Protein 8Q03 (pdb70)

Foldseek 3Di:
DLPDCVLLDPVVDDPVLVVLLVVLLVVCPPQDDCVVVHLVVVQVCVVVQHDDDGQDDFDPQKDKDWDAFDPGDTKIKIKDADPQALEAEEEEEDDLLRHDAQGRPRVLQVCLCVLQVHIYIYIGWDGWLVDAPPRRLRRSLRVVVCCCVCVCVPRVDNAYEYEYAACRLCSRLLNCVCCCVVPVDLRHLEYERELYAQQLVADPLLCPLADSPSPAHNVNSVVSSCGRPVPPDDRLPCSNHVLNDLQASHHEYEYEDESSESSPVVSVSSQVNNVVNPYHYHYHYHRSAYRVNLPDDDDSVVVSSVVSSVVSNVSSVD/DQPDCVLLDPVVDDPVLVVVLVVLLVQQVVADDCVVVHLVVLQVCVCCCSNSFGFDDFDPQKDKDWDAFDPGDTKIKIKRADPAALEEEEEEEDDLLRHDAQGRPRVLQVCLCVLQVHIYIYIGWDGWLVDAPPRRLRRSLRVVVCCCVCVCVPRVDNAYAYEYAACRLCSRLLNCVCCCPVPVDLRHLEYERELYAQQLVADPLLCPLADSPSPAHNVNSVVSSCSRPVPPDDRLDCSNHVLNDQQASHHEYEYEDESSESSPCVRVSSQVNNVVNPYHYHYHYHRSAYRVNLSDDDDRVVVSSVVVSVVSNVSSPD/DDCVLLDPVVDDPVLVVVLVVLLVQQVPADDCVVVNLVVLQVCVQCCNHRFGFADFDPQKDKDWDAFDPGDTKIKIKRADPQALEAEEEEEDDLLAHDAQGRHRVLQVVLCVLQVHIYIYIGWDGWLVDAPPRRLRRSLRVVVCCCVCVCVPRVDNAYAYEYAECRLCSRLLNCVCCCPVPVDLRHLEYERELYQQQLVADPLLCPLADSPSPAHNVNSVVSSCGRPVPPDDRLDCSNHVLNDQQASHHEYEYEEESSESSPVVRVSSQVNNVVNPYHYHYHYHRSAYRVNLSDDDDSVVVSSVVSSVVSNVSSPD

Secondary structure (DSSP, 8-state):
----GGGGSGGGS-HHHHHHHHHHHHHTTSPPPHHHH-HHHHHHHHHTT-SSSPPPPPPTT-EEEEEEPTTS-EEEEEEE--SS-SEEEEEE--STTTS--TTS-HHHHHHHHHHH-EEEEEE----TTTS-TTHHHHHHHHHHHHHHHHHHHHHS---EEEEEETHHHHHHHHHHHHHHHHH-------EEEES----TT--HHHHHS-S--SS--HHHHHHHHHHH--S---TT-TTT-GGGS--TTPPPEEEEEEEE-TTHHHHHHHHHHHHHTT--EEEEEEEEEETTGGGSSSHHHHHHHHHHHHHHHHHTT-/----GGGGSGGGS-HHHHHHHHHHHHHHHTS--HHHH-HHHHHHHHHTT-SSSPPPPPPTT-EEEEEE-TTS-EEEEEEE--SS-S-EEEEE--STTTS--TTS-HHHHHHHHHHH-PEEEEE----TTTS-TTHHHHHHHHHHHHHHHHHHHHHS---EEEEEETHHHHHHHHHHHHHHHHH-------EEEES----TT--HHHHHS-S--SS--HHHHHHHHHHH--S---TTSTTT-GGGS--TTPPPEEEEEEEE-TTHHHHHHHHHHHHHTT--EEEEEEEEEETTGGGS-SHHHHHHHHHHHHHHHHHTT-/--GGGGSGGGS-HHHHHHHHHHHHHHHTSPPHHHH-HHHHHHHHHTT-SSSPP-PPPTT-EEEEEE-TTS-EEEEEEE--SS-S-EEEEE--STTTS--TTS-HHHHHHHHHHH-PEEEEE----TTTS-TTHHHHHHHHHHHHHHHHHHHHHS---EEEEEETHHHHHHHHHHHHHHHHH-------EEEES----TT--HHHHHS-S--SS--HHHHHHHHHHHSTT---TTSTTT-GGGS--TTPPPEEEEEEEE-TTHHHHHHHHHHHHHTT--EEEEEEEEEETTGGGS-SHHHHHHHHHHHHHHHHHTT-

Solvent-accessible surface area: 36449 Å² total; per-residue (Å²): 103,58,19,61,14,41,49,25,77,83,133,36,16,54,126,86,6,105,41,40,17,78,151,14,20,141,53,25,113,89,30,73,31,27,71,120,86,30,10,43,77,10,46,95,23,72,60,148,44,88,54,24,82,121,61,45,104,124,22,177,110,25,106,78,42,109,15,103,5,150,85,43,52,116,1,33,0,26,2,0,33,30,178,88,26,115,0,0,0,0,0,0,3,19,24,7,16,0,16,19,17,12,36,38,30,0,61,32,0,25,50,1,3,129,73,1,13,0,0,0,0,0,0,51,3,60,17,1,61,92,81,42,44,61,9,2,1,19,1,0,21,22,1,0,29,45,0,12,71,24,1,120,169,59,15,48,14,76,43,3,0,0,0,0,33,17,1,0,0,0,0,0,1,1,0,6,10,8,0,17,64,101,16,15,42,102,30,12,90,0,0,4,0,8,5,0,9,0,8,14,17,29,1,4,11,4,80,106,58,29,92,116,39,12,42,14,18,18,33,12,24,86,74,26,3,78,12,2,4,82,127,78,43,98,70,29,55,66,30,5,0,0,2,19,8,82,5,91,74,16,12,38,1,0,0,3,0,0,21,90,3,0,4,15,1,0,0,3,5,0,12,3,26,2,4,23,43,13,11,84,27,56,7,5,12,21,23,0,0,0,12,15,4,27,88,27,106,25,89,29,4,136,29,2,31,45,44,5,6,46,3,0,83,130,20,15,75,96,115,50,22,56,14,41,46,26,76,84,131,38,16,54,129,85,3,99,41,32,18,94,125,1,22,144,26,13,96,85,14,74,31,30,71,128,73,32,11,64,71,9,51,96,28,51,34,138,24,120,7,12,42,71,107,31,101,121,21,180,112,26,108,81,42,110,13,107,6,147,83,42,50,111,1,32,0,26,2,0,35,28,182,84,23,113,0,0,0,0,0,0,3,12,8,9,17,0,9,10,16,11,38,36,32,2,63,31,0,26,52,1,2,130,72,1,18,0,0,0,0,0,0,56,6,63,26,0,61,102,84,38,45,58,10,3,0,16,0,0,19,18,0,0,69,45,0,46,171,25,0,143,177,67,14,64,19,109,42,2,0,0,0,0,32,15,4,0,0,0,0,0,1,2,0,5,10,8,2,21,96,131,73,55,46,129,29,11,91,0,0,4,0,10,3,0,9,0,8,15,22,31,1,3,10,3,96,79,60,29,94,119,31,13,14,18,18,15,32,12,23,87,76,21,3,81,12,2,4,72,124,79,45,91,71,81,56,66,34,5,0,0,2,22,7,99,3,78,80,17,13,39,1,0,0,3,1,0,20,92,3,0,6,15,1,0,0,4,4,0,14,2,30,1,4,24,41,15,10,84,28,54,9,4,12,22,24,0,0,0,11,6,9,32,51,9,107,4,114,25,5,155,44,3,31,56,45,5,7,46,3,0,84,133,21,18,75,110,143,74,83,43,60,75,133,82,147,40,16,55,126,85,4,102,37,38,18,76,128,1,27,136,35,10,111,89,14,63,31,27,67,137,90,32,10,64,71,7,49,105,24,42,41,163,20,122,5,12,42,60,110,26,99,133,17,166,101,26,106,78,44,107,11,108,5,146,84,43,51,111,1,34,1,27,2,0,30,30,179,86,26,112,0,0,0,0,0,0,2,14,9,9,16,0,7,11,15,12,34,38,30,0,62,31,0,27,52,0,3,133,73,1,12,0,0,0,1,0,0,51,3,62,24,1,64,104,83,43,47,59,10,3,0,16,1,0,20,22,1,0,31,52,0,15,90,45,0,106,197,65,15,56,12,72,43,3,0,0,0,0,33,16,4,0,0,1,0,0,1,2,0,6,10,6,0,14,58,99,17,10,42,87,31,12,90,0,0,4,0,9,3,0,9,0,8,12,22,32,2,78,17,3,141,124,58,27,95,115,32,12,14,16,18,14,34,12,22,84,78,21,3,78,12,3,2,75,134,76,44,97,69,128,53,67,32,5,0,0,18,82,7,106,5,87,68,18,13,40,1,0,0,3,0,0,20,95,4,0,7,20,25,0,0,36,81,0,38,56,97,2,82,89,42,69,16,123,26,57,43,5,18,20,22,0,0,0,10,4,8,27,55,11,106,5,91,30,3,142,37,2,31,59,44,5,6,45,4,0,82,138,22,18,73,104

Nearest PDB structures (foldseek):
  8q03-assembly1_B  TM=1.003E+00  e=1.914E-69  metagenome
  5jd5-assembly2_B  TM=9.778E-01  e=3.253E-53  uncultured bacterium
  4ypv-assembly1_A  TM=8.863E-01  e=2.966E-23  Parvibaculum
  5mif-assembly1_C  TM=8.600E-01  e=1.057E-20  Tuber melanosporum Mel28
  5mii-assembly1_C  TM=8.607E-01  e=1.109E-19  Tuber melanosporum Mel28

Radius of gyration: 34.06 Å; Cα contacts (8 Å, |Δi|>4): 2055; chains: 3; bounding box: 84×52×96 Å

Structure (mmCIF, N/CA/C/O backbone):
data_8Q03
#
_entry.id   8Q03
#
_cell.length_a   182.376
_cell.length_b   45.742
_cell.length_c   135.369
_cell.angle_alpha   90.000
_cell.angle_beta   105.630
_cell.angle_gamma   90.000
#
_symmetry.space_group_name_H-M   'C 1 2 1'
#
loop_
_entity.id
_entity.type
_entity.pdbx_description
1 polymer ORF30
2 polymer ORF30
3 non-polymer GLYCEROL
4 non-polymer 'butanoic acid'
5 non-polymer 'SULFATE ION'
6 water water
#
loop_
_atom_site.group_PDB
_atom_site.id
_atom_site.type_symbol
_atom_site.label_atom_id
_atom_site.label_alt_id
_atom_site.label_comp_id
_atom_site.label_asym_id
_atom_site.label_entity_id
_atom_site.label_seq_id
_atom_site.pdbx_PDB_ins_code
_atom_site.Cartn_x
_atom_site.Cartn_y
_atom_site.Cartn_z
_atom_site.occupancy
_atom_site.B_iso_or_equiv
_atom_site.auth_seq_id
_atom_site.auth_comp_id
_atom_site.auth_asym_id
_atom_site.auth_atom_id
_atom_site.pdbx_PDB_model_num
ATOM 1 N N . THR A 1 14 ? 20.74996 -13.91573 13.60654 1.000 80.92950 5 THR A N 1
ATOM 2 C CA . THR A 1 14 ? 20.64951 -12.65984 14.33822 1.000 80.55460 5 THR A CA 1
ATOM 3 C C . THR A 1 14 ? 19.92207 -11.61553 13.50481 1.000 76.38854 5 THR A C 1
ATOM 4 O O . THR A 1 14 ? 20.18641 -11.48251 12.31165 1.000 76.21391 5 THR A O 1
ATOM 8 N N . PRO A 1 15 ? 19.00212 -10.87556 14.13051 1.000 73.21464 6 PRO A N 1
ATOM 9 C CA . PRO A 1 15 ? 18.35135 -9.76029 13.42322 1.000 67.13605 6 PRO A CA 1
ATOM 10 C C . PRO A 1 15 ? 19.31957 -8.66880 13.01078 1.000 60.07180 6 PRO A C 1
ATOM 11 O O . PRO A 1 15 ? 18.94903 -7.81835 12.19013 1.000 62.94456 6 PRO A O 1
ATOM 15 N N . LEU A 1 16 ? 20.54136 -8.66309 13.54762 1.000 50.62132 7 LEU A N 1
ATOM 16 C CA . LEU A 1 16 ? 21.55386 -7.68577 13.15134 1.000 44.04559 7 LEU A CA 1
ATOM 17 C C . LEU A 1 16 ? 22.37091 -8.24837 11.98917 1.000 34.15296 7 LEU A C 1
ATOM 18 O O . LEU A 1 16 ? 23.55005 -8.58342 12.10175 1.000 31.84722 7 LEU A O 1
ATOM 23 N N . ASP A 1 17 ? 21.69458 -8.36051 10.85089 1.000 34.07081 8 ASP A N 1
ATOM 24 C CA . ASP A 1 17 ? 22.32199 -8.76470 9.60731 1.000 31.20482 8 ASP A CA 1
ATOM 25 C C . ASP A 1 17 ? 22.57507 -7.51114 8.78884 1.000 27.67414 8 ASP A C 1
ATOM 26 O O . ASP A 1 17 ? 21.61257 -6.79261 8.47004 1.000 25.38724 8 ASP A O 1
ATOM 31 N N . PRO A 1 18 ? 23.82277 -7.19321 8.43701 1.000 24.22975 9 PRO A N 1
ATOM 32 C CA . PRO A 1 18 ? 24.06771 -5.95096 7.68633 1.000 24.56499 9 PRO A CA 1
ATOM 33 C C . PRO A 1 18 ? 23.37431 -5.91861 6.34090 1.000 24.10235 9 PRO A C 1
ATOM 34 O O . PRO A 1 18 ? 23.11486 -4.82954 5.81592 1.000 23.47458 9 PRO A O 1
ATOM 38 N N . ALA A 1 19 ? 23.06057 -7.07693 5.76335 1.000 23.42095 10 ALA A N 1
ATOM 39 C CA . ALA A 1 19 ? 22.37698 -7.07767 4.48045 1.000 26.68851 10 ALA A CA 1
ATOM 40 C C . ALA A 1 19 ? 21.03202 -6.36912 4.56773 1.000 27.00048 10 ALA A C 1
ATOM 41 O O . ALA A 1 19 ? 20.59285 -5.75351 3.58883 1.000 26.85548 10 ALA A O 1
ATOM 43 N N . LEU A 1 20 ? 20.36977 -6.43088 5.72886 1.000 24.56192 11 LEU A N 1
ATOM 44 C CA . LEU A 1 20 ? 19.07820 -5.76918 5.88576 1.000 21.26358 11 LEU A CA 1
ATOM 45 C C . LEU A 1 20 ? 19.18626 -4.26102 5.75694 1.000 23.58902 11 LEU A C 1
ATOM 46 O O . LEU A 1 20 ? 18.17067 -3.59671 5.51942 1.000 26.08900 11 LEU A O 1
ATOM 51 N N . PHE A 1 21 ? 20.38329 -3.70594 5.93499 1.000 23.31873 12 PHE A N 1
ATOM 52 C CA . PHE A 1 21 ? 20.58406 -2.26813 5.94651 1.000 25.41873 12 PHE A CA 1
ATOM 53 C C . PHE A 1 21 ? 21.09974 -1.73556 4.61882 1.000 27.28829 12 PHE A C 1
ATOM 54 O O . PHE A 1 21 ? 21.27576 -0.51921 4.47582 1.000 28.55827 12 PHE A O 1
ATOM 62 N N . ARG A 1 22 ? 21.33578 -2.61087 3.64740 1.000 26.43294 13 ARG A N 1
ATOM 63 C CA . ARG A 1 22 ? 21.84973 -2.22124 2.34902 1.000 29.51123 13 ARG A CA 1
ATOM 64 C C . ARG A 1 22 ? 20.69712 -1.92518 1.39286 1.000 31.13620 13 ARG A C 1
ATOM 65 O O . ARG A 1 22 ? 19.59042 -2.45881 1.55566 1.000 31.34568 13 ARG A O 1
ATOM 73 N N . PRO A 1 23 ? 20.93774 -1.04804 0.41122 1.000 33.40104 14 PRO A N 1
ATOM 74 C CA . PRO A 1 23 ? 19.83921 -0.61390 -0.47216 1.000 33.94107 14 PRO A CA 1
ATOM 75 C C . PRO A 1 23 ? 19.11021 -1.74920 -1.16797 1.000 34.96606 14 PRO A C 1
ATOM 76 O O . PRO A 1 23 ? 17.88277 -1.68740 -1.32463 1.000 35.28741 14 PRO A O 1
ATOM 80 N N A ASP A 1 24 ? 19.82244 -2.79376 -1.58994 0.500 34.87402 15 ASP A N 1
ATOM 81 N N B ASP A 1 24 ? 19.83191 -2.79015 -1.58734 0.500 34.61734 15 ASP A N 1
ATOM 82 C CA A ASP A 1 24 ? 19.16726 -3.83287 -2.37461 0.500 36.91303 15 ASP A CA 1
ATOM 83 C CA B ASP A 1 24 ? 19.21468 -3.86663 -2.35297 0.500 36.40936 15 ASP A CA 1
ATOM 84 C C A ASP A 1 24 ? 18.22612 -4.70338 -1.55122 0.500 35.18383 15 ASP A C 1
ATOM 85 C C B ASP A 1 24 ? 18.16897 -4.63288 -1.55568 0.500 35.00115 15 ASP A C 1
ATOM 86 O O A ASP A 1 24 ? 17.51216 -5.52748 -2.13221 0.500 35.80148 15 ASP A O 1
ATOM 87 O O B ASP A 1 24 ? 17.32815 -5.31154 -2.15493 0.500 35.98485 15 ASP A O 1
ATOM 96 N N . ALA A 1 25 ? 18.19332 -4.53733 -0.22729 1.000 31.76120 16 ALA A N 1
ATOM 97 C CA . ALA A 1 25 ? 17.23185 -5.25568 0.60191 1.000 28.88454 16 ALA A CA 1
ATOM 98 C C . ALA A 1 25 ? 15.84577 -4.62579 0.58704 1.000 29.01770 16 ALA A C 1
ATOM 99 O O . ALA A 1 25 ? 14.88195 -5.26980 1.02438 1.000 29.46253 16 ALA A O 1
ATOM 101 N N . ILE A 1 26 ? 15.71694 -3.39541 0.10236 1.000 28.81527 17 ILE A N 1
ATOM 102 C CA . ILE A 1 26 ? 14.44387 -2.68642 0.12622 1.000 26.80825 17 ILE A CA 1
ATOM 103 C C . ILE A 1 26 ? 13.65164 -3.07665 -1.11373 1.000 28.96093 17 ILE A C 1
ATOM 104 O O . ILE A 1 26 ? 14.18641 -3.07192 -2.23042 1.000 32.66967 17 ILE A O 1
ATOM 109 N N . SER A 1 27 ? 12.38085 -3.42054 -0.92224 1.000 28.51662 18 SER A N 1
ATOM 110 C CA . SER A 1 27 ? 11.55490 -3.81007 -2.05362 1.000 27.61941 18 SER A CA 1
ATOM 111 C C . SER A 1 27 ? 11.10369 -2.57922 -2.83729 1.000 29.06573 18 SER A C 1
ATOM 112 O O . SER A 1 27 ? 11.08062 -1.45523 -2.33045 1.000 28.10024 18 SER A O 1
ATOM 115 N N . ASP A 1 28 ? 10.73763 -2.80147 -4.10162 1.000 31.86861 19 ASP A N 1
ATOM 116 C CA . ASP A 1 28 ? 10.16333 -1.70409 -4.86907 1.000 33.54597 19 ASP A CA 1
ATOM 117 C C . ASP A 1 28 ? 8.87558 -1.19041 -4.23275 1.000 32.30079 19 ASP A C 1
ATOM 118 O O . ASP A 1 28 ? 8.58148 0.00846 -4.30307 1.000 33.25657 19 ASP A O 1
ATOM 123 N N . GLU A 1 29 ? 8.09694 -2.07749 -3.60970 1.000 29.86015 20 GLU A N 1
ATOM 124 C CA . GLU A 1 29 ? 6.86981 -1.65407 -2.93975 1.000 29.26844 20 GLU A CA 1
ATOM 125 C C . GLU A 1 29 ? 7.17008 -0.66019 -1.82554 1.000 28.87120 20 GLU A C 1
ATOM 126 O O . GLU A 1 29 ? 6.52908 0.39195 -1.72426 1.000 29.77909 20 GLU A O 1
ATOM 132 N N . THR A 1 30 ? 8.13523 -0.99035 -0.96325 1.000 27.37897 21 THR A N 1
ATOM 133 C CA . THR A 1 30 ? 8.47324 -0.10611 0.14950 1.000 27.07317 21 THR A CA 1
ATOM 134 C C . THR A 1 30 ? 9.00141 1.23057 -0.35292 1.000 26.45947 21 THR A C 1
ATOM 135 O O . THR A 1 30 ? 8.63070 2.28842 0.17154 1.000 24.72183 21 THR A O 1
ATOM 139 N N . ARG A 1 31 ? 9.87236 1.20126 -1.36866 1.000 26.96265 22 ARG A N 1
ATOM 140 C CA . ARG A 1 31 ? 10.40362 2.44091 -1.92578 1.000 27.17260 22 ARG A CA 1
ATOM 141 C C . ARG A 1 31 ? 9.27978 3.33693 -2.42587 1.000 28.52324 22 ARG A C 1
ATOM 142 O O . ARG A 1 31 ? 9.28915 4.54901 -2.18523 1.000 29.39479 22 ARG A O 1
ATOM 150 N N . GLY A 1 32 ? 8.29279 2.75194 -3.10851 1.000 29.47211 23 GLY A N 1
ATOM 151 C CA . GLY A 1 32 ? 7.18811 3.54317 -3.63080 1.000 32.37116 23 GLY A CA 1
ATOM 152 C C . GLY A 1 32 ? 6.31481 4.13296 -2.53799 1.000 32.24078 23 GLY A C 1
ATOM 153 O O . GLY A 1 32 ? 5.89952 5.29257 -2.62348 1.000 34.81093 23 GLY A O 1
ATOM 154 N N . ILE A 1 33 ? 6.01510 3.34304 -1.50215 1.000 29.92123 24 ILE A N 1
ATOM 155 C CA . ILE A 1 33 ? 5.24384 3.85446 -0.36849 1.000 28.08503 24 ILE A CA 1
ATOM 156 C C . ILE A 1 33 ? 5.95602 5.04301 0.26386 1.000 29.52337 24 ILE A C 1
ATOM 157 O O . ILE A 1 33 ? 5.34411 6.08303 0.53257 1.000 28.23703 24 ILE A O 1
ATOM 162 N N . ASN A 1 34 ? 7.26126 4.89631 0.52813 1.000 27.88869 25 ASN A N 1
ATOM 163 C CA . ASN A 1 34 ? 8.02760 5.98493 1.12719 1.000 27.32269 25 ASN A CA 1
ATOM 164 C C . ASN A 1 34 ? 8.01923 7.22686 0.24730 1.000 27.37544 25 ASN A C 1
ATOM 165 O O . ASN A 1 34 ? 7.90445 8.34964 0.75004 1.000 28.15726 25 ASN A O 1
ATOM 170 N N . ASP A 1 35 ? 8.15274 7.05340 -1.06964 1.000 31.31983 26 ASP A N 1
ATOM 171 C CA . ASP A 1 35 ? 8.18981 8.21934 -1.94394 1.000 34.87733 26 ASP A CA 1
ATOM 172 C C . ASP A 1 35 ? 6.87562 8.99231 -1.88876 1.000 36.83021 26 ASP A C 1
ATOM 173 O O . ASP A 1 35 ? 6.87580 10.22607 -1.80472 1.000 38.88002 26 ASP A O 1
ATOM 178 N N . PHE A 1 36 ? 5.74328 8.28574 -1.90826 1.000 34.44184 27 PHE A N 1
ATOM 179 C CA . PHE A 1 36 ? 4.45929 8.97747 -1.84262 1.000 39.00603 27 PHE A CA 1
ATOM 180 C C . PHE A 1 36 ? 4.29904 9.72450 -0.52580 1.000 33.47266 27 PHE A C 1
ATOM 181 O O . PHE A 1 36 ? 3.75528 10.83533 -0.49420 1.000 36.92836 27 PHE A O 1
ATOM 189 N N . ILE A 1 37 ? 4.75863 9.13093 0.57526 1.000 33.66273 28 ILE A N 1
ATOM 190 C CA . ILE A 1 37 ? 4.61263 9.78975 1.86991 1.000 32.80034 28 ILE A CA 1
ATOM 191 C C . ILE A 1 37 ? 5.40570 11.09025 1.90717 1.000 38.01314 28 ILE A C 1
ATOM 192 O O . ILE A 1 37 ? 4.90900 12.12572 2.36653 1.000 36.78865 28 ILE A O 1
ATOM 197 N N . ILE A 1 38 ? 6.64395 11.06596 1.41639 1.000 37.20677 29 ILE A N 1
ATOM 198 C CA . ILE A 1 38 ? 7.44707 12.28561 1.39615 1.000 39.52935 29 ILE A CA 1
ATOM 199 C C . ILE A 1 38 ? 6.74505 13.37866 0.59604 1.000 44.00306 29 ILE A C 1
ATOM 200 O O . ILE A 1 38 ? 6.55706 14.50239 1.07875 1.000 44.22596 29 ILE A O 1
ATOM 205 N N . LYS A 1 39 ? 6.32904 13.05903 -0.63481 1.000 46.94109 30 LYS A N 1
ATOM 206 C CA . LYS A 1 39 ? 5.73075 14.07177 -1.50569 1.000 49.46694 30 LYS A CA 1
ATOM 207 C C . LYS A 1 39 ? 4.39991 14.57923 -0.96080 1.000 52.40656 30 LYS A C 1
ATOM 208 O O . LYS A 1 39 ? 4.05304 15.74830 -1.16580 1.000 51.75938 30 LYS A O 1
ATOM 214 N N . ALA A 1 40 ? 3.65302 13.72680 -0.25694 1.000 49.35289 31 ALA A N 1
ATOM 215 C CA . ALA A 1 40 ? 2.35910 14.13726 0.27926 1.000 56.95081 31 ALA A CA 1
ATOM 216 C C . ALA A 1 40 ? 2.50435 15.24325 1.31882 1.000 65.75014 31 ALA A C 1
ATOM 217 O O . ALA A 1 40 ? 1.72532 16.20387 1.32684 1.000 68.15221 31 ALA A O 1
ATOM 219 N N . PHE A 1 41 ? 3.48674 15.12323 2.20949 1.000 70.38360 32 PHE A N 1
ATOM 220 C CA . PHE A 1 41 ? 3.62796 16.03034 3.34066 1.000 75.53076 32 PHE A CA 1
ATOM 221 C C . PHE A 1 41 ? 4.55106 17.21088 3.06517 1.000 75.46877 32 PHE A C 1
ATOM 222 O O . PHE A 1 41 ? 4.96548 17.88606 4.01143 1.000 74.47374 32 PHE A O 1
ATOM 230 N N . GLU A 1 42 ? 4.86706 17.48673 1.79853 1.000 76.96115 33 GLU A N 1
ATOM 231 C CA . GLU A 1 42 ? 5.68208 18.65189 1.47641 1.000 79.29414 33 GLU A CA 1
ATOM 232 C C . GLU A 1 42 ? 4.98877 19.95868 1.84034 1.000 79.89762 33 GLU A C 1
ATOM 233 O O . GLU A 1 42 ? 5.65048 21.00115 1.89964 1.000 80.08705 33 GLU A O 1
ATOM 239 N N . ALA A 1 43 ? 3.67331 19.93107 2.07603 1.000 80.31110 34 ALA A N 1
ATOM 240 C CA . ALA A 1 43 ? 2.90955 21.13931 2.35240 1.000 80.06650 34 ALA A CA 1
ATOM 241 C C . ALA A 1 43 ? 2.18191 21.13503 3.68761 1.000 80.73592 34 ALA A C 1
ATOM 242 O O . ALA A 1 43 ? 1.73683 22.20266 4.12408 1.000 83.03642 34 ALA A O 1
ATOM 244 N N . VAL A 1 44 ? 2.03861 19.98511 4.33940 1.000 77.03530 35 VAL A N 1
ATOM 245 C CA . VAL A 1 44 ? 1.39119 19.92254 5.64744 1.000 74.04271 35 VAL A CA 1
ATOM 246 C C . VAL A 1 44 ? 2.04729 20.94402 6.57074 1.000 70.96491 35 VAL A C 1
ATOM 247 O O . VAL A 1 44 ? 3.25190 20.84191 6.85258 1.000 66.87410 35 VAL A O 1
ATOM 251 N N . PRO A 1 45 ? 1.30457 21.93778 7.05933 1.000 67.87775 36 PRO A N 1
ATOM 252 C CA . PRO A 1 45 ? 1.91342 22.96153 7.91281 1.000 64.65825 36 PRO A CA 1
ATOM 253 C C . PRO A 1 45 ? 2.46388 22.34345 9.18656 1.000 59.91016 36 PRO A C 1
ATOM 254 O O . PRO A 1 45 ? 2.09172 21.23957 9.58965 1.000 62.09548 36 PRO A O 1
ATOM 258 N N . GLU A 1 46 ? 3.36819 23.07459 9.82476 1.000 53.02586 37 GLU A N 1
ATOM 259 C CA . GLU A 1 46 ? 4.01874 22.58414 11.02810 1.000 44.28283 37 GLU A CA 1
ATOM 260 C C . GLU A 1 46 ? 3.30259 23.09521 12.27012 1.000 34.05419 37 GLU A C 1
ATOM 261 O O . GLU A 1 46 ? 2.94775 24.27440 12.36484 1.000 33.57246 37 GLU A O 1
ATOM 267 N N . TRP A 1 47 ? 3.08822 22.19208 13.22650 1.000 33.25328 38 TRP A N 1
ATOM 268 C CA . TRP A 1 47 ? 2.29576 22.54625 14.39637 1.000 34.88450 38 TRP A CA 1
ATOM 269 C C . TRP A 1 47 ? 2.94411 23.66684 15.19973 1.000 33.73201 38 TRP A C 1
ATOM 270 O O . TRP A 1 47 ? 2.23945 24.44342 15.85205 1.000 33.53483 38 TRP A O 1
ATOM 281 N N . TRP A 1 48 ? 4.27525 23.77033 15.17686 1.000 32.19828 39 TRP A N 1
ATOM 282 C CA . TRP A 1 48 ? 4.90738 24.86106 15.91093 1.000 29.85887 39 TRP A CA 1
ATOM 283 C C . TRP A 1 48 ? 4.71734 26.20440 15.23310 1.000 31.73487 39 TRP A C 1
ATOM 284 O O . TRP A 1 48 ? 4.97020 27.23811 15.86311 1.000 36.28829 39 TRP A O 1
ATOM 295 N N . GLU A 1 49 ? 4.27888 26.21464 13.97577 1.000 30.75850 40 GLU A N 1
ATOM 296 C CA . GLU A 1 49 ? 3.96418 27.46071 13.29117 1.000 33.74134 40 GLU A CA 1
ATOM 297 C C . GLU A 1 49 ? 2.51931 27.88890 13.50511 1.000 35.49165 40 GLU A C 1
ATOM 298 O O . GLU A 1 49 ? 2.25829 29.06794 13.76469 1.000 38.07525 40 GLU A O 1
ATOM 304 N N . ILE A 1 50 ? 1.56502 26.96178 13.40803 1.000 31.54207 41 ILE A N 1
ATOM 305 C CA . ILE A 1 50 ? 0.15732 27.34822 13.46889 1.000 32.91985 41 ILE A CA 1
ATOM 306 C C . ILE A 1 50 ? -0.50707 27.03075 14.79957 1.000 29.74610 41 ILE A C 1
ATOM 307 O O . ILE A 1 50 ? -1.61614 27.53226 15.05202 1.000 30.39452 41 ILE A O 1
ATOM 312 N N . GLY A 1 51 ? 0.12039 26.22494 15.65243 1.000 27.43494 42 GLY A N 1
ATOM 313 C CA . GLY A 1 51 ? -0.49290 25.96210 16.95617 1.000 24.76748 42 GLY A CA 1
ATOM 314 C C . GLY A 1 51 ? -0.80999 24.49506 17.14395 1.000 23.52792 42 GLY A C 1
ATOM 315 O O . GLY A 1 51 ? -1.46144 23.85457 16.31457 1.000 25.22201 42 GLY A O 1
ATOM 316 N N . ALA A 1 52 ? -0.32721 23.94080 18.26287 1.000 25.75650 43 ALA A N 1
ATOM 317 C CA . ALA A 1 52 ? -0.55664 22.52945 18.56702 1.000 27.14118 43 ALA A CA 1
ATOM 318 C C . ALA A 1 52 ? -2.04670 22.20004 18.62947 1.000 21.96147 43 ALA A C 1
ATOM 319 O O . ALA A 1 52 ? -2.50011 21.21296 18.03720 1.000 25.51586 43 ALA A O 1
ATOM 321 N N . ALA A 1 53 ? -2.82404 22.99786 19.36803 1.000 23.31677 44 ALA A N 1
ATOM 322 C CA . ALA A 1 53 ? -4.24778 22.70010 19.50174 1.000 24.47946 44 ALA A CA 1
ATOM 323 C C . ALA A 1 53 ? -4.95604 22.76934 18.15465 1.000 24.97064 44 ALA A C 1
ATOM 324 O O . ALA A 1 53 ? -5.85189 21.96617 17.87156 1.000 25.05948 44 ALA A O 1
ATOM 326 N N . THR A 1 54 ? -4.57384 23.72702 17.31240 1.000 28.01724 45 THR A N 1
ATOM 327 C CA . THR A 1 54 ? -5.18417 23.82561 15.99146 1.000 28.93912 45 THR A CA 1
ATOM 328 C C . THR A 1 54 ? -4.92377 22.56739 15.17188 1.000 29.20118 45 THR A C 1
ATOM 329 O O . THR A 1 54 ? -5.83728 22.03663 14.52740 1.000 31.21467 45 THR A O 1
ATOM 333 N N . VAL A 1 55 ? -3.68430 22.06744 15.19558 1.000 28.83749 46 VAL A N 1
ATOM 334 C CA . VAL A 1 55 ? -3.35766 20.84358 14.46861 1.000 27.97923 46 VAL A CA 1
ATOM 335 C C . VAL A 1 55 ? -4.08371 19.64606 15.07043 1.000 27.07098 46 VAL A C 1
ATOM 336 O O . VAL A 1 55 ? -4.57834 18.77176 14.34288 1.000 29.38531 46 VAL A O 1
ATOM 340 N N . ARG A 1 56 ? -4.15649 19.58294 16.40387 1.000 24.84381 47 ARG A N 1
ATOM 341 C CA . ARG A 1 56 ? -4.82888 18.47045 17.06729 1.000 25.51723 47 ARG A CA 1
ATOM 342 C C . ARG A 1 56 ? -6.29087 18.38451 16.65882 1.000 28.75539 47 ARG A C 1
ATOM 343 O O . ARG A 1 56 ? -6.79155 17.30659 16.30932 1.000 28.07052 47 ARG A O 1
ATOM 351 N N . GLU A 1 57 ? -7.00120 19.51285 16.72898 1.000 30.24758 48 GLU A N 1
ATOM 352 C CA . GLU A 1 57 ? -8.42065 19.51071 16.40661 1.000 32.38182 48 GLU A CA 1
ATOM 353 C C . GLU A 1 57 ? -8.64957 19.09675 14.95913 1.000 32.42689 48 GLU A C 1
ATOM 354 O O . GLU A 1 57 ? -9.55137 18.30340 14.66570 1.000 35.45611 48 GLU A O 1
ATOM 360 N N . ALA A 1 58 ? -7.84058 19.62363 14.03934 1.000 31.88351 49 ALA A N 1
ATOM 361 C CA . ALA A 1 58 ? -7.98241 19.24779 12.63797 1.000 32.89369 49 ALA A CA 1
ATOM 362 C C . ALA A 1 58 ? -7.77948 17.7495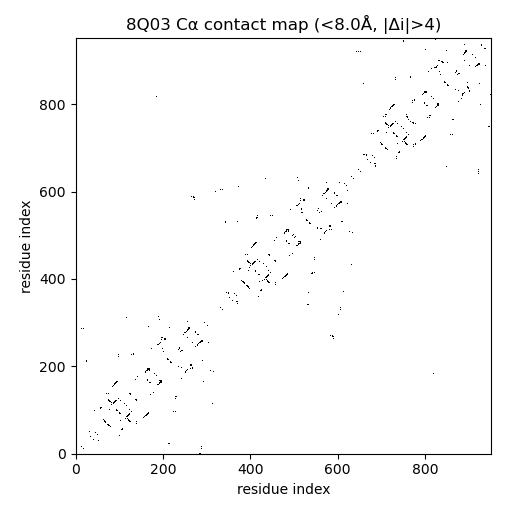8 12.44655 1.000 32.19531 49 ALA A C 1
ATOM 363 O O . ALA A 1 58 ? -8.55588 17.09634 11.73868 1.000 32.04982 49 ALA A O 1
ATOM 365 N N A ARG A 1 59 ? -6.73833 17.18785 13.06701 0.500 30.50301 50 ARG A N 1
ATOM 366 N N B ARG A 1 59 ? -6.74166 17.18521 13.06943 0.500 30.65530 50 ARG A N 1
ATOM 367 C CA A ARG A 1 59 ? -6.46818 15.76091 12.91811 0.500 30.01982 50 ARG A CA 1
ATOM 368 C CA B ARG A 1 59 ? -6.47506 15.75860 12.91061 0.500 30.42325 50 ARG A CA 1
ATOM 369 C C A ARG A 1 59 ? -7.62285 14.91934 13.45013 0.500 30.86702 50 ARG A C 1
ATOM 370 C C B ARG A 1 59 ? -7.62354 14.91491 13.45141 0.500 31.06425 50 ARG A C 1
ATOM 371 O O A ARG A 1 59 ? -7.98582 13.89747 12.85403 0.500 31.24688 50 ARG A O 1
ATOM 372 O O B ARG A 1 59 ? -7.98453 13.88878 12.86112 0.500 31.51920 50 ARG A O 1
ATOM 387 N N . ALA A 1 60 ? -8.20658 15.32555 14.57898 1.000 31.19958 51 ALA A N 1
ATOM 388 C CA . ALA A 1 60 ? -9.30853 14.55965 15.14832 1.000 33.35852 51 ALA A CA 1
ATOM 389 C C . ALA A 1 60 ? -10.52833 14.57930 14.24109 1.000 34.86918 51 ALA A C 1
ATOM 390 O O . ALA A 1 60 ? -11.33667 13.64647 14.27603 1.000 35.70031 51 ALA A O 1
ATOM 392 N N . ARG A 1 61 ? -10.68061 15.62614 13.43151 1.000 36.91952 52 ARG A N 1
ATOM 393 C CA . ARG A 1 61 ? -11.75452 15.68396 12.44847 1.000 39.59892 52 ARG A CA 1
ATOM 394 C C . ARG A 1 61 ? -11.41037 14.95503 11.16079 1.000 40.38558 52 ARG A C 1
ATOM 395 O O . ARG A 1 61 ? -12.22682 14.95071 10.23132 1.000 45.44485 52 ARG A O 1
ATOM 403 N N . GLY A 1 62 ? -10.22996 14.35036 11.07749 1.000 42.79667 53 GLY A N 1
ATOM 404 C CA . GLY A 1 62 ? -9.80217 13.71978 9.84672 1.000 47.61661 53 GLY A CA 1
ATOM 405 C C . GLY A 1 62 ? -9.32533 14.67834 8.78053 1.000 50.98187 53 GLY A C 1
ATOM 406 O O . GLY A 1 62 ? -9.35330 14.33235 7.59593 1.000 53.08494 53 GLY A O 1
ATOM 407 N N . GLU A 1 63 ? -8.89482 15.87806 9.15987 1.000 51.30745 54 GLU A N 1
ATOM 408 C CA . GLU A 1 63 ? -8.38226 16.86798 8.22253 1.000 52.79380 54 GLU A CA 1
ATOM 409 C C . GLU A 1 63 ? -6.86427 16.91481 8.32212 1.000 54.43914 54 GLU A C 1
ATOM 410 O O . GLU A 1 63 ? -6.31365 17.07373 9.41628 1.000 56.30068 54 GLU A O 1
ATOM 416 N N . GLY A 1 64 ? -6.19359 16.77975 7.18279 1.000 55.94879 55 GLY A N 1
ATOM 417 C CA . GLY A 1 64 ? -4.74577 16.80367 7.15887 1.000 56.16180 55 GLY A CA 1
ATOM 418 C C . GLY A 1 64 ? -4.11394 15.58463 7.79679 1.000 58.84028 55 GLY A C 1
ATOM 419 O O . GLY A 1 64 ? -4.79749 14.78251 8.44362 1.000 56.49430 55 GLY A O 1
ATOM 420 N N . GLY A 1 65 ? -2.80286 15.43984 7.62404 1.000 60.42266 56 GLY A N 1
ATOM 421 C CA . GLY A 1 65 ? -2.10043 14.28613 8.14269 1.000 59.00142 56 GLY A CA 1
ATOM 422 C C . GLY A 1 65 ? -2.48625 13.00715 7.41488 1.000 57.13685 56 GLY A C 1
ATOM 423 O O . GLY A 1 65 ? -3.13288 13.00909 6.36497 1.000 57.83734 56 GLY A O 1
ATOM 424 N N . PHE A 1 66 ? -2.05922 11.89314 8.00441 1.000 52.62800 57 PHE A N 1
ATOM 425 C CA . PHE A 1 66 ? -2.39808 10.58812 7.47416 1.000 52.01508 57 PHE A CA 1
ATOM 426 C C . PHE A 1 66 ? -3.89079 10.32532 7.65096 1.000 49.01894 57 PHE A C 1
ATOM 427 O O . PHE A 1 66 ? -4.57114 11.02271 8.40765 1.000 49.94641 57 PHE A O 1
ATOM 435 N N . PRO A 1 67 ? -4.42415 9.32142 6.96037 1.000 47.70105 58 PRO A N 1
ATOM 436 C CA . PRO A 1 67 ? -5.82149 8.94570 7.18678 1.000 43.99082 58 PRO A CA 1
ATOM 437 C C . PRO A 1 67 ? -6.06451 8.65894 8.65896 1.000 39.92790 58 PRO A C 1
ATOM 438 O O . PRO A 1 67 ? -5.18924 8.16300 9.37285 1.000 43.60189 58 PRO A O 1
ATOM 442 N N . LEU A 1 68 ? -7.26747 8.99878 9.11149 1.000 31.73533 59 LEU A N 1
ATOM 443 C CA . LEU A 1 68 ? -7.70253 8.67298 10.46218 1.000 30.10412 59 LEU A CA 1
ATOM 444 C C . LEU A 1 68 ? -8.30269 7.27341 10.45877 1.000 28.89733 59 LEU A C 1
ATOM 445 O O . LEU A 1 68 ? -9.29687 7.04266 9.75950 1.000 32.40136 59 LEU A O 1
ATOM 450 N N . PRO A 1 69 ? -7.73900 6.32019 11.19462 1.000 27.59185 60 PRO A N 1
ATOM 451 C CA . PRO A 1 69 ? -8.27680 4.95477 11.19302 1.000 28.34323 60 PRO A CA 1
ATOM 452 C C . PRO A 1 69 ? -9.69309 4.92776 11.73885 1.000 26.18542 60 PRO A C 1
ATOM 453 O O . PRO A 1 69 ? -10.02079 5.65756 12.68833 1.000 28.10535 60 PRO A O 1
ATOM 457 N N . PRO A 1 70 ? -10.56028 4.08895 11.17726 1.000 30.10011 61 PRO A N 1
ATOM 458 C CA . PRO A 1 70 ? -11.95093 4.05272 11.64495 1.000 30.44155 61 PRO A CA 1
ATOM 459 C C . PRO A 1 70 ? -12.05252 3.52638 13.06743 1.000 28.32026 61 PRO A C 1
ATOM 460 O O . PRO A 1 70 ? -11.34121 2.59932 13.46358 1.000 27.38150 61 PRO A O 1
ATOM 464 N N . LYS A 1 71 ? -12.96032 4.12352 13.83277 1.000 27.28371 62 LYS A N 1
ATOM 465 C CA . LYS A 1 71 ? -13.18228 3.71391 15.21111 1.000 27.79298 62 LYS A CA 1
ATOM 466 C C . LYS A 1 71 ? -14.03479 2.45115 15.27372 1.000 29.12130 62 LYS A C 1
ATOM 467 O O . LYS A 1 71 ? -14.87724 2.19318 14.40605 1.000 31.51683 62 LYS A O 1
ATOM 473 N N . SER A 1 72 ? -13.81139 1.66583 16.32152 1.000 28.88717 63 SER A N 1
ATOM 474 C CA . SER A 1 72 ? -14.53604 0.42479 16.53740 1.000 29.11951 63 SER A CA 1
ATOM 475 C C . SER A 1 72 ? -15.80808 0.68528 17.33319 1.000 32.57154 63 SER A C 1
ATOM 476 O O . SER A 1 72 ? -15.81191 1.46155 18.29387 1.000 29.51189 63 SER A O 1
ATOM 479 N N . GLU A 1 73 ? -16.89095 0.02209 16.92568 1.000 36.07168 64 GLU A N 1
ATOM 480 C CA . GLU A 1 73 ? -18.16457 0.16749 17.61828 1.000 43.66965 64 GLU A CA 1
ATOM 481 C C . GLU A 1 73 ? -18.13845 -0.40261 19.03045 1.000 40.21520 64 GLU A C 1
ATOM 482 O O . GLU A 1 73 ? -18.93368 0.02698 19.87302 1.000 43.55508 64 GLU A O 1
ATOM 488 N N . ARG A 1 74 ? -17.25344 -1.35276 19.31233 1.000 33.87986 65 ARG A N 1
ATOM 489 C CA . ARG A 1 74 ? -17.22093 -1.98141 20.62404 1.000 35.06673 65 ARG A CA 1
ATOM 490 C C . ARG A 1 74 ? -16.33388 -1.25108 21.62413 1.000 30.70668 65 ARG A C 1
ATOM 491 O O . ARG A 1 74 ? -16.22495 -1.70309 22.76790 1.000 30.80795 65 ARG A O 1
ATOM 499 N N . ALA A 1 75 ? -15.71745 -0.13543 21.23906 1.000 28.01632 66 ALA A N 1
ATOM 500 C CA . ALA A 1 75 ? -14.90727 0.61939 22.18562 1.000 25.96449 66 ALA A CA 1
ATOM 501 C C . ALA A 1 75 ? -15.78085 1.25161 23.26431 1.000 26.52264 66 ALA A C 1
ATOM 502 O O . ALA A 1 75 ? -16.88620 1.73976 22.99271 1.000 28.71407 66 ALA A O 1
ATOM 504 N N . ARG A 1 76 ? -15.28174 1.22436 24.50151 1.000 23.96973 67 ARG A N 1
ATOM 505 C CA . ARG A 1 76 ? -15.89937 1.92927 25.61536 1.000 27.15103 67 ARG A CA 1
ATOM 506 C C . ARG A 1 76 ? -14.82915 2.73030 26.33953 1.000 27.92795 67 ARG A C 1
ATOM 507 O O . ARG A 1 76 ? -13.63494 2.44004 26.23414 1.000 28.15624 67 ARG A O 1
ATOM 515 N N . THR A 1 77 ? -15.26208 3.75326 27.07254 1.000 26.33162 68 THR A N 1
ATOM 516 C CA . THR A 1 77 ? -14.33800 4.67499 27.72020 1.000 25.42700 68 THR A CA 1
ATOM 517 C C . THR A 1 77 ? -14.67290 4.79593 29.19766 1.000 27.36136 68 THR A C 1
ATOM 518 O O . THR A 1 77 ? -15.84496 4.95009 29.57005 1.000 30.58528 68 THR A O 1
ATOM 522 N N . ILE A 1 78 ? -13.64063 4.73459 30.03287 1.000 24.68645 69 ILE A N 1
ATOM 523 C CA . ILE A 1 78 ? -13.75870 5.01887 31.45340 1.000 25.04530 69 ILE A CA 1
ATOM 524 C C . ILE A 1 78 ? -12.76833 6.12468 31.79530 1.000 26.81207 69 ILE A C 1
ATOM 525 O O . ILE A 1 78 ? -11.88920 6.46760 31.00478 1.000 29.92911 69 ILE A O 1
ATOM 530 N N . GLU A 1 79 ? -12.90523 6.66796 32.99662 1.000 25.64852 70 GLU A N 1
ATOM 531 C CA . GLU A 1 79 ? -11.99182 7.69613 33.47537 1.000 23.10962 70 GLU A CA 1
ATOM 532 C C . GLU A 1 79 ? -11.49047 7.33641 34.86464 1.000 22.61131 70 GLU A C 1
ATOM 533 O O . GLU A 1 79 ? -12.25982 6.87591 35.72052 1.000 25.70239 70 GLU A O 1
ATOM 539 N N . ILE A 1 80 ? -10.19180 7.54731 35.07641 1.000 22.17779 71 ILE A N 1
ATOM 540 C CA . ILE A 1 80 ? -9.56552 7.30936 36.36723 1.000 23.52630 71 ILE A CA 1
ATOM 541 C C . ILE A 1 80 ? -8.96682 8.61338 36.88362 1.000 23.73192 71 ILE A C 1
ATOM 542 O O . ILE A 1 80 ? -8.75661 9.57171 36.13736 1.000 24.66875 71 ILE A O 1
ATOM 547 N N . GLU A 1 81 ? -8.67407 8.63264 38.18219 1.000 24.28232 72 GLU A N 1
ATOM 548 C CA . GLU A 1 81 ? -8.17519 9.83773 38.83561 1.000 27.40895 72 GLU A CA 1
ATOM 549 C C . GLU A 1 81 ? -6.69518 10.04188 38.53290 1.000 25.70085 72 GLU A C 1
ATOM 550 O O . GLU A 1 81 ? -5.88340 9.13329 38.72636 1.000 26.44430 72 GLU A O 1
ATOM 556 N N . GLY A 1 82 ? -6.34557 11.24434 38.07180 1.000 25.28721 73 GLY A N 1
ATOM 557 C CA . GLY A 1 82 ? -4.96936 11.60149 37.81058 1.000 24.98440 73 GLY A CA 1
ATOM 558 C C . GLY A 1 82 ? -4.35181 12.42192 38.94163 1.000 26.26990 73 GLY A C 1
ATOM 559 O O . GLY A 1 82 ? -5.03124 12.92101 39.83634 1.000 28.97695 73 GLY A O 1
ATOM 560 N N . LYS A 1 83 ? -3.02704 12.55720 38.87548 1.000 26.50027 74 LYS A N 1
ATOM 561 C CA . LYS A 1 83 ? -2.28720 13.29676 39.89490 1.000 30.44030 74 LYS A CA 1
ATOM 562 C C . LYS A 1 83 ? -2.65617 14.77562 39.82410 1.000 31.01307 74 LYS A C 1
ATOM 563 O O . LYS A 1 83 ? -2.43691 15.43023 38.79978 1.000 29.19879 74 LYS A O 1
ATOM 569 N N . GLY A 1 84 ? -3.22153 15.30190 40.90501 1.000 31.71663 75 GLY A N 1
ATOM 570 C CA . GLY A 1 84 ? -3.69050 16.67242 40.93224 1.000 31.29773 75 GLY A CA 1
ATOM 571 C C . GLY A 1 84 ? -5.18336 16.83972 40.74185 1.000 33.85974 75 GLY A C 1
ATOM 572 O O . GLY A 1 84 ? -5.68980 17.95978 40.88968 1.000 36.48540 75 GLY A O 1
ATOM 573 N N . GLY A 1 85 ? -5.90393 15.77490 40.40986 1.000 33.55393 76 GLY A N 1
ATOM 574 C CA . GLY A 1 85 ? -7.35107 15.81400 40.41568 1.000 37.65751 76 GLY A CA 1
ATOM 575 C C . GLY A 1 85 ? -8.01730 15.82217 39.05724 1.000 34.45574 76 GLY A C 1
ATOM 576 O O . GLY A 1 85 ? -9.25186 15.76629 39.00433 1.000 37.87056 76 GLY A O 1
ATOM 577 N N . HIS A 1 86 ? -7.26473 15.89981 37.96041 1.000 29.16319 77 HIS A N 1
ATOM 578 C CA . HIS A 1 86 ? -7.88446 15.74439 36.65231 1.000 27.71537 77 HIS A CA 1
ATOM 579 C C . HIS A 1 86 ? -8.24019 14.27666 36.41089 1.000 28.66090 77 HIS A C 1
ATOM 580 O O . HIS A 1 86 ? -7.80367 13.37198 37.13034 1.000 30.58958 77 HIS A O 1
ATOM 587 N N . LYS A 1 87 ? -9.02247 14.04120 35.36113 1.000 27.55624 78 LYS A N 1
ATOM 588 C CA . LYS A 1 87 ? -9.41694 12.69440 34.96052 1.000 28.58141 78 LYS A CA 1
ATOM 589 C C . LYS A 1 87 ? -8.60021 12.24515 33.75560 1.000 26.45466 78 LYS A C 1
ATOM 590 O O . LYS A 1 87 ? -8.38437 13.02289 32.82211 1.000 27.64660 78 LYS A O 1
ATOM 596 N N . VAL A 1 88 ? -8.15493 10.99027 33.77864 1.000 22.46477 79 VAL A N 1
ATOM 597 C CA . VAL A 1 88 ? -7.38843 10.37953 32.69717 1.000 21.92089 79 VAL A CA 1
ATOM 598 C C . VAL A 1 88 ? -8.29332 9.37062 31.99270 1.000 22.90404 79 VAL A C 1
ATOM 599 O O . VAL A 1 88 ? -8.61436 8.32363 32.57457 1.000 22.72569 79 VAL A O 1
ATOM 603 N N . PRO A 1 89 ? -8.74128 9.63807 30.76505 1.000 18.67205 80 PRO A N 1
ATOM 604 C CA . PRO A 1 89 ? -9.57894 8.65348 30.06310 1.000 18.36436 80 PRO A CA 1
ATOM 605 C C . PRO A 1 89 ? -8.77513 7.43563 29.61185 1.000 18.80199 80 PRO A C 1
ATOM 606 O O . PRO A 1 89 ? -7.59871 7.53090 29.24910 1.000 19.64230 80 PRO A O 1
ATOM 610 N N . LEU A 1 90 ? -9.43348 6.27574 29.65088 1.000 21.02810 81 LEU A N 1
ATOM 611 C CA . LEU A 1 90 ? -8.89352 5.01739 29.14564 1.000 20.41384 81 LEU A CA 1
ATOM 612 C C . LEU A 1 90 ? -9.90095 4.42675 28.16994 1.000 18.48555 81 LEU A C 1
ATOM 613 O O . LEU A 1 90 ? -11.07767 4.27114 28.51364 1.000 21.49158 81 LEU A O 1
ATOM 618 N N . ARG A 1 91 ? -9.44113 4.08500 26.96800 1.000 17.82716 82 ARG A N 1
ATOM 619 C CA . ARG A 1 91 ? -10.28260 3.49897 25.92491 1.000 17.45129 82 ARG A CA 1
ATOM 620 C C . ARG A 1 91 ? -10.07225 1.98710 25.87859 1.000 18.18351 82 ARG A C 1
ATOM 621 O O . ARG A 1 91 ? -8.93230 1.51554 25.77428 1.000 19.87638 82 ARG A O 1
ATOM 629 N N . ILE A 1 92 ? -11.16720 1.23291 25.95465 1.000 19.30042 83 ILE A N 1
ATOM 630 C CA . ILE A 1 92 ? -11.12828 -0.21170 26.15790 1.000 20.03271 83 ILE A CA 1
ATOM 631 C C . ILE A 1 92 ? -11.77049 -0.90554 24.96375 1.000 23.08295 83 ILE A C 1
ATOM 632 O O . ILE A 1 92 ? -12.93214 -0.63913 24.63120 1.000 23.25189 83 ILE A O 1
ATOM 637 N N . ILE A 1 93 ? -11.02260 -1.80864 24.33378 1.000 22.61570 84 ILE A N 1
ATOM 638 C CA . ILE A 1 93 ? -11.54802 -2.72403 23.32674 1.000 22.60395 84 ILE A CA 1
ATOM 639 C C . ILE A 1 93 ? -11.13295 -4.12229 23.75601 1.000 24.46797 84 ILE A C 1
ATOM 640 O O . ILE A 1 93 ? -9.93360 -4.42603 23.80698 1.000 25.82210 84 ILE A O 1
ATOM 645 N N . ALA A 1 94 ? -12.11329 -4.96425 24.08869 1.000 25.04729 85 ALA A N 1
ATOM 646 C CA . ALA A 1 94 ? -11.82392 -6.21723 24.75964 1.000 26.31140 85 ALA A CA 1
ATOM 647 C C . ALA A 1 94 ? -12.65389 -7.36603 24.20560 1.000 28.01159 85 ALA A C 1
ATOM 648 O O . ALA A 1 94 ? -13.84891 -7.19302 23.91866 1.000 30.92386 85 ALA A O 1
ATOM 650 N N . PRO A 1 95 ? -12.05519 -8.54498 24.06390 1.000 28.20685 86 PRO A N 1
ATOM 651 C CA . PRO A 1 95 ? -12.82748 -9.73923 23.70084 1.000 30.66247 86 PRO A CA 1
ATOM 652 C C . PRO A 1 95 ? -13.62370 -10.25536 24.89219 1.000 34.06139 86 PRO A C 1
ATOM 653 O O . PRO A 1 95 ? -13.47401 -9.79827 26.02773 1.000 34.48922 86 PRO A O 1
ATOM 657 N N . GLU A 1 96 ? -14.47010 -11.25226 24.61770 1.000 38.99263 87 GLU A N 1
ATOM 658 C CA . GLU A 1 96 ? -15.40143 -11.73746 25.63288 1.000 44.73280 87 GLU A CA 1
ATOM 659 C C . GLU A 1 96 ? -14.67243 -12.27050 26.86514 1.000 43.86133 87 GLU A C 1
ATOM 660 O O . GLU A 1 96 ? -15.02955 -11.93631 28.00270 1.000 45.51797 87 GLU A O 1
ATOM 666 N N . SER A 1 97 ? -13.65419 -13.11125 26.66132 1.000 39.09876 88 SER A N 1
ATOM 667 C CA . SER A 1 97 ? -12.92859 -13.77377 27.75033 1.000 34.41037 88 SER A CA 1
ATOM 668 C C . SER A 1 97 ? -11.44028 -13.50235 27.58034 1.000 28.31884 88 SER A C 1
ATOM 669 O O . SER A 1 97 ? -10.69534 -14.35212 27.07373 1.000 29.89801 88 SER A O 1
ATOM 672 N N . PRO A 1 98 ? -10.97098 -12.33198 28.01405 1.000 26.86763 89 PRO A N 1
ATOM 673 C CA . PRO A 1 98 ? -9.58062 -11.93711 27.74178 1.000 22.55346 89 PRO A CA 1
ATOM 674 C C . PRO A 1 98 ? -8.57148 -12.91645 28.32570 1.000 22.02133 89 PRO A C 1
ATOM 675 O O . PRO A 1 98 ? -8.74037 -13.42717 29.43381 1.000 26.56926 89 PRO A O 1
ATOM 679 N N . LYS A 1 99 ? -7.49323 -13.15053 27.57862 1.000 21.52070 90 LYS A N 1
ATOM 680 C CA . LYS A 1 99 ? -6.36929 -13.94693 28.06285 1.000 22.60485 90 LYS A CA 1
ATOM 681 C C . LYS A 1 99 ? -5.29789 -13.09920 28.73742 1.000 22.43931 90 LYS A C 1
ATOM 682 O O . LYS A 1 99 ? -4.31824 -13.64726 29.25834 1.000 23.93090 90 LYS A O 1
ATOM 688 N N . GLY A 1 100 ? -5.49477 -11.79090 28.77158 1.000 20.62738 91 GLY A N 1
ATOM 689 C CA . GLY A 1 100 ? -4.53996 -10.85728 29.32538 1.000 19.91692 91 GLY A CA 1
ATOM 690 C C . GLY A 1 100 ? -4.99584 -9.46214 28.97028 1.000 18.88914 91 GLY A C 1
ATOM 691 O O . GLY A 1 100 ? -6.07371 -9.27064 28.39291 1.000 19.37430 91 GLY A O 1
ATOM 692 N N . VAL A 1 101 ? -4.16384 -8.48593 29.33365 1.000 18.02927 92 VAL A N 1
ATOM 693 C CA . VAL A 1 101 ? -4.43514 -7.08162 29.05634 1.000 18.18808 92 VAL A CA 1
ATOM 694 C C . VAL A 1 101 ? -3.23797 -6.48540 28.32986 1.000 16.94790 92 VAL A C 1
ATOM 695 O O . VAL A 1 101 ? -2.09084 -6.82750 28.63128 1.000 18.97257 92 VAL A O 1
ATOM 699 N N . TYR A 1 102 ? -3.50186 -5.58757 27.37768 1.000 16.60410 93 TYR A N 1
ATOM 700 C CA . TYR A 1 102 ? -2.45747 -4.83448 26.68537 1.000 15.20904 93 TYR A CA 1
ATOM 701 C C . TYR A 1 102 ? -2.68535 -3.36527 26.97627 1.000 14.36332 93 TYR A C 1
ATOM 702 O O . TYR A 1 102 ? -3.64761 -2.77058 26.47170 1.000 16.27610 93 TYR A O 1
ATOM 711 N N . LEU A 1 103 ? -1.79821 -2.77927 27.77321 1.000 14.85540 94 LEU A N 1
ATOM 712 C CA . LEU A 1 103 ? -1.84885 -1.35817 28.08773 1.000 13.93847 94 LEU A CA 1
ATOM 713 C C . LEU A 1 103 ? -1.10825 -0.64214 26.96647 1.000 14.36966 94 LEU A C 1
ATOM 714 O O . LEU A 1 103 ? 0.11560 -0.78462 26.83479 1.000 14.70599 94 LEU A O 1
ATOM 719 N N . HIS A 1 104 ? -1.84617 0.11252 26.15235 1.000 14.67211 95 HIS A N 1
ATOM 720 C CA . HIS A 1 104 ? -1.29996 0.74237 24.96319 1.000 13.40425 95 HIS A CA 1
ATOM 721 C C . HIS A 1 104 ? -1.15520 2.24388 25.16954 1.000 11.82586 95 HIS A C 1
ATOM 722 O O . HIS A 1 104 ? -2.03055 2.88405 25.75700 1.000 16.45943 95 HIS A O 1
ATOM 729 N N . ILE A 1 105 ? -0.04379 2.80039 24.68930 1.000 12.65654 96 ILE A N 1
ATOM 730 C CA . ILE A 1 105 ? 0.24179 4.22923 24.79992 1.000 12.95128 96 ILE A CA 1
ATOM 731 C C . ILE A 1 105 ? 0.56854 4.76488 23.40412 1.000 13.72443 96 ILE A C 1
ATOM 732 O O . ILE A 1 105 ? 1.57117 4.35681 22.79102 1.000 13.73274 96 ILE A O 1
ATOM 737 N N . HIS A 1 106 ? -0.26476 5.67929 22.91094 1.000 13.65791 97 HIS A N 1
ATOM 738 C CA . HIS A 1 106 ? -0.12353 6.19394 21.55227 1.000 14.59418 97 HIS A CA 1
ATOM 739 C C . HIS A 1 106 ? 1.09912 7.09723 21.41316 1.000 14.92657 97 HIS A C 1
ATOM 740 O O . HIS A 1 106 ? 1.61764 7.65322 22.38776 1.000 14.70939 97 HIS A O 1
ATOM 747 N N . GLY A 1 107 ? 1.54198 7.25496 20.16391 1.000 16.21277 98 GLY A N 1
ATOM 748 C CA . GLY A 1 107 ? 2.61242 8.16324 19.82320 1.000 18.25585 98 GLY A CA 1
ATOM 749 C C . GLY A 1 107 ? 2.09984 9.50336 19.31560 1.000 17.40899 98 GLY A C 1
ATOM 750 O O . GLY A 1 107 ? 0.90651 9.81113 19.35120 1.000 17.98847 98 GLY A O 1
ATOM 751 N N . GLY A 1 108 ? 3.03619 10.32091 18.84221 1.000 17.58587 99 GLY A N 1
ATOM 752 C CA . GLY A 1 108 ? 2.71829 11.68897 18.46443 1.000 16.47734 99 GLY A CA 1
ATOM 753 C C . GLY A 1 108 ? 3.64459 12.73481 19.06214 1.000 17.97150 99 GLY A C 1
ATOM 754 O O . GLY A 1 108 ? 3.25426 13.89675 19.20870 1.000 18.13198 99 GLY A O 1
ATOM 755 N N . GLY A 1 109 ? 4.87160 12.34288 19.42233 1.000 16.87883 100 GLY A N 1
ATOM 756 C CA . GLY A 1 109 ? 5.84634 13.32551 19.86440 1.000 17.55623 100 GLY A CA 1
ATOM 757 C C . GLY A 1 109 ? 5.53543 13.99166 21.18540 1.000 15.81667 100 GLY A C 1
ATOM 758 O O . GLY A 1 109 ? 6.00645 15.10820 21.43591 1.000 15.88042 100 GLY A O 1
ATOM 759 N N . TRP A 1 110 ? 4.75667 13.34158 22.04983 1.000 18.03437 101 TRP A N 1
ATOM 760 C CA . TRP A 1 110 ? 4.31614 13.90350 23.32512 1.000 17.27981 101 TRP A CA 1
ATOM 761 C C . TRP A 1 110 ? 3.37751 15.09798 23.15832 1.000 16.33839 101 TRP A C 1
ATOM 762 O O . TRP A 1 110 ? 2.98752 15.70917 24.16201 1.000 18.01694 101 TRP A O 1
ATOM 773 N N . VAL A 1 111 ? 2.98117 15.42022 21.91789 1.000 16.41169 102 VAL A N 1
ATOM 774 C CA . VAL A 1 111 ? 2.25667 16.63933 21.58044 1.000 17.99427 102 VAL A CA 1
ATOM 775 C C . VAL A 1 111 ? 0.94639 16.33971 20.86705 1.000 17.17002 102 VAL A C 1
ATOM 776 O O . VAL A 1 111 ? -0.06172 17.02231 21.09332 1.000 18.22725 102 VAL A O 1
ATOM 780 N N . LEU A 1 112 ? 0.94468 15.34057 19.98901 1.000 16.46577 103 LEU A N 1
ATOM 781 C CA . LEU A 1 112 ? -0.18518 15.01084 19.12767 1.000 15.81690 103 LEU A CA 1
ATOM 782 C C . LEU A 1 112 ? -0.69898 13.60165 19.43514 1.000 17.08117 103 LEU A C 1
ATOM 783 O O . LEU A 1 112 ? -0.12725 12.86236 20.24851 1.000 17.55955 103 LEU A O 1
ATOM 788 N N . GLY A 1 113 ? -1.80290 13.23116 18.77130 1.000 19.32504 104 GLY A N 1
ATOM 789 C CA . GLY A 1 113 ? -2.37544 11.90272 18.90279 1.000 18.91861 104 GLY A CA 1
ATOM 790 C C . GLY A 1 113 ? -3.46281 11.82506 19.96392 1.000 20.28079 104 GLY A C 1
ATOM 791 O O . GLY A 1 113 ? -3.76227 12.78554 20.68478 1.000 19.27385 104 GLY A O 1
ATOM 792 N N . ALA A 1 114 ? -4.07770 10.64577 20.04821 1.000 18.95437 105 ALA A N 1
ATOM 793 C CA . ALA A 1 114 ? -5.17356 10.42766 20.98288 1.000 16.30201 105 ALA A CA 1
ATOM 794 C C . ALA A 1 114 ? -5.39950 8.93337 21.17410 1.000 17.81709 105 ALA A C 1
ATOM 795 O O . ALA A 1 114 ? -4.96157 8.10803 20.36472 1.000 19.59860 105 ALA A O 1
ATOM 797 N N . CYS A 1 115 ? -6.10827 8.59511 22.25269 1.000 19.29756 106 CYS A N 1
ATOM 798 C CA . CYS A 1 115 ? -6.37209 7.19340 22.56532 1.000 19.07997 106 CYS A CA 1
ATOM 799 C C . CYS A 1 115 ? -7.30800 6.52158 21.56963 1.000 19.70054 106 CYS A C 1
ATOM 800 O O . CYS A 1 115 ? -7.40274 5.28978 21.58128 1.000 19.25146 106 CYS A O 1
ATOM 803 N N . ASP A 1 116 ? -7.99158 7.28403 20.71285 1.000 19.08813 107 ASP A N 1
ATOM 804 C CA . ASP A 1 116 ? -8.99889 6.73232 19.81460 1.000 20.72465 107 ASP A CA 1
ATOM 805 C C . ASP A 1 116 ? -8.59671 6.81798 18.34629 1.000 18.73820 107 ASP A C 1
ATOM 806 O O . ASP A 1 116 ? -9.45531 6.70006 17.46465 1.000 20.51005 107 ASP A O 1
ATOM 811 N N . GLN A 1 117 ? -7.30755 6.99278 18.05950 1.000 19.29637 108 GLN A N 1
ATOM 812 C CA . GLN A 1 117 ? -6.84247 7.15349 16.68520 1.000 20.15233 108 GLN A CA 1
ATOM 813 C C . GLN A 1 117 ? -6.15050 5.90734 16.13385 1.000 21.77274 108 GLN A C 1
ATOM 814 O O . GLN A 1 117 ? -5.47638 5.98269 15.09678 1.000 19.96547 108 GLN A O 1
ATOM 820 N N . GLN A 1 118 ? -6.30846 4.75786 16.79403 1.000 18.30660 109 GLN A N 1
ATOM 821 C CA . GLN A 1 118 ? -5.66818 3.52894 16.32719 1.000 16.99363 109 GLN A CA 1
ATOM 822 C C . GLN A 1 118 ? -6.50898 2.30180 16.67619 1.000 17.93000 109 GLN A C 1
ATOM 823 O O . GLN A 1 118 ? -5.97090 1.25225 17.03652 1.000 18.31005 109 GLN A O 1
ATOM 829 N N . ASP A 1 119 ? -7.83682 2.41134 16.53874 1.000 18.41099 110 ASP A N 1
ATOM 830 C CA . ASP A 1 119 ? -8.71209 1.28562 16.85966 1.000 18.98551 110 ASP A CA 1
ATOM 831 C C . ASP A 1 119 ? -8.41945 0.03017 16.04233 1.000 21.29121 110 ASP A C 1
ATOM 832 O O . ASP A 1 119 ? -8.49493 -1.07093 16.61279 1.000 22.46538 110 ASP A O 1
ATOM 837 N N . PRO A 1 120 ? -8.12195 0.09796 14.74191 1.000 20.67270 111 PRO A N 1
ATOM 838 C CA . PRO A 1 120 ? -7.82084 -1.15280 14.02101 1.000 20.79733 111 PRO A CA 1
ATOM 839 C C . PRO A 1 120 ? -6.68335 -1.94583 14.63914 1.000 18.52026 111 PRO A C 1
ATOM 840 O O . PRO A 1 120 ? -6.76198 -3.18271 14.71513 1.000 19.10751 111 PRO A O 1
ATOM 844 N N . MET A 1 121 ? -5.63007 -1.26539 15.09812 1.000 20.11775 112 MET A N 1
ATOM 845 C CA . MET A 1 121 ? -4.52775 -1.97098 15.74906 1.000 20.04709 112 MET A CA 1
ATOM 846 C C . MET A 1 121 ? -4.97554 -2.61927 17.05592 1.000 19.89778 112 MET A C 1
ATOM 847 O O . MET A 1 121 ? -4.58181 -3.75545 17.36020 1.000 18.49250 112 MET A O 1
ATOM 852 N N . LEU A 1 122 ? -5.80111 -1.92108 17.84351 1.000 18.23065 113 LEU A N 1
ATOM 853 C CA . LEU A 1 122 ? -6.28113 -2.52137 19.08417 1.000 17.56626 113 LEU A CA 1
ATOM 854 C C . LEU A 1 122 ? -7.17423 -3.72008 18.78818 1.000 18.31112 113 LEU A C 1
ATOM 855 O O . LEU A 1 122 ? -7.09920 -4.74855 19.47890 1.000 19.76578 113 LEU A O 1
ATOM 860 N N . GLU A 1 123 ? -8.01601 -3.60492 17.75528 1.000 17.88984 114 GLU A N 1
ATOM 861 C CA . GLU A 1 123 ? -8.85693 -4.72592 17.33933 1.000 18.47388 114 GLU A CA 1
ATOM 862 C C . GLU A 1 123 ? -8.01011 -5.90177 16.87464 1.000 21.04934 114 GLU A C 1
ATOM 863 O O . GLU A 1 123 ? -8.34589 -7.06138 17.14333 1.000 21.68104 114 GLU A O 1
ATOM 869 N N . ARG A 1 124 ? -6.90511 -5.62028 16.17583 1.000 19.37266 115 ARG A N 1
ATOM 870 C CA . ARG A 1 124 ? -6.02247 -6.68850 15.71379 1.000 20.81244 115 ARG A CA 1
ATOM 871 C C . ARG A 1 124 ? -5.45842 -7.47722 16.88830 1.000 19.52821 115 ARG A C 1
ATOM 872 O O . ARG A 1 124 ? -5.39857 -8.71486 16.85188 1.000 20.97523 115 ARG A O 1
ATOM 880 N N . ILE A 1 125 ? -5.03065 -6.77508 17.93772 1.000 18.13339 116 ILE A N 1
ATOM 881 C CA . ILE A 1 125 ? -4.41542 -7.44458 19.07936 1.000 18.13381 116 ILE A CA 1
ATOM 882 C C . ILE A 1 125 ? -5.47203 -8.18202 19.89947 1.000 18.60383 116 ILE A C 1
ATOM 883 O O . ILE A 1 125 ? -5.24769 -9.30780 20.36446 1.000 19.72108 116 ILE A O 1
ATOM 888 N N . ALA A 1 126 ? -6.64965 -7.57954 20.06548 1.000 20.87597 117 ALA A N 1
ATOM 889 C CA . ALA A 1 126 ? -7.74308 -8.27245 20.74670 1.000 21.69225 117 ALA A CA 1
ATOM 890 C C . ALA A 1 126 ? -8.12048 -9.56035 20.02237 1.000 24.60949 117 ALA A C 1
ATOM 891 O O . ALA A 1 126 ? -8.35892 -10.59594 20.65746 1.000 25.89378 117 ALA A O 1
ATOM 893 N N . GLN A 1 127 ? -8.15692 -9.52131 18.68886 1.000 20.94380 118 GLN A N 1
ATOM 894 C CA . GLN A 1 127 ? -8.54142 -10.69317 17.91065 1.000 22.46026 118 GLN A CA 1
ATOM 895 C C . GLN A 1 127 ? -7.41111 -11.71418 17.81767 1.000 22.32210 118 GLN A C 1
ATOM 896 O O . GLN A 1 127 ? -7.64450 -12.91512 17.99506 1.000 26.21695 118 GLN A O 1
ATOM 902 N N . ASN A 1 128 ? -6.18409 -11.26577 17.53262 1.000 21.51776 119 ASN A N 1
ATOM 903 C CA . ASN A 1 128 ? -5.09015 -12.18700 17.23301 1.000 23.18111 119 ASN A CA 1
ATOM 904 C C . ASN A 1 128 ? -4.31852 -12.65247 18.46217 1.000 21.61060 119 ASN A C 1
ATOM 905 O O . ASN A 1 128 ? -3.67716 -13.71235 18.40934 1.000 23.44456 119 ASN A O 1
ATOM 910 N N . ALA A 1 129 ? -4.35085 -11.89430 19.55808 1.000 21.28766 120 ALA A N 1
ATOM 911 C CA . ALA A 1 129 ? -3.72685 -12.32816 20.80084 1.000 19.76280 120 ALA A CA 1
ATOM 912 C C . ALA A 1 129 ? -4.72028 -12.48280 21.94162 1.000 19.98072 120 ALA A C 1
ATOM 913 O O . ALA A 1 129 ? -4.32403 -12.88439 23.04308 1.000 20.65759 120 ALA A O 1
ATOM 915 N N . GLY A 1 130 ? -5.99430 -12.17569 21.71355 1.000 19.95092 121 GLY A N 1
ATOM 916 C CA . GLY A 1 130 ? -7.00868 -12.37807 22.73415 1.000 20.79724 121 GLY A CA 1
ATOM 917 C C . GLY A 1 130 ? -6.87609 -11.49178 23.95292 1.000 21.14103 121 GLY A C 1
ATOM 918 O O . GLY A 1 130 ? -7.35413 -11.85995 25.02992 1.000 23.46616 121 GLY A O 1
ATOM 919 N N . LEU A 1 131 ? -6.26881 -10.31835 23.81151 1.000 19.13485 122 LEU A N 1
ATOM 920 C CA . LEU A 1 131 ? -6.03004 -9.43599 24.94474 1.000 19.08281 122 LEU A CA 1
ATOM 921 C C . LEU A 1 131 ? -7.07054 -8.32229 24.99667 1.000 18.72404 122 LEU A C 1
ATOM 922 O O . LEU A 1 131 ? -7.51483 -7.81776 23.95699 1.000 21.39998 122 LEU A O 1
ATOM 927 N N . ALA A 1 132 ? -7.44835 -7.93178 26.21614 1.000 19.75880 123 ALA A N 1
ATOM 928 C CA . ALA A 1 132 ? -8.17855 -6.68511 26.40262 1.000 18.84687 123 ALA A CA 1
ATOM 929 C C . ALA A 1 132 ? -7.21109 -5.52109 26.25200 1.000 17.12072 123 ALA A C 1
ATOM 930 O O . ALA A 1 132 ? -6.17297 -5.47071 26.91993 1.000 22.16863 123 ALA A O 1
ATOM 932 N N . CYS A 1 133 ? -7.53899 -4.59234 25.36968 1.000 18.67740 124 CYS A N 1
ATOM 933 C CA . CYS A 1 133 ? -6.67159 -3.46156 25.07115 1.000 17.87498 124 CYS A CA 1
ATOM 934 C C . CYS A 1 133 ? -7.19880 -2.22764 25.79022 1.000 17.91773 124 CYS A C 1
ATOM 935 O O . CYS A 1 133 ? -8.39829 -1.94134 25.74251 1.000 21.05452 124 CYS A O 1
ATOM 938 N N . VAL A 1 134 ? -6.29533 -1.50797 26.45036 1.000 18.31494 125 VAL A N 1
ATOM 939 C CA . VAL A 1 134 ? -6.59245 -0.30356 27.21895 1.000 17.11796 125 VAL A CA 1
ATOM 940 C C . VAL A 1 134 ? -5.62250 0.77136 26.73226 1.000 16.61888 125 VAL A C 1
ATOM 941 O O . VAL A 1 134 ? -4.41792 0.70396 27.02464 1.000 17.51001 125 VAL A O 1
ATOM 945 N N . SER A 1 135 ? -6.12765 1.76413 25.99753 1.000 16.26306 126 SER A N 1
ATOM 946 C CA . SER A 1 135 ? -5.27828 2.80512 25.42186 1.000 14.73229 126 SER A CA 1
ATOM 947 C C . SER A 1 135 ? -5.45071 4.09674 26.21751 1.000 16.18820 126 SER A C 1
ATOM 948 O O . SER A 1 135 ? -6.58381 4.53817 26.45274 1.000 17.27142 126 SER A O 1
ATOM 951 N N . VAL A 1 136 ? -4.32374 4.70596 26.61475 1.000 15.72061 127 VAL A N 1
ATOM 952 C CA . VAL A 1 136 ? -4.29570 5.79162 27.59263 1.000 16.89796 127 VAL A CA 1
ATOM 953 C C . VAL A 1 136 ? -4.39278 7.14634 26.89781 1.000 18.22785 127 VAL A C 1
ATOM 954 O O . VAL A 1 136 ? -3.57203 7.47743 26.03190 1.000 17.18327 127 VAL A O 1
ATOM 958 N N . GLU A 1 137 ? -5.33828 7.97363 27.34360 1.000 17.30517 128 GLU A N 1
ATOM 959 C CA . GLU A 1 137 ? -5.41660 9.36324 26.89584 1.000 17.85188 128 GLU A CA 1
ATOM 960 C C . GLU A 1 137 ? -4.62657 10.22200 27.88009 1.000 16.84660 128 GLU A C 1
ATOM 961 O O . GLU A 1 137 ? -5.17399 10.82709 28.80477 1.000 18.99614 128 GLU A O 1
ATOM 967 N N . TYR A 1 138 ? -3.30226 10.25669 27.68605 1.000 15.50924 129 TYR A N 1
ATOM 968 C CA . TYR A 1 138 ? -2.44199 11.04349 28.56336 1.000 16.87528 129 TYR A CA 1
ATOM 969 C C . TYR A 1 138 ? -2.38206 12.51314 28.12327 1.000 16.15069 129 TYR A C 1
ATOM 970 O O . TYR A 1 138 ? -2.61017 12.85500 26.96457 1.000 17.56667 129 TYR A O 1
ATOM 979 N N . ARG A 1 139 ? -2.08004 13.38813 29.07920 1.000 16.23448 130 ARG A N 1
ATOM 980 C CA . ARG A 1 139 ? -1.99161 14.81515 28.78776 1.000 16.85284 130 ARG A CA 1
ATOM 981 C C . ARG A 1 139 ? -0.83178 15.11380 27.83968 1.000 16.58933 130 ARG A C 1
ATOM 982 O O . ARG A 1 139 ? 0.23565 14.48065 27.89263 1.000 16.27425 130 ARG A O 1
ATOM 990 N N . LEU A 1 140 ? -1.03989 16.11177 26.97877 1.000 17.40465 131 LEU A N 1
ATOM 991 C CA . LEU A 1 140 ? -0.09045 16.41710 25.91807 1.000 15.93908 131 LEU A CA 1
ATOM 992 C C . LEU A 1 140 ? 0.57439 17.77663 26.10509 1.000 17.74520 131 LEU A C 1
ATOM 993 O O . LEU A 1 140 ? -0.04121 18.74379 26.57090 1.000 18.18434 131 LEU A O 1
ATOM 998 N N . ALA A 1 141 ? 1.83863 17.84303 25.68990 1.000 18.03803 132 ALA A N 1
ATOM 999 C CA . ALA A 1 141 ? 2.57057 19.09383 25.57344 1.000 19.80199 132 ALA A CA 1
ATOM 1000 C C . ALA A 1 141 ? 2.14498 19.82082 24.29659 1.000 17.94600 132 ALA A C 1
ATOM 1001 O O . ALA A 1 141 ? 1.55380 19.21988 23.39903 1.000 18.56428 132 ALA A O 1
ATOM 1003 N N . PRO A 1 142 ? 2.44180 21.11966 24.17634 1.000 18.91991 133 PRO A N 1
ATOM 1004 C CA . PRO A 1 142 ? 3.16282 21.99366 25.11616 1.000 21.27450 133 PRO A CA 1
ATOM 1005 C C . PRO A 1 142 ? 2.31457 22.41388 26.31143 1.000 20.75603 133 PRO A C 1
ATOM 1006 O O . PRO A 1 142 ? 2.86185 22.91461 27.28267 1.000 21.58117 133 PRO A O 1
ATOM 1010 N N . GLU A 1 143 ? 0.99010 22.22488 26.27591 1.000 21.48063 134 GLU A N 1
ATOM 1011 C CA . GLU A 1 143 ? 0.14654 22.65448 27.39043 1.000 22.52454 134 GLU A CA 1
ATOM 1012 C C . GLU A 1 143 ? 0.53654 21.96224 28.69112 1.000 21.94675 134 GLU A C 1
ATOM 1013 O O . GLU A 1 143 ? 0.55626 22.59494 29.76020 1.000 22.47799 134 GLU A O 1
ATOM 1019 N N . HIS A 1 144 ? 0.82343 20.65994 28.62308 1.000 18.62506 135 HIS A N 1
ATOM 1020 C CA . HIS A 1 144 ? 1.14810 19.83894 29.78873 1.000 18.61359 135 HIS A CA 1
ATOM 1021 C C . HIS A 1 144 ? 2.47863 19.14609 29.53259 1.000 18.46997 135 HIS A C 1
ATOM 1022 O O . HIS A 1 144 ? 2.51571 17.99000 29.08400 1.000 19.77416 135 HIS A O 1
ATOM 1029 N N . PRO A 1 145 ? 3.59016 19.82157 29.79787 1.000 18.81595 136 PRO A N 1
ATOM 1030 C CA . PRO A 1 145 ? 4.91031 19.23861 29.52886 1.000 19.01668 136 PRO A CA 1
ATOM 1031 C C . PRO A 1 145 ? 5.29243 18.20939 30.59326 1.000 16.93647 136 PRO A C 1
ATOM 1032 O O . PRO A 1 145 ? 4.54775 17.95608 31.54363 1.000 19.97801 136 PRO A O 1
ATOM 1036 N N . TYR A 1 146 ? 6.46831 17.60139 30.40168 1.000 17.90324 137 TYR A N 1
ATOM 1037 C CA . TYR A 1 146 ? 6.99303 16.64680 31.36868 1.000 16.46315 137 TYR A CA 1
ATOM 1038 C C . TYR A 1 146 ? 6.86911 17.23247 32.77546 1.000 16.40835 137 TYR A C 1
ATOM 1039 O O . TYR A 1 146 ? 7.20141 18.40955 32.98437 1.000 18.70924 137 TYR A O 1
ATOM 1048 N N . PRO A 1 147 ? 6.44026 16.44602 33.77172 1.000 18.04357 138 PRO A N 1
ATOM 1049 C CA . PRO A 1 147 ? 6.15079 15.00327 33.75357 1.000 17.33979 138 PRO A CA 1
ATOM 1050 C C . PRO A 1 147 ? 4.67624 14.63336 33.57464 1.000 18.28507 138 PRO A C 1
ATOM 1051 O O . PRO A 1 147 ? 4.29931 13.53600 33.98212 1.000 18.80510 138 PRO A O 1
ATOM 1055 N N . ALA A 1 148 ? 3.83069 15.48709 32.98721 1.000 17.11523 139 ALA A N 1
ATOM 1056 C CA . ALA A 1 148 ? 2.39181 15.20604 32.94598 1.000 17.10949 139 ALA A CA 1
ATOM 1057 C C . ALA A 1 148 ? 2.08620 13.90265 32.21195 1.000 15.62019 139 ALA A C 1
ATOM 1058 O O . ALA A 1 148 ? 1.31710 13.06846 32.70489 1.000 17.64887 139 ALA A O 1
ATOM 1060 N N . GLY A 1 149 ? 2.63671 13.73217 31.01120 1.000 15.57960 140 GLY A N 1
ATOM 1061 C CA . GLY A 1 149 ? 2.44505 12.52146 30.24124 1.000 15.49318 140 GLY A CA 1
ATOM 1062 C C . GLY A 1 149 ? 2.81115 11.26222 31.01125 1.000 14.36894 140 GLY A C 1
ATOM 1063 O O . GLY A 1 149 ? 1.99369 10.35139 31.18893 1.000 16.42795 140 GLY A O 1
ATOM 1064 N N . PRO A 1 150 ? 4.06242 11.18330 31.47724 1.000 17.24813 141 PRO A N 1
ATOM 1065 C CA . PRO A 1 150 ? 4.46495 10.01925 32.28543 1.000 16.03003 141 PRO A CA 1
ATOM 1066 C C . PRO A 1 150 ? 3.60007 9.81823 33.52089 1.000 16.69939 141 PRO A C 1
ATOM 1067 O O . PRO A 1 150 ? 3.28035 8.67052 33.86049 1.000 15.96570 141 PRO A O 1
ATOM 1071 N N . ASP A 1 151 ? 3.20175 10.90476 34.19570 1.000 18.33345 142 ASP A N 1
ATOM 1072 C CA . ASP A 1 151 ? 2.36482 10.78704 35.39315 1.000 16.83647 142 ASP A CA 1
ATOM 1073 C C . ASP A 1 151 ? 1.03948 10.10387 35.06781 1.000 19.03166 142 ASP A C 1
ATOM 1074 O O . ASP A 1 151 ? 0.53129 9.29786 35.85821 1.000 19.71070 142 ASP A O 1
ATOM 1079 N N . ASP A 1 152 ? 0.46294 10.41660 33.90440 1.000 16.17174 143 ASP A N 1
ATOM 1080 C CA . ASP A 1 152 ? -0.81183 9.81187 33.53594 1.000 15.35334 143 ASP A CA 1
ATOM 1081 C C . ASP A 1 152 ? -0.63939 8.35370 33.14251 1.000 14.56293 143 ASP A C 1
ATOM 1082 O O . ASP A 1 152 ? -1.50462 7.52044 33.44048 1.000 16.64426 143 ASP A O 1
ATOM 1087 N N . CYS A 1 153 ? 0.45932 8.02643 32.44960 1.000 15.83560 144 CYS A N 1
ATOM 1088 C CA . CYS A 1 153 ? 0.70739 6.63322 32.08145 1.000 16.04176 144 CYS A CA 1
ATOM 1089 C C . CYS A 1 153 ? 0.98408 5.78493 33.31852 1.000 14.07476 144 CYS A C 1
ATOM 1090 O O . CYS A 1 153 ? 0.54536 4.63119 33.39764 1.000 15.86368 144 CYS A O 1
ATOM 1093 N N . GLU A 1 154 ? 1.68296 6.35043 34.31205 1.000 17.81655 145 GLU A N 1
ATOM 1094 C CA . GLU A 1 154 ? 1.89906 5.62813 35.56539 1.000 16.53160 145 GLU A CA 1
ATOM 1095 C C . GLU A 1 154 ? 0.57940 5.40254 36.29651 1.000 15.37379 145 GLU A C 1
ATOM 1096 O O . GLU A 1 154 ? 0.33274 4.31137 36.82888 1.000 16.78730 145 GLU A O 1
ATOM 1102 N N . ALA A 1 155 ? -0.28297 6.42314 36.33084 1.000 16.52084 146 ALA A N 1
ATOM 1103 C CA . ALA A 1 155 ? -1.59592 6.27107 36.95361 1.000 16.34586 146 ALA A CA 1
ATOM 1104 C C . ALA A 1 155 ? -2.39908 5.15693 36.29000 1.000 19.40174 146 ALA A C 1
ATOM 1105 O O . ALA A 1 155 ? -3.08840 4.38554 36.97121 1.000 19.08434 146 ALA A O 1
ATOM 1107 N N . ALA A 1 156 ? -2.33271 5.06762 34.95887 1.000 16.71236 147 ALA A N 1
ATOM 1108 C CA . ALA A 1 156 ? -3.03921 4.00813 34.24050 1.000 15.59373 147 ALA A CA 1
ATOM 1109 C C . ALA A 1 156 ? -2.47809 2.62676 34.57519 1.000 15.97961 147 ALA A C 1
ATOM 1110 O O . ALA A 1 156 ? -3.23901 1.67208 34.77948 1.000 17.69290 147 ALA A O 1
ATOM 1112 N N . ALA A 1 157 ? -1.15383 2.49822 34.63066 1.000 16.88523 148 ALA A N 1
ATOM 1113 C CA . ALA A 1 157 ? -0.55347 1.20598 34.94803 1.000 15.57537 148 ALA A CA 1
ATOM 1114 C C . ALA A 1 157 ? -0.87524 0.78498 36.38120 1.000 16.71057 148 ALA A C 1
ATOM 1115 O O . ALA A 1 157 ? -1.19702 -0.38382 36.64026 1.000 16.95730 148 ALA A O 1
ATOM 1117 N N . LEU A 1 158 ? -0.80899 1.72429 37.32663 1.000 16.89926 149 LEU A N 1
ATOM 1118 C CA . LEU A 1 158 ? -1.16880 1.40215 38.70593 1.000 18.64402 149 LEU A CA 1
ATOM 1119 C C . LEU A 1 158 ? -2.63757 0.99024 38.80658 1.000 17.84124 149 LEU A C 1
ATOM 1120 O O . LEU A 1 158 ? -2.97571 -0.00052 39.46550 1.000 18.37101 149 LEU A O 1
ATOM 1125 N N . TRP A 1 159 ? -3.52113 1.72611 38.13506 1.000 17.69383 150 TRP A N 1
ATOM 1126 C CA . TRP A 1 159 ? -4.93213 1.36501 38.12375 1.000 17.92281 150 TRP A CA 1
ATOM 1127 C C . TRP A 1 159 ? -5.13139 -0.05087 37.59224 1.000 19.24940 150 TRP A C 1
ATOM 1128 O O . TRP A 1 159 ? -5.92919 -0.82145 38.14150 1.000 18.39373 150 TRP A O 1
ATOM 1139 N N A LEU A 1 160 ? -4.39196 -0.42293 36.54387 0.500 18.07556 151 LEU A N 1
ATOM 1140 N N B LEU A 1 160 ? -4.42939 -0.40774 36.51265 0.500 18.56486 151 LEU A N 1
ATOM 1141 C CA A LEU A 1 160 ? -4.54408 -1.75261 35.95959 0.500 15.64346 151 LEU A CA 1
ATOM 1142 C CA B LEU A 1 160 ? -4.54585 -1.75906 35.97300 0.500 16.43155 151 LEU A CA 1
ATOM 1143 C C A LEU A 1 160 ? -4.00629 -2.84363 36.88643 0.500 17.09298 151 LEU A C 1
ATOM 1144 C C B LEU A 1 160 ? -4.06591 -2.79894 36.97994 0.500 16.36796 151 LEU A C 1
ATOM 1145 O O A LEU A 1 160 ? -4.59233 -3.92831 36.97838 0.500 19.25003 151 LEU A O 1
ATOM 1146 O O B LEU A 1 160 ? -4.74508 -3.80202 37.22047 0.500 16.77545 151 LEU A O 1
ATOM 1155 N N . VAL A 1 161 ? -2.88442 -2.58777 37.56768 1.000 17.34869 152 VAL A N 1
ATOM 1156 C CA . VAL A 1 161 ? -2.37172 -3.56019 38.53450 1.000 17.14060 152 VAL A CA 1
ATOM 1157 C C . VAL A 1 161 ? -3.40706 -3.81697 39.62994 1.000 20.80460 152 VAL A C 1
ATOM 1158 O O . VAL A 1 161 ? -3.59992 -4.95783 40.08361 1.000 20.29141 152 VAL A O 1
ATOM 1162 N N . LYS A 1 162 ? -4.10778 -2.76398 40.05083 1.000 21.29371 153 LYS A N 1
ATOM 1163 C CA . LYS A 1 162 ? -5.06016 -2.86138 41.15252 1.000 21.28203 153 LYS A CA 1
ATOM 1164 C C . LYS A 1 162 ? -6.40180 -3.42857 40.71417 1.000 22.60514 153 LYS A C 1
ATOM 1165 O O . LYS A 1 162 ? -7.08620 -4.08029 41.51583 1.000 25.07142 153 LYS A O 1
ATOM 1171 N N . ASN A 1 163 ? -6.80058 -3.19996 39.46345 1.000 22.51406 154 ASN A N 1
ATOM 1172 C CA . ASN A 1 163 ? -8.17559 -3.45920 39.05361 1.000 20.87341 154 ASN A CA 1
ATOM 1173 C C . ASN A 1 163 ? -8.33743 -4.45352 37.91384 1.000 21.33617 154 ASN A C 1
ATOM 1174 O O . ASN A 1 163 ? -9.48041 -4.75355 37.54962 1.000 23.99282 154 ASN A O 1
ATOM 1179 N N . ALA A 1 164 ? -7.25153 -4.97625 37.33721 1.000 21.89085 155 ALA A N 1
ATOM 1180 C CA . ALA A 1 164 ? -7.40206 -5.82505 36.15373 1.000 23.84573 155 ALA A CA 1
ATOM 1181 C C . ALA A 1 164 ? -8.21559 -7.07704 36.45162 1.000 23.21222 155 ALA A C 1
ATOM 1182 O O . ALA A 1 164 ? -9.03737 -7.49920 35.62816 1.000 25.65891 155 ALA A O 1
ATOM 1184 N N . LYS A 1 165 ? -7.98992 -7.70525 37.60845 1.000 23.60452 156 LYS A N 1
ATOM 1185 C CA . LYS A 1 165 ? -8.70079 -8.94330 37.90487 1.000 28.31375 156 LYS A CA 1
ATOM 1186 C C . LYS A 1 165 ? -10.20227 -8.70206 37.94725 1.000 25.31053 156 LYS A C 1
ATOM 1187 O O . LYS A 1 165 ? -10.98531 -9.46175 37.36753 1.000 28.94571 156 LYS A O 1
ATOM 1193 N N . LYS A 1 166 ? -10.62239 -7.62843 38.61146 1.000 25.14664 157 LYS A N 1
ATOM 1194 C CA . LYS A 1 166 ? -12.05171 -7.37361 38.73063 1.000 31.83393 157 LYS A CA 1
ATOM 1195 C C . LYS A 1 166 ? -12.66105 -6.85456 37.43215 1.000 28.85390 157 LYS A C 1
ATOM 1196 O O . LYS A 1 166 ? -13.82496 -7.15723 37.13864 1.000 32.36170 157 LYS A O 1
ATOM 1202 N N . GLU A 1 167 ? -11.89057 -6.12018 36.62671 1.000 28.73194 158 GLU A N 1
ATOM 1203 C CA . GLU A 1 167 ? -12.41904 -5.52705 35.40253 1.000 28.60201 158 GLU A CA 1
ATOM 1204 C C . GLU A 1 167 ? -12.38918 -6.49534 34.22098 1.000 26.81890 158 GLU A C 1
ATOM 1205 O O . GLU A 1 167 ? -13.31432 -6.50198 33.40121 1.000 31.41699 158 GLU A O 1
ATOM 1211 N N . PHE A 1 168 ? -11.34454 -7.31468 34.11167 1.000 26.47830 159 PHE A N 1
ATOM 1212 C CA . PHE A 1 168 ? -11.13934 -8.15080 32.93807 1.000 26.07643 159 PHE A CA 1
ATOM 1213 C C . PHE A 1 168 ? -11.02961 -9.63146 33.24920 1.000 29.13789 159 PHE A C 1
ATOM 1214 O O . PHE A 1 168 ? -10.92515 -10.43210 32.30900 1.000 28.96050 159 PHE A O 1
ATOM 1222 N N . GLY A 1 169 ? -11.03373 -10.01601 34.52550 1.000 27.18155 160 GLY A N 1
ATOM 1223 C CA . GLY A 1 169 ? -10.93630 -11.40793 34.90765 1.000 26.52655 160 GLY A CA 1
ATOM 1224 C C . GLY A 1 169 ? -9.54869 -11.99739 34.82475 1.000 26.70931 160 GLY A C 1
ATOM 1225 O O . GLY A 1 169 ? -9.40685 -13.22296 34.94089 1.000 30.20756 160 GLY A O 1
ATOM 1226 N N . THR A 1 170 ? -8.52105 -11.16923 34.63860 1.000 24.94864 161 THR A N 1
ATOM 1227 C CA . THR A 1 170 ? -7.15904 -11.64685 34.46566 1.000 25.69796 161 THR A CA 1
ATOM 1228 C C . THR A 1 170 ? -6.20449 -10.58890 34.99025 1.000 25.23324 161 THR A C 1
ATOM 1229 O O . THR A 1 170 ? -6.49891 -9.39409 34.93547 1.000 26.81483 161 THR A O 1
ATOM 1233 N N . GLU A 1 171 ? -5.05690 -11.04455 35.50096 1.000 27.36167 162 GLU A N 1
ATOM 1234 C CA . GLU A 1 171 ? -3.97161 -10.18179 35.95418 1.000 28.90187 162 GLU A CA 1
ATOM 1235 C C . GLU A 1 171 ? -2.71769 -10.33814 35.10387 1.000 22.12059 162 GLU A C 1
ATOM 1236 O O . GLU A 1 171 ? -1.63102 -9.92666 35.52100 1.000 25.01620 162 GLU A O 1
ATOM 1242 N N . VAL A 1 172 ? -2.84539 -10.94652 33.92960 1.000 19.80785 163 VAL A N 1
ATOM 1243 C CA . VAL A 1 172 ? -1.73901 -11.08428 32.99224 1.000 21.30139 163 VAL A CA 1
ATOM 1244 C C . VAL A 1 172 ? -1.66123 -9.78650 32.19348 1.000 19.72850 163 VAL A C 1
ATOM 1245 O O . VAL A 1 172 ? -2.55235 -9.49421 31.38830 1.000 21.36909 163 VAL A O 1
ATOM 1249 N N . LEU A 1 173 ? -0.60512 -8.99907 32.41590 1.000 17.14080 164 LEU A N 1
ATOM 1250 C CA . LEU A 1 173 ? -0.50207 -7.64778 31.86567 1.000 16.94854 164 LEU A CA 1
ATOM 1251 C C . LEU A 1 173 ? 0.67070 -7.53111 30.89646 1.000 16.58875 164 LEU A C 1
ATOM 1252 O O . LEU A 1 173 ? 1.74466 -8.10847 31.12334 1.000 17.61732 164 LEU A O 1
ATOM 1257 N N . THR A 1 174 ? 0.46380 -6.77213 29.81822 1.000 16.89776 165 THR A N 1
ATOM 1258 C CA . THR A 1 174 ? 1.52075 -6.37077 28.89832 1.000 16.57257 165 THR A CA 1
ATOM 1259 C C . THR A 1 174 ? 1.39209 -4.87275 28.63920 1.000 15.26016 165 THR A C 1
ATOM 1260 O O . THR A 1 174 ? 0.37195 -4.24703 28.95646 1.000 16.55152 165 THR A O 1
ATOM 1264 N N . ILE A 1 175 ? 2.43209 -4.29020 28.04429 1.000 13.70874 166 ILE A N 1
ATOM 1265 C CA . ILE A 1 175 ? 2.45828 -2.85950 27.75073 1.000 14.18249 166 ILE A CA 1
ATOM 1266 C C . ILE A 1 175 ? 3.10257 -2.65004 26.38695 1.000 14.91083 166 ILE A C 1
ATOM 1267 O O . ILE A 1 175 ? 3.92409 -3.45773 25.93882 1.000 15.03508 166 ILE A O 1
ATOM 1272 N N . GLY A 1 176 ? 2.72516 -1.56898 25.70938 1.000 14.78515 167 GLY A N 1
ATOM 1273 C CA . GLY A 1 176 ? 3.39707 -1.25502 24.45499 1.000 14.06772 167 GLY A CA 1
ATOM 1274 C C . GLY A 1 176 ? 2.90552 0.04790 23.85055 1.000 13.93956 167 GLY A C 1
ATOM 1275 O O . GLY A 1 176 ? 1.90361 0.62661 24.27942 1.000 15.87270 167 GLY A O 1
ATOM 1276 N N . GLY A 1 177 ? 3.61844 0.48716 22.82455 1.000 13.47733 168 GLY A N 1
ATOM 1277 C CA . GLY A 1 177 ? 3.27264 1.71890 22.14006 1.000 13.06962 168 GLY A CA 1
ATOM 1278 C C . GLY A 1 177 ? 4.31631 2.08111 21.10154 1.000 12.99001 168 GLY A C 1
ATOM 1279 O O . GLY A 1 177 ? 5.39462 1.45649 21.00147 1.000 14.73455 168 GLY A O 1
ATOM 1280 N N . GLU A 1 178 ? 3.97494 3.10459 20.31406 1.000 16.02633 169 GLU A N 1
ATOM 1281 C CA . GLU A 1 178 ? 4.75303 3.50885 19.14702 1.000 15.11467 169 GLU A CA 1
ATOM 1282 C C . GLU A 1 178 ? 5.40318 4.86563 19.38510 1.000 14.87142 169 GLU A C 1
ATOM 1283 O O . GLU A 1 178 ? 4.73939 5.80054 19.84040 1.000 15.55911 169 GLU A O 1
ATOM 1289 N N A SER A 1 179 ? 6.70587 4.95772 19.09660 0.500 15.59462 170 SER A N 1
ATOM 1290 N N B SER A 1 179 ? 6.68492 4.98469 19.02945 0.500 13.66041 170 SER A N 1
ATOM 1291 C CA A SER A 1 179 ? 7.44563 6.22717 19.06044 0.500 16.50314 170 SER A CA 1
ATOM 1292 C CA B SER A 1 179 ? 7.38135 6.27590 18.99222 0.500 14.63981 170 SER A CA 1
ATOM 1293 C C A SER A 1 179 ? 7.43566 6.87445 20.44093 0.500 17.52481 170 SER A C 1
ATOM 1294 C C B SER A 1 179 ? 7.39553 6.86462 20.39877 0.500 16.28631 170 SER A C 1
ATOM 1295 O O A SER A 1 179 ? 8.01420 6.29244 21.37686 0.500 15.93869 170 SER A O 1
ATOM 1296 O O B SER A 1 179 ? 7.92993 6.21489 21.31641 0.500 15.63099 170 SER A O 1
ATOM 1301 N N . ALA A 1 180 ? 6.83544 8.05736 20.62474 1.000 15.26427 171 ALA A N 1
ATOM 1302 C CA . ALA A 1 180 ? 6.69808 8.59622 21.98125 1.000 13.26946 171 ALA A CA 1
ATOM 1303 C C . ALA A 1 180 ? 5.95847 7.62542 22.90479 1.000 15.34306 171 ALA A C 1
ATOM 1304 O O . ALA A 1 180 ? 6.18584 7.62620 24.12046 1.000 14.30799 171 ALA A O 1
ATOM 1306 N N . GLY A 1 181 ? 5.06859 6.79827 22.35235 1.000 16.46547 172 GLY A N 1
ATOM 1307 C CA . GLY A 1 181 ? 4.38606 5.80808 23.16479 1.000 14.48618 172 GLY A CA 1
ATOM 1308 C C . GLY A 1 181 ? 5.29443 4.66939 23.58572 1.000 14.11036 172 GLY A C 1
ATOM 1309 O O . GLY A 1 181 ? 5.09556 4.06574 24.64301 1.000 15.46262 172 GLY A O 1
ATOM 1310 N N . GLY A 1 182 ? 6.30821 4.36191 22.77805 1.000 14.88042 173 GLY A N 1
ATOM 1311 C CA . GLY A 1 182 ? 7.28192 3.36917 23.20086 1.000 13.88408 173 GLY A CA 1
ATOM 1312 C C . GLY A 1 182 ? 8.21551 3.93888 24.24768 1.000 13.45025 173 GLY A C 1
ATOM 1313 O O . GLY A 1 182 ? 8.59338 3.24998 25.20554 1.000 15.35740 173 GLY A O 1
ATOM 1314 N N . HIS A 1 183 ? 8.56818 5.21827 24.09829 1.000 15.27768 174 HIS A N 1
ATOM 1315 C CA . HIS A 1 183 ? 9.25312 5.93916 25.16870 1.000 14.40045 174 HIS A CA 1
ATOM 1316 C C . HIS A 1 183 ? 8.46809 5.84634 26.47825 1.000 15.25347 174 HIS A C 1
ATOM 1317 O O . HIS A 1 183 ? 9.00165 5.43624 27.52328 1.000 14.66709 174 HIS A O 1
ATOM 1324 N N . LEU A 1 184 ? 7.19200 6.22770 26.43892 1.000 13.78071 175 LEU A N 1
ATOM 1325 C CA . LEU A 1 184 ? 6.39051 6.26483 27.66077 1.000 13.46981 175 LEU A CA 1
ATOM 1326 C C . LEU A 1 184 ? 6.18004 4.87236 28.24955 1.000 12.63694 175 LEU A C 1
ATOM 1327 O O . LEU A 1 184 ? 6.05250 4.73133 29.47443 1.000 15.14775 175 LEU A O 1
ATOM 1332 N N . SER A 1 185 ? 6.14649 3.83377 27.40488 1.000 14.62986 176 SER A N 1
ATOM 1333 C CA . SER A 1 185 ? 6.03432 2.46346 27.91282 1.000 12.84606 176 SER A CA 1
ATOM 1334 C C . SER A 1 185 ? 7.24715 2.09183 28.75501 1.000 14.30510 176 SER A C 1
ATOM 1335 O O . SER A 1 185 ? 7.11136 1.52837 29.85066 1.000 14.90228 176 SER A O 1
ATOM 1338 N N . ALA A 1 186 ? 8.44499 2.40625 28.25717 1.000 15.59362 177 ALA A N 1
ATOM 1339 C CA . ALA A 1 186 ? 9.65704 2.13375 29.02537 1.000 16.27982 177 ALA A CA 1
ATOM 1340 C C . ALA A 1 186 ? 9.70654 2.96105 30.31341 1.000 13.33199 177 ALA A C 1
ATOM 1341 O O . ALA A 1 186 ? 10.06305 2.43769 31.38392 1.000 14.23275 177 ALA A O 1
ATOM 1343 N N . VAL A 1 187 ? 9.38078 4.26085 30.22657 1.000 14.08851 178 VAL A N 1
ATOM 1344 C CA . VAL A 1 187 ? 9.35208 5.10988 31.42114 1.000 14.81751 178 VAL A CA 1
ATOM 1345 C C . VAL A 1 187 ? 8.39773 4.52483 32.46429 1.000 14.61678 178 VAL A C 1
ATOM 1346 O O . VAL A 1 187 ? 8.70430 4.48693 33.66828 1.000 14.51199 178 VAL A O 1
ATOM 1350 N N . THR A 1 188 ? 7.23432 4.04076 32.01434 1.000 14.99014 179 THR A N 1
ATOM 1351 C CA . THR A 1 188 ? 6.21603 3.49324 32.91488 1.000 13.83383 179 THR A CA 1
ATOM 1352 C C . THR A 1 188 ? 6.69031 2.20134 33.56853 1.000 15.05011 179 THR A C 1
ATOM 1353 O O . THR A 1 188 ? 6.50689 2.01220 34.77472 1.000 15.40285 179 THR A O 1
ATOM 1357 N N . LEU A 1 189 ? 7.30709 1.30084 32.78827 1.000 15.19635 180 LEU A N 1
ATOM 1358 C CA . LEU A 1 189 ? 7.85448 0.07492 33.37069 1.000 13.74834 180 LEU A CA 1
ATOM 1359 C C . LEU A 1 189 ? 8.83311 0.39445 34.49301 1.000 16.43184 180 LEU A C 1
ATOM 1360 O O . LEU A 1 189 ? 8.81818 -0.25301 35.54711 1.000 15.39251 180 LEU A O 1
ATOM 1365 N N . LEU A 1 190 ? 9.71709 1.36351 34.26388 1.000 15.21086 181 LEU A N 1
ATOM 1366 C CA . LEU A 1 190 ? 10.72573 1.69621 35.25900 1.000 14.74784 181 LEU A CA 1
ATOM 1367 C C . LEU A 1 190 ? 10.09941 2.33144 36.49261 1.000 15.04621 181 LEU A C 1
ATOM 1368 O O . LEU A 1 190 ? 10.48342 2.01217 37.63171 1.000 16.48759 181 LEU A O 1
ATOM 1373 N N . ARG A 1 191 ? 9.12752 3.22690 36.28978 1.000 14.16288 182 ARG A N 1
ATOM 1374 C CA . ARG A 1 191 ? 8.41966 3.82384 37.42086 1.000 15.21896 182 ARG A CA 1
ATOM 1375 C C . ARG A 1 191 ? 7.66971 2.76848 38.23534 1.000 17.82509 182 ARG A C 1
ATOM 1376 O O . ARG A 1 191 ? 7.65623 2.82425 39.47449 1.000 18.39500 182 ARG A O 1
ATOM 1384 N N . MET A 1 192 ? 7.00973 1.81234 37.56738 1.000 15.56701 183 MET A N 1
ATOM 1385 C CA . MET A 1 192 ? 6.29198 0.78717 38.32406 1.000 16.21116 183 MET A CA 1
ATOM 1386 C C . MET A 1 192 ? 7.24767 -0.01155 39.20456 1.000 17.86152 183 MET A C 1
ATOM 1387 O O . MET A 1 192 ? 6.92853 -0.32454 40.36264 1.000 18.37866 183 MET A O 1
ATOM 1392 N N . ARG A 1 193 ? 8.43683 -0.31994 38.68002 1.000 16.14638 184 ARG A N 1
ATOM 1393 C CA . ARG A 1 193 ? 9.43758 -1.05095 39.45439 1.000 16.08746 184 ARG A CA 1
ATOM 1394 C C . ARG A 1 193 ? 9.97112 -0.19430 40.60364 1.000 17.95734 184 ARG A C 1
ATOM 1395 O O . ARG A 1 193 ? 10.00567 -0.64107 41.76569 1.000 20.24383 184 ARG A O 1
ATOM 1403 N N . ASP A 1 194 ? 10.40859 1.03705 40.29184 1.000 16.87925 185 ASP A N 1
ATOM 1404 C CA . ASP A 1 194 ? 11.11478 1.88127 41.26297 1.000 19.53257 185 ASP A CA 1
ATOM 1405 C C . ASP A 1 194 ? 10.16694 2.46389 42.30838 1.000 19.18736 185 ASP A C 1
ATOM 1406 O O . ASP A 1 194 ? 10.45641 2.43105 43.51357 1.000 20.59990 185 ASP A O 1
ATOM 1411 N N . ARG A 1 195 ? 9.04490 3.04446 41.86597 1.000 18.92336 186 ARG A N 1
ATOM 1412 C CA . ARG A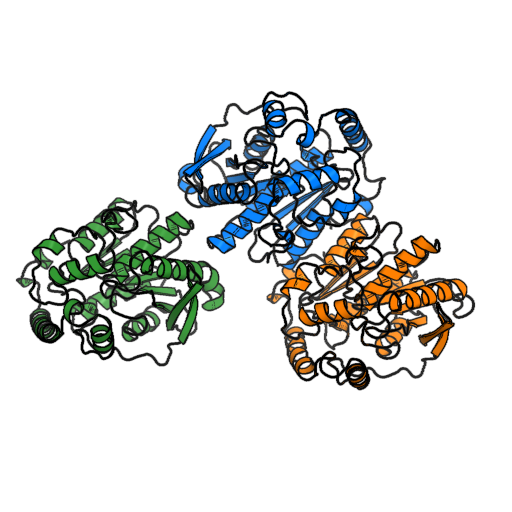 1 195 ? 8.14974 3.74177 42.78829 1.000 18.70974 186 ARG A CA 1
ATOM 1413 C C . ARG A 1 195 ? 7.18575 2.80472 43.50689 1.000 20.01231 186 ARG A C 1
ATOM 1414 O O . ARG A 1 195 ? 6.70983 3.13412 44.60451 1.000 20.32515 186 ARG A O 1
ATOM 1422 N N . HIS A 1 196 ? 6.87337 1.65040 42.91806 1.000 19.72975 187 HIS A N 1
ATOM 1423 C CA . HIS A 1 196 ? 5.81494 0.81020 43.45885 1.000 19.59891 187 HIS A CA 1
ATOM 1424 C C . HIS A 1 196 ? 6.22338 -0.62553 43.72847 1.000 18.44860 187 HIS A C 1
ATOM 1425 O O . HIS A 1 196 ? 5.41397 -1.37224 44.29022 1.000 20.23802 187 HIS A O 1
ATOM 1432 N N . GLY A 1 197 ? 7.44161 -1.03280 43.35899 1.000 19.69073 188 GLY A N 1
ATOM 1433 C CA . GLY A 1 197 ? 7.87620 -2.39793 43.54683 1.000 19.29699 188 GLY A CA 1
ATOM 1434 C C . GLY A 1 197 ? 7.16429 -3.41422 42.68449 1.000 19.30775 188 GLY A C 1
ATOM 1435 O O . GLY A 1 197 ? 7.20701 -4.60510 42.99573 1.000 23.07971 188 GLY A O 1
ATOM 1436 N N . TYR A 1 198 ? 6.50506 -2.98270 41.61014 1.000 19.21333 189 TYR A N 1
ATOM 1437 C CA . TYR A 1 198 ? 5.80902 -3.89264 40.70867 1.000 16.88747 189 TYR A CA 1
ATOM 1438 C C . TYR A 1 198 ? 6.72288 -4.25678 39.53795 1.000 16.59441 189 TYR A C 1
ATOM 1439 O O . TYR A 1 198 ? 7.20633 -3.37284 38.81687 1.000 20.11704 189 TYR A O 1
ATOM 1448 N N . LYS A 1 199 ? 6.93861 -5.56151 39.33537 1.000 17.42074 190 LYS A N 1
ATOM 1449 C CA . LYS A 1 199 ? 7.77070 -6.06458 38.24463 1.000 19.56539 190 LYS A CA 1
ATOM 1450 C C . LYS A 1 199 ? 7.07759 -7.21349 37.52043 1.000 19.79997 190 LYS A C 1
ATOM 1451 O O . LYS A 1 199 ? 7.72889 -8.14273 37.03289 1.000 22.60516 190 LYS A O 1
ATOM 1457 N N . GLY A 1 200 ? 5.75192 -7.15695 37.44386 1.000 18.64343 191 GLY A N 1
ATOM 1458 C CA . GLY A 1 200 ? 4.95331 -8.26334 36.97432 1.000 18.07478 191 GLY A CA 1
ATOM 1459 C C . GLY A 1 200 ? 4.47346 -8.21138 35.53759 1.000 19.36940 191 GLY A C 1
ATOM 1460 O O . GLY A 1 200 ? 3.77234 -9.14189 35.11722 1.000 20.63749 191 GLY A O 1
ATOM 1461 N N . PHE A 1 201 ? 4.79857 -7.16216 34.76751 1.000 17.98841 192 PHE A N 1
ATOM 1462 C CA . PHE A 1 201 ? 4.42415 -7.18399 33.35343 1.000 17.41995 192 PHE A CA 1
ATOM 1463 C C . PHE A 1 201 ? 5.07244 -8.38401 32.67009 1.000 17.50423 192 PHE A C 1
ATOM 1464 O O . PHE A 1 201 ? 6.21013 -8.76034 32.98445 1.000 18.25552 192 PHE A O 1
ATOM 1472 N N . LYS A 1 202 ? 4.32836 -9.00623 31.74424 1.000 17.94148 193 LYS A N 1
ATOM 1473 C CA . LYS A 1 202 ? 4.81331 -10.17873 31.01924 1.000 17.40439 193 LYS A CA 1
ATOM 1474 C C . LYS A 1 202 ? 5.59702 -9.83056 29.76014 1.000 18.30314 193 LYS A C 1
ATOM 1475 O O . LYS A 1 202 ? 6.36677 -10.67198 29.27195 1.000 18.05452 193 LYS A O 1
ATOM 1481 N N . GLY A 1 203 ? 5.38360 -8.64496 29.19737 1.000 15.97084 194 GLY A N 1
ATOM 1482 C CA . GLY A 1 203 ? 6.07453 -8.26086 27.98080 1.000 17.09254 194 GLY A CA 1
ATOM 1483 C C . GLY A 1 203 ? 5.86141 -6.80159 27.65207 1.000 15.36450 194 GLY A C 1
ATOM 1484 O O . GLY A 1 203 ? 4.87764 -6.17758 28.08417 1.000 16.62842 194 GLY A O 1
ATOM 1485 N N . ALA A 1 204 ? 6.78672 -6.27234 26.84346 1.000 15.37793 195 ALA A N 1
ATOM 1486 C CA . ALA A 1 204 ? 6.75951 -4.88880 26.37447 1.000 14.09720 195 ALA A CA 1
ATOM 1487 C C . ALA A 1 204 ? 6.90288 -4.89445 24.85657 1.000 15.94347 195 ALA A C 1
ATOM 1488 O O . ALA A 1 204 ? 7.89312 -5.40891 24.32851 1.000 16.38465 195 ALA A O 1
ATOM 1490 N N . ASN A 1 205 ? 5.92630 -4.31103 24.15790 1.000 15.60325 196 ASN A N 1
ATOM 1491 C CA . ASN A 1 205 ? 5.93418 -4.20369 22.69375 1.000 14.99582 196 ASN A CA 1
ATOM 1492 C C . ASN A 1 205 ? 6.37482 -2.78445 22.33553 1.000 15.45916 196 ASN A C 1
ATOM 1493 O O . ASN A 1 205 ? 5.56508 -1.85791 22.28332 1.000 16.13427 196 ASN A O 1
ATOM 1498 N N . LEU A 1 206 ? 7.67500 -2.61550 22.07116 1.000 12.99641 197 LEU A N 1
ATOM 1499 C CA . LEU A 1 206 ? 8.29812 -1.29570 21.94234 1.000 15.58093 197 LEU A CA 1
ATOM 1500 C C . LEU A 1 206 ? 8.54399 -1.00049 20.45999 1.000 15.28982 197 LEU A C 1
ATOM 1501 O O . LEU A 1 206 ? 9.55344 -1.42802 19.87993 1.000 15.28202 197 LEU A O 1
ATOM 1506 N N . VAL A 1 207 ? 7.61763 -0.26092 19.85200 1.000 14.74779 198 VAL A N 1
ATOM 1507 C CA . VAL A 1 207 ? 7.57420 -0.06621 18.40324 1.000 13.84473 198 VAL A CA 1
ATOM 1508 C C . VAL A 1 207 ? 8.24697 1.26310 18.07312 1.000 14.82122 198 VAL A C 1
ATOM 1509 O O . VAL A 1 207 ? 7.71975 2.33225 18.40495 1.000 15.83383 198 VAL A O 1
ATOM 1513 N N . PHE A 1 208 ? 9.39903 1.19479 17.39490 1.000 15.95671 199 PHE A N 1
ATOM 1514 C CA . PHE A 1 208 ? 10.25440 2.34643 17.07816 1.000 15.94494 199 PHE A CA 1
ATOM 1515 C C . PHE A 1 208 ? 10.18952 3.43840 18.14137 1.000 16.64778 199 PHE A C 1
ATOM 1516 O O . PHE A 1 208 ? 9.85391 4.59410 17.85428 1.000 15.69816 199 PHE A O 1
ATOM 1524 N N . GLY A 1 209 ? 10.55387 3.08757 19.37203 1.000 15.85787 200 GLY A N 1
ATOM 1525 C CA . GLY A 1 209 ? 10.47788 4.04717 20.44502 1.000 15.33817 200 GLY A CA 1
ATOM 1526 C C . GLY A 1 209 ? 11.62949 5.03124 20.43915 1.000 15.44783 200 GLY A C 1
ATOM 1527 O O . GLY A 1 209 ? 12.68923 4.81507 19.84584 1.000 16.52234 200 GLY A O 1
ATOM 1528 N N . ALA A 1 210 ? 11.40609 6.15541 21.11006 1.000 14.98565 201 ALA A N 1
ATOM 1529 C CA . ALA A 1 210 ? 12.46517 7.11136 21.40553 1.000 15.65560 201 ALA A CA 1
ATOM 1530 C C . ALA A 1 210 ? 12.96115 6.83422 22.82265 1.000 17.41125 201 ALA A C 1
ATOM 1531 O O . ALA A 1 210 ? 12.16865 6.83587 23.76976 1.000 22.94589 201 ALA A O 1
ATOM 1533 N N . PHE A 1 211 ? 14.26427 6.58646 22.97684 1.000 15.66525 202 PHE A N 1
ATOM 1534 C CA . PHE A 1 211 ? 14.79330 6.26680 24.30332 1.000 14.49414 202 PHE A CA 1
ATOM 1535 C C . PHE A 1 211 ? 15.88267 7.20202 24.79028 1.000 15.57028 202 PHE A C 1
ATOM 1536 O O . PHE A 1 211 ? 16.19170 7.18973 25.99391 1.000 16.38908 202 PHE A O 1
ATOM 1544 N N . ASP A 1 212 ? 16.45253 8.01828 23.90828 1.000 16.86986 203 ASP A N 1
ATOM 1545 C CA . ASP A 1 212 ? 17.51113 8.96515 24.24958 1.000 17.02097 203 ASP A CA 1
ATOM 1546 C C . ASP A 1 212 ? 17.06623 10.36926 23.83932 1.000 19.56465 203 ASP A C 1
ATOM 1547 O O . ASP A 1 212 ? 17.15408 10.74472 22.66350 1.000 17.78706 203 ASP A O 1
ATOM 1552 N N . MET A 1 213 ? 16.62252 11.16057 24.81488 1.000 17.69527 204 MET A N 1
ATOM 1553 C CA . MET A 1 213 ? 16.18418 12.52508 24.53943 1.000 17.23999 204 MET A CA 1
ATOM 1554 C C . MET A 1 213 ? 17.34071 13.49009 24.31872 1.000 19.09423 204 MET A C 1
ATOM 1555 O O . MET A 1 213 ? 17.10471 14.64141 23.93520 1.000 22.15216 204 MET A O 1
ATOM 1560 N N . SER A 1 214 ? 18.57526 13.05808 24.55501 1.000 19.91046 205 SER A N 1
ATOM 1561 C CA . SER A 1 214 ? 19.73240 13.86453 24.19622 1.000 19.47053 205 SER A CA 1
ATOM 1562 C C . SER A 1 214 ? 20.13127 13.68097 22.73733 1.000 20.48759 205 SER A C 1
ATOM 1563 O O . SER A 1 214 ? 21.08013 14.33773 22.28439 1.000 21.11468 205 SER A O 1
ATOM 1566 N N . MET A 1 215 ? 19.44101 12.78687 22.01542 1.000 18.44030 206 MET A N 1
ATOM 1567 C CA . MET A 1 215 ? 19.59297 12.56812 20.57425 1.000 20.02163 206 MET A CA 1
ATOM 1568 C C . MET A 1 215 ? 20.73459 11.61230 20.24393 1.000 20.85152 206 MET A C 1
ATOM 1569 O O . MET A 1 215 ? 21.91304 11.97348 20.35278 1.000 21.57824 206 MET A O 1
ATOM 1574 N N . SER A 1 216 ? 20.38672 10.38954 19.83739 1.000 19.15439 207 SER A N 1
ATOM 1575 C CA . SER A 1 216 ? 21.36947 9.38096 19.47610 1.000 17.17413 207 SER A CA 1
ATOM 1576 C C . SER A 1 216 ? 21.98111 9.73650 18.12383 1.000 17.97395 207 SER A C 1
ATOM 1577 O O . SER A 1 216 ? 21.51783 10.65309 17.44518 1.000 18.10438 207 SER A O 1
ATOM 1580 N N . PRO A 1 217 ? 23.03057 9.02485 17.70384 1.000 17.36110 208 PRO A N 1
ATOM 1581 C CA . PRO A 1 217 ? 23.70749 9.41079 16.45316 1.000 18.96439 208 PRO A CA 1
ATOM 1582 C C . PRO A 1 217 ? 22.78874 9.44520 15.24018 1.000 19.09901 208 PRO A C 1
ATOM 1583 O O . PRO A 1 217 ? 22.84140 10.40452 14.45356 1.000 21.66001 208 PRO A O 1
ATOM 1587 N N . SER A 1 218 ? 21.93634 8.43171 15.05968 1.000 19.19808 209 SER A N 1
ATOM 1588 C CA . SER A 1 218 ? 21.07997 8.43096 13.87602 1.000 20.10841 209 SER A CA 1
ATOM 1589 C C . SER A 1 218 ? 20.06821 9.57311 13.89695 1.000 22.96099 209 SER A C 1
ATOM 1590 O O . SER A 1 218 ? 19.66248 10.05270 12.82956 1.000 22.67108 209 SER A O 1
ATOM 1593 N N . GLN A 1 219 ? 19.62593 9.99956 15.08766 1.000 20.37561 210 GLN A N 1
ATOM 1594 C CA . GLN A 1 219 ? 18.67385 11.10631 15.16633 1.000 19.79046 210 GLN A CA 1
ATOM 1595 C C . GLN A 1 219 ? 19.29543 12.38796 14.64269 1.000 21.82501 210 GLN A C 1
ATOM 1596 O O . GLN A 1 219 ? 18.61342 13.21658 14.02572 1.000 22.28177 210 GLN A O 1
ATOM 1602 N N . ARG A 1 220 ? 20.58730 12.58216 14.91582 1.000 22.34188 211 ARG A N 1
ATOM 1603 C CA . ARG A 1 220 ? 21.24690 13.84359 14.61362 1.000 24.59763 211 ARG A CA 1
ATOM 1604 C C . ARG A 1 220 ? 21.49732 14.01297 13.12498 1.000 26.18649 211 ARG A C 1
ATOM 1605 O O . ARG A 1 220 ? 21.54932 15.14708 12.63727 1.000 26.16815 211 ARG A O 1
ATOM 1613 N N . VAL A 1 221 ? 21.65594 12.91359 12.38829 1.000 26.54824 212 VAL A N 1
ATOM 1614 C CA . VAL A 1 221 ? 22.07975 12.97811 10.99162 1.000 25.44678 212 VAL A CA 1
ATOM 1615 C C . VAL A 1 221 ? 20.99789 12.55496 10.01970 1.000 25.63969 212 VAL A C 1
ATOM 1616 O O . VAL A 1 221 ? 21.25909 12.50354 8.80872 1.000 30.69076 212 VAL A O 1
ATOM 1620 N N . PHE A 1 222 ? 19.78802 12.25332 10.49189 1.000 24.47454 213 PHE A N 1
ATOM 1621 C CA . PHE A 1 222 ? 18.76498 11.81171 9.55145 1.000 22.99900 213 PHE A CA 1
ATOM 1622 C C . PHE A 1 222 ? 18.45439 12.90009 8.53322 1.000 25.77775 213 PHE A C 1
ATOM 1623 O O . PHE A 1 222 ? 18.25809 12.61463 7.34190 1.000 29.38267 213 PHE A O 1
ATOM 1631 N N . GLY A 1 223 ? 18.39957 14.14746 8.97774 1.000 25.83750 214 GLY A N 1
ATOM 1632 C CA . GLY A 1 223 ? 18.12151 15.24344 8.07531 1.000 27.49549 214 GLY A CA 1
ATOM 1633 C C . GLY A 1 223 ? 16.64599 15.58352 8.00991 1.000 28.96024 214 GLY A C 1
ATOM 1634 O O . GLY A 1 223 ? 15.81489 15.08837 8.77561 1.000 29.94956 214 GLY A O 1
ATOM 1635 N N . ASN A 1 224 ? 16.30756 16.44161 7.04827 1.000 27.41247 215 ASN A N 1
ATOM 1636 C CA . ASN A 1 224 ? 14.96598 17.01466 7.02083 1.000 29.55910 215 ASN A CA 1
ATOM 1637 C C . ASN A 1 224 ? 14.16360 16.63565 5.77859 1.000 30.47221 215 ASN A C 1
ATOM 1638 O O . ASN A 1 224 ? 13.14496 17.27549 5.48472 1.000 31.58681 215 ASN A O 1
ATOM 1643 N N . GLU A 1 225 ? 14.57161 15.59616 5.05020 1.000 30.69856 216 GLU A N 1
ATOM 1644 C CA . GLU A 1 225 ? 13.65607 15.02089 4.07402 1.000 34.75143 216 GLU A CA 1
ATOM 1645 C C . GLU A 1 225 ? 12.46371 14.45058 4.82630 1.000 30.96898 216 GLU A C 1
ATOM 1646 O O . GLU A 1 225 ? 12.62766 13.68425 5.78154 1.000 27.11671 216 GLU A O 1
ATOM 1652 N N . ARG A 1 226 ? 11.25871 14.84075 4.41165 1.000 30.49856 217 ARG A N 1
ATOM 1653 C CA . ARG A 1 226 ? 10.08033 14.63501 5.25082 1.000 30.88705 217 ARG A CA 1
ATOM 1654 C C . ARG A 1 226 ? 9.50561 13.22097 5.10144 1.000 29.69719 217 ARG A C 1
ATOM 1655 O O . ARG A 1 226 ? 8.35279 13.01773 4.72132 1.000 32.29769 217 ARG A O 1
ATOM 1663 N N . LEU A 1 227 ? 10.33081 12.22508 5.43873 1.000 25.81177 218 LEU A N 1
ATOM 1664 C CA . LEU A 1 227 ? 9.85279 10.84403 5.52585 1.000 23.37423 218 LEU A CA 1
ATOM 1665 C C . LEU A 1 227 ? 9.37836 10.60349 6.95646 1.000 23.06993 218 LEU A C 1
ATOM 1666 O O . LEU A 1 227 ? 10.05400 9.97775 7.78191 1.000 23.09584 218 LEU A O 1
ATOM 1671 N N . VAL A 1 228 ? 8.19785 11.15268 7.24969 1.000 24.75192 219 VAL A N 1
ATOM 1672 C CA . VAL A 1 228 ? 7.47958 10.97660 8.51326 1.000 22.49649 219 VAL A CA 1
ATOM 1673 C C . VAL A 1 228 ? 8.07126 11.79040 9.66046 1.000 24.63467 219 VAL A C 1
ATOM 1674 O O . VAL A 1 228 ? 7.37343 12.60887 10.27144 1.000 26.64612 219 VAL A O 1
ATOM 1678 N N . LEU A 1 229 ? 9.35165 11.56957 9.96772 1.000 23.63712 220 LEU A N 1
ATOM 1679 C CA . LEU A 1 229 ? 9.98175 12.15108 11.14917 1.000 21.29459 220 LEU A CA 1
ATOM 1680 C C . LEU A 1 229 ? 11.36573 12.66698 10.76217 1.000 20.65525 220 LEU A C 1
ATOM 1681 O O . LEU A 1 229 ? 12.28174 11.87489 10.50655 1.000 22.70892 220 LEU A O 1
ATOM 1686 N N . ARG A 1 230 ? 11.52576 13.98886 10.74952 1.000 20.81094 221 ARG A N 1
ATOM 1687 C CA . ARG A 1 230 ? 12.79546 14.63169 10.44903 1.000 21.05025 221 ARG A CA 1
ATOM 1688 C C . ARG A 1 230 ? 13.56368 14.93196 11.73655 1.000 19.90959 221 ARG A C 1
ATOM 1689 O O . ARG A 1 230 ? 13.01359 14.93762 12.84191 1.000 20.38009 221 ARG A O 1
ATOM 1697 N N . THR A 1 231 ? 14.85444 15.21740 11.57837 1.000 20.96730 222 THR A N 1
ATOM 1698 C CA . THR A 1 231 ? 15.61897 15.70552 12.72061 1.000 20.88205 222 THR A CA 1
ATOM 1699 C C . THR A 1 231 ? 14.94044 16.91771 13.36041 1.000 20.02724 222 THR A C 1
ATOM 1700 O O . THR A 1 231 ? 14.83081 16.99985 14.58988 1.000 21.29444 222 THR A O 1
ATOM 1704 N N . VAL A 1 232 ? 14.45032 17.85700 12.54245 1.000 20.42240 223 VAL A N 1
ATOM 1705 C CA . VAL A 1 232 ? 13.81352 19.05813 13.09188 1.000 22.82241 223 VAL A CA 1
ATOM 1706 C C . VAL A 1 232 ? 12.53942 18.71138 13.86863 1.000 21.99174 223 VAL A C 1
ATOM 1707 O O . VAL A 1 232 ? 12.21908 19.36015 14.86868 1.000 22.80294 223 VAL A O 1
ATOM 1711 N N . ASP A 1 233 ? 11.79491 17.69379 13.42741 1.000 21.37739 224 ASP A N 1
ATOM 1712 C CA . ASP A 1 233 ? 10.61541 17.25588 14.17724 1.000 22.49031 224 ASP A CA 1
ATOM 1713 C C . ASP A 1 233 ? 10.99752 16.77767 15.56880 1.000 23.08132 224 ASP A C 1
ATOM 1714 O O . ASP A 1 233 ? 10.33321 17.11218 16.55837 1.000 21.70017 224 ASP A O 1
ATOM 1719 N N . ILE A 1 234 ? 12.02817 15.93489 15.65143 1.000 22.91859 225 ILE A N 1
ATOM 1720 C CA . ILE A 1 234 ? 12.49632 15.44471 16.94507 1.000 22.47822 225 ILE A CA 1
ATOM 1721 C C . ILE A 1 234 ? 12.84864 16.61478 17.85252 1.000 22.23968 225 ILE A C 1
ATOM 1722 O O . ILE A 1 234 ? 12.48898 16.63675 19.03836 1.000 22.17027 225 ILE A O 1
ATOM 1727 N N . GLN A 1 235 ? 13.56440 17.60325 17.30666 1.000 22.54766 226 GLN A N 1
ATOM 1728 C CA . GLN A 1 235 ? 13.98987 18.74980 18.10378 1.000 21.86099 226 GLN A CA 1
ATOM 1729 C C . GLN A 1 235 ? 12.79301 19.51374 18.65219 1.000 22.26674 226 GLN A C 1
ATOM 1730 O O . GLN A 1 235 ? 12.75086 19.85502 19.84269 1.000 22.83380 226 GLN A O 1
ATOM 1736 N N . LYS A 1 236 ? 11.80493 19.78797 17.79164 1.000 22.18550 227 LYS A N 1
ATOM 1737 C CA . LYS A 1 236 ? 10.63459 20.55617 18.20632 1.000 24.00098 227 LYS A CA 1
ATOM 1738 C C . LYS A 1 236 ? 9.77592 19.79079 19.20958 1.000 20.41052 227 LYS A C 1
ATOM 1739 O O . LYS A 1 236 ? 9.30634 20.37385 20.19578 1.000 21.56581 227 LYS A O 1
ATOM 1745 N N . PHE A 1 237 ? 9.52602 18.49791 18.96389 1.000 18.45129 228 PHE A N 1
ATOM 1746 C CA . PHE A 1 237 ? 8.76989 17.70086 19.92382 1.000 18.30770 228 PHE A CA 1
ATOM 1747 C C . PHE A 1 237 ? 9.46330 17.70223 21.27982 1.000 18.84876 228 PHE A C 1
ATOM 1748 O O . PHE A 1 237 ? 8.82469 17.89787 22.32257 1.000 21.07047 228 PHE A O 1
ATOM 1756 N N . GLY A 1 238 ? 10.77812 17.46756 21.28624 1.000 19.58911 229 GLY A N 1
ATOM 1757 C CA . GLY A 1 238 ? 11.49030 17.38933 22.54809 1.000 22.29680 229 GLY A CA 1
ATOM 1758 C C . GLY A 1 238 ? 11.44875 18.69543 23.31246 1.000 20.65706 229 GLY A C 1
ATOM 1759 O O . GLY A 1 238 ? 11.30641 18.70523 24.53957 1.000 23.58330 229 GLY A O 1
ATOM 1760 N N . ASP A 1 239 ? 11.54224 19.81815 22.59347 1.000 21.10693 230 ASP A N 1
ATOM 1761 C CA . ASP A 1 239 ? 11.50351 21.12038 23.24632 1.000 24.38153 230 ASP A CA 1
ATOM 1762 C C . ASP A 1 239 ? 10.12992 21.40726 23.83817 1.000 21.01561 230 ASP A C 1
ATOM 1763 O O . ASP A 1 239 ? 10.03207 22.07558 24.87426 1.000 23.43105 230 ASP A O 1
ATOM 1768 N N . ALA A 1 240 ? 9.06280 20.91256 23.20249 1.000 19.52039 231 ALA A N 1
ATOM 1769 C CA . ALA A 1 240 ? 7.72073 21.07949 23.75604 1.000 20.36242 231 ALA A CA 1
ATOM 1770 C C . ALA A 1 240 ? 7.53819 20.24281 25.01862 1.000 20.28332 231 ALA A C 1
ATOM 1771 O O . ALA A 1 240 ? 6.92623 20.69953 25.99492 1.000 19.30366 231 ALA A O 1
ATOM 1773 N N . PHE A 1 241 ? 8.05214 19.01042 25.00450 1.000 18.80224 232 PHE A N 1
ATOM 1774 C CA . PHE A 1 241 ? 7.92651 18.09477 26.13406 1.000 17.17695 232 PHE A CA 1
ATOM 1775 C C . PHE A 1 241 ? 8.82702 18.51603 27.29555 1.000 19.26985 232 PHE A C 1
ATOM 1776 O O . PHE A 1 241 ? 8.44312 18.36164 28.46800 1.000 18.22189 232 PHE A O 1
ATOM 1784 N N . LEU A 1 242 ? 10.00401 19.07715 26.98993 1.000 18.89396 233 LEU A N 1
ATOM 1785 C CA . LEU A 1 242 ? 11.04465 19.37607 27.97815 1.000 18.35099 233 LEU A CA 1
ATOM 1786 C C . LEU A 1 242 ? 11.47393 20.83736 27.84647 1.000 20.77491 233 LEU A C 1
ATOM 1787 O O . LEU A 1 242 ? 12.59128 21.14434 27.41278 1.000 20.94117 233 LEU A O 1
ATOM 1792 N N . PRO A 1 243 ? 10.60244 21.76939 28.22168 1.000 21.58265 234 PRO A N 1
ATOM 1793 C CA . PRO A 1 243 ? 10.87574 23.19851 28.02227 1.000 22.72534 234 PRO A CA 1
ATOM 1794 C C . PRO A 1 243 ? 11.62302 23.89007 29.15433 1.000 26.45078 234 PRO A C 1
ATOM 1795 O O . PRO A 1 243 ? 11.87103 25.10015 29.04690 1.000 30.55234 234 PRO A O 1
ATOM 1799 N N . ASN A 1 244 ? 11.98559 23.19196 30.23047 1.000 30.12988 235 ASN A N 1
ATOM 1800 C CA . ASN A 1 244 ? 12.38688 23.85805 31.46986 1.000 32.91445 235 ASN A CA 1
ATOM 1801 C C . ASN A 1 244 ? 13.83556 23.57127 31.86962 1.000 33.98030 235 ASN A C 1
ATOM 1802 O O . ASN A 1 244 ? 14.17168 23.59262 33.05540 1.000 38.97981 235 ASN A O 1
ATOM 1807 N N . GLY A 1 245 ? 14.71169 23.32481 30.89792 1.000 30.51114 236 GLY A N 1
ATOM 1808 C CA . GLY A 1 245 ? 16.10035 23.04540 31.22077 1.000 32.20996 236 GLY A CA 1
ATOM 1809 C C . GLY A 1 245 ? 16.35128 21.70501 31.87886 1.000 29.63684 236 GLY A C 1
ATOM 1810 O O . GLY A 1 245 ? 17.36298 21.54244 32.56659 1.000 32.90958 236 GLY A O 1
ATOM 1811 N N . GLU A 1 246 ? 15.46324 20.73256 31.68013 1.000 26.50922 237 GLU A N 1
ATOM 1812 C CA . GLU A 1 246 ? 15.65247 19.40556 32.24972 1.000 26.90828 237 GLU A CA 1
ATOM 1813 C C . GLU A 1 246 ? 16.93019 18.76524 31.71060 1.000 24.99152 237 GLU A C 1
ATOM 1814 O O . GLU A 1 246 ? 17.34126 19.01086 30.57280 1.000 28.39399 237 GLU A O 1
ATOM 1820 N N . ASP A 1 247 ? 17.55160 17.92224 3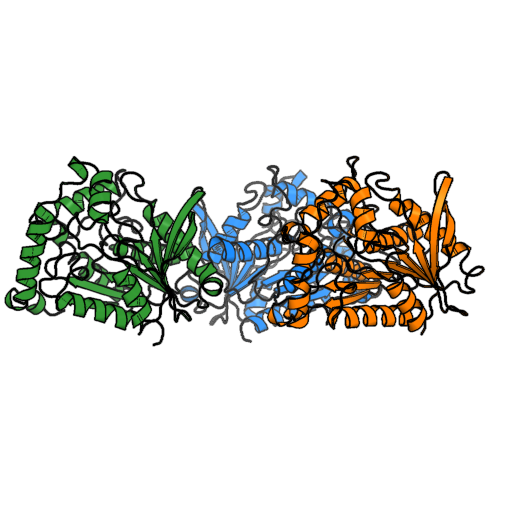2.53777 1.000 24.46356 238 ASP A N 1
ATOM 1821 C CA . ASP A 1 247 ? 18.71165 17.13299 32.12212 1.000 24.55354 238 ASP A CA 1
ATOM 1822 C C . ASP A 1 247 ? 18.23385 16.00940 31.21469 1.000 24.69440 238 ASP A C 1
ATOM 1823 O O . ASP A 1 247 ? 17.57307 15.06763 31.66878 1.000 23.38193 238 ASP A O 1
ATOM 1828 N N . ARG A 1 248 ? 18.56594 16.09608 29.93205 1.000 21.39108 239 ARG A N 1
ATOM 1829 C CA . ARG A 1 248 ? 18.00717 15.14488 28.98526 1.000 22.14997 239 ARG A CA 1
ATOM 1830 C C . ARG A 1 248 ? 18.66135 13.77014 29.02545 1.000 22.13975 239 ARG A C 1
ATOM 1831 O O . ARG A 1 248 ? 18.25303 12.89344 28.25242 1.000 26.02271 239 ARG A O 1
ATOM 1839 N N . ARG A 1 249 ? 19.63752 13.54514 29.90642 1.000 19.47995 240 ARG A N 1
ATOM 1840 C CA . ARG A 1 249 ? 20.13029 12.19696 30.16891 1.000 17.99131 240 ARG A CA 1
ATOM 1841 C C . ARG A 1 249 ? 19.64773 11.63991 31.50920 1.000 20.89571 240 ARG A C 1
ATOM 1842 O O . ARG A 1 249 ? 20.10142 10.56267 31.92651 1.000 22.63892 240 ARG A O 1
ATOM 1850 N N . ASP A 1 250 ? 18.72951 12.33791 32.18122 1.000 18.73595 241 ASP A N 1
ATOM 1851 C CA . ASP A 1 250 ? 18.12143 11.80352 33.39690 1.000 19.72172 241 ASP A CA 1
ATOM 1852 C C . ASP A 1 250 ? 17.35425 10.52194 33.06944 1.000 18.50935 241 ASP A C 1
ATOM 1853 O O . ASP A 1 250 ? 16.65757 10.46157 32.04997 1.000 17.58806 241 ASP A O 1
ATOM 1858 N N . PRO A 1 251 ? 17.46260 9.47694 33.90095 1.000 18.16643 242 PRO A N 1
ATOM 1859 C CA . PRO A 1 251 ? 16.88006 8.18036 33.52291 1.000 19.39927 242 PRO A CA 1
ATOM 1860 C C . PRO A 1 251 ? 15.36333 8.16906 33.44992 1.000 19.59157 242 PRO A C 1
ATOM 1861 O O . PRO A 1 251 ? 14.81698 7.26816 32.79895 1.000 20.03633 242 PRO A O 1
ATOM 1865 N N . ASP A 1 252 ? 14.66597 9.09899 34.12077 1.000 19.67103 243 ASP A N 1
ATOM 1866 C CA . ASP A 1 252 ? 13.21200 9.17513 33.98734 1.000 18.75532 243 ASP A CA 1
ATOM 1867 C C . ASP A 1 252 ? 12.79053 9.89286 32.70953 1.000 19.44446 243 ASP A C 1
ATOM 1868 O O . ASP A 1 252 ? 11.64317 9.73974 32.27263 1.000 23.31348 243 ASP A O 1
ATOM 1873 N N . ILE A 1 253 ? 13.69607 10.66467 32.11262 1.000 16.94491 244 ILE A N 1
ATOM 1874 C CA . ILE A 1 253 ? 13.45305 11.33638 30.84176 1.000 18.15898 244 ILE A CA 1
ATOM 1875 C C . ILE A 1 253 ? 13.95320 10.49930 29.66784 1.000 18.38103 244 ILE A C 1
ATOM 1876 O O . ILE A 1 253 ? 13.28961 10.40905 28.62830 1.000 17.31128 244 ILE A O 1
ATOM 1881 N N . SER A 1 254 ? 15.12515 9.87779 29.81963 1.000 16.53900 245 SER A N 1
ATOM 1882 C CA . SER A 1 254 ? 15.75288 9.06303 28.78049 1.000 15.30787 245 SER A CA 1
ATOM 1883 C C . SER A 1 254 ? 15.95949 7.66693 29.34543 1.000 14.19388 245 SER A C 1
ATOM 1884 O O . SER A 1 254 ? 16.98638 7.39441 29.99040 1.000 15.40520 245 SER A O 1
ATOM 1887 N N . PRO A 1 255 ? 15.02243 6.74448 29.11211 1.000 15.07057 246 PRO A N 1
ATOM 1888 C CA . PRO A 1 255 ? 15.16021 5.39723 29.69247 1.000 16.26839 246 PRO A CA 1
ATOM 1889 C C . PRO A 1 255 ? 16.40977 4.66114 29.25464 1.000 15.27399 246 PRO A C 1
ATOM 1890 O O . PRO A 1 255 ? 16.81632 3.71396 29.94068 1.000 15.90688 246 PRO A O 1
ATOM 1894 N N . LEU A 1 256 ? 17.03498 5.05925 28.14057 1.000 14.48816 247 LEU A N 1
ATOM 1895 C CA . LEU A 1 256 ? 18.31435 4.46574 27.75480 1.000 15.56198 247 LEU A CA 1
ATOM 1896 C C . LEU A 1 256 ? 19.36979 4.58120 28.85945 1.000 18.35993 247 LEU A C 1
ATOM 1897 O O . LEU A 1 256 ? 20.30031 3.75789 28.90452 1.000 17.70168 247 LEU A O 1
ATOM 1902 N N . TYR A 1 257 ? 19.25682 5.57739 29.74342 1.000 16.14443 248 TYR A N 1
ATOM 1903 C CA . TYR A 1 257 ? 20.22935 5.78875 30.81678 1.000 14.99799 248 TYR A CA 1
ATOM 1904 C C . TYR A 1 257 ? 19.85382 5.10960 32.13427 1.000 15.84109 248 TYR A C 1
ATOM 1905 O O . TYR A 1 257 ? 20.65114 5.12499 33.08528 1.000 19.94664 248 TYR A O 1
ATOM 1914 N N . ALA A 1 258 ? 18.68653 4.48975 32.21128 1.000 15.68889 249 ALA A N 1
ATOM 1915 C CA . ALA A 1 258 ? 18.25644 3.86249 33.44717 1.000 15.19141 249 ALA A CA 1
ATOM 1916 C C . ALA A 1 258 ? 18.92171 2.50252 33.65786 1.000 18.24139 249 ALA A C 1
ATOM 1917 O O . ALA A 1 258 ? 19.42441 1.86526 32.72590 1.000 19.55520 249 ALA A O 1
ATOM 1919 N N A ASN A 1 259 ? 18.92473 2.05357 34.91480 0.600 16.86056 250 ASN A N 1
ATOM 1920 N N B ASN A 1 259 ? 18.95477 2.08902 34.92236 0.400 16.98160 250 ASN A N 1
ATOM 1921 C CA A ASN A 1 259 ? 19.30876 0.67970 35.21788 0.600 15.79147 250 ASN A CA 1
ATOM 1922 C CA B ASN A 1 259 ? 19.23313 0.70247 35.25355 0.400 15.87144 250 ASN A CA 1
ATOM 1923 C C A ASN A 1 259 ? 18.12727 -0.23234 34.90623 0.600 17.08576 250 ASN A C 1
ATOM 1924 C C B ASN A 1 259 ? 18.05885 -0.14014 34.77447 0.400 14.22492 250 ASN A C 1
ATOM 1925 O O A ASN A 1 259 ? 17.04258 -0.06141 35.47049 0.600 20.30575 250 ASN A O 1
ATOM 1926 O O B ASN A 1 259 ? 16.90275 0.18226 35.06245 0.400 15.90780 250 ASN A O 1
ATOM 1935 N N . LEU A 1 260 ? 18.33914 -1.20261 34.01518 1.000 16.22966 251 LEU A N 1
ATOM 1936 C CA . LEU A 1 260 ? 17.26113 -1.98870 33.41890 1.000 14.99392 251 LEU A CA 1
ATOM 1937 C C . LEU A 1 260 ? 17.05691 -3.35705 34.06957 1.000 16.57056 251 LEU A C 1
ATOM 1938 O O . LEU A 1 260 ? 16.48975 -4.25601 33.43656 1.000 18.49277 251 LEU A O 1
ATOM 1943 N N . HIS A 1 261 ? 17.45775 -3.53302 35.32887 1.000 17.87597 252 HIS A N 1
ATOM 1944 C CA . HIS A 1 261 ? 17.23260 -4.81886 35.97395 1.000 19.55111 252 HIS A CA 1
ATOM 1945 C C . HIS A 1 261 ? 15.73759 -5.12079 36.10090 1.000 17.67667 252 HIS A C 1
ATOM 1946 O O . HIS A 1 261 ? 14.89239 -4.22198 36.20177 1.000 18.76789 252 HIS A O 1
ATOM 1953 N N . ASP A 1 262 ? 15.41058 -6.41438 36.08707 1.000 20.11761 253 ASP A N 1
ATOM 1954 C CA . ASP A 1 262 ? 14.05337 -6.86745 36.39616 1.000 23.33842 253 ASP A CA 1
ATOM 1955 C C . ASP A 1 262 ? 13.01032 -6.35786 35.40063 1.000 20.19821 253 ASP A C 1
ATOM 1956 O O . ASP A 1 262 ? 11.86298 -6.11271 35.78016 1.000 21.47432 253 ASP A O 1
ATOM 1961 N N . MET A 1 263 ? 13.38135 -6.18859 34.12442 1.000 18.79239 254 MET A N 1
ATOM 1962 C CA . MET A 1 263 ? 12.44585 -5.78453 33.08902 1.000 17.95628 254 MET A CA 1
ATOM 1963 C C . MET A 1 263 ? 11.85352 -7.00987 32.39752 1.000 18.08147 254 MET A C 1
ATOM 1964 O O . MET A 1 263 ? 12.45419 -8.09305 32.38760 1.000 20.08851 254 MET A O 1
ATOM 1969 N N . PRO A 1 264 ? 10.67325 -6.87459 31.80242 1.000 18.64710 255 PRO A N 1
ATOM 1970 C CA . PRO A 1 264 ? 10.04432 -8.01631 31.14475 1.000 16.64320 255 PRO A CA 1
ATOM 1971 C C . PRO A 1 264 ? 10.65044 -8.25046 29.77357 1.000 17.21044 255 PRO A C 1
ATOM 1972 O O . PRO A 1 264 ? 11.35334 -7.38018 29.23424 1.000 18.44088 255 PRO A O 1
ATOM 1976 N N . PRO A 1 265 ? 10.39192 -9.41239 29.17536 1.000 17.36575 256 PRO A N 1
ATOM 1977 C CA . PRO A 1 265 ? 10.76001 -9.62189 27.77108 1.000 17.14940 256 PRO A CA 1
ATOM 1978 C C . PRO A 1 265 ? 10.20228 -8.50781 26.89583 1.000 16.33258 256 PRO A C 1
ATOM 1979 O O . PRO A 1 265 ? 9.06997 -8.05594 27.08149 1.000 18.05635 256 PRO A O 1
ATOM 1983 N N . ALA A 1 266 ? 10.99455 -8.07050 25.91948 1.000 16.65077 257 ALA A N 1
ATOM 1984 C CA . ALA A 1 266 ? 10.58324 -6.99314 25.03415 1.000 14.97493 257 ALA A CA 1
ATOM 1985 C C . ALA A 1 266 ? 10.73647 -7.41439 23.58125 1.000 18.67156 257 ALA A C 1
ATOM 1986 O O . ALA A 1 266 ? 11.61722 -8.20947 23.23430 1.000 22.29845 257 ALA A O 1
ATOM 1988 N N . LEU A 1 267 ? 9.87439 -6.85450 22.73317 1.000 15.76512 258 LEU A N 1
ATOM 1989 C CA . LEU A 1 267 ? 10.03876 -6.86976 21.28238 1.000 15.86288 258 LEU A CA 1
ATOM 1990 C C . LEU A 1 267 ? 10.33040 -5.44658 20.83920 1.000 14.60449 258 LEU A C 1
ATOM 1991 O O . LEU A 1 267 ? 9.56744 -4.52470 21.15848 1.000 14.99511 258 LEU A O 1
ATOM 1996 N N . PHE A 1 268 ? 11.44088 -5.26663 20.12803 1.000 14.72438 259 PHE A N 1
ATOM 1997 C CA . PHE A 1 268 ? 11.81964 -3.98738 19.54557 1.000 14.65424 259 PHE A CA 1
ATOM 1998 C C . PHE A 1 268 ? 11.65129 -4.08884 18.03536 1.000 14.90508 259 PHE A C 1
ATOM 1999 O O . PHE A 1 268 ? 12.21404 -5.00115 17.41086 1.000 18.13004 259 PHE A O 1
ATOM 2007 N N . THR A 1 269 ? 10.85390 -3.18047 17.45766 1.000 15.06531 260 THR A N 1
ATOM 2008 C CA . THR A 1 269 ? 10.55341 -3.14419 16.02573 1.000 15.29995 260 THR A CA 1
ATOM 2009 C C . THR A 1 269 ? 11.05669 -1.82365 15.46504 1.000 14.90910 260 THR A C 1
ATOM 2010 O O . THR A 1 269 ? 10.77792 -0.76799 16.04428 1.000 18.38642 260 THR A O 1
ATOM 2014 N N . VAL A 1 270 ? 11.76434 -1.86119 14.33099 1.000 14.96998 261 VAL A N 1
ATOM 2015 C CA . VAL A 1 270 ? 12.21295 -0.62200 13.69833 1.000 16.34575 261 VAL A CA 1
ATOM 2016 C C . VAL A 1 270 ? 12.47168 -0.86005 12.21165 1.000 15.94270 261 VAL A C 1
ATOM 2017 O O . VAL A 1 270 ? 12.85842 -1.96026 11.80002 1.000 17.67701 261 VAL A O 1
ATOM 2021 N N . GLY A 1 271 ? 12.26918 0.19784 11.40050 1.000 15.73060 262 GLY A N 1
ATOM 2022 C CA . GLY A 1 271 ? 12.65303 0.19674 10.00537 1.000 18.45231 262 GLY A CA 1
ATOM 2023 C C . GLY A 1 271 ? 14.01901 0.84760 9.82240 1.000 19.33457 262 GLY A C 1
ATOM 2024 O O . GLY A 1 271 ? 14.46477 1.65162 10.64890 1.000 21.00043 262 GLY A O 1
ATOM 2025 N N . THR A 1 272 ? 14.69150 0.48533 8.72761 1.000 18.30247 263 THR A N 1
ATOM 2026 C CA . THR A 1 272 ? 16.06567 0.92675 8.52600 1.000 19.07534 263 THR A CA 1
ATOM 2027 C C . THR A 1 272 ? 16.15796 2.36329 8.04527 1.000 20.34219 263 THR A C 1
ATOM 2028 O O . THR A 1 272 ? 17.26872 2.90326 7.98905 1.000 22.57380 263 THR A O 1
ATOM 2032 N N . ARG A 1 273 ? 15.03909 2.97816 7.67053 1.000 19.30504 264 ARG A N 1
ATOM 2033 C CA . ARG A 1 273 ? 15.00951 4.36720 7.22384 1.000 19.61478 264 ARG A CA 1
ATOM 2034 C C . ARG A 1 273 ? 14.30756 5.26709 8.23678 1.000 19.93542 264 ARG A C 1
ATOM 2035 O O . ARG A 1 273 ? 13.58286 6.19665 7.87954 1.000 20.59418 264 ARG A O 1
ATOM 2043 N N . ASP A 1 274 ? 14.54233 4.98865 9.51544 1.000 21.49129 265 ASP A N 1
ATOM 2044 C CA . ASP A 1 274 ? 13.96801 5.70714 10.64760 1.000 20.97245 265 ASP A CA 1
ATOM 2045 C C . ASP A 1 274 ? 15.09386 6.47166 11.34010 1.000 17.46971 265 ASP A C 1
ATOM 2046 O O . ASP A 1 274 ? 16.15074 5.89863 11.63599 1.000 19.16431 265 ASP A O 1
ATOM 2051 N N . ALA A 1 275 ? 14.87537 7.76686 11.58339 1.000 16.67197 266 ALA A N 1
ATOM 2052 C CA . ALA A 1 275 ? 15.83408 8.54418 12.37037 1.000 16.83156 266 ALA A CA 1
ATOM 2053 C C . ALA A 1 275 ? 16.11525 7.91470 13.73149 1.000 18.84042 266 ALA A C 1
ATOM 2054 O O . ALA A 1 275 ? 17.18488 8.14717 14.31464 1.000 19.74057 266 ALA A O 1
ATOM 2056 N N . LEU A 1 276 ? 15.16307 7.15535 14.27610 1.000 18.05919 267 LEU A N 1
ATOM 2057 C CA . LEU A 1 276 ? 15.30638 6.54445 15.59594 1.000 16.23622 267 LEU A CA 1
ATOM 2058 C C . LEU A 1 276 ? 15.89494 5.14213 15.54331 1.000 17.73765 267 LEU A C 1
ATOM 2059 O O . LEU A 1 276 ? 15.77748 4.39708 16.52618 1.000 17.94590 267 LEU A O 1
ATOM 2064 N N . VAL A 1 277 ? 16.54567 4.76413 14.43821 1.000 18.52883 268 VAL A N 1
ATOM 2065 C CA . VAL A 1 277 ? 17.09255 3.41018 14.35639 1.000 18.43607 268 VAL A CA 1
ATOM 2066 C C . VAL A 1 277 ? 18.04614 3.13839 15.52229 1.000 18.48325 268 VAL A C 1
ATOM 2067 O O . VAL A 1 277 ? 17.95592 2.09992 16.18254 1.000 17.76947 268 VAL A O 1
ATOM 2071 N N . ASP A 1 278 ? 18.94572 4.08315 15.82431 1.000 17.01012 269 ASP A N 1
ATOM 2072 C CA . ASP A 1 278 ? 19.90834 3.82379 16.89019 1.000 15.74713 269 ASP A CA 1
ATOM 2073 C C . ASP A 1 278 ? 19.22516 3.68238 18.24296 1.000 18.25125 269 ASP A C 1
ATOM 2074 O O . ASP A 1 278 ? 19.70522 2.92391 19.09735 1.000 17.69839 269 ASP A O 1
ATOM 2079 N N . ASP A 1 279 ? 18.11603 4.40549 18.47095 1.000 17.35437 270 ASP A N 1
ATOM 2080 C CA . ASP A 1 279 ? 17.41887 4.26706 19.75219 1.000 15.64052 270 ASP A CA 1
ATOM 2081 C C . ASP A 1 279 ? 16.97400 2.82849 19.97907 1.000 13.54429 270 ASP A C 1
ATOM 2082 O O . ASP A 1 279 ? 17.10926 2.29225 21.08915 1.000 15.40770 270 ASP A O 1
ATOM 2087 N N . THR A 1 280 ? 16.42692 2.18903 18.94419 1.000 14.96361 271 THR A N 1
ATOM 2088 C CA . THR A 1 280 ? 16.00476 0.79866 19.07555 1.000 16.43029 271 THR A CA 1
ATOM 2089 C C . THR A 1 280 ? 17.20799 -0.11711 19.24741 1.000 15.79389 271 THR A C 1
ATOM 2090 O O . THR A 1 280 ? 17.22017 -0.97527 20.13527 1.000 17.50302 271 THR A O 1
ATOM 2094 N N . LEU A 1 281 ? 18.23646 0.04774 18.40415 1.000 15.40629 272 LEU A N 1
ATOM 2095 C CA . LEU A 1 281 ? 19.39558 -0.84298 18.49339 1.000 16.36725 272 LEU A CA 1
ATOM 2096 C C . LEU A 1 281 ? 20.10280 -0.70435 19.83797 1.000 14.87213 272 LEU A C 1
ATOM 2097 O O . LEU A 1 281 ? 20.52584 -1.70761 20.43093 1.000 17.17555 272 LEU A O 1
ATOM 2102 N N . PHE A 1 282 ? 20.23841 0.52994 20.33546 1.000 14.42061 273 PHE A N 1
ATOM 2103 C CA . PHE A 1 282 ? 20.91520 0.75741 21.61359 1.000 13.56172 273 PHE A CA 1
ATOM 2104 C C . PHE A 1 282 ? 20.07674 0.24162 22.78005 1.000 13.13168 273 PHE A C 1
ATOM 2105 O O . PHE A 1 282 ? 20.60295 -0.38918 23.70750 1.000 14.82715 273 PHE A O 1
ATOM 2113 N N . MET A 1 283 ? 18.77248 0.55446 22.78813 1.000 14.48747 274 MET A N 1
ATOM 2114 C CA . MET A 1 283 ? 17.92358 0.07915 23.87803 1.000 13.37442 274 MET A CA 1
ATOM 2115 C C . MET A 1 283 ? 17.85591 -1.44560 23.90228 1.000 13.60676 274 MET A C 1
ATOM 2116 O O . MET A 1 283 ? 17.88391 -2.05552 24.98143 1.000 15.06616 274 MET A O 1
ATOM 2121 N N . HIS A 1 284 ? 17.75468 -2.07324 22.72056 1.000 14.47959 275 HIS A N 1
ATOM 2122 C CA . HIS A 1 284 ? 17.81793 -3.53024 22.61218 1.000 14.72503 275 HIS A CA 1
ATOM 2123 C C . HIS A 1 284 ? 19.09697 -4.06848 23.25014 1.000 18.49961 275 HIS A C 1
ATOM 2124 O O . HIS A 1 284 ? 19.05887 -5.02418 24.03130 1.000 18.04316 275 HIS A O 1
ATOM 2131 N N . ALA A 1 285 ? 20.24480 -3.46200 22.92248 1.000 15.10743 276 ALA A N 1
ATOM 2132 C CA . ALA A 1 285 ? 21.51699 -3.90828 23.48545 1.000 15.42707 276 ALA A CA 1
ATOM 2133 C C . ALA A 1 285 ? 21.53428 -3.79716 25.01125 1.000 16.54228 276 ALA A C 1
ATOM 2134 O O . ALA A 1 285 ? 21.99403 -4.71484 25.70463 1.000 16.91709 276 ALA A O 1
ATOM 2136 N N . ARG A 1 286 ? 21.06227 -2.66954 25.56116 1.000 16.74936 277 ARG A N 1
ATOM 2137 C CA . ARG A 1 286 ? 21.11551 -2.51728 27.01602 1.000 15.77312 277 ARG A CA 1
ATOM 2138 C C . ARG A 1 286 ? 20.11337 -3.43250 27.69939 1.000 14.39879 277 ARG A C 1
ATOM 2139 O O . ARG A 1 286 ? 20.34858 -3.88812 28.82649 1.000 16.48350 277 ARG A O 1
ATOM 2147 N N . TRP A 1 287 ? 18.98920 -3.70419 27.03943 1.000 15.91258 278 TRP A N 1
ATOM 2148 C CA . TRP A 1 287 ? 17.99155 -4.59406 27.62012 1.000 15.06565 278 TRP A CA 1
ATOM 2149 C C . TRP A 1 287 ? 18.59588 -5.97565 27.83780 1.000 17.23414 278 TRP A C 1
ATOM 2150 O O . TRP A 1 287 ? 18.45688 -6.57186 28.92036 1.000 16.53062 278 TRP A O 1
ATOM 2161 N N . ILE A 1 288 ? 19.32443 -6.46898 26.83227 1.000 17.59067 279 ILE A N 1
ATOM 2162 C CA . ILE A 1 288 ? 20.00219 -7.76402 26.92473 1.000 17.61153 279 ILE A CA 1
ATOM 2163 C C . ILE A 1 288 ? 21.15912 -7.70087 27.91511 1.000 18.87350 279 ILE A C 1
ATOM 2164 O O . ILE A 1 288 ? 21.37110 -8.62904 28.71396 1.000 19.06787 279 ILE A O 1
ATOM 2169 N N . ALA A 1 289 ? 21.92682 -6.60920 27.88316 1.000 18.55866 280 ALA A N 1
ATOM 2170 C CA . ALA A 1 289 ? 23.08609 -6.49766 28.75905 1.000 18.14323 280 ALA A CA 1
ATOM 2171 C C . ALA A 1 289 ? 22.69066 -6.47358 30.22832 1.000 18.14139 280 ALA A C 1
ATOM 2172 O O . ALA A 1 289 ? 23.53236 -6.76198 31.08926 1.000 19.63907 280 ALA A O 1
ATOM 2174 N N . ALA A 1 290 ? 21.43870 -6.13328 30.53166 1.000 17.99958 281 ALA A N 1
ATOM 2175 C CA . ALA A 1 290 ? 20.92168 -6.18326 31.89170 1.000 19.84466 281 ALA A CA 1
ATOM 2176 C C . ALA A 1 290 ? 20.36288 -7.55574 32.25393 1.000 20.14838 281 ALA A C 1
ATOM 2177 O O . ALA A 1 290 ? 19.84312 -7.72818 33.36011 1.000 23.18079 281 ALA A O 1
ATOM 2179 N N . GLY A 1 291 ? 20.45903 -8.52854 31.35297 1.000 20.63023 282 GLY A N 1
ATOM 2180 C CA . GLY A 1 291 ? 20.00383 -9.87547 31.62368 1.000 22.06966 282 GLY A CA 1
ATOM 2181 C C . GLY A 1 291 ? 18.55686 -10.15782 31.28240 1.000 21.29576 282 GLY A C 1
ATOM 2182 O O . GLY A 1 291 ? 18.03673 -11.20410 31.69143 1.000 22.91911 282 GLY A O 1
ATOM 2183 N N . ASN A 1 292 ? 17.89352 -9.27255 30.54568 1.000 19.86063 283 ASN A N 1
ATOM 2184 C CA . ASN A 1 292 ? 16.49833 -9.45803 30.17824 1.000 17.26134 283 ASN A CA 1
ATOM 2185 C C . ASN A 1 292 ? 16.40027 -10.06346 28.78490 1.000 17.60546 283 ASN A C 1
ATOM 2186 O O . ASN A 1 292 ? 17.30593 -9.92480 27.95879 1.000 22.39514 283 ASN A O 1
ATOM 2191 N N . GLU A 1 293 ? 15.27286 -10.72887 28.52282 1.000 19.98845 284 GLU A N 1
ATOM 2192 C CA . GLU A 1 293 ? 15.00826 -11.26285 27.19390 1.000 17.59897 284 GLU A CA 1
ATOM 2193 C C . GLU A 1 293 ? 14.57572 -10.13654 26.26094 1.000 17.46274 284 GLU A C 1
ATOM 2194 O O . GLU A 1 293 ? 13.84600 -9.22241 26.65938 1.000 19.00391 284 GLU A O 1
ATOM 2200 N N . ALA A 1 294 ? 15.01860 -10.21183 25.01041 1.000 19.61033 285 ALA A N 1
ATOM 2201 C CA . ALA A 1 294 ? 14.60877 -9.22974 24.01695 1.000 18.86204 285 ALA A CA 1
ATOM 2202 C C . ALA A 1 294 ? 14.64193 -9.84816 22.63105 1.000 20.43674 285 ALA A C 1
ATOM 2203 O O . ALA A 1 294 ? 15.54705 -10.62856 22.29976 1.000 23.84396 285 ALA A O 1
ATOM 2205 N N . GLU A 1 295 ? 13.64843 -9.47790 21.82896 1.000 18.71373 286 GLU A N 1
ATOM 2206 C CA . GLU A 1 295 ? 13.53291 -9.87483 20.43635 1.000 18.51739 286 GLU A CA 1
ATOM 2207 C C . GLU A 1 295 ? 13.65190 -8.61984 19.57761 1.000 15.87550 286 GLU A C 1
ATOM 2208 O O . GLU A 1 295 ? 13.20881 -7.53539 19.97412 1.000 18.30649 286 GLU A O 1
ATOM 2214 N N . LEU A 1 296 ? 14.26901 -8.75483 18.40285 1.000 21.19347 287 LEU A N 1
ATOM 2215 C CA . LEU A 1 296 ? 14.48367 -7.60862 17.52779 1.000 22.01245 287 LEU A CA 1
ATOM 2216 C C . LEU A 1 296 ? 13.93016 -7.92004 16.15065 1.000 22.15302 287 LEU A C 1
ATOM 2217 O O . LEU A 1 296 ? 14.21631 -8.98233 15.58791 1.000 25.57499 287 LEU A O 1
ATOM 2222 N N . GLY A 1 297 ? 13.14689 -6.99057 15.61325 1.000 17.58580 288 GLY A N 1
ATOM 2223 C CA . GLY A 1 297 ? 12.68387 -7.07509 14.24086 1.000 19.16905 288 GLY A CA 1
ATOM 2224 C C . GLY A 1 297 ? 13.07755 -5.83848 13.45953 1.000 19.38514 288 GLY A C 1
ATOM 2225 O O . GLY A 1 297 ? 12.62708 -4.73068 13.77577 1.000 21.26113 288 GLY A O 1
ATOM 2226 N N . VAL A 1 298 ? 13.93542 -6.00786 12.45577 1.000 19.54775 289 VAL A N 1
ATOM 2227 C CA . VAL A 1 298 ? 14.44109 -4.91260 11.63343 1.000 19.38578 289 VAL A CA 1
ATOM 2228 C C . VAL A 1 298 ? 13.86759 -5.07798 10.23375 1.000 18.81685 289 VAL A C 1
ATOM 2229 O O . VAL A 1 298 ? 13.95564 -6.16112 9.63934 1.000 21.13361 289 VAL A O 1
ATOM 2233 N N . PHE A 1 299 ? 13.27887 -4.01198 9.70505 1.000 17.72898 290 PHE A N 1
ATOM 2234 C CA . PHE A 1 299 ? 12.53395 -4.11474 8.45641 1.000 18.88859 290 PHE A CA 1
ATOM 2235 C C . PHE A 1 299 ? 13.14433 -3.21957 7.38698 1.000 20.27336 290 PHE A C 1
ATOM 2236 O O . PHE A 1 299 ? 13.16104 -1.98443 7.54763 1.000 20.03831 290 PHE A O 1
ATOM 2244 N N . PRO A 1 300 ? 13.67379 -3.80099 6.30670 1.000 19.67269 291 PRO A N 1
ATOM 2245 C CA . PRO A 1 300 ? 14.44848 -3.01767 5.33179 1.000 18.66103 291 PRO A CA 1
ATOM 2246 C C . PRO A 1 300 ? 13.60811 -1.94129 4.65790 1.000 20.38605 291 PRO A C 1
ATOM 2247 O O . PRO A 1 300 ? 12.54241 -2.21214 4.08158 1.000 22.17380 291 PRO A O 1
ATOM 2251 N N . GLY A 1 301 ? 14.11069 -0.70833 4.72474 1.000 21.17425 292 GLY A N 1
ATOM 2252 C CA . GLY A 1 301 ? 13.46521 0.43465 4.11171 1.000 20.95504 292 GLY A CA 1
ATOM 2253 C C . GLY A 1 301 ? 12.34992 1.05523 4.92556 1.000 21.32953 292 GLY A C 1
ATOM 2254 O O . GLY A 1 301 ? 11.82035 2.10613 4.52718 1.000 23.02038 292 GLY A O 1
ATOM 2255 N N . GLY A 1 302 ? 11.96475 0.44719 6.04574 1.000 18.86278 293 GLY A N 1
ATOM 2256 C CA . GLY A 1 302 ? 10.86437 0.97728 6.82586 1.000 19.28520 293 GLY A CA 1
ATOM 2257 C C . GLY A 1 302 ? 11.06924 2.40086 7.30925 1.000 20.77028 293 GLY A C 1
ATOM 2258 O O . GLY A 1 302 ? 12.11592 2.73507 7.88293 1.000 19.02379 293 GLY A O 1
ATOM 2259 N N . ALA A 1 303 ? 10.07097 3.25267 7.08965 1.000 19.12654 294 ALA A N 1
ATOM 2260 C CA . ALA A 1 303 ? 10.10130 4.58548 7.66118 1.000 19.25695 294 ALA A CA 1
ATOM 2261 C C . ALA A 1 303 ? 9.73627 4.54391 9.14984 1.000 17.47424 294 ALA A C 1
ATOM 2262 O O . ALA A 1 303 ? 9.23675 3.54061 9.67985 1.000 18.68181 294 ALA A O 1
ATOM 2264 N N . HIS A 1 304 ? 9.96327 5.66258 9.83351 1.000 19.54630 295 HIS A N 1
ATOM 2265 C CA . HIS A 1 304 ? 9.28237 5.84615 11.10283 1.000 18.85996 295 HIS A CA 1
ATOM 2266 C C . HIS A 1 304 ? 7.77690 5.74158 10.86229 1.000 18.57892 295 HIS A C 1
ATOM 2267 O O . HIS A 1 304 ? 7.25185 6.27449 9.87700 1.000 21.55335 295 HIS A O 1
ATOM 2274 N N . GLY A 1 305 ? 7.08321 4.99930 11.72777 1.000 18.79042 296 GLY A N 1
ATOM 2275 C CA . GLY A 1 305 ? 5.64912 4.84589 11.57303 1.000 20.51362 296 GLY A CA 1
ATOM 2276 C C . GLY A 1 305 ? 5.20807 3.81203 10.55872 1.000 19.71615 296 GLY A C 1
ATOM 2277 O O . GLY A 1 305 ? 4.00486 3.71726 10.28130 1.000 21.23214 296 GLY A O 1
ATOM 2278 N N . PHE A 1 306 ? 6.13397 3.00269 10.02723 1.000 19.05592 297 PHE A N 1
ATOM 2279 C CA . PHE A 1 306 ? 5.83431 2.15253 8.87584 1.000 17.97779 297 PHE A CA 1
ATOM 2280 C C . PHE A 1 306 ? 4.72334 1.13651 9.12831 1.000 19.80876 297 PHE A C 1
ATOM 2281 O O . PHE A 1 306 ? 4.07831 0.70364 8.16173 1.000 21.28707 297 PHE A O 1
ATOM 2289 N N . VAL A 1 307 ? 4.46906 0.75691 10.38678 1.000 18.88266 298 VAL A N 1
ATOM 2290 C CA . VAL A 1 307 ? 3.50487 -0.30637 10.67205 1.000 18.59753 298 VAL A CA 1
ATOM 2291 C C . VAL A 1 307 ? 2.08396 0.12123 10.35880 1.000 22.08132 298 VAL A C 1
ATOM 2292 O O . VAL A 1 307 ? 1.18950 -0.72875 10.29239 1.000 22.88191 298 VAL A O 1
ATOM 2296 N N . ALA A 1 308 ? 1.84881 1.41677 10.17484 1.000 22.17064 299 ALA A N 1
ATOM 2297 C CA . ALA A 1 308 ? 0.52023 1.93786 9.87745 1.000 25.61044 299 ALA A CA 1
ATOM 2298 C C . ALA A 1 308 ? 0.21953 2.03009 8.38376 1.000 25.84792 299 ALA A C 1
ATOM 2299 O O . ALA A 1 308 ? -0.90453 2.39844 8.01282 1.000 29.14263 299 ALA A O 1
ATOM 2301 N N . PHE A 1 309 ? 1.17916 1.71347 7.52832 1.000 22.92574 300 PHE A N 1
ATOM 2302 C CA . PHE A 1 309 ? 1.04141 1.84216 6.08840 1.000 24.78227 300 PHE A CA 1
ATOM 2303 C C . PHE A 1 309 ? 0.65015 0.51002 5.47131 1.000 26.18513 300 PHE A C 1
ATOM 2304 O O . PHE A 1 309 ? 0.75636 -0.54154 6.10224 1.000 26.32463 300 PHE A O 1
ATOM 2312 N N . PRO A 1 310 ? 0.20115 0.50792 4.22068 1.000 27.78984 301 PRO A N 1
ATOM 2313 C CA . PRO A 1 310 ? -0.00960 -0.76597 3.52225 1.000 28.35142 301 PRO A CA 1
ATOM 2314 C C . PRO A 1 310 ? 1.33130 -1.41741 3.21221 1.000 25.44926 301 PRO A C 1
ATOM 2315 O O . PRO A 1 310 ? 2.39685 -0.84845 3.45708 1.000 25.69790 301 PRO A O 1
ATOM 2319 N N . GLY A 1 311 ? 1.27608 -2.64498 2.71197 1.000 27.09994 302 GLY A N 1
ATOM 2320 C CA . GLY A 1 311 ? 2.45785 -3.31212 2.19672 1.000 25.85566 302 GLY A CA 1
ATOM 2321 C C . GLY A 1 311 ? 2.97870 -4.41808 3.10505 1.000 25.69475 302 GLY A C 1
ATOM 2322 O O . GLY A 1 311 ? 2.52767 -4.62225 4.23509 1.000 23.59837 302 GLY A O 1
ATOM 2323 N N . GLU A 1 312 ? 4.00374 -5.09764 2.58428 1.000 24.04309 303 GLU A N 1
ATOM 2324 C CA . GLU A 1 312 ? 4.46696 -6.35306 3.17271 1.000 24.27560 303 GLU A CA 1
ATOM 2325 C C . GLU A 1 312 ? 5.23796 -6.15410 4.47595 1.000 22.68289 303 GLU A C 1
ATOM 2326 O O . GLU A 1 312 ? 5.07606 -6.94728 5.41022 1.000 25.74437 303 GLU A O 1
ATOM 2332 N N . ILE A 1 313 ? 6.11766 -5.14807 4.55710 1.000 21.81519 304 ILE A N 1
ATOM 2333 C CA . ILE A 1 313 ? 6.89135 -5.00927 5.79509 1.000 20.41457 304 ILE A CA 1
ATOM 2334 C C . ILE A 1 313 ? 5.99365 -4.62070 6.96383 1.000 20.28897 304 ILE A C 1
ATOM 2335 O O . ILE A 1 313 ? 6.22447 -5.05092 8.10428 1.000 19.69038 304 ILE A O 1
ATOM 2340 N N . ALA A 1 314 ? 4.96254 -3.80761 6.71715 1.000 20.20657 305 ALA A N 1
ATOM 2341 C CA . ALA A 1 314 ? 4.02102 -3.49267 7.78805 1.000 21.16656 305 ALA A CA 1
ATOM 2342 C C . ALA A 1 314 ? 3.28466 -4.74578 8.24865 1.000 18.89102 305 ALA A C 1
ATOM 2343 O O . ALA A 1 314 ? 3.13281 -4.98051 9.45055 1.000 20.08368 305 ALA A O 1
ATOM 2345 N N . ARG A 1 315 ? 2.81655 -5.56445 7.30232 1.000 19.95195 306 ARG A N 1
ATOM 2346 C CA . ARG A 1 315 ? 2.11240 -6.78994 7.66449 1.000 21.07496 306 ARG A CA 1
ATOM 2347 C C . ARG A 1 315 ? 3.00545 -7.70937 8.48455 1.000 20.20139 306 ARG A C 1
ATOM 2348 O O . ARG A 1 315 ? 2.57897 -8.25218 9.51035 1.000 20.74248 306 ARG A O 1
ATOM 2356 N N . ALA A 1 316 ? 4.26195 -7.87465 8.06549 1.000 19.84985 307 ALA A N 1
ATOM 2357 C CA . ALA A 1 316 ? 5.15116 -8.78829 8.77555 1.000 20.31086 307 ALA A CA 1
ATOM 2358 C C . ALA A 1 316 ? 5.47205 -8.28308 10.17981 1.000 19.71416 307 ALA A C 1
ATOM 2359 O O . ALA A 1 316 ? 5.50309 -9.06916 11.13329 1.000 21.57130 307 ALA A O 1
ATOM 2361 N N . ALA A 1 317 ? 5.72037 -6.97818 10.32393 1.000 18.12880 308 ALA A N 1
ATOM 2362 C CA . ALA A 1 317 ? 6.01103 -6.41426 11.63910 1.000 16.72468 308 ALA A CA 1
ATOM 2363 C C . ALA A 1 317 ? 4.81608 -6.55364 12.57756 1.000 17.79577 308 ALA A C 1
ATOM 2364 O O . ALA A 1 317 ? 4.97571 -6.90886 13.75118 1.000 17.41596 308 ALA A O 1
ATOM 2366 N N . ASN A 1 318 ? 3.60849 -6.29337 12.08187 1.000 18.72499 309 ASN A N 1
ATOM 2367 C CA . ASN A 1 318 ? 2.44334 -6.44633 12.94354 1.000 18.00004 309 ASN A CA 1
ATOM 2368 C C . ASN A 1 318 ? 2.21649 -7.91022 13.31473 1.000 19.95685 309 ASN A C 1
ATOM 2369 O O . ASN A 1 318 ? 1.78224 -8.20907 14.43467 1.000 18.71121 309 ASN A O 1
ATOM 2374 N N . ALA A 1 319 ? 2.49752 -8.83524 12.38822 1.000 18.55053 310 ALA A N 1
ATOM 2375 C CA . ALA A 1 319 ? 2.39293 -10.25814 12.70221 1.000 19.92031 310 ALA A CA 1
ATOM 2376 C C . ALA A 1 319 ? 3.41056 -10.66304 13.76553 1.000 19.64759 310 ALA A C 1
ATOM 2377 O O . ALA A 1 319 ? 3.10764 -11.47935 14.64593 1.000 20.26965 310 ALA A O 1
ATOM 2379 N N . GLN A 1 320 ? 4.62408 -10.10277 13.70241 1.000 20.22849 311 GLN A N 1
ATOM 2380 C CA . GLN A 1 320 ? 5.62303 -10.41090 14.72366 1.000 20.05670 311 GLN A CA 1
ATOM 2381 C C . GLN A 1 320 ? 5.16792 -9.91937 16.09344 1.000 17.75041 311 GLN A C 1
ATOM 2382 O O . GLN A 1 320 ? 5.36924 -10.60755 17.10647 1.000 17.59531 311 GLN A O 1
ATOM 2388 N N . ALA A 1 321 ? 4.54345 -8.73938 16.14201 1.000 19.44992 312 ALA A N 1
ATOM 2389 C CA . ALA A 1 321 ? 4.02055 -8.21343 17.40299 1.000 17.09371 312 ALA A CA 1
ATOM 2390 C C . ALA A 1 321 ? 2.92732 -9.11545 17.96846 1.000 19.00211 312 ALA A C 1
ATOM 2391 O O . ALA A 1 321 ? 2.92977 -9.43626 19.16400 1.000 16.86122 312 ALA A O 1
ATOM 2393 N N . ASP A 1 322 ? 1.98867 -9.54638 17.11736 1.000 18.72238 313 ASP A N 1
ATOM 2394 C CA . ASP A 1 322 ? 0.92896 -10.44792 17.56853 1.000 19.18189 313 ASP A CA 1
ATOM 2395 C C . ASP A 1 322 ? 1.50571 -11.74068 18.14025 1.000 21.43315 313 ASP A C 1
ATOM 2396 O O . ASP A 1 322 ? 1.04428 -12.22482 19.18328 1.000 18.94438 313 ASP A O 1
ATOM 2401 N N . ALA A 1 323 ? 2.50247 -12.32740 17.45767 1.000 17.86365 314 ALA A N 1
ATOM 2402 C CA . ALA A 1 323 ? 3.08965 -13.58141 17.92988 1.000 19.86528 314 ALA A CA 1
ATOM 2403 C C . ALA A 1 323 ? 3.80787 -13.39064 19.26014 1.000 17.45159 314 ALA A C 1
ATOM 2404 O O . ALA A 1 323 ? 3.76058 -14.27222 20.12717 1.000 19.34132 314 ALA A O 1
ATOM 2406 N N . PHE A 1 324 ? 4.50580 -12.26424 19.41755 1.000 16.76096 315 PHE A N 1
ATOM 2407 C CA . PHE A 1 324 ? 5.18246 -11.95518 20.67571 1.000 16.45439 315 PHE A CA 1
ATOM 2408 C C . PHE A 1 324 ? 4.18136 -11.84290 21.81829 1.000 18.84241 315 PHE A C 1
ATOM 2409 O O . PHE A 1 324 ? 4.40002 -12.38269 22.91450 1.000 18.37918 315 PHE A O 1
ATOM 2417 N N . LEU A 1 325 ? 3.08257 -11.11843 21.58711 1.000 17.65080 316 LEU A N 1
ATOM 2418 C CA . LEU A 1 325 ? 2.09302 -10.93190 22.64666 1.000 17.93835 316 LEU A CA 1
ATOM 2419 C C . LEU A 1 325 ? 1.43116 -12.25343 23.02582 1.000 19.00317 316 LEU A C 1
ATOM 2420 O O . LEU A 1 325 ? 1.12864 -12.49023 24.20684 1.000 20.36013 316 LEU A O 1
ATOM 2425 N N . ARG A 1 326 ? 1.19548 -13.12955 22.04737 1.000 17.80140 317 ARG A N 1
ATOM 2426 C CA . ARG A 1 326 ? 0.72286 -14.47182 22.37858 1.000 18.07158 317 ARG A CA 1
ATOM 2427 C C . ARG A 1 326 ? 1.74095 -15.20419 23.24813 1.000 21.36187 317 ARG A C 1
ATOM 2428 O O . ARG A 1 326 ? 1.39611 -15.78615 24.28394 1.000 20.88479 317 ARG A O 1
ATOM 2436 N N . ARG A 1 327 ? 3.01014 -15.16284 22.85372 1.000 21.21727 318 ARG A N 1
ATOM 2437 C CA . ARG A 1 327 ? 4.01915 -15.95179 23.55059 1.000 20.99177 318 ARG A CA 1
ATOM 2438 C C . ARG A 1 327 ? 4.14508 -15.54725 25.01643 1.000 21.04136 318 ARG A C 1
ATOM 2439 O O . ARG A 1 327 ? 4.18664 -16.41264 25.90062 1.000 23.35388 318 ARG A O 1
ATOM 2447 N N . VAL A 1 328 ? 4.23070 -14.24269 25.29822 1.000 19.99440 319 VAL A N 1
ATOM 2448 C CA . VAL A 1 328 ? 4.44609 -13.79291 26.67357 1.000 18.90925 319 VAL A CA 1
ATOM 2449 C C . VAL A 1 328 ? 3.20828 -13.92701 27.54775 1.000 21.08705 319 VAL A C 1
ATOM 2450 O O . VAL A 1 328 ? 3.31688 -13.81688 28.77824 1.000 23.64072 319 VAL A O 1
ATOM 2454 N N . THR A 1 329 ? 2.03298 -14.14558 26.95242 1.000 21.70160 320 THR A N 1
ATOM 2455 C CA . THR A 1 329 ? 0.80320 -14.35607 27.70856 1.000 20.71860 320 THR A CA 1
ATOM 2456 C C . THR A 1 329 ? 0.39709 -15.82931 27.77132 1.000 25.27420 320 THR A C 1
ATOM 2457 O O . THR A 1 329 ? -0.77326 -16.14559 28.03185 1.000 26.35923 320 THR A O 1
ATOM 2461 N N . GLY A 1 330 ? 1.33948 -16.73288 27.53139 1.000 24.51632 321 GLY A N 1
ATOM 2462 C CA . GLY A 1 330 ? 1.08408 -18.14669 27.72330 1.000 24.95110 321 GLY A CA 1
ATOM 2463 C C . GLY A 1 330 ? 0.37347 -18.81316 26.57702 1.000 25.01838 321 GLY A C 1
ATOM 2464 O O . GLY A 1 330 ? -0.29875 -19.82987 26.77984 1.000 29.60128 321 GLY A O 1
ATOM 2465 N N . GLN A 1 331 ? 0.50161 -18.26921 25.37473 1.000 22.79007 322 GLN A N 1
ATOM 2466 C CA . GLN A 1 331 ? -0.16211 -18.82368 24.20374 1.000 23.30335 322 GLN A CA 1
ATOM 2467 C C . GLN A 1 331 ? 0.84190 -19.20432 23.12628 1.000 26.46748 322 GLN A C 1
ATOM 2468 O O . GLN A 1 331 ? 0.44559 -19.63144 22.03415 1.000 28.36283 322 GLN A O 1
ATOM 2475 N N . THR B 1 14 ? 24.09281 -17.15634 19.27481 1.000 73.90395 5 THR B N 1
ATOM 2476 C CA . THR B 1 14 ? 24.11797 -15.70281 19.16260 1.000 73.97328 5 THR B CA 1
ATOM 2477 C C . THR B 1 14 ? 24.90490 -15.07018 20.30541 1.000 69.73932 5 THR B C 1
ATOM 2478 O O . THR B 1 14 ? 24.65158 -15.35786 21.47645 1.000 69.00370 5 THR B O 1
ATOM 2482 N N . PRO B 1 15 ? 25.86148 -14.20184 19.96509 1.000 65.59241 6 PRO B N 1
ATOM 2483 C CA . PRO B 1 15 ? 26.66113 -13.54850 21.01424 1.000 60.82080 6 PRO B CA 1
ATOM 2484 C C . PRO B 1 15 ? 25.86122 -12.60458 21.90091 1.000 54.11006 6 PRO B C 1
ATOM 2485 O O . PRO B 1 15 ? 26.27228 -12.35697 23.04278 1.000 54.53419 6 PRO B O 1
ATOM 2489 N N . LEU B 1 16 ? 24.73599 -12.07275 21.42227 1.000 45.41514 7 LEU B N 1
ATOM 2490 C CA . LEU B 1 16 ? 23.91657 -11.16551 22.22685 1.000 42.21441 7 LEU B CA 1
ATOM 2491 C C . LEU B 1 16 ? 22.81988 -11.96491 22.93435 1.000 33.29708 7 LEU B C 1
ATOM 2492 O O . LEU B 1 16 ? 21.61988 -11.82715 22.68178 1.000 32.29238 7 LEU B O 1
ATOM 2497 N N . ASP B 1 17 ? 23.27466 -12.81610 23.85202 1.000 36.37639 8 ASP B N 1
ATOM 2498 C CA . ASP B 1 17 ? 22.43315 -13.70430 24.64231 1.000 34.16178 8 ASP B CA 1
ATOM 2499 C C . ASP B 1 17 ? 22.38528 -13.16548 26.06216 1.000 29.64207 8 ASP B C 1
ATOM 2500 O O . ASP B 1 17 ? 23.44066 -13.04298 26.70177 1.000 28.12523 8 ASP B O 1
ATOM 2505 N N . PRO B 1 18 ? 21.20966 -12.83509 26.59971 1.000 25.60428 9 PRO B N 1
ATOM 2506 C CA . PRO B 1 18 ? 21.17246 -12.25374 27.95134 1.000 23.39505 9 PRO B CA 1
ATOM 2507 C C . PRO B 1 18 ? 21.75922 -13.15843 29.01564 1.000 22.62686 9 PRO B C 1
ATOM 2508 O O . PRO B 1 18 ? 22.23005 -12.66187 30.04837 1.000 25.57605 9 PRO B O 1
ATOM 2512 N N . ALA B 1 19 ? 21.73538 -14.47363 28.80159 1.000 24.17952 10 ALA B N 1
ATOM 2513 C CA . ALA B 1 19 ? 22.28100 -15.39189 29.79230 1.000 25.65889 10 ALA B CA 1
ATOM 2514 C C . ALA B 1 19 ? 23.75513 -15.11426 30.06254 1.000 25.19941 10 ALA B C 1
ATOM 2515 O O . ALA B 1 19 ? 24.23509 -15.33867 31.18144 1.000 27.43358 10 ALA B O 1
ATOM 2517 N N . LEU B 1 20 ? 24.48982 -14.62429 29.06065 1.000 24.52827 11 LEU B N 1
ATOM 2518 C CA . LEU B 1 20 ? 25.90289 -14.32510 29.25850 1.000 26.48798 11 LEU B CA 1
ATOM 2519 C C . LEU B 1 20 ? 26.12127 -13.19485 30.25007 1.000 24.96382 11 LEU B C 1
ATOM 2520 O O . LEU B 1 20 ? 27.22805 -13.06515 30.78394 1.000 27.21817 11 LEU B O 1
ATOM 2525 N N . PHE B 1 21 ? 25.10028 -12.37052 30.49191 1.000 25.19389 12 PHE B N 1
ATOM 2526 C CA . PHE B 1 21 ? 25.20625 -11.19560 31.34085 1.000 24.44497 12 PHE B CA 1
ATOM 2527 C C . PHE B 1 21 ? 24.71282 -11.44443 32.75630 1.000 26.79977 12 PHE B C 1
ATOM 2528 O O . PHE B 1 21 ? 24.78041 -10.53524 33.58624 1.000 28.48066 12 PHE B O 1
ATOM 2536 N N . ARG B 1 22 ? 24.22420 -12.65126 33.05332 1.000 26.93037 13 ARG B N 1
ATOM 2537 C CA . ARG B 1 22 ? 23.70401 -12.95356 34.37676 1.000 27.22522 13 ARG B CA 1
ATOM 2538 C C . ARG B 1 22 ? 24.79720 -13.56098 35.25010 1.000 29.20133 13 ARG B C 1
ATOM 2539 O O . ARG B 1 22 ? 25.75054 -14.15530 34.73856 1.000 28.88683 13 ARG B O 1
ATOM 2547 N N . PRO B 1 23 ? 24.68260 -13.42388 36.57398 1.000 31.96146 14 PRO B N 1
ATOM 2548 C CA . PRO B 1 23 ? 25.78979 -13.84809 37.44621 1.000 35.54441 14 PRO B CA 1
ATOM 2549 C C . PRO B 1 23 ? 26.17866 -15.30910 37.31045 1.000 36.10014 14 PRO B C 1
ATOM 2550 O O . PRO B 1 23 ? 27.36230 -15.63188 37.46823 1.000 36.31306 14 PRO B O 1
ATOM 2554 N N . ASP B 1 24 ? 25.23647 -16.20861 37.02356 1.000 39.41802 15 ASP B N 1
ATOM 2555 C CA . ASP B 1 24 ? 25.58702 -17.62527 37.01906 1.000 40.17102 15 ASP B CA 1
ATOM 2556 C C . ASP B 1 24 ? 26.42621 -18.03516 35.81347 1.000 38.33773 15 ASP B C 1
ATOM 2557 O O . ASP B 1 24 ? 26.94541 -19.15565 35.80033 1.000 39.86881 15 ASP B O 1
ATOM 2562 N N . ALA B 1 25 ? 26.59053 -17.15944 34.81801 1.000 35.53976 16 ALA B N 1
ATOM 2563 C CA . ALA B 1 25 ? 27.45684 -17.45905 33.68421 1.000 30.97771 16 ALA B CA 1
ATOM 2564 C C . ALA B 1 25 ? 28.93187 -17.24683 33.99600 1.000 30.14468 16 ALA B C 1
ATOM 2565 O O . ALA B 1 25 ? 29.78743 -17.72678 33.24182 1.000 33.66701 16 ALA B O 1
ATOM 2567 N N . ILE B 1 26 ? 29.25132 -16.53477 35.07150 1.000 32.12106 17 ILE B N 1
ATOM 2568 C CA . ILE B 1 26 ? 30.64175 -16.25725 35.41465 1.000 28.31970 17 ILE B CA 1
ATOM 2569 C C . ILE B 1 26 ? 31.22936 -17.47021 36.12292 1.000 30.75015 17 ILE B C 1
ATOM 2570 O O . ILE B 1 26 ? 30.64411 -17.98617 37.08142 1.000 31.74869 17 ILE B O 1
ATOM 2575 N N . SER B 1 27 ? 32.38883 -17.92866 35.65546 1.000 31.20704 18 SER B N 1
ATOM 2576 C CA . SER B 1 27 ? 33.03171 -19.08672 36.25694 1.000 32.65183 18 SER B CA 1
ATOM 2577 C C . SER B 1 27 ? 33.75249 -18.69687 37.54464 1.000 31.46592 18 SER B C 1
ATOM 2578 O O . SER B 1 27 ? 34.10247 -17.53396 37.76759 1.000 33.02145 18 SER B O 1
ATOM 2581 N N . ASP B 1 28 ? 33.96868 -19.69972 38.40439 1.000 34.32551 19 ASP B N 1
ATOM 2582 C CA . ASP B 1 28 ? 34.75318 -19.48157 39.61624 1.000 36.65949 19 ASP B CA 1
ATOM 2583 C C . ASP B 1 28 ? 36.13384 -18.93108 39.28247 1.000 32.61530 19 ASP B C 1
ATOM 2584 O O . ASP B 1 28 ? 36.63545 -18.03628 39.97334 1.000 36.00170 19 ASP B O 1
ATOM 2589 N N . GLU B 1 29 ? 36.76345 -19.44894 38.22218 1.000 31.54796 20 GLU B N 1
ATOM 2590 C CA . GLU B 1 29 ? 38.07610 -18.94671 37.82778 1.000 29.64598 20 GLU B CA 1
ATOM 2591 C C . GLU B 1 29 ? 38.02370 -17.44736 37.55326 1.000 32.50030 20 GLU B C 1
ATOM 2592 O O . GLU B 1 29 ? 38.85318 -16.67902 38.05790 1.000 33.09163 20 GLU B O 1
ATOM 2598 N N . THR B 1 30 ? 37.04395 -17.00970 36.75748 1.000 31.34205 21 THR B N 1
ATOM 2599 C CA . THR B 1 30 ? 36.94539 -15.59160 36.43076 1.000 30.83534 21 THR B CA 1
ATOM 2600 C C . THR B 1 30 ? 36.66851 -14.74744 37.67430 1.000 30.93664 21 THR B C 1
ATOM 2601 O O . THR B 1 30 ? 37.23867 -13.66188 37.83366 1.000 31.93519 21 THR B O 1
ATOM 2605 N N . ARG B 1 31 ? 35.80483 -15.22706 38.57384 1.000 31.66261 22 ARG B N 1
ATOM 2606 C CA . ARG B 1 31 ? 35.54753 -14.47365 39.79886 1.000 33.53122 22 ARG B CA 1
ATOM 2607 C C . ARG B 1 31 ? 36.81974 -14.30743 40.61914 1.000 34.95718 22 ARG B C 1
ATOM 2608 O O . ARG B 1 31 ? 37.08464 -13.22680 41.16221 1.000 34.31813 22 ARG B O 1
ATOM 2616 N N . GLY B 1 32 ? 37.61692 -15.36986 40.72553 1.000 32.85558 23 GLY B N 1
ATOM 2617 C CA . GLY B 1 32 ? 38.84637 -15.27776 41.49092 1.000 33.77514 23 GLY B CA 1
ATOM 2618 C C . GLY B 1 32 ? 39.85752 -14.35429 40.84415 1.000 34.75828 23 GLY B C 1
ATOM 2619 O O . GLY B 1 32 ? 40.57893 -13.62676 41.53411 1.000 38.38652 23 GLY B O 1
ATOM 2620 N N . ILE B 1 33 ? 39.92442 -14.36849 39.51120 1.000 34.98982 24 ILE B N 1
ATOM 2621 C CA . ILE B 1 33 ? 40.78080 -13.42676 38.79615 1.000 31.91948 24 ILE B CA 1
ATOM 2622 C C . ILE B 1 33 ? 40.37560 -11.98951 39.11300 1.000 31.80017 24 ILE B C 1
ATOM 2623 O O . ILE B 1 33 ? 41.21648 -11.14322 39.43927 1.000 33.79256 24 ILE B O 1
ATOM 2628 N N . ASN B 1 34 ? 39.07682 -11.69373 39.03252 1.000 32.42911 25 ASN B N 1
ATOM 2629 C CA . ASN B 1 34 ? 38.62422 -10.32156 39.24941 1.000 30.86433 25 ASN B CA 1
ATOM 2630 C C . ASN B 1 34 ? 38.91035 -9.85333 40.67541 1.000 32.08681 25 ASN B C 1
ATOM 2631 O O . ASN B 1 34 ? 39.27989 -8.69291 40.89243 1.000 31.05932 25 ASN B O 1
ATOM 2636 N N . ASP B 1 35 ? 38.75315 -10.74086 41.66000 1.000 35.02439 26 ASP B N 1
ATOM 2637 C CA . ASP B 1 35 ? 39.07070 -10.37496 43.03854 1.000 37.62271 26 ASP B CA 1
ATOM 2638 C C . ASP B 1 35 ? 40.52767 -9.94518 43.17304 1.000 35.88872 26 ASP B C 1
ATOM 2639 O O . ASP B 1 35 ? 40.82856 -8.91424 43.78864 1.000 35.47742 26 ASP B O 1
ATOM 2644 N N A PHE B 1 36 ? 41.44902 -10.73389 42.61196 0.500 33.24166 27 PHE B N 1
ATOM 2645 N N B PHE B 1 36 ? 41.45012 -10.73226 42.60888 0.500 33.15698 27 PHE B N 1
ATOM 2646 C CA A PHE B 1 36 ? 42.86239 -10.37111 42.65341 0.500 33.01651 27 PHE B CA 1
ATOM 2647 C CA B PHE B 1 36 ? 42.86433 -10.37194 42.65919 0.500 32.71602 27 PHE B CA 1
ATOM 2648 C C A PHE B 1 36 ? 43.11565 -9.06517 41.91587 0.500 31.52984 27 PHE B C 1
ATOM 2649 C C B PHE B 1 36 ? 43.12985 -9.07397 41.90801 0.500 31.10008 27 PHE B C 1
ATOM 2650 O O A PHE B 1 36 ? 43.91291 -8.23344 42.36420 0.500 32.83497 27 PHE B O 1
ATOM 2651 O O B PHE B 1 36 ? 43.95015 -8.25586 42.33927 0.500 31.56990 27 PHE B O 1
ATOM 2666 N N . ILE B 1 37 ? 42.45709 -8.87703 40.77043 1.000 31.17034 28 ILE B N 1
ATOM 2667 C CA . ILE B 1 37 ? 42.66780 -7.66871 39.97749 1.000 31.46087 28 ILE B CA 1
ATOM 2668 C C . ILE B 1 37 ? 42.31525 -6.42843 40.78285 1.000 31.05543 28 ILE B C 1
ATOM 2669 O O . ILE B 1 37 ? 43.04573 -5.43068 40.76836 1.000 33.65721 28 ILE B O 1
ATOM 2674 N N . ILE B 1 38 ? 41.18256 -6.45924 41.48249 1.000 31.77943 29 ILE B N 1
ATOM 2675 C CA . ILE B 1 38 ? 40.77343 -5.29687 42.26366 1.000 29.76403 29 ILE B CA 1
ATOM 2676 C C . ILE B 1 38 ? 41.83741 -4.95854 43.30124 1.000 31.97115 29 ILE B C 1
ATOM 2677 O O . ILE B 1 38 ? 42.23811 -3.79865 43.45426 1.000 32.49367 29 ILE B O 1
ATOM 2682 N N . LYS B 1 39 ? 42.33032 -5.97349 44.01112 1.000 31.44767 30 LYS B N 1
ATOM 2683 C CA . LYS B 1 39 ? 43.35711 -5.73102 45.01991 1.000 32.68134 30 LYS B CA 1
ATOM 2684 C C . LYS B 1 39 ? 44.65337 -5.23588 44.38901 1.000 30.51141 30 LYS B C 1
ATOM 2685 O O . LYS B 1 39 ? 45.34693 -4.39343 44.96942 1.000 32.58981 30 LYS B O 1
ATOM 2691 N N . ALA B 1 40 ? 45.00315 -5.74595 43.20584 1.000 31.44276 31 ALA B N 1
ATOM 2692 C CA . ALA B 1 40 ? 46.22439 -5.28250 42.55512 1.000 30.61880 31 ALA B CA 1
ATOM 2693 C C . ALA B 1 40 ? 46.13138 -3.80896 42.18196 1.000 32.31463 31 ALA B C 1
ATOM 2694 O O . ALA B 1 40 ? 47.07532 -3.04518 42.41375 1.000 38.21126 31 ALA B O 1
ATOM 2696 N N . PHE B 1 41 ? 45.00003 -3.38464 41.61519 1.000 33.54648 32 PHE B N 1
ATOM 2697 C CA . PHE B 1 41 ? 44.85838 -1.98341 41.23614 1.000 30.30220 32 PHE B CA 1
ATOM 2698 C C . PHE B 1 41 ? 44.71664 -1.07821 42.45180 1.000 31.93713 32 PHE B C 1
ATOM 2699 O O . PHE B 1 41 ? 45.18530 0.06458 42.42695 1.000 31.99436 32 PHE B O 1
ATOM 2707 N N . GLU B 1 42 ? 44.08415 -1.56493 43.52212 1.000 33.58434 33 GLU B N 1
ATOM 2708 C CA . GLU B 1 42 ? 43.97340 -0.76707 44.73611 1.000 35.61218 33 GLU B CA 1
ATOM 2709 C C . GLU B 1 42 ? 45.33510 -0.40215 45.31617 1.000 39.32740 33 GLU B C 1
ATOM 2710 O O . GLU B 1 42 ? 45.42833 0.55332 46.09198 1.000 40.97911 33 GLU B O 1
ATOM 2716 N N . ALA B 1 43 ? 46.39345 -1.12530 44.95293 1.000 38.67953 34 ALA B N 1
ATOM 2717 C CA . ALA B 1 43 ? 47.71839 -0.83010 45.47932 1.000 37.19020 34 ALA B CA 1
ATOM 2718 C C . ALA B 1 43 ? 48.46041 0.24934 44.69362 1.000 39.49467 34 ALA B C 1
ATOM 2719 O O . ALA B 1 43 ? 49.60584 0.55781 45.03970 1.000 41.08308 34 ALA B O 1
ATOM 2721 N N . VAL B 1 44 ? 47.85272 0.82843 43.66855 1.000 37.85306 35 VAL B N 1
ATOM 2722 C CA . VAL B 1 44 ? 48.51255 1.77315 42.76669 1.000 35.84733 35 VAL B CA 1
ATOM 2723 C C . VAL B 1 44 ? 47.98816 3.17219 43.06395 1.000 36.12089 35 VAL B C 1
ATOM 2724 O O . VAL B 1 44 ? 46.76843 3.37297 43.07302 1.000 40.27973 35 VAL B O 1
ATOM 2728 N N . PRO B 1 45 ? 48.85352 4.15899 43.29563 1.000 34.43203 36 PRO B N 1
ATOM 2729 C CA . PRO B 1 45 ? 48.37233 5.53642 43.47918 1.000 32.24747 36 PRO B CA 1
ATOM 2730 C C . PRO B 1 45 ? 47.78519 6.09647 42.18973 1.000 36.07698 36 PRO B C 1
ATOM 2731 O O . PRO B 1 45 ? 48.09425 5.64416 41.08737 1.000 39.36388 36 PRO B O 1
ATOM 2735 N N . GLU B 1 46 ? 46.94259 7.11873 42.33842 1.000 35.11184 37 GLU B N 1
ATOM 2736 C CA . GLU B 1 46 ? 46.28838 7.72791 41.18398 1.000 32.54650 37 GLU B CA 1
ATOM 2737 C C . GLU B 1 46 ? 47.27889 8.57804 40.39948 1.000 30.96923 37 GLU B C 1
ATOM 2738 O O . GLU B 1 46 ? 48.07401 9.31974 40.98101 1.000 32.34066 37 GLU B O 1
ATOM 2744 N N . TRP B 1 47 ? 47.21145 8.49531 39.06527 1.000 32.30618 38 TRP B N 1
ATOM 2745 C CA . TRP B 1 47 ? 48.15779 9.27412 38.26814 1.000 32.63449 38 TRP B CA 1
ATOM 2746 C C . TRP B 1 47 ? 47.94676 10.77829 38.42814 1.000 33.60973 38 TRP B C 1
ATOM 2747 O O . TRP B 1 47 ? 48.89888 11.55402 38.26890 1.000 34.81740 38 TRP B O 1
ATOM 2758 N N . TRP B 1 48 ? 46.72756 11.21016 38.75408 1.000 31.10104 39 TRP B N 1
ATOM 2759 C CA . TRP B 1 48 ? 46.47051 12.62579 38.98905 1.000 32.75605 39 TRP B CA 1
ATOM 2760 C C . TRP B 1 48 ? 46.86021 13.06465 40.39402 1.000 31.97641 39 TRP B C 1
ATOM 2761 O O . TRP B 1 48 ? 46.66748 14.23281 40.74160 1.000 36.08366 39 TRP B O 1
ATOM 2772 N N . GLU B 1 49 ? 47.40565 12.15776 41.19887 1.000 31.66213 40 GLU B N 1
ATOM 2773 C CA . GLU B 1 49 ? 47.90095 12.48790 42.52442 1.000 32.75221 40 GLU B CA 1
ATOM 2774 C C . GLU B 1 49 ? 49.39935 12.26811 42.69929 1.000 31.92602 40 GLU B C 1
ATOM 2775 O O . GLU B 1 49 ? 49.95541 12.75286 43.69270 1.000 33.92555 40 GLU B O 1
ATOM 2781 N N . ILE B 1 50 ? 50.06877 11.57366 41.76909 1.000 33.57305 41 ILE B N 1
ATOM 2782 C CA . ILE B 1 50 ? 51.51802 11.38550 41.85082 1.000 33.30618 41 ILE B CA 1
ATOM 2783 C C . ILE B 1 50 ? 52.20423 11.70080 40.52462 1.000 33.30225 41 ILE B C 1
ATOM 2784 O O . ILE B 1 50 ? 53.43998 11.71265 40.44727 1.000 33.46471 41 ILE B O 1
ATOM 2789 N N . GLY B 1 51 ? 51.42223 11.91690 39.47518 1.000 33.00036 42 GLY B N 1
ATOM 2790 C CA . GLY B 1 51 ? 51.95558 12.32695 38.18516 1.000 31.15686 42 GLY B CA 1
ATOM 2791 C C . GLY B 1 51 ? 51.80635 11.23556 37.13685 1.000 30.88775 42 GLY B C 1
ATOM 2792 O O . GLY B 1 51 ? 52.02790 10.04841 37.40671 1.000 30.67377 42 GLY B O 1
ATOM 2793 N N . ALA B 1 52 ? 51.42110 11.63956 35.92251 1.000 29.54228 43 ALA B N 1
ATOM 2794 C CA . ALA B 1 52 ? 51.33141 10.67879 34.82517 1.000 29.45879 43 ALA B CA 1
ATOM 2795 C C . ALA B 1 52 ? 52.68273 10.02917 34.53628 1.000 30.64274 43 ALA B C 1
ATOM 2796 O O . ALA B 1 52 ? 52.76108 8.81533 34.31244 1.000 29.47006 43 ALA B O 1
ATOM 2798 N N . ALA B 1 53 ? 53.75916 10.81759 34.52575 1.000 31.49351 44 ALA B N 1
ATOM 2799 C CA . ALA B 1 53 ? 55.07732 10.23929 34.27347 1.000 29.10902 44 ALA B CA 1
ATOM 2800 C C . ALA B 1 53 ? 55.41135 9.16555 35.29906 1.000 29.95954 44 ALA B C 1
ATOM 2801 O O . ALA B 1 53 ? 55.99308 8.12769 34.95821 1.000 32.13395 44 ALA B O 1
ATOM 2803 N N . THR B 1 54 ? 55.05708 9.40419 36.56339 1.000 28.83908 45 THR B N 1
ATOM 2804 C CA . THR B 1 54 ? 55.37699 8.45587 37.62579 1.000 28.58709 45 THR B CA 1
ATOM 2805 C C . THR B 1 54 ? 54.65104 7.13436 37.41800 1.000 28.57058 45 THR B C 1
ATOM 2806 O O . THR B 1 54 ? 55.23805 6.06116 37.59748 1.000 28.12216 45 THR B O 1
ATOM 2810 N N . VAL B 1 55 ? 53.37185 7.19028 37.03853 1.000 30.37349 46 VAL B N 1
ATOM 2811 C CA . VAL B 1 55 ? 52.61182 5.96220 36.82422 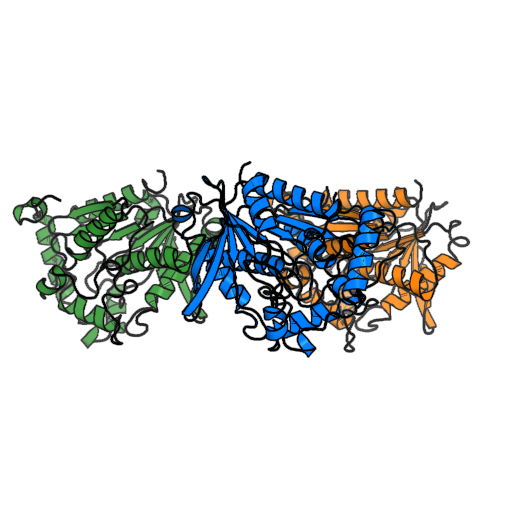1.000 28.93118 46 VAL B CA 1
ATOM 2812 C C . VAL B 1 55 ? 53.05680 5.26505 35.54171 1.000 30.80642 46 VAL B C 1
ATOM 2813 O O . VAL B 1 55 ? 53.11947 4.03054 35.48251 1.000 31.80980 46 VAL B O 1
ATOM 2817 N N . ARG B 1 56 ? 53.38808 6.03489 34.50027 1.000 30.23677 47 ARG B N 1
ATOM 2818 C CA . ARG B 1 56 ? 53.93548 5.42073 33.29180 1.000 30.74434 47 ARG B CA 1
ATOM 2819 C C . ARG B 1 56 ? 55.13100 4.54288 33.63137 1.000 33.16442 47 ARG B C 1
ATOM 2820 O O . ARG B 1 56 ? 55.25621 3.41876 33.12965 1.000 35.34643 47 ARG B O 1
ATOM 2828 N N . GLU B 1 57 ? 56.02377 5.04636 34.48496 1.000 35.28518 48 GLU B N 1
ATOM 2829 C CA . GLU B 1 57 ? 57.16930 4.25625 34.91924 1.000 40.39746 48 GLU B CA 1
ATOM 2830 C C . GLU B 1 57 ? 56.73152 3.02855 35.70860 1.000 41.61711 48 GLU B C 1
ATOM 2831 O O . GLU B 1 57 ? 57.24723 1.92543 35.49154 1.000 43.23075 48 GLU B O 1
ATOM 2837 N N . ALA B 1 58 ? 55.78808 3.20003 36.63843 1.000 39.66723 49 ALA B N 1
ATOM 2838 C CA . ALA B 1 58 ? 55.26480 2.05407 37.37938 1.000 41.22900 49 ALA B CA 1
ATOM 2839 C C . ALA B 1 58 ? 54.67426 1.01354 36.43392 1.000 41.11728 49 ALA B C 1
ATOM 2840 O O . ALA B 1 58 ? 54.96900 -0.18297 36.53796 1.000 45.24372 49 ALA B O 1
ATOM 2842 N N . ARG B 1 59 ? 53.82775 1.45735 35.50202 1.000 43.83066 50 ARG B N 1
ATOM 2843 C CA . ARG B 1 59 ? 53.23013 0.53985 34.54021 1.000 43.37089 50 ARG B CA 1
ATOM 2844 C C . ARG B 1 59 ? 54.29691 -0.19413 33.73528 1.000 44.39239 50 ARG B C 1
ATOM 2845 O O . ARG B 1 59 ? 54.10282 -1.35887 33.36623 1.000 44.15556 50 ARG B O 1
ATOM 2853 N N . ALA B 1 60 ? 55.43289 0.46092 33.46562 1.000 45.55592 51 ALA B N 1
ATOM 2854 C CA . ALA B 1 60 ? 56.49156 -0.16524 32.67881 1.000 47.49365 51 ALA B CA 1
ATOM 2855 C C . ALA B 1 60 ? 57.26525 -1.21010 33.46845 1.000 53.07915 51 ALA B C 1
ATOM 2856 O O . ALA B 1 60 ? 57.98577 -2.01447 32.86602 1.000 56.74096 51 ALA B O 1
ATOM 2858 N N . ARG B 1 61 ? 57.15025 -1.20536 34.79510 1.000 53.43345 52 ARG B N 1
ATOM 2859 C CA . ARG B 1 61 ? 57.77142 -2.21066 35.64586 1.000 55.10075 52 ARG B CA 1
ATOM 2860 C C . ARG B 1 61 ? 56.78316 -3.26933 36.11517 1.000 50.89482 52 ARG B C 1
ATOM 2861 O O . ARG B 1 61 ? 57.11499 -4.06001 37.00260 1.000 48.51085 52 ARG B O 1
ATOM 2869 N N . GLY B 1 62 ? 55.57661 -3.29331 35.55296 1.000 49.18726 53 GLY B N 1
ATOM 2870 C CA . GLY B 1 62 ? 54.56510 -4.23153 35.99800 1.000 48.40347 53 GLY B CA 1
ATOM 2871 C C . GLY B 1 62 ? 53.98661 -3.91693 37.35671 1.000 50.67494 53 GLY B C 1
ATOM 2872 O O . GLY B 1 62 ? 53.48198 -4.82089 38.03165 1.000 51.17352 53 GLY B O 1
ATOM 2873 N N . GLU B 1 63 ? 54.04205 -2.65054 37.77869 1.000 49.47567 54 GLU B N 1
ATOM 2874 C CA . GLU B 1 63 ? 53.55475 -2.24041 39.09064 1.000 49.92599 54 GLU B CA 1
ATOM 2875 C C . GLU B 1 63 ? 52.36388 -1.29397 38.99296 1.000 49.50847 54 GLU B C 1
ATOM 2876 O O . GLU B 1 63 ? 52.08133 -0.55394 39.94316 1.000 49.90751 54 GLU B O 1
ATOM 2882 N N . GLY B 1 64 ? 51.66475 -1.29781 37.86105 1.000 48.56427 55 GLY B N 1
ATOM 2883 C CA . GLY B 1 64 ? 50.52642 -0.42069 37.67395 1.000 49.66184 55 GLY B CA 1
ATOM 2884 C C . GLY B 1 64 ? 49.23670 -1.18057 37.45450 1.000 47.52631 55 GLY B C 1
ATOM 2885 O O . GLY B 1 64 ? 48.36781 -0.74023 36.69303 1.000 48.54616 55 GLY B O 1
ATOM 2886 N N . GLY B 1 65 ? 49.10659 -2.33219 38.10936 1.000 44.68855 56 GLY B N 1
ATOM 2887 C CA . GLY B 1 65 ? 47.90414 -3.13349 37.99471 1.000 43.76382 56 GLY B CA 1
ATOM 2888 C C . GLY B 1 65 ? 48.03205 -4.31700 37.05794 1.000 43.66575 56 GLY B C 1
ATOM 2889 O O . GLY B 1 65 ? 47.61227 -5.42758 37.39863 1.000 47.55361 56 GLY B O 1
ATOM 2890 N N . PHE B 1 66 ? 48.61882 -4.08417 35.82283 1.000 43.85192 57 PHE B N 1
ATOM 2891 C CA . PHE B 1 66 ? 48.77525 -5.15542 34.84769 1.000 45.84709 57 PHE B CA 1
ATOM 2892 C C . PHE B 1 66 ? 50.10030 -5.88741 35.05716 1.000 47.11644 57 PHE B C 1
ATOM 2893 O O . PHE B 1 66 ? 51.04904 -5.32609 35.61484 1.000 47.10296 57 PHE B O 1
ATOM 2901 N N . PRO B 1 67 ? 50.19526 -7.14100 34.61876 1.000 49.55586 58 PRO B N 1
ATOM 2902 C CA . PRO B 1 67 ? 51.45419 -7.88111 34.76634 1.000 51.51774 58 PRO B CA 1
ATOM 2903 C C . PRO B 1 67 ? 52.50901 -7.39598 33.78083 1.000 51.72471 58 PRO B C 1
ATOM 2904 O O . PRO B 1 67 ? 52.21053 -6.79762 32.74566 1.000 51.83250 58 PRO B O 1
ATOM 2908 N N . LEU B 1 68 ? 53.76533 -7.67279 34.12090 1.000 51.50883 59 LEU B N 1
ATOM 2909 C CA . LEU B 1 68 ? 54.89145 -7.23396 33.30379 1.000 56.11937 59 LEU B CA 1
ATOM 2910 C C . LEU B 1 68 ? 55.02296 -8.12882 32.07583 1.000 56.74067 59 LEU B C 1
ATOM 2911 O O . LEU B 1 68 ? 55.25441 -9.33440 32.22179 1.000 58.81773 59 LEU B O 1
ATOM 2916 N N . PRO B 1 69 ? 54.89570 -7.59306 30.86730 1.000 54.95380 60 PRO B N 1
ATOM 2917 C CA . PRO B 1 69 ? 54.94826 -8.43563 29.66507 1.000 52.47480 60 PRO B CA 1
ATOM 2918 C C . PRO B 1 69 ? 56.36222 -8.52723 29.11948 1.000 48.11888 60 PRO B C 1
ATOM 2919 O O . PRO B 1 69 ? 56.98142 -7.50212 28.80013 1.000 49.44409 60 PRO B O 1
ATOM 2923 N N . PRO B 1 70 ? 56.90152 -9.73882 28.97716 1.000 48.57930 61 PRO B N 1
ATOM 2924 C CA . PRO B 1 70 ? 58.29248 -9.88015 28.52280 1.000 48.32299 61 PRO B CA 1
ATOM 2925 C C . PRO B 1 70 ? 58.46542 -9.41836 27.08401 1.000 47.55788 61 PRO B C 1
ATOM 2926 O O . PRO B 1 70 ? 57.61169 -9.65969 26.22704 1.000 46.98420 61 PRO B O 1
ATOM 2930 N N . LYS B 1 71 ? 59.59569 -8.76740 26.81875 1.000 45.62850 62 LYS B N 1
ATOM 2931 C CA . LYS B 1 71 ? 59.84765 -8.20504 25.50046 1.000 42.62018 62 LYS B CA 1
ATOM 2932 C C . LYS B 1 71 ? 60.39196 -9.26499 24.54784 1.000 40.59025 62 LYS B C 1
ATOM 2933 O O . LYS B 1 71 ? 61.10936 -10.18871 24.94886 1.000 40.07538 62 LYS B O 1
ATOM 2939 N N . SER B 1 72 ? 60.04204 -9.11722 23.27017 1.000 37.24292 63 SER B N 1
ATOM 2940 C CA . SER B 1 72 ? 60.46592 -10.05571 22.24071 1.000 38.73691 63 SER B CA 1
ATOM 2941 C C . SER B 1 72 ? 61.86487 -9.71806 21.74140 1.000 41.31228 63 SER B C 1
ATOM 2942 O O . SER B 1 72 ? 62.21028 -8.54756 21.55992 1.000 43.31049 63 SER B O 1
ATOM 2945 N N . GLU B 1 73 ? 62.66645 -10.76151 21.50550 1.000 46.31215 64 GLU B N 1
ATOM 2946 C CA . GLU B 1 73 ? 64.00278 -10.56857 20.95444 1.000 49.29806 64 GLU B CA 1
ATOM 2947 C C . GLU B 1 73 ? 63.95477 -10.12907 19.49665 1.000 45.87622 64 GLU B C 1
ATOM 2948 O O . GLU B 1 73 ? 64.90292 -9.49942 19.00973 1.000 46.06442 64 GLU B O 1
ATOM 2954 N N . ARG B 1 74 ? 62.87533 -10.46660 18.78588 1.000 42.94051 65 ARG B N 1
ATOM 2955 C CA . ARG B 1 74 ? 62.72978 -10.17201 17.36615 1.000 41.26534 65 ARG B CA 1
ATOM 2956 C C . ARG B 1 74 ? 62.35990 -8.72136 17.08618 1.000 38.36110 65 ARG B C 1
ATOM 2957 O O . ARG B 1 74 ? 62.35732 -8.31856 15.91745 1.000 38.94337 65 ARG B O 1
ATOM 2965 N N . ALA B 1 75 ? 62.03471 -7.93444 18.10731 1.000 32.86232 66 ALA B N 1
ATOM 2966 C CA . ALA B 1 75 ? 61.48453 -6.60793 17.86852 1.000 33.66992 66 ALA B CA 1
ATOM 2967 C C . ALA B 1 75 ? 62.54930 -5.64997 17.34855 1.000 34.97822 66 ALA B C 1
ATOM 2968 O O . ALA B 1 75 ? 63.70451 -5.67152 17.78801 1.000 38.67308 66 ALA B O 1
ATOM 2970 N N A ARG B 1 76 ? 62.15483 -4.80804 16.39456 0.500 33.01489 67 ARG B N 1
ATOM 2971 N N B ARG B 1 76 ? 62.15337 -4.81748 16.39032 0.500 34.35809 67 ARG B N 1
ATOM 2972 C CA A ARG B 1 76 ? 62.99541 -3.72768 15.90118 0.500 33.23112 67 ARG B CA 1
ATOM 2973 C CA B ARG B 1 76 ? 62.97952 -3.72923 15.89567 0.500 35.97384 67 ARG B CA 1
ATOM 2974 C C A ARG B 1 76 ? 62.16787 -2.45336 15.83289 0.500 35.38326 67 ARG B C 1
ATOM 2975 C C B ARG B 1 76 ? 62.15319 -2.45410 15.91318 0.500 37.11045 67 ARG B C 1
ATOM 2976 O O A ARG B 1 76 ? 60.94981 -2.49488 15.63235 0.500 35.23758 67 ARG B O 1
ATOM 2977 O O B ARG B 1 76 ? 60.92025 -2.49585 15.85294 0.500 37.05642 67 ARG B O 1
ATOM 2992 N N . THR B 1 77 ? 62.83898 -1.31986 16.01657 1.000 35.03678 68 THR B N 1
ATOM 2993 C CA . THR B 1 77 ? 62.18673 -0.02350 16.10487 1.000 32.86990 68 THR B CA 1
ATOM 2994 C C . THR B 1 77 ? 62.67075 0.87813 14.98335 1.000 36.06912 68 THR B C 1
ATOM 2995 O O . THR B 1 77 ? 63.87711 0.96067 14.72439 1.000 37.74297 68 THR B O 1
ATOM 2999 N N . ILE B 1 78 ? 61.72696 1.53774 14.31573 1.000 34.76307 69 ILE B N 1
ATOM 3000 C CA . ILE B 1 78 ? 62.01980 2.59676 13.36400 1.000 35.79215 69 ILE B CA 1
ATOM 3001 C C . ILE B 1 78 ? 61.29160 3.85526 13.81377 1.000 36.44013 69 ILE B C 1
ATOM 3002 O O . ILE B 1 78 ? 60.49060 3.83601 14.75126 1.000 36.17408 69 ILE B O 1
ATOM 3007 N N . GLU B 1 79 ? 61.57639 4.95684 13.12629 1.000 35.43166 70 GLU B N 1
ATOM 3008 C CA . GLU B 1 79 ? 60.92086 6.22832 13.38532 1.000 34.38851 70 GLU B CA 1
ATOM 3009 C C . GLU B 1 79 ? 60.49624 6.84195 12.06098 1.000 35.64652 70 GLU B C 1
ATOM 3010 O O . GLU B 1 79 ? 61.26097 6.83135 11.08960 1.000 37.00805 70 GLU B O 1
ATOM 3016 N N . ILE B 1 80 ? 59.27197 7.37063 12.02652 1.000 31.24702 71 ILE B N 1
ATOM 3017 C CA . ILE B 1 80 ? 58.73681 8.04787 10.85485 1.000 32.33679 71 ILE B CA 1
ATOM 3018 C C . ILE B 1 80 ? 58.44396 9.50114 11.20733 1.000 35.50663 71 ILE B C 1
ATOM 3019 O O . ILE B 1 80 ? 58.34563 9.88025 12.37830 1.000 35.26130 71 ILE B O 1
ATOM 3024 N N . GLU B 1 81 ? 58.30300 10.31722 10.16464 1.000 36.20275 72 GLU B N 1
ATOM 3025 C CA . GLU B 1 81 ? 58.05180 11.74309 10.32770 1.000 38.92052 72 GLU B CA 1
ATOM 3026 C C . GLU B 1 81 ? 56.60564 11.97409 10.74722 1.000 37.40432 72 GLU B C 1
ATOM 3027 O O . GLU B 1 81 ? 55.67432 11.48970 10.09462 1.000 35.59916 72 GLU B O 1
ATOM 3033 N N . GLY B 1 82 ? 56.42174 12.72345 11.83359 1.000 35.64912 73 GLY B N 1
ATOM 3034 C CA . GLY B 1 82 ? 55.10779 13.09489 12.30005 1.000 35.14271 73 GLY B CA 1
ATOM 3035 C C . GLY B 1 82 ? 54.74105 14.51026 11.89070 1.000 37.68272 73 GLY B C 1
ATOM 3036 O O . GLY B 1 82 ? 55.58487 15.30412 11.47415 1.000 38.84070 73 GLY B O 1
ATOM 3037 N N . LYS B 1 83 ? 53.45111 14.81244 12.01010 1.000 37.33696 74 LYS B N 1
ATOM 3038 C CA . LYS B 1 83 ? 52.94077 16.13619 11.68604 1.000 40.22082 74 LYS B CA 1
ATOM 3039 C C . LYS B 1 83 ? 53.56804 17.16696 12.61451 1.000 41.85462 74 LYS B C 1
ATOM 3040 O O . LYS B 1 83 ? 53.32426 17.15230 13.82551 1.000 44.64845 74 LYS B O 1
ATOM 3046 N N . GLY B 1 84 ? 54.38208 18.06080 12.06262 1.000 41.44004 75 GLY B N 1
ATOM 3047 C CA . GLY B 1 84 ? 55.06625 19.05987 12.85698 1.000 41.64041 75 GLY B CA 1
ATOM 3048 C C . GLY B 1 84 ? 56.53837 18.80081 13.07431 1.000 43.48531 75 GLY B C 1
ATOM 3049 O O . GLY B 1 84 ? 57.20227 19.63004 13.70282 1.000 43.10334 75 GLY B O 1
ATOM 3050 N N . GLY B 1 85 ? 57.07284 17.67795 12.59692 1.000 43.74330 76 GLY B N 1
ATOM 3051 C CA . GLY B 1 85 ? 58.50133 17.44585 12.59907 1.000 44.37947 76 GLY B CA 1
ATOM 3052 C C . GLY B 1 85 ? 59.00989 16.48941 13.65649 1.000 43.18058 76 GLY B C 1
ATOM 3053 O O . GLY B 1 85 ? 60.17013 16.06056 13.56758 1.000 44.86469 76 GLY B O 1
ATOM 3054 N N . HIS B 1 86 ? 58.19915 16.15573 14.65876 1.000 40.20674 77 HIS B N 1
ATOM 3055 C CA . HIS B 1 86 ? 58.62642 15.16069 15.62680 1.000 39.87275 77 HIS B CA 1
ATOM 3056 C C . HIS B 1 86 ? 58.70546 13.78934 14.95937 1.000 37.28979 77 HIS B C 1
ATOM 3057 O O . HIS B 1 86 ? 58.23657 13.58495 13.83573 1.000 37.38409 77 HIS B O 1
ATOM 3064 N N . LYS B 1 87 ? 59.31503 12.83950 15.66101 1.000 35.47124 78 LYS B N 1
ATOM 3065 C CA . LYS B 1 87 ? 59.45955 11.47782 15.16542 1.000 36.97082 78 LYS B CA 1
ATOM 3066 C C . LYS B 1 87 ? 58.49553 10.56681 15.91183 1.000 35.41902 78 LYS B C 1
ATOM 3067 O O . LYS B 1 87 ? 58.38067 10.65092 17.13912 1.000 38.26433 78 LYS B O 1
ATOM 3073 N N . VAL B 1 88 ? 57.80020 9.71065 15.17116 1.000 31.23717 79 VAL B N 1
ATOM 3074 C CA . VAL B 1 88 ? 56.85503 8.75059 15.72772 1.000 30.37283 79 VAL B CA 1
ATOM 3075 C C . VAL B 1 88 ? 57.50462 7.37084 15.65505 1.000 30.42290 79 VAL B C 1
ATOM 3076 O O . VAL B 1 88 ? 57.67955 6.82920 14.55446 1.000 31.45373 79 VAL B O 1
ATOM 3080 N N . PRO B 1 89 ? 57.87634 6.77137 16.78198 1.000 29.37036 80 PRO B N 1
ATOM 3081 C CA . PRO B 1 89 ? 58.44059 5.41906 16.74115 1.000 31.23874 80 PRO B CA 1
ATOM 3082 C C . PRO B 1 89 ? 57.38454 4.37853 16.40035 1.000 29.58147 80 PRO B C 1
ATOM 3083 O O . PRO B 1 89 ? 56.21373 4.49370 16.77874 1.000 27.35907 80 PRO B O 1
ATOM 3087 N N . LEU B 1 90 ? 57.81996 3.35262 15.66302 1.000 30.64585 81 LEU B N 1
ATOM 3088 C CA . LEU B 1 90 ? 57.01495 2.17617 15.34762 1.000 27.87539 81 LEU B CA 1
ATOM 3089 C C . LEU B 1 90 ? 57.80401 0.94227 15.75789 1.000 25.41573 81 LEU B C 1
ATOM 3090 O O . LEU B 1 90 ? 58.97700 0.81084 15.39795 1.000 29.47153 81 LEU B O 1
ATOM 3095 N N . ARG B 1 91 ? 57.16528 0.03716 16.49279 1.000 24.73956 82 ARG B N 1
ATOM 3096 C CA . ARG B 1 91 ? 57.78734 -1.21288 16.91386 1.000 26.04799 82 ARG B CA 1
ATOM 3097 C C . ARG B 1 91 ? 57.30350 -2.34124 16.01305 1.000 28.38607 82 ARG B C 1
ATOM 3098 O O . ARG B 1 91 ? 56.09232 -2.54171 15.86657 1.000 28.78147 82 ARG B O 1
ATOM 3106 N N . ILE B 1 92 ? 58.24782 -3.08180 15.42960 1.000 28.36017 83 ILE B N 1
ATOM 3107 C CA . ILE B 1 92 ? 57.96870 -4.06339 14.38465 1.000 28.72709 83 ILE B CA 1
ATOM 3108 C C . ILE B 1 92 ? 58.37739 -5.45167 14.86090 1.000 31.32978 83 ILE B C 1
ATOM 3109 O O . ILE B 1 92 ? 59.53702 -5.67077 15.23479 1.000 32.54857 83 ILE B O 1
ATOM 3114 N N . ILE B 1 93 ? 57.43717 -6.39279 14.80782 1.000 31.77055 84 ILE B N 1
ATOM 3115 C CA . ILE B 1 93 ? 57.70033 -7.81206 15.02853 1.000 31.71177 84 ILE B CA 1
ATOM 3116 C C . ILE B 1 93 ? 57.09828 -8.54934 13.84381 1.000 33.31081 84 ILE B C 1
ATOM 3117 O O . ILE B 1 93 ? 55.87120 -8.56079 13.67809 1.000 36.39840 84 ILE B O 1
ATOM 3122 N N . ALA B 1 94 ? 57.94941 -9.17019 13.02485 1.000 36.15658 85 ALA B N 1
ATOM 3123 C CA . ALA B 1 94 ? 57.48097 -9.67322 11.74468 1.000 36.90985 85 ALA B CA 1
ATOM 3124 C C . ALA B 1 94 ? 58.03133 -11.05992 11.43685 1.000 38.57078 85 ALA B C 1
ATOM 3125 O O . ALA B 1 94 ? 59.22309 -11.33160 11.64512 1.000 40.36421 85 ALA B O 1
ATOM 3127 N N . PRO B 1 95 ? 57.18847 -11.95028 10.92336 1.000 39.21991 86 PRO B N 1
ATOM 3128 C CA . PRO B 1 95 ? 57.67528 -13.23114 10.39927 1.000 42.67765 86 PRO B CA 1
ATOM 3129 C C . PRO B 1 95 ? 58.44948 -13.02063 9.10600 1.000 45.87580 86 PRO B C 1
ATOM 3130 O O . PRO B 1 95 ? 58.45403 -11.93993 8.51299 1.000 47.24418 86 PRO B O 1
ATOM 3134 N N . GLU B 1 96 ? 59.09968 -14.09753 8.65492 1.000 48.02408 87 GLU B N 1
ATOM 3135 C CA . GLU B 1 96 ? 59.98556 -13.99814 7.49814 1.000 48.69093 87 GLU B CA 1
ATOM 3136 C C . GLU B 1 96 ? 59.22678 -13.64935 6.21822 1.000 47.91458 87 GLU B C 1
ATOM 3137 O O . GLU B 1 96 ? 59.71389 -12.85643 5.40196 1.000 50.47400 87 GLU B O 1
ATOM 3143 N N . SER B 1 97 ? 58.04659 -14.23798 6.01092 1.000 40.19110 88 SER B N 1
ATOM 3144 C CA . SER B 1 97 ? 57.25548 -14.02682 4.79586 1.000 37.20935 88 SER B CA 1
ATOM 3145 C C . SER B 1 97 ? 55.82792 -13.67070 5.19131 1.000 33.59322 88 SER B C 1
ATOM 3146 O O . SER B 1 97 ? 54.92967 -14.52334 5.16217 1.000 37.62876 88 SER B O 1
ATOM 3149 N N . PRO B 1 98 ? 55.57860 -12.40870 5.54068 1.000 31.71012 89 PRO B N 1
ATOM 3150 C CA . PRO B 1 98 ? 54.28055 -12.04207 6.12834 1.000 28.41612 89 PRO B CA 1
ATOM 3151 C C . PRO B 1 98 ? 53.10967 -12.23538 5.17164 1.000 25.29793 89 PRO B C 1
ATOM 3152 O O . PRO B 1 98 ? 53.20927 -11.98652 3.96639 1.000 27.34812 89 PRO B O 1
ATOM 3156 N N . LYS B 1 99 ? 51.98343 -12.67657 5.73683 1.000 27.01637 90 LYS B N 1
ATOM 3157 C CA . LYS B 1 99 ? 50.71044 -12.78245 5.03104 1.000 24.33995 90 LYS B CA 1
ATOM 3158 C C . LYS B 1 99 ? 49.95668 -11.46203 5.00810 1.000 25.52680 90 LYS B C 1
ATOM 3159 O O . LYS B 1 99 ? 48.88988 -11.37890 4.38945 1.000 28.04877 90 LYS B O 1
ATOM 3165 N N . GLY B 1 100 ? 50.49165 -10.44704 5.66727 1.000 24.66253 91 GLY B N 1
ATOM 3166 C CA . GLY B 1 100 ? 49.82607 -9.17308 5.82111 1.000 23.57128 91 GLY B CA 1
ATOM 3167 C C . GLY B 1 100 ? 50.46928 -8.43304 6.97708 1.000 24.49556 91 GLY B C 1
ATOM 3168 O O . GLY B 1 100 ? 51.47247 -8.88169 7.54301 1.000 27.04683 91 GLY B O 1
ATOM 3169 N N . VAL B 1 101 ? 49.86924 -7.29033 7.31114 1.000 24.51443 92 VAL B N 1
ATOM 3170 C CA . VAL B 1 101 ? 50.35269 -6.42417 8.38037 1.000 23.89837 92 VAL B CA 1
ATOM 3171 C C . VAL B 1 101 ? 49.21933 -6.15681 9.36299 1.000 24.50878 92 VAL B C 1
ATOM 3172 O O . VAL B 1 101 ? 48.06094 -5.98396 8.96411 1.000 26.22285 92 VAL B O 1
ATOM 3176 N N . TYR B 1 102 ? 49.55770 -6.11357 10.64912 1.000 23.37789 93 TYR B N 1
ATOM 3177 C CA . TYR B 1 102 ? 48.62889 -5.71753 11.70682 1.000 22.17444 93 TYR B CA 1
ATOM 3178 C C . TYR B 1 102 ? 49.14299 -4.41170 12.30753 1.000 22.74081 93 TYR B C 1
ATOM 3179 O O . TYR B 1 102 ? 50.14288 -4.41132 13.03377 1.000 23.20998 93 TYR B O 1
ATOM 3188 N N . LEU B 1 103 ? 48.46592 -3.30187 12.00624 1.000 21.97583 94 LEU B N 1
ATOM 3189 C CA . LEU B 1 103 ? 48.78200 -2.01812 12.62943 1.000 21.21892 94 LEU B CA 1
ATOM 3190 C C . LEU B 1 103 ? 48.10506 -1.96370 13.99439 1.000 21.48481 94 LEU B C 1
ATOM 3191 O O . LEU B 1 103 ? 46.86993 -1.88756 14.08369 1.000 21.87904 94 LEU B O 1
ATOM 3196 N N . HIS B 1 104 ? 48.91009 -1.99779 15.05792 1.000 22.51292 95 HIS B N 1
ATOM 3197 C CA . HIS B 1 104 ? 48.41430 -2.10379 16.42220 1.000 19.64543 95 HIS B CA 1
ATOM 3198 C C . HIS B 1 104 ? 48.56737 -0.78676 17.17482 1.000 19.23863 95 HIS B C 1
ATOM 3199 O O . HIS B 1 104 ? 49.61002 -0.12830 17.09157 1.000 20.81803 95 HIS B O 1
ATOM 3206 N N . ILE B 1 105 ? 47.54356 -0.42407 17.94800 1.000 20.89078 96 ILE B N 1
ATOM 3207 C CA . ILE B 1 105 ? 47.54963 0.81944 18.71024 1.000 19.27239 96 ILE B CA 1
ATOM 3208 C C . ILE B 1 105 ? 47.22327 0.50201 20.17018 1.000 19.59071 96 ILE B C 1
ATOM 3209 O O . ILE B 1 105 ? 46.12324 0.02502 20.47555 1.000 21.31484 96 ILE B O 1
ATOM 3214 N N . HIS B 1 106 ? 48.16603 0.78406 21.06862 1.000 19.59177 97 HIS B N 1
ATOM 3215 C CA . HIS B 1 106 ? 48.02016 0.39850 22.46400 1.000 20.88702 97 HIS B CA 1
ATOM 3216 C C . HIS B 1 106 ? 46.99750 1.27856 23.18936 1.000 22.80455 97 HIS B C 1
ATOM 3217 O O . HIS B 1 106 ? 46.67574 2.39696 22.77391 1.000 22.83968 97 HIS B O 1
ATOM 3224 N N . GLY B 1 107 ? 46.48373 0.74517 24.29658 1.000 23.15129 98 GLY B N 1
ATOM 3225 C CA . GLY B 1 107 ? 45.56716 1.46411 25.15573 1.000 24.72763 98 GLY B CA 1
ATOM 3226 C C . GLY B 1 107 ? 46.26433 2.14400 26.32446 1.000 24.95871 98 GLY B C 1
ATOM 3227 O O . GLY B 1 107 ? 47.49375 2.21422 26.41207 1.000 24.18588 98 GLY B O 1
ATOM 3228 N N . GLY B 1 108 ? 45.44666 2.67287 27.23234 1.000 21.29250 99 GLY B N 1
ATOM 3229 C CA . GLY B 1 108 ? 45.96867 3.41669 28.36693 1.000 21.35620 99 GLY B CA 1
ATOM 3230 C C . GLY B 1 108 ? 45.32223 4.77339 28.57234 1.000 25.68654 99 GLY B C 1
ATOM 3231 O O . GLY B 1 108 ? 45.94050 5.68406 29.13412 1.000 25.22531 99 GLY B O 1
ATOM 3232 N N . GLY B 1 109 ? 44.07169 4.91894 28.13541 1.000 20.68242 100 GLY B N 1
ATOM 3233 C CA . GLY B 1 109 ? 43.33296 6.14650 28.39354 1.000 22.71756 100 GLY B CA 1
ATOM 3234 C C . GLY B 1 109 ? 43.91360 7.39080 27.75982 1.000 22.24299 100 GLY B C 1
ATOM 3235 O O . GLY B 1 109 ? 43.67955 8.49774 28.26049 1.000 22.85342 100 GLY B O 1
ATOM 3236 N N . TRP B 1 110 ? 44.64871 7.24631 26.65592 1.000 22.26411 101 TRP B N 1
ATOM 3237 C CA . TRP B 1 110 ? 45.30810 8.33398 25.94070 1.000 22.54357 101 TRP B CA 1
ATOM 3238 C C . TRP B 1 110 ? 46.42889 8.97178 26.75631 1.000 25.84516 101 TRP B C 1
ATOM 3239 O O . TRP B 1 110 ? 47.05937 9.91913 26.27221 1.000 24.66396 101 TRP B O 1
ATOM 3250 N N . VAL B 1 111 ? 46.70609 8.47217 27.96670 1.000 24.39885 102 VAL B N 1
ATOM 3251 C CA . VAL B 1 111 ? 47.62119 9.08166 28.93181 1.000 23.13479 102 VAL B CA 1
ATOM 3252 C C . VAL B 1 111 ? 48.78277 8.13851 29.25130 1.000 23.47880 102 VAL B C 1
ATOM 3253 O O . VAL B 1 111 ? 49.91255 8.58768 29.48224 1.000 25.42364 102 VAL B O 1
ATOM 3257 N N . LEU B 1 112 ? 48.52621 6.82901 29.24260 1.000 23.69812 103 LEU B N 1
ATOM 3258 C CA . LEU B 1 112 ? 49.47887 5.80669 29.67406 1.000 25.41801 103 LEU B CA 1
ATOM 3259 C C . LEU B 1 112 ? 49.75692 4.80592 28.55220 1.000 26.24853 103 LEU B C 1
ATOM 3260 O O . LEU B 1 112 ? 49.14316 4.84879 27.47979 1.000 26.03146 103 LEU B O 1
ATOM 3265 N N . GLY B 1 113 ? 50.70279 3.88914 28.80976 1.000 25.24521 104 GLY B N 1
ATOM 3266 C CA . GLY B 1 113 ? 51.00537 2.82000 27.86900 1.000 26.32892 104 GLY B CA 1
ATOM 3267 C C . GLY B 1 113 ? 52.15034 3.14708 26.92714 1.000 26.78021 104 GLY B C 1
ATOM 3268 O O . GLY B 1 113 ? 52.69794 4.25316 26.90999 1.000 26.30823 104 GLY B O 1
ATOM 3269 N N . ALA B 1 114 ? 52.51141 2.15730 26.10616 1.000 23.82458 105 ALA B N 1
ATOM 3270 C CA . ALA B 1 114 ? 53.65351 2.30225 25.20900 1.000 27.01744 105 ALA B CA 1
ATOM 3271 C C . ALA B 1 114 ? 53.61855 1.21190 24.14843 1.000 26.09279 105 ALA B C 1
ATOM 3272 O O . ALA B 1 114 ? 52.95635 0.18463 24.30891 1.000 28.39151 105 ALA B O 1
ATOM 3274 N N . CYS B 1 115 ? 54.37591 1.43679 23.07096 1.000 25.51821 106 CYS B N 1
ATOM 3275 C CA . CYS B 1 115 ? 54.37642 0.48614 21.96414 1.000 28.54218 106 CYS B CA 1
ATOM 3276 C C . CYS B 1 115 ? 55.05211 -0.83400 22.32040 1.000 30.71714 106 CYS B C 1
ATOM 3277 O O . CYS B 1 115 ? 54.86465 -1.82589 21.60148 1.000 31.23044 106 CYS B O 1
ATOM 3280 N N . ASP B 1 116 ? 55.81915 -0.87825 23.41307 1.000 28.41547 107 ASP B N 1
ATOM 3281 C CA . ASP B 1 116 ? 56.61460 -2.05013 23.75930 1.000 28.83494 107 ASP B CA 1
ATOM 3282 C C . ASP B 1 116 ? 56.11021 -2.78579 25.00154 1.000 27.61301 107 ASP B C 1
ATOM 3283 O O . ASP B 1 116 ? 56.85970 -3.56603 25.59279 1.000 29.51299 107 ASP B O 1
ATOM 3288 N N . GLN B 1 117 ? 54.85406 -2.57395 25.40358 1.000 30.74090 108 GLN B N 1
ATOM 3289 C CA . GLN B 1 117 ? 54.31388 -3.17932 26.61928 1.000 28.51519 108 GLN B CA 1
ATOM 3290 C C . GLN B 1 117 ? 53.34260 -4.32910 26.34143 1.000 29.53041 108 GLN B C 1
ATOM 3291 O O . GLN B 1 117 ? 52.60481 -4.74466 27.24396 1.000 28.90590 108 GLN B O 1
ATOM 3297 N N . GLN B 1 118 ? 53.30923 -4.84534 25.11022 1.000 27.24807 109 GLN B N 1
ATOM 3298 C CA . GLN B 1 118 ? 52.42949 -5.96920 24.79478 1.000 28.20092 109 GLN B CA 1
ATOM 3299 C C . GLN B 1 118 ? 53.05834 -6.86670 23.73563 1.000 27.99395 109 GLN B C 1
ATOM 3300 O O . GLN B 1 118 ? 52.37250 -7.36296 22.83386 1.000 28.22440 109 GLN B O 1
ATOM 3306 N N . ASP B 1 119 ? 54.36858 -7.09709 23.84613 1.000 30.26627 110 ASP B N 1
ATOM 3307 C CA . ASP B 1 119 ? 55.05123 -7.95780 22.88418 1.000 30.33874 110 ASP B CA 1
ATOM 3308 C C . ASP B 1 119 ? 54.47024 -9.36139 22.81448 1.000 33.49279 110 ASP B C 1
ATOM 3309 O O . ASP B 1 119 ? 54.42060 -9.92357 21.70616 1.000 35.49833 110 ASP B O 1
ATOM 3314 N N . PRO B 1 120 ? 54.06646 -9.99179 23.91946 1.000 32.05401 111 PRO B N 1
ATOM 3315 C CA . PRO B 1 120 ? 53.46144 -11.33056 23.80977 1.000 33.01597 111 PRO B CA 1
ATOM 3316 C C . PRO B 1 120 ? 52.25712 -11.36666 22.88791 1.000 31.39033 111 PRO B C 1
ATOM 3317 O O . PRO B 1 120 ? 52.07589 -12.33767 22.14222 1.000 31.75646 111 PRO B O 1
ATOM 3321 N N . MET B 1 121 ? 51.42140 -10.32796 22.91860 1.000 28.65613 112 MET B N 1
ATOM 3322 C CA . MET B 1 121 ? 50.27460 -10.29200 22.01741 1.000 25.50584 112 MET B CA 1
ATOM 3323 C C . MET B 1 121 ? 50.72442 -10.13176 20.57026 1.000 28.05767 112 MET B C 1
ATOM 3324 O O . MET B 1 121 ? 50.17302 -10.76994 19.66301 1.000 26.95035 112 MET B O 1
ATOM 3329 N N . LEU B 1 122 ? 51.72291 -9.28173 20.33033 1.000 26.43293 113 LEU B N 1
ATOM 3330 C CA . LEU B 1 122 ? 52.23098 -9.13755 18.97025 1.000 27.79742 113 LEU B CA 1
ATOM 3331 C C . LEU B 1 122 ? 52.83014 -10.44839 18.47450 1.000 27.94067 113 LEU B C 1
ATOM 3332 O O . LEU B 1 122 ? 52.61880 -10.84018 17.32074 1.000 28.35491 113 LEU B O 1
ATOM 3337 N N . GLU B 1 123 ? 53.57561 -11.14524 19.33692 1.000 29.91161 114 GLU B N 1
ATOM 3338 C CA . GLU B 1 123 ? 54.14798 -12.43092 18.94668 1.000 28.28616 114 GLU B CA 1
ATOM 3339 C C . GLU B 1 123 ? 53.05758 -13.45350 18.64764 1.000 28.99965 114 GLU B C 1
ATOM 3340 O O . GLU B 1 123 ? 53.18935 -14.25913 17.71865 1.000 28.05311 114 GLU B O 1
ATOM 3346 N N . ARG B 1 124 ? 51.96772 -13.42970 19.41883 1.000 28.41676 115 ARG B N 1
ATOM 3347 C CA . ARG B 1 124 ? 50.86341 -14.35947 19.18377 1.000 26.32952 115 ARG B CA 1
ATOM 3348 C C . ARG B 1 124 ? 50.28241 -14.17081 17.78783 1.000 26.53158 115 ARG B C 1
ATOM 3349 O O . ARG B 1 124 ? 50.02733 -15.14456 17.07148 1.000 29.80955 115 ARG B O 1
ATOM 3357 N N . ILE B 1 125 ? 50.05936 -12.91586 17.38865 1.000 25.25958 116 ILE B N 1
ATOM 3358 C CA . ILE B 1 125 ? 49.46776 -12.63937 16.08277 1.000 25.52425 116 ILE B CA 1
ATOM 3359 C C . ILE B 1 125 ? 50.45954 -12.93584 14.96813 1.000 25.79600 116 ILE B C 1
ATOM 3360 O O . ILE B 1 125 ? 50.09147 -13.49250 13.92824 1.000 27.45750 116 ILE B O 1
ATOM 3365 N N . ALA B 1 126 ? 51.72795 -12.56559 15.15596 1.000 24.44296 117 ALA B N 1
ATOM 3366 C CA . ALA B 1 126 ? 52.73852 -12.90267 14.15960 1.000 27.92307 117 ALA B CA 1
ATOM 3367 C C . ALA B 1 126 ? 52.79754 -14.40796 13.92977 1.000 29.34038 117 ALA B C 1
ATOM 3368 O O . ALA B 1 126 ? 52.85437 -14.86923 12.78468 1.000 30.59549 117 ALA B O 1
ATOM 3370 N N . GLN B 1 127 ? 52.76928 -15.18935 15.00918 1.000 28.91525 118 GLN B N 1
ATOM 3371 C CA . GLN B 1 127 ? 52.91337 -16.63529 14.89922 1.000 33.81607 118 GLN B CA 1
ATOM 3372 C C . GLN B 1 127 ? 51.62752 -17.30267 14.42246 1.000 33.69924 118 GLN B C 1
ATOM 3373 O O . GLN B 1 127 ? 51.67024 -18.18144 13.55412 1.000 36.02396 118 GLN B O 1
ATOM 3379 N N . ASN B 1 128 ? 50.47725 -16.89690 14.96555 1.000 32.74622 119 ASN B N 1
ATOM 3380 C CA . ASN B 1 128 ? 49.22562 -17.59831 14.69389 1.000 29.82595 119 ASN B CA 1
ATOM 3381 C C . ASN B 1 128 ? 48.49296 -17.09358 13.46228 1.000 32.12165 119 ASN B C 1
ATOM 3382 O O . ASN B 1 128 ? 47.72163 -17.85387 12.86608 1.000 30.81908 119 ASN B O 1
ATOM 3387 N N . ALA B 1 129 ? 48.69264 -15.83233 13.07388 1.000 29.12401 120 ALA B N 1
ATOM 3388 C CA . ALA B 1 129 ? 48.08665 -15.30462 11.86016 1.000 27.06518 120 ALA B CA 1
ATOM 3389 C C . ALA B 1 129 ? 49.10244 -14.95686 10.78369 1.000 28.39443 120 ALA B C 1
ATOM 3390 O O . ALA B 1 129 ? 48.69768 -14.58403 9.67565 1.000 28.93543 120 ALA B O 1
ATOM 3392 N N . GLY B 1 130 ? 50.39968 -15.07187 11.07437 1.000 29.55912 121 GLY B N 1
ATOM 3393 C CA . GLY B 1 130 ? 51.42342 -14.83491 10.07549 1.000 26.97952 121 GLY B CA 1
ATOM 3394 C C . GLY B 1 130 ? 51.58720 -13.39345 9.66080 1.000 26.64950 121 GLY B C 1
ATOM 3395 O O . GLY B 1 130 ? 52.13168 -13.12907 8.58401 1.000 29.67048 121 GLY B O 1
ATOM 3396 N N . LEU B 1 131 ? 51.13758 -12.44765 10.47669 1.000 27.30407 122 LEU B N 1
ATOM 3397 C CA . LEU B 1 131 ? 51.17543 -11.03662 10.11613 1.000 24.73797 122 LEU B CA 1
ATOM 3398 C C . LEU B 1 131 ? 52.39930 -10.34849 10.71398 1.000 28.30218 122 LEU B C 1
ATOM 3399 O O . LEU B 1 131 ? 52.82318 -10.66325 11.82952 1.000 29.88608 122 LEU B O 1
ATOM 3404 N N . ALA B 1 132 ? 52.97467 -9.41900 9.95323 1.000 26.61550 123 ALA B N 1
ATOM 3405 C CA . ALA B 1 132 ? 53.93525 -8.48064 10.51804 1.000 26.70597 123 ALA B CA 1
ATOM 3406 C C . ALA B 1 132 ? 53.18246 -7.48751 11.39647 1.000 27.98897 123 ALA B C 1
ATOM 3407 O O . ALA B 1 132 ? 52.20141 -6.87827 10.95946 1.000 31.67823 123 ALA B O 1
ATOM 3409 N N . CYS B 1 133 ? 53.62433 -7.32948 12.63982 1.000 26.96605 124 CYS B N 1
ATOM 3410 C CA . CYS B 1 133 ? 52.96335 -6.42667 13.57118 1.000 25.53908 124 CYS B CA 1
ATOM 3411 C C . CYS B 1 133 ? 53.74522 -5.12259 13.68533 1.000 25.66016 124 CYS B C 1
ATOM 3412 O O . CYS B 1 133 ? 54.97572 -5.12820 13.78680 1.000 32.30970 124 CYS B O 1
ATOM 3415 N N . VAL B 1 134 ? 53.01929 -4.00652 13.65395 1.000 24.74559 125 VAL B N 1
ATOM 3416 C CA . VAL B 1 134 ? 53.58567 -2.66316 13.73808 1.000 23.38772 125 VAL B CA 1
ATOM 3417 C C . VAL B 1 134 ? 52.79650 -1.92713 14.81075 1.000 23.54586 125 VAL B C 1
ATOM 3418 O O . VAL B 1 134 ? 51.60877 -1.64016 14.61493 1.000 25.54050 125 VAL B O 1
ATOM 3422 N N . SER B 1 135 ? 53.43859 -1.61772 15.94165 1.000 23.23936 126 SER B N 1
ATOM 3423 C CA . SER B 1 135 ? 52.75084 -0.98667 17.06740 1.000 23.90871 126 SER B CA 1
ATOM 3424 C C . SER B 1 135 ? 53.20916 0.46065 17.21568 1.000 24.37124 126 SER B C 1
ATOM 3425 O O . SER B 1 135 ? 54.41280 0.73471 17.24179 1.000 27.09052 126 SER B O 1
ATOM 3428 N N . VAL B 1 136 ? 52.24935 1.37693 17.33528 1.000 23.66884 127 VAL B N 1
ATOM 3429 C CA . VAL B 1 136 ? 52.49244 2.80830 17.19376 1.000 23.26427 127 VAL B CA 1
ATOM 3430 C C . VAL B 1 136 ? 52.80041 3.42418 18.55239 1.000 24.46998 127 VAL B C 1
ATOM 3431 O O . VAL B 1 136 ? 52.01765 3.28343 19.50308 1.000 27.32124 127 VAL B O 1
ATOM 3435 N N . GLU B 1 137 ? 53.90921 4.16486 18.63162 1.000 24.33301 128 GLU B N 1
ATOM 3436 C CA . GLU B 1 137 ? 54.24958 4.91898 19.84047 1.000 25.78636 128 GLU B CA 1
ATOM 3437 C C . GLU B 1 137 ? 53.72323 6.34256 19.67413 1.000 24.64641 128 GLU B C 1
ATOM 3438 O O . GLU B 1 137 ? 54.43956 7.26600 19.28569 1.000 27.99603 128 GLU B O 1
ATOM 3444 N N . TYR B 1 138 ? 52.44102 6.52291 19.97791 1.000 23.48794 129 TYR B N 1
ATOM 3445 C CA . TYR B 1 138 ? 51.81723 7.82292 19.78210 1.000 24.07410 129 TYR B CA 1
ATOM 3446 C C . TYR B 1 138 ? 52.00439 8.71821 21.00784 1.000 22.90235 129 TYR B C 1
ATOM 3447 O O . TYR B 1 138 ? 52.19870 8.25101 22.13352 1.000 25.79512 129 TYR B O 1
ATOM 3456 N N . ARG B 1 139 ? 51.94084 10.02681 20.76976 1.000 23.25666 130 ARG B N 1
ATOM 3457 C CA . ARG B 1 139 ? 52.11260 10.99388 21.84513 1.000 23.64782 130 ARG B CA 1
ATOM 3458 C C . ARG B 1 139 ? 50.94774 10.93286 22.82823 1.000 24.21633 130 ARG B C 1
ATOM 3459 O O . ARG B 1 139 ? 49.80234 10.64718 22.45723 1.000 24.99855 130 ARG B O 1
ATOM 3467 N N . LEU B 1 140 ? 51.24683 11.22492 24.09807 1.000 24.19559 131 LEU B N 1
ATOM 3468 C CA . LEU B 1 140 ? 50.30962 10.99733 25.19128 1.000 24.04617 131 LEU B CA 1
ATOM 3469 C C . LEU B 1 140 ? 49.89055 12.29359 25.87628 1.000 27.52592 131 LEU B C 1
ATOM 3470 O O . LEU B 1 140 ? 50.68108 13.23402 26.02407 1.000 27.58815 131 LEU B O 1
ATOM 3475 N N . ALA B 1 141 ? 48.63617 12.31647 26.31079 1.000 25.15762 132 ALA B N 1
ATOM 3476 C CA . ALA B 1 141 ? 48.11800 13.36635 27.17108 1.000 25.38800 132 ALA B CA 1
ATOM 3477 C C . ALA B 1 141 ? 48.56841 13.10857 28.60588 1.000 26.29381 132 ALA B C 1
ATOM 3478 O O . ALA B 1 141 ? 48.99665 12.00190 28.93845 1.000 25.95149 132 ALA B O 1
ATOM 3480 N N . PRO B 1 142 ? 48.47768 14.11682 29.48616 1.000 27.47745 133 PRO B N 1
ATOM 3481 C CA . PRO B 1 142 ? 47.98409 15.48191 29.24580 1.000 28.45318 133 PRO B CA 1
ATOM 3482 C C . PRO B 1 142 ? 48.97274 16.38614 28.51495 1.000 27.41799 133 PRO B C 1
ATOM 3483 O O . PRO B 1 142 ? 48.60173 17.48659 28.10185 1.000 27.97006 133 PRO B O 1
ATOM 3487 N N . GLU B 1 143 ? 50.22800 15.96718 28.33566 1.000 29.83756 134 GLU B N 1
ATOM 3488 C CA . GLU B 1 143 ? 51.21436 16.84685 27.71420 1.000 31.94655 134 GLU B CA 1
ATOM 3489 C C . GLU B 1 143 ? 50.88720 17.10919 26.25016 1.000 31.14123 134 GLU B C 1
ATOM 3490 O O . GLU B 1 143 ? 51.08622 18.22446 25.75341 1.000 33.44174 134 GLU B O 1
ATOM 3496 N N . HIS B 1 144 ? 50.40168 16.09302 25.53933 1.000 26.85754 135 HIS B N 1
ATOM 3497 C CA . HIS B 1 144 ? 50.02204 16.20829 24.13289 1.000 29.72585 135 HIS B CA 1
ATOM 3498 C C . HIS B 1 144 ? 48.57344 15.75661 24.01563 1.000 29.45846 135 HIS B C 1
ATOM 3499 O O . HIS B 1 144 ? 48.30120 14.58068 23.72661 1.000 27.81171 135 HIS B O 1
ATOM 3506 N N . PRO B 1 145 ? 47.61601 16.64641 24.24867 1.000 27.01938 136 PRO B N 1
ATOM 3507 C CA . PRO B 1 145 ? 46.19860 16.28094 24.14961 1.000 27.01679 136 PRO B CA 1
ATOM 3508 C C . PRO B 1 145 ? 45.75699 16.19831 22.68970 1.000 24.95976 136 PRO B C 1
ATOM 3509 O O . PRO B 1 145 ? 46.53332 16.42563 21.75997 1.000 22.96137 136 PRO B O 1
ATOM 3513 N N . TYR B 1 146 ? 44.48527 15.84456 22.50698 1.000 24.12219 137 TYR B N 1
ATOM 3514 C CA . TYR B 1 146 ? 43.89897 15.76851 21.17498 1.000 24.98794 137 TYR B CA 1
ATOM 3515 C C . TYR B 1 146 ? 44.24523 17.03131 20.38818 1.000 24.75580 137 TYR B C 1
ATOM 3516 O O . TYR B 1 146 ? 44.15288 18.14235 20.92955 1.000 24.87199 137 TYR B O 1
ATOM 3525 N N . PRO B 1 147 ? 44.60423 16.91271 19.10181 1.000 24.63223 138 PRO B N 1
ATOM 3526 C CA . PRO B 1 147 ? 44.58959 15.70338 18.26853 1.000 24.74160 138 PRO B CA 1
ATOM 3527 C C . PRO B 1 147 ? 45.94906 15.02701 18.10512 1.000 25.04305 138 PRO B C 1
ATOM 3528 O O . PRO B 1 147 ? 46.17795 14.38523 17.09008 1.000 25.01320 138 PRO B O 1
ATOM 3532 N N . ALA B 1 148 ? 46.86546 15.14109 19.07037 1.000 25.63733 139 ALA B N 1
ATOM 3533 C CA . ALA B 1 148 ? 48.22088 14.62861 18.87405 1.000 25.02154 139 ALA B CA 1
ATOM 3534 C C . ALA B 1 148 ? 48.23153 13.11515 18.67137 1.000 25.64672 139 ALA B C 1
ATOM 3535 O O . ALA B 1 148 ? 48.87981 12.60483 17.74902 1.000 25.56631 139 ALA B O 1
ATOM 3537 N N . GLY B 1 149 ? 47.53596 12.37798 19.53414 1.000 23.27911 140 GLY B N 1
ATOM 3538 C CA . GLY B 1 149 ? 47.49043 10.93709 19.43198 1.000 21.74459 140 GLY B CA 1
ATOM 3539 C C . GLY B 1 149 ? 46.93880 10.46284 18.09794 1.000 23.79231 140 GLY B C 1
ATOM 3540 O O . GLY B 1 149 ? 47.56899 9.66999 17.38876 1.000 23.77007 140 GLY B O 1
ATOM 3541 N N . PRO B 1 150 ? 45.74018 10.93290 17.73493 1.000 22.27925 141 PRO B N 1
ATOM 3542 C CA . PRO B 1 150 ? 45.19601 10.58649 16.40645 1.000 21.84323 141 PRO B CA 1
ATOM 3543 C C . PRO B 1 150 ? 46.10095 11.00322 15.25749 1.000 20.87795 141 PRO B C 1
ATOM 3544 O O . PRO B 1 150 ? 46.21755 10.26647 14.27119 1.000 21.49873 141 PRO B O 1
ATOM 3548 N N . ASP B 1 151 ? 46.75024 12.16967 15.35657 1.000 23.60449 142 ASP B N 1
ATOM 3549 C CA . ASP B 1 151 ? 47.64493 12.61030 14.28885 1.000 25.62895 142 ASP B CA 1
ATOM 3550 C C . ASP B 1 151 ? 48.78163 11.61639 14.07230 1.000 25.73118 142 ASP B C 1
ATOM 3551 O O . ASP B 1 151 ? 49.19875 11.37058 12.93195 1.000 25.86864 142 ASP B O 1
ATOM 3556 N N . ASP B 1 152 ? 49.30276 11.04155 15.15805 1.000 26.60524 143 ASP B N 1
ATOM 3557 C CA . ASP B 1 152 ? 50.40489 10.09052 15.03877 1.000 23.18493 143 ASP B CA 1
ATOM 3558 C C . ASP B 1 152 ? 49.93059 8.76048 14.47326 1.000 23.50590 143 ASP B C 1
ATOM 3559 O O . ASP B 1 152 ? 50.65344 8.11619 13.70482 1.000 22.25319 143 ASP B O 1
ATOM 3564 N N . CYS B 1 153 ? 48.72611 8.32303 14.85546 1.000 23.42131 144 CYS B N 1
ATOM 3565 C CA . CYS B 1 153 ? 48.18529 7.08250 14.31035 1.000 21.71514 144 CYS B CA 1
ATOM 3566 C C . CYS B 1 153 ? 47.87093 7.22693 12.82444 1.000 22.61282 144 CYS B C 1
ATOM 3567 O O . CYS B 1 153 ? 48.09899 6.29795 12.04276 1.000 22.60201 144 CYS B O 1
ATOM 3570 N N . GLU B 1 154 ? 47.36430 8.39284 12.41460 1.000 21.41317 145 GLU B N 1
ATOM 3571 C CA . GLU B 1 154 ? 47.12563 8.64327 10.99655 1.000 22.13454 145 GLU B CA 1
ATOM 3572 C C . GLU B 1 154 ? 48.43307 8.61753 10.20957 1.000 25.14290 145 GLU B C 1
ATOM 3573 O O . GLU B 1 154 ? 48.50633 8.01693 9.12859 1.000 24.51369 145 GLU B O 1
ATOM 3579 N N . ALA B 1 155 ? 49.47440 9.27709 10.72802 1.000 24.76989 146 ALA B N 1
ATOM 3580 C CA . ALA B 1 155 ? 50.76609 9.25809 10.04874 1.000 24.51952 146 ALA B CA 1
ATOM 3581 C C . ALA B 1 155 ? 51.27870 7.83417 9.89237 1.000 24.98499 146 ALA B C 1
ATOM 3582 O O . ALA B 1 155 ? 51.83802 7.47263 8.84540 1.000 25.23057 146 ALA B O 1
ATOM 3584 N N . ALA B 1 156 ? 51.10224 7.01206 10.92549 1.000 24.18970 147 ALA B N 1
ATOM 3585 C CA . ALA B 1 156 ? 51.53273 5.61946 10.84698 1.000 23.19485 147 ALA B CA 1
ATOM 3586 C C . ALA B 1 156 ? 50.76843 4.86445 9.76954 1.000 23.41883 147 ALA B C 1
ATOM 3587 O O . ALA B 1 156 ? 51.35205 4.08138 9.01158 1.000 27.04381 147 ALA B O 1
ATOM 3589 N N . ALA B 1 157 ? 49.45850 5.07927 9.68902 1.000 22.37876 148 ALA B N 1
ATOM 3590 C CA . ALA B 1 157 ? 48.67187 4.38275 8.67875 1.000 21.86570 148 ALA B CA 1
ATOM 3591 C C . ALA B 1 157 ? 49.04825 4.82219 7.26403 1.000 22.12634 148 ALA B C 1
ATOM 3592 O O . ALA B 1 157 ? 49.14156 3.98572 6.35683 1.000 24.22288 148 ALA B O 1
ATOM 3594 N N . LEU B 1 158 ? 49.24115 6.12716 7.04306 1.000 23.22410 149 LEU B N 1
ATOM 3595 C CA . LEU B 1 158 ? 49.66255 6.58783 5.71876 1.000 23.84352 149 LEU B CA 1
ATOM 3596 C C . LEU B 1 158 ? 51.00673 5.98734 5.33572 1.000 26.00553 149 LEU B C 1
ATOM 3597 O O . LEU B 1 158 ? 51.19933 5.53845 4.19698 1.000 26.74901 149 LEU B O 1
ATOM 3602 N N . TRP B 1 159 ? 51.95497 5.98733 6.27395 1.000 25.61333 150 TRP B N 1
ATOM 3603 C CA . TRP B 1 159 ? 53.26265 5.40159 6.00979 1.000 25.67888 150 TRP B CA 1
ATOM 3604 C C . TRP B 1 159 ? 53.13056 3.92733 5.65453 1.000 27.22837 150 TRP B C 1
ATOM 3605 O O . TRP B 1 159 ? 53.81317 3.43355 4.74856 1.000 25.09476 150 TRP B O 1
ATOM 3616 N N . LEU B 1 160 ? 52.23311 3.21388 6.34040 1.000 26.39793 151 LEU B N 1
ATOM 3617 C CA . LEU B 1 160 ? 52.08371 1.78592 6.08528 1.000 25.98765 151 LEU B CA 1
ATOM 3618 C C . LEU B 1 160 ? 51.48570 1.52049 4.70663 1.000 25.18797 151 LEU B C 1
ATOM 3619 O O . LEU B 1 160 ? 51.94924 0.62790 3.98698 1.000 25.98866 151 LEU B O 1
ATOM 3624 N N . VAL B 1 161 ? 50.45781 2.27810 4.31220 1.000 23.16517 152 VAL B N 1
ATOM 3625 C CA . VAL B 1 161 ? 49.90750 2.10253 2.96692 1.000 24.78620 152 VAL B CA 1
ATOM 3626 C C . VAL B 1 161 ? 50.99133 2.32358 1.91300 1.000 26.12135 152 VAL B C 1
ATOM 3627 O O . VAL B 1 161 ? 51.12392 1.54673 0.95557 1.000 28.24580 152 VAL B O 1
ATOM 3631 N N . LYS B 1 162 ? 51.79329 3.37417 2.08407 1.000 25.10755 153 LYS B N 1
ATOM 3632 C CA . LYS B 1 162 ? 52.80385 3.73103 1.09015 1.000 25.60592 153 LYS B CA 1
ATOM 3633 C C . LYS B 1 162 ? 53.94942 2.72588 1.04962 1.000 27.62440 153 LYS B C 1
ATOM 3634 O O . LYS B 1 162 ? 54.51691 2.46706 -0.02177 1.000 30.62410 153 LYS B O 1
ATOM 3640 N N . ASN B 1 163 ? 54.32209 2.16390 2.19789 1.000 29.02011 154 ASN B N 1
ATOM 3641 C CA . ASN B 1 163 ? 55.58451 1.44071 2.31575 1.000 29.02432 154 ASN B CA 1
ATOM 3642 C C . ASN B 1 163 ? 55.43977 -0.04194 2.63093 1.000 28.02229 154 ASN B C 1
ATOM 3643 O O . ASN B 1 163 ? 56.45816 -0.73729 2.72100 1.000 31.16825 154 ASN B O 1
ATOM 3648 N N . ALA B 1 164 ? 54.21452 -0.55054 2.78395 1.000 27.89179 155 ALA B N 1
ATOM 3649 C CA . ALA B 1 164 ? 54.02881 -1.94260 3.18372 1.000 27.67234 155 ALA B CA 1
ATOM 3650 C C . ALA B 1 164 ? 54.66894 -2.91614 2.19468 1.000 31.18957 155 ALA B C 1
ATOM 3651 O O . ALA B 1 164 ? 55.30461 -3.89791 2.60213 1.000 30.87846 155 ALA B O 1
ATOM 3653 N N A LYS B 1 165 ? 54.51690 -2.66549 0.89119 0.600 30.59808 156 LYS B N 1
ATOM 3654 N N B LYS B 1 165 ? 54.51077 -2.67053 0.89205 0.400 30.99464 156 LYS B N 1
ATOM 3655 C CA A LYS B 1 165 ? 55.05512 -3.60587 -0.08527 0.600 32.20277 156 LYS B CA 1
ATOM 3656 C CA B LYS B 1 165 ? 55.05514 -3.60787 -0.08431 0.400 31.79743 156 LYS B CA 1
ATOM 3657 C C A LYS B 1 165 ? 56.57160 -3.68442 0.01412 0.600 31.20449 156 LYS B C 1
ATOM 3658 C C B LYS B 1 165 ? 56.57165 -3.68525 0.02017 0.400 31.62050 156 LYS B C 1
ATOM 3659 O O A LYS B 1 165 ? 57.14948 -4.77717 -0.01482 0.600 32.61055 156 LYS B O 1
ATOM 3660 O O B LYS B 1 165 ? 57.14976 -4.77806 -0.00162 0.400 32.41699 156 LYS B O 1
ATOM 3671 N N . LYS B 1 166 ? 57.23170 -2.53399 0.15035 1.000 32.30673 157 LYS B N 1
ATOM 3672 C CA . LYS B 1 166 ? 58.68817 -2.51979 0.23938 1.000 34.31898 157 LYS B CA 1
ATOM 3673 C C . LYS B 1 166 ? 59.17453 -3.13843 1.54727 1.000 33.61228 157 LYS B C 1
ATOM 3674 O O . LYS B 1 166 ? 60.14445 -3.90544 1.55465 1.000 34.88686 157 LYS B O 1
ATOM 3680 N N . GLU B 1 167 ? 58.51078 -2.82121 2.66358 1.000 32.16676 158 GLU B N 1
ATOM 3681 C CA . GLU B 1 167 ? 58.99445 -3.25597 3.97073 1.000 31.61444 158 GLU B CA 1
ATOM 3682 C C . GLU B 1 167 ? 58.64676 -4.70925 4.25779 1.000 30.67142 158 GLU B C 1
ATOM 3683 O O . GLU B 1 167 ? 59.44109 -5.42421 4.87879 1.000 32.89700 158 GLU B O 1
ATOM 3689 N N . PHE B 1 168 ? 57.46270 -5.15628 3.83087 1.000 30.04964 159 PHE B N 1
ATOM 3690 C CA . PHE B 1 168 ? 56.92127 -6.44164 4.24773 1.000 29.85450 159 PHE B CA 1
ATOM 3691 C C . PHE B 1 168 ? 56.53693 -7.36238 3.09661 1.000 31.17778 159 PHE B C 1
ATOM 3692 O O . PHE B 1 168 ? 56.14829 -8.50800 3.35039 1.000 31.87803 159 PHE B O 1
ATOM 3700 N N . GLY B 1 169 ? 56.62936 -6.90365 1.85046 1.000 28.94665 160 GLY B N 1
ATOM 3701 C CA . GLY B 1 169 ? 56.30473 -7.73027 0.70743 1.000 27.61261 160 GLY B CA 1
ATOM 3702 C C . GLY B 1 169 ? 54.83013 -7.95759 0.47742 1.000 27.69428 160 GLY B C 1
ATOM 3703 O O . GLY B 1 169 ? 54.47213 -8.83244 -0.32237 1.000 27.49586 160 GLY B O 1
ATOM 3704 N N . THR B 1 170 ? 53.96469 -7.19571 1.13945 1.000 27.74331 161 THR B N 1
ATOM 3705 C CA . THR B 1 170 ? 52.52555 -7.37086 1.01731 1.000 27.69272 161 THR B CA 1
ATOM 3706 C C . THR B 1 170 ? 51.85636 -6.02901 1.26322 1.000 26.86513 161 THR B C 1
ATOM 3707 O O . THR B 1 170 ? 52.38398 -5.18263 1.99313 1.000 28.13762 161 THR B O 1
ATOM 3711 N N . GLU B 1 171 ? 50.69121 -5.84274 0.63460 1.000 29.67447 162 GLU B N 1
ATOM 3712 C CA . GLU B 1 171 ? 49.83470 -4.68018 0.84187 1.000 26.66129 162 GLU B CA 1
ATOM 3713 C C . GLU B 1 171 ? 48.53040 -5.04969 1.55120 1.000 26.55123 162 GLU B C 1
ATOM 3714 O O . GLU B 1 171 ? 47.57319 -4.26162 1.56343 1.000 28.36305 162 GLU B O 1
ATOM 3720 N N . VAL B 1 172 ? 48.48622 -6.23251 2.15670 1.000 23.01205 163 VAL B N 1
ATOM 3721 C CA . VAL B 1 172 ? 47.32454 -6.70680 2.90121 1.000 24.10086 163 VAL B CA 1
ATOM 3722 C C . VAL B 1 172 ? 47.43022 -6.18396 4.33468 1.000 24.80868 163 VAL B C 1
ATOM 3723 O O . VAL B 1 172 ? 48.31247 -6.59270 5.09667 1.000 26.17497 163 VAL B O 1
ATOM 3727 N N . LEU B 1 173 ? 46.52385 -5.28692 4.71548 1.000 21.87045 164 LEU B N 1
ATOM 3728 C CA . LEU B 1 173 ? 46.63714 -4.56997 5.98019 1.000 19.77768 164 LEU B CA 1
ATOM 3729 C C . LEU B 1 173 ? 45.41374 -4.77646 6.86281 1.000 23.48148 164 LEU B C 1
ATOM 3730 O O . LEU B 1 173 ? 44.28548 -4.85408 6.37147 1.000 21.78428 164 LEU B O 1
ATOM 3735 N N . THR B 1 174 ? 45.65157 -4.83304 8.17271 1.000 21.02258 165 THR B N 1
ATOM 3736 C CA . THR B 1 174 ? 44.61613 -4.83993 9.19678 1.000 20.35860 165 THR B CA 1
ATOM 3737 C C . THR B 1 174 ? 45.00173 -3.83671 10.27994 1.000 22.03004 165 THR B C 1
ATOM 3738 O O . THR B 1 174 ? 46.13544 -3.34628 10.32714 1.000 21.57175 165 THR B O 1
ATOM 3742 N N . ILE B 1 175 ? 44.05056 -3.52709 11.16309 1.000 19.31630 166 ILE B N 1
ATOM 3743 C CA . ILE B 1 175 ? 44.26878 -2.55492 12.22931 1.000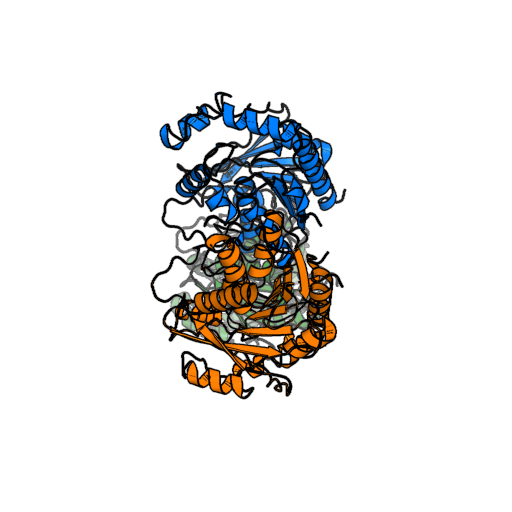 18.18727 166 ILE B CA 1
ATOM 3744 C C . ILE B 1 175 ? 43.56445 -3.04812 13.48946 1.000 18.30102 166 ILE B C 1
ATOM 3745 O O . ILE B 1 175 ? 42.57458 -3.78652 13.41662 1.000 19.72682 166 ILE B O 1
ATOM 3750 N N . GLY B 1 176 ? 44.07672 -2.65434 14.65379 1.000 20.00853 167 GLY B N 1
ATOM 3751 C CA . GLY B 1 176 ? 43.40972 -3.02839 15.89884 1.000 21.24900 167 GLY B CA 1
ATOM 3752 C C . GLY B 1 176 ? 44.07270 -2.42303 17.12054 1.000 20.68271 167 GLY B C 1
ATOM 3753 O O . GLY B 1 176 ? 45.19626 -1.90903 17.06711 1.000 21.71558 167 GLY B O 1
ATOM 3754 N N . GLY B 1 177 ? 43.36251 -2.51305 18.23919 1.000 20.02497 168 GLY B N 1
ATOM 3755 C CA . GLY B 1 177 ? 43.89009 -2.00627 19.49232 1.000 21.79164 168 GLY B CA 1
ATOM 3756 C C . GLY B 1 177 ? 42.88713 -2.20677 20.60490 1.000 20.59663 168 GLY B C 1
ATOM 3757 O O . GLY B 1 177 ? 41.72433 -2.55938 20.36907 1.000 20.26598 168 GLY B O 1
ATOM 3758 N N . GLU B 1 178 ? 43.35613 -1.94581 21.82767 1.000 22.79544 169 GLU B N 1
ATOM 3759 C CA . GLU B 1 178 ? 42.59316 -2.14888 23.05391 1.000 20.04325 169 GLU B CA 1
ATOM 3760 C C . GLU B 1 178 ? 42.23851 -0.80887 23.68436 1.000 19.77073 169 GLU B C 1
ATOM 3761 O O . GLU B 1 178 ? 43.09397 0.07692 23.79291 1.000 21.54491 169 GLU B O 1
ATOM 3767 N N A SER B 1 179 ? 40.98964 -0.67595 24.13625 0.500 20.69513 170 SER B N 1
ATOM 3768 N N B SER B 1 179 ? 40.97028 -0.66544 24.09103 0.500 21.24594 170 SER B N 1
ATOM 3769 C CA A SER B 1 179 ? 40.58305 0.43902 24.99654 0.500 20.31435 170 SER B CA 1
ATOM 3770 C CA B SER B 1 179 ? 40.47973 0.46546 24.89301 0.500 21.92949 170 SER B CA 1
ATOM 3771 C C A SER B 1 179 ? 40.74155 1.73885 24.21481 0.500 20.33080 170 SER B C 1
ATOM 3772 C C B SER B 1 179 ? 40.73349 1.77540 24.15535 0.500 19.63527 170 SER B C 1
ATOM 3773 O O A SER B 1 179 ? 40.12703 1.87322 23.14294 0.500 22.28373 170 SER B O 1
ATOM 3774 O O B SER B 1 179 ? 40.17386 1.96134 23.06124 0.500 19.15176 170 SER B O 1
ATOM 3779 N N . ALA B 1 180 ? 41.53109 2.70663 24.69050 1.000 19.81127 171 ALA B N 1
ATOM 3780 C CA . ALA B 1 180 ? 41.84442 3.90267 23.90798 1.000 20.99171 171 ALA B CA 1
ATOM 3781 C C . ALA B 1 180 ? 42.47206 3.55132 22.56040 1.000 19.90318 171 ALA B C 1
ATOM 3782 O O . ALA B 1 180 ? 42.35089 4.32416 21.60103 1.000 19.89268 171 ALA B O 1
ATOM 3784 N N . GLY B 1 181 ? 43.15850 2.40436 22.47157 1.000 19.85001 172 GLY B N 1
ATOM 3785 C CA . GLY B 1 181 ? 43.67898 1.94421 21.19087 1.000 20.10537 172 GLY B CA 1
ATOM 3786 C C . GLY B 1 181 ? 42.59782 1.48698 20.22849 1.000 21.84463 172 GLY B C 1
ATOM 3787 O O . GLY B 1 181 ? 42.76492 1.58407 19.00428 1.000 21.50554 172 GLY B O 1
ATOM 3788 N N . GLY B 1 182 ? 41.48140 0.97736 20.75349 1.000 19.49130 173 GLY B N 1
ATOM 3789 C CA . GLY B 1 182 ? 40.35579 0.68349 19.88429 1.000 19.13178 173 GLY B CA 1
ATOM 3790 C C . GLY B 1 182 ? 39.70357 1.95512 19.38323 1.000 19.68356 173 GLY B C 1
ATOM 3791 O O . GLY B 1 182 ? 39.33793 2.05437 18.20643 1.000 18.06705 173 GLY B O 1
ATOM 3792 N N . HIS B 1 183 ? 39.56576 2.94669 20.27245 1.000 19.38999 174 HIS B N 1
ATOM 3793 C CA . HIS B 1 183 ? 39.13265 4.28529 19.88310 1.000 19.35552 174 HIS B CA 1
ATOM 3794 C C . HIS B 1 183 ? 39.98681 4.81546 18.74020 1.000 20.13691 174 HIS B C 1
ATOM 3795 O O . HIS B 1 183 ? 39.46383 5.20422 17.68612 1.000 20.31338 174 HIS B O 1
ATOM 3802 N N . LEU B 1 184 ? 41.31538 4.80684 18.92561 1.000 18.63646 175 LEU B N 1
ATOM 3803 C CA . LEU B 1 184 ? 42.21317 5.37470 17.92494 1.000 20.97998 175 LEU B CA 1
ATOM 3804 C C . LEU B 1 184 ? 42.18628 4.58519 16.62073 1.000 18.31487 175 LEU B C 1
ATOM 3805 O O . LEU B 1 184 ? 42.36949 5.16887 15.54312 1.000 20.98696 175 LEU B O 1
ATOM 3810 N N . SER B 1 185 ? 41.98494 3.26489 16.68816 1.000 19.51249 176 SER B N 1
ATOM 3811 C CA . SER B 1 185 ? 41.85561 2.48325 15.45935 1.000 19.61746 176 SER B CA 1
ATOM 3812 C C . SER B 1 185 ? 40.66300 2.96135 14.63561 1.000 20.07170 176 SER B C 1
ATOM 3813 O O . SER B 1 185 ? 40.77322 3.15572 13.41802 1.000 20.63698 176 SER B O 1
ATOM 3816 N N . ALA B 1 186 ? 39.51497 3.17166 15.29035 1.000 19.73905 177 ALA B N 1
ATOM 3817 C CA . ALA B 1 186 ? 38.33077 3.65102 14.58072 1.000 16.91240 177 ALA B CA 1
ATOM 3818 C C . ALA B 1 186 ? 38.54151 5.06166 14.03657 1.000 19.84378 177 ALA B C 1
ATOM 3819 O O . ALA B 1 186 ? 38.18068 5.35056 12.88552 1.000 20.27116 177 ALA B O 1
ATOM 3821 N N . VAL B 1 187 ? 39.12046 5.95579 14.84395 1.000 19.32013 178 VAL B N 1
ATOM 3822 C CA . VAL B 1 187 ? 39.41963 7.30534 14.36554 1.000 20.26980 178 VAL B CA 1
ATOM 3823 C C . VAL B 1 187 ? 40.30364 7.24563 13.12022 1.000 21.70476 178 VAL B C 1
ATOM 3824 O O . VAL B 1 187 ? 40.06827 7.95854 12.12979 1.000 21.60617 178 VAL B O 1
ATOM 3828 N N . THR B 1 188 ? 41.32241 6.38136 13.14552 1.000 19.95351 179 THR B N 1
ATOM 3829 C CA . THR B 1 188 ? 42.26374 6.26768 12.02723 1.000 20.31015 179 THR B CA 1
ATOM 3830 C C . THR B 1 188 ? 41.58148 5.74492 10.76565 1.000 19.82373 179 THR B C 1
ATOM 3831 O O . THR B 1 188 ? 41.81465 6.26846 9.66820 1.000 22.34005 179 THR B O 1
ATOM 3835 N N . LEU B 1 189 ? 40.74919 4.70579 10.89640 1.000 19.95854 180 LEU B N 1
ATOM 3836 C CA . LEU B 1 189 ? 40.02621 4.18092 9.73852 1.000 18.91838 180 LEU B CA 1
ATOM 3837 C C . LEU B 1 189 ? 39.17839 5.26218 9.07915 1.000 20.62364 180 LEU B C 1
ATOM 3838 O O . LEU B 1 189 ? 39.10142 5.34121 7.84403 1.000 20.49821 180 LEU B O 1
ATOM 3843 N N . LEU B 1 190 ? 38.51713 6.09048 9.88803 1.000 18.92338 181 LEU B N 1
ATOM 3844 C CA . LEU B 1 190 ? 37.65529 7.12684 9.33338 1.000 19.57579 181 LEU B CA 1
ATOM 3845 C C . LEU B 1 190 ? 38.46698 8.23836 8.67353 1.000 21.00488 181 LEU B C 1
ATOM 3846 O O . LEU B 1 190 ? 38.09634 8.72658 7.59736 1.000 22.36768 181 LEU B O 1
ATOM 3851 N N . ARG B 1 191 ? 39.58093 8.64817 9.29188 1.000 20.80804 182 ARG B N 1
ATOM 3852 C CA . ARG B 1 191 ? 40.44693 9.64337 8.65708 1.000 22.69312 182 ARG B CA 1
ATOM 3853 C C . ARG B 1 191 ? 41.02893 9.13088 7.34385 1.000 21.51237 182 ARG B C 1
ATOM 3854 O O . ARG B 1 191 ? 41.12326 9.88189 6.36158 1.000 24.02325 182 ARG B O 1
ATOM 3862 N N . MET B 1 192 ? 41.47559 7.87248 7.32009 1.000 20.77524 183 MET B N 1
ATOM 3863 C CA . MET B 1 192 ? 42.03920 7.31276 6.09501 1.000 19.99933 183 MET B CA 1
ATOM 3864 C C . MET B 1 192 ? 41.01868 7.31656 4.96195 1.000 21.81649 183 MET B C 1
ATOM 3865 O O . MET B 1 192 ? 41.35447 7.64298 3.81449 1.000 23.85080 183 MET B O 1
ATOM 3870 N N . ARG B 1 193 ? 39.76142 6.97487 5.26757 1.000 20.79569 184 ARG B N 1
ATOM 3871 C CA . ARG B 1 193 ? 38.70210 7.04841 4.26252 1.000 21.55986 184 ARG B CA 1
ATOM 3872 C C . ARG B 1 193 ? 38.43473 8.49036 3.84425 1.000 22.42526 184 ARG B C 1
ATOM 3873 O O . ARG B 1 193 ? 38.41732 8.80408 2.64419 1.000 22.31811 184 ARG B O 1
ATOM 3881 N N . ASP B 1 194 ? 38.21816 9.38126 4.82481 1.000 21.89460 185 ASP B N 1
ATOM 3882 C CA . ASP B 1 194 ? 37.69744 10.72039 4.54395 1.000 24.22294 185 ASP B CA 1
ATOM 3883 C C . ASP B 1 194 ? 38.74643 11.60480 3.88203 1.000 26.27055 185 ASP B C 1
ATOM 3884 O O . ASP B 1 194 ? 38.46562 12.27558 2.88091 1.000 27.79733 185 ASP B O 1
ATOM 3889 N N . ARG B 1 195 ? 39.95061 11.65147 4.44608 1.000 24.69538 186 ARG B N 1
ATOM 3890 C CA . ARG B 1 195 ? 40.97998 12.55747 3.94522 1.000 24.85458 186 ARG B CA 1
ATOM 3891 C C . ARG B 1 195 ? 41.77367 11.96571 2.79038 1.000 27.07436 186 ARG B C 1
ATOM 3892 O O . ARG B 1 195 ? 42.12991 12.68459 1.84423 1.000 27.88417 186 ARG B O 1
ATOM 3900 N N . HIS B 1 196 ? 42.01965 10.65840 2.83075 1.000 24.97156 187 HIS B N 1
ATOM 3901 C CA . HIS B 1 196 ? 43.01026 10.02681 1.97751 1.000 25.71225 187 HIS B CA 1
ATOM 3902 C C . HIS B 1 196 ? 42.42452 9.04239 0.97942 1.000 25.41978 187 HIS B C 1
ATOM 3903 O O . HIS B 1 196 ? 43.18298 8.44017 0.21423 1.000 26.04134 187 HIS B O 1
ATOM 3910 N N . GLY B 1 197 ? 41.10367 8.86006 0.96692 1.000 22.99116 188 GLY B N 1
ATOM 3911 C CA . GLY B 1 197 ? 40.46799 7.97853 0.01077 1.000 23.81614 188 GLY B CA 1
ATOM 3912 C C . GLY B 1 197 ? 40.76776 6.51392 0.18775 1.000 20.83052 188 GLY B C 1
ATOM 3913 O O . GLY B 1 197 ? 40.45522 5.72531 -0.70813 1.000 25.40630 188 GLY B O 1
ATOM 3914 N N . TYR B 1 198 ? 41.36028 6.11379 1.31002 1.000 24.98334 189 TYR B N 1
ATOM 3915 C CA . TYR B 1 198 ? 41.80357 4.73619 1.48652 1.000 23.28036 189 TYR B CA 1
ATOM 3916 C C . TYR B 1 198 ? 40.71885 3.92976 2.19302 1.000 21.21414 189 TYR B C 1
ATOM 3917 O O . TYR B 1 198 ? 40.31446 4.25662 3.32091 1.000 24.82849 189 TYR B O 1
ATOM 3926 N N . LYS B 1 199 ? 40.25140 2.87778 1.51678 1.000 22.70822 190 LYS B N 1
ATOM 3927 C CA . LYS B 1 199 ? 39.22927 1.96939 2.01659 1.000 22.62323 190 LYS B CA 1
ATOM 3928 C C . LYS B 1 199 ? 39.71109 0.52948 1.93431 1.000 23.91020 190 LYS B C 1
ATOM 3929 O O . LYS B 1 199 ? 38.90694 -0.39301 1.77931 1.000 27.82141 190 LYS B O 1
ATOM 3935 N N . GLY B 1 200 ? 41.02369 0.32567 2.04980 1.000 21.47085 191 GLY B N 1
ATOM 3936 C CA . GLY B 1 200 ? 41.63724 -0.95377 1.78834 1.000 20.46992 191 GLY B CA 1
ATOM 3937 C C . GLY B 1 200 ? 41.92153 -1.86746 2.96156 1.000 20.65118 191 GLY B C 1
ATOM 3938 O O . GLY B 1 200 ? 42.38193 -2.99440 2.73277 1.000 24.66269 191 GLY B O 1
ATOM 3939 N N . PHE B 1 201 ? 41.70115 -1.43280 4.20424 1.000 21.44552 192 PHE B N 1
ATOM 3940 C CA . PHE B 1 201 ? 41.95306 -2.33266 5.32191 1.000 20.92828 192 PHE B CA 1
ATOM 3941 C C . PHE B 1 201 ? 41.05535 -3.55589 5.21086 1.000 21.34678 192 PHE B C 1
ATOM 3942 O O . PHE B 1 201 ? 39.88238 -3.45011 4.84348 1.000 23.31168 192 PHE B O 1
ATOM 3950 N N . LYS B 1 202 ? 41.60980 -4.72204 5.54368 1.000 19.43911 193 LYS B N 1
ATOM 3951 C CA . LYS B 1 202 ? 40.86360 -5.97188 5.45937 1.000 21.39164 193 LYS B CA 1
ATOM 3952 C C . LYS B 1 202 ? 40.04771 -6.25917 6.71309 1.000 20.70759 193 LYS B C 1
ATOM 3953 O O . LYS B 1 202 ? 39.07502 -7.02174 6.64556 1.000 22.85856 193 LYS B O 1
ATOM 3959 N N . GLY B 1 203 ? 40.42166 -5.69213 7.85380 1.000 21.62677 194 GLY B N 1
ATOM 3960 C CA . GLY B 1 203 ? 39.70529 -5.97062 9.08388 1.000 21.25301 194 GLY B CA 1
ATOM 3961 C C . GLY B 1 203 ? 40.16092 -5.05657 10.19685 1.000 19.81616 194 GLY B C 1
ATOM 3962 O O . GLY B 1 203 ? 41.25896 -4.48851 10.15153 1.000 21.26969 194 GLY B O 1
ATOM 3963 N N . ALA B 1 204 ? 39.29785 -4.92788 11.20604 1.000 20.60450 195 ALA B N 1
ATOM 3964 C CA . ALA B 1 204 ? 39.55214 -4.10270 12.37823 1.000 17.44167 195 ALA B CA 1
ATOM 3965 C C . ALA B 1 204 ? 39.28086 -4.94484 13.61542 1.000 17.87509 195 ALA B C 1
ATOM 3966 O O . ALA B 1 204 ? 38.16586 -5.45107 13.79278 1.000 21.69581 195 ALA B O 1
ATOM 3968 N N . ASN B 1 205 ? 40.29325 -5.08511 14.47324 1.000 20.53279 196 ASN B N 1
ATOM 3969 C CA . ASN B 1 205 ? 40.19271 -5.86018 15.71012 1.000 17.42750 196 ASN B CA 1
ATOM 3970 C C . ASN B 1 205 ? 40.00413 -4.86353 16.84999 1.000 21.22402 196 ASN B C 1
ATOM 3971 O O . ASN B 1 205 ? 40.97451 -4.30400 17.37283 1.000 19.57113 196 ASN B O 1
ATOM 3976 N N . LEU B 1 206 ? 38.74976 -4.64443 17.24282 1.000 17.86330 197 LEU B N 1
ATOM 3977 C CA . LEU B 1 206 ? 38.39332 -3.58131 18.18374 1.000 19.49283 197 LEU B CA 1
ATOM 3978 C C . LEU B 1 206 ? 38.10623 -4.20106 19.55207 1.000 17.58865 197 LEU B C 1
ATOM 3979 O O . LEU B 1 206 ? 36.98707 -4.65420 19.82649 1.000 19.74195 197 LEU B O 1
ATOM 3984 N N . VAL B 1 207 ? 39.11377 -4.17423 20.42431 1.000 17.39794 198 VAL B N 1
ATOM 3985 C CA . VAL B 1 207 ? 39.09910 -4.88040 21.70360 1.000 19.47129 198 VAL B CA 1
ATOM 3986 C C . VAL B 1 207 ? 38.66273 -3.89749 22.79301 1.000 19.32579 198 VAL B C 1
ATOM 3987 O O . VAL B 1 207 ? 39.39742 -2.96045 23.12973 1.000 21.00989 198 VAL B O 1
ATOM 3991 N N . PHE B 1 208 ? 37.46491 -4.11473 23.35352 1.000 19.33257 199 PHE B N 1
ATOM 3992 C CA . PHE B 1 208 ? 36.83272 -3.21603 24.32833 1.000 21.10876 199 PHE B CA 1
ATOM 3993 C C . PHE B 1 208 ? 37.18735 -1.73896 24.14234 1.000 18.35434 199 PHE B C 1
ATOM 3994 O O . PHE B 1 208 ? 37.73685 -1.09188 25.04866 1.000 20.56550 199 PHE B O 1
ATOM 4002 N N . GLY B 1 209 ? 36.84506 -1.18896 22.97474 1.000 18.57736 200 GLY B N 1
ATOM 4003 C CA . GLY B 1 209 ? 37.20321 0.17522 22.67078 1.000 20.49415 200 GLY B CA 1
ATOM 4004 C C . GLY B 1 209 ? 36.28398 1.19249 23.31975 1.000 19.97476 200 GLY B C 1
ATOM 4005 O O . GLY B 1 209 ? 35.14577 0.90158 23.71000 1.000 20.04921 200 GLY B O 1
ATOM 4006 N N . ALA B 1 210 ? 36.79624 2.41504 23.44361 1.000 19.13753 201 ALA B N 1
ATOM 4007 C CA . ALA B 1 210 ? 35.98529 3.56694 23.82462 1.000 20.05279 201 ALA B CA 1
ATOM 4008 C C . ALA B 1 210 ? 35.56144 4.27834 22.54513 1.000 20.39127 201 ALA B C 1
ATOM 4009 O O . ALA B 1 210 ? 36.40385 4.58761 21.69785 1.000 25.92587 201 ALA B O 1
ATOM 4011 N N . PHE B 1 211 ? 34.25482 4.48426 22.37181 1.000 18.86532 202 PHE B N 1
ATOM 4012 C CA . PHE B 1 211 ? 33.76381 5.10378 21.14531 1.000 18.47377 202 PHE B CA 1
ATOM 4013 C C . PHE B 1 211 ? 32.90618 6.33223 21.37721 1.000 19.07999 202 PHE B C 1
ATOM 4014 O O . PHE B 1 211 ? 32.66746 7.08212 20.41798 1.000 19.79393 202 PHE B O 1
ATOM 4022 N N . ASP B 1 212 ? 32.47535 6.58541 22.61308 1.000 19.63639 203 ASP B N 1
ATOM 4023 C CA . ASP B 1 212 ? 31.63648 7.73484 22.94957 1.000 20.61642 203 ASP B CA 1
ATOM 4024 C C . ASP B 1 212 ? 32.30795 8.52148 24.07039 1.000 19.55702 203 ASP B C 1
ATOM 4025 O O . ASP B 1 212 ? 32.21732 8.13391 25.24112 1.000 20.61378 203 ASP B O 1
ATOM 4030 N N . MET B 1 213 ? 32.95487 9.63479 23.71378 1.000 18.79134 204 MET B N 1
ATOM 4031 C CA . MET B 1 213 ? 33.63211 10.46871 24.69678 1.000 21.00207 204 MET B CA 1
ATOM 4032 C C . MET B 1 213 ? 32.67428 11.33000 25.51020 1.000 24.10825 204 MET B C 1
ATOM 4033 O O . MET B 1 213 ? 33.11227 11.98110 26.47158 1.000 24.80272 204 MET B O 1
ATOM 4038 N N . SER B 1 214 ? 31.38898 11.35225 25.16043 1.000 21.91746 205 SER B N 1
ATOM 4039 C CA . SER B 1 214 ? 30.40213 12.01466 26.00724 1.000 20.92148 205 SER B CA 1
ATOM 4040 C C . SER B 1 214 ? 29.91999 11.11065 27.13504 1.000 23.27849 205 SER B C 1
ATOM 4041 O O . SER B 1 214 ? 29.14034 11.56293 27.98693 1.000 21.67434 205 SER B O 1
ATOM 4044 N N . MET B 1 215 ? 30.36964 9.84981 27.13773 1.000 20.25174 206 MET B N 1
ATOM 4045 C CA . MET B 1 215 ? 30.10083 8.85107 28.17295 1.000 21.88036 206 MET B CA 1
ATOM 4046 C C . MET B 1 215 ? 28.76745 8.14795 27.95088 1.000 20.93139 206 MET B C 1
ATOM 4047 O O . MET B 1 215 ? 27.70404 8.72833 28.18282 1.000 20.35384 206 MET B O 1
ATOM 4052 N N . SER B 1 216 ? 28.82710 6.89700 27.49509 1.000 18.37710 207 SER B N 1
ATOM 4053 C CA . SER B 1 216 ? 27.64843 6.08121 27.27462 1.000 16.39436 207 SER B CA 1
ATOM 4054 C C . SER B 1 216 ? 27.03045 5.68947 28.62004 1.000 17.98650 207 SER B C 1
ATOM 4055 O O . SER B 1 216 ? 27.63091 5.89685 29.67406 1.000 17.93381 207 SER B O 1
ATOM 4058 N N . PRO B 1 217 ? 25.81968 5.11814 28.61523 1.000 16.61853 208 PRO B N 1
ATOM 4059 C CA . PRO B 1 217 ? 25.16583 4.80552 29.90233 1.000 18.49134 208 PRO B CA 1
ATOM 4060 C C . PRO B 1 217 ? 25.98913 3.93059 30.83670 1.000 17.62114 208 PRO B C 1
ATOM 4061 O O . PRO B 1 217 ? 26.06694 4.22628 32.03670 1.000 20.31521 208 PRO B O 1
ATOM 4065 N N . SER B 1 218 ? 26.59053 2.84660 30.33827 1.000 18.45474 209 SER B N 1
ATOM 4066 C CA . SER B 1 218 ? 27.34971 1.97821 31.23578 1.000 19.57324 209 SER B CA 1
ATOM 4067 C C . SER B 1 218 ? 28.55555 2.69253 31.85001 1.000 19.56270 209 SER B C 1
ATOM 4068 O O . SER B 1 218 ? 28.94882 2.38502 32.98299 1.000 19.17963 209 SER B O 1
ATOM 4071 N N . GLN B 1 219 ? 29.16330 3.62983 31.12106 1.000 17.76173 210 GLN B N 1
ATOM 4072 C CA . GLN B 1 219 ? 30.31671 4.35036 31.65277 1.000 22.14423 210 GLN B CA 1
ATOM 4073 C C . GLN B 1 219 ? 29.92239 5.16709 32.87244 1.000 21.98058 210 GLN B C 1
ATOM 4074 O O . GLN B 1 219 ? 30.69728 5.29728 33.82971 1.000 21.21451 210 GLN B O 1
ATOM 4080 N N . ARG B 1 220 ? 28.72396 5.75148 32.83752 1.000 19.29224 211 ARG B N 1
ATOM 4081 C CA . ARG B 1 220 ? 28.30861 6.67980 33.88277 1.000 21.41463 211 ARG B CA 1
ATOM 4082 C C . ARG B 1 220 ? 27.99117 5.96998 35.19159 1.000 21.69753 211 ARG B C 1
ATOM 4083 O O . ARG B 1 220 ? 28.19795 6.54517 36.26733 1.000 24.29691 211 ARG B O 1
ATOM 4091 N N . VAL B 1 221 ? 27.50367 4.73098 35.13363 1.000 20.70095 212 VAL B N 1
ATOM 4092 C CA . VAL B 1 221 ? 26.99399 4.04880 36.32096 1.000 21.07452 212 VAL B CA 1
ATOM 4093 C C . VAL B 1 221 ? 27.88959 2.92060 36.80328 1.000 20.11009 212 VAL B C 1
ATOM 4094 O O . VAL B 1 221 ? 27.54091 2.26039 37.78919 1.000 25.90969 212 VAL B O 1
ATOM 4098 N N . PHE B 1 222 ? 29.03603 2.67942 36.15870 1.000 20.57799 213 PHE B N 1
ATOM 4099 C CA . PHE B 1 222 ? 29.88745 1.57536 36.60026 1.000 20.53050 213 PHE B CA 1
ATOM 4100 C C . PHE B 1 222 ? 30.32981 1.75178 38.05101 1.000 24.33686 213 PHE B C 1
ATOM 4101 O O . PHE B 1 222 ? 30.38123 0.77746 38.81844 1.000 25.99453 213 PHE B O 1
ATOM 4109 N N . GLY B 1 223 ? 30.65720 2.97596 38.44440 1.000 23.67421 214 GLY B N 1
ATOM 4110 C CA . GLY B 1 223 ? 31.08871 3.23304 39.80550 1.000 25.64727 214 GLY B CA 1
ATOM 4111 C C . GLY B 1 223 ? 32.59331 3.14884 39.97767 1.000 25.52042 214 GLY B C 1
ATOM 4112 O O . GLY B 1 223 ? 33.37132 3.04810 39.02641 1.000 24.08041 214 GLY B O 1
ATOM 4113 N N . ASN B 1 224 ? 33.01703 3.17146 41.23797 1.000 25.44992 215 ASN B N 1
ATOM 4114 C CA . ASN B 1 224 ? 34.44215 3.31341 41.51487 1.000 28.63700 215 ASN B CA 1
ATOM 4115 C C . ASN B 1 224 ? 35.06818 2.11158 42.22476 1.000 26.87433 215 ASN B C 1
ATOM 4116 O O . ASN B 1 224 ? 36.15612 2.23967 42.79297 1.000 29.95233 215 ASN B O 1
ATOM 4121 N N . GLU B 1 225 ? 34.43595 0.93698 42.18342 1.000 27.19887 216 GLU B N 1
ATOM 4122 C CA . GLU B 1 225 ? 35.15499 -0.27820 42.55408 1.000 27.96443 216 GLU B CA 1
ATOM 4123 C C . GLU B 1 225 ? 36.22096 -0.54524 41.49856 1.000 27.26462 216 GLU B C 1
ATOM 4124 O O . GLU B 1 225 ? 35.91957 -0.58750 40.30269 1.000 26.27562 216 GLU B O 1
ATOM 4130 N N . ARG B 1 226 ? 37.47478 -0.70605 41.93092 1.000 27.33007 217 ARG B N 1
ATOM 4131 C CA . ARG B 1 226 ? 38.59926 -0.57813 41.00354 1.000 27.82521 217 ARG B CA 1
ATOM 4132 C C . ARG B 1 226 ? 38.88271 -1.87692 40.24140 1.000 26.06382 217 ARG B C 1
ATOM 4133 O O . ARG B 1 226 ? 39.98567 -2.42601 40.25592 1.000 26.50133 217 ARG B O 1
ATOM 4141 N N . LEU B 1 227 ? 37.86645 -2.34333 39.51359 1.000 24.88773 218 LEU B N 1
ATOM 4142 C CA . LEU B 1 227 ? 38.05352 -3.46827 38.59846 1.000 24.84504 218 LEU B CA 1
ATOM 4143 C C . LEU B 1 227 ? 38.60428 -2.91315 37.28443 1.000 25.08868 218 LEU B C 1
ATOM 4144 O O . LEU B 1 227 ? 37.89595 -2.74874 36.28611 1.000 25.42400 218 LEU B O 1
ATOM 4149 N N . VAL B 1 228 ? 39.90268 -2.59398 37.31412 1.000 25.92648 219 VAL B N 1
ATOM 4150 C CA . VAL B 1 228 ? 40.65468 -2.04922 36.18288 1.000 24.24256 219 VAL B CA 1
ATOM 4151 C C . VAL B 1 228 ? 40.29938 -0.60583 35.83393 1.000 24.87215 219 VAL B C 1
ATOM 4152 O O . VAL B 1 228 ? 41.17151 0.27083 35.87055 1.000 28.73749 219 VAL B O 1
ATOM 4156 N N . LEU B 1 229 ? 39.03416 -0.34812 35.47512 1.000 23.82560 220 LEU B N 1
ATOM 4157 C CA . LEU B 1 229 ? 38.60999 0.93992 34.92148 1.000 21.38771 220 LEU B CA 1
ATOM 4158 C C . LEU B 1 229 ? 37.32509 1.39869 35.61194 1.000 20.74571 220 LEU B C 1
ATOM 4159 O O . LEU B 1 229 ? 36.26436 0.78892 35.43231 1.000 25.17745 220 LEU B O 1
ATOM 4164 N N . ARG B 1 230 ? 37.41381 2.48289 36.37957 1.000 20.81872 221 ARG B N 1
ATOM 4165 C CA . ARG B 1 230 ? 36.29265 3.06011 37.10878 1.000 21.40972 221 ARG B CA 1
ATOM 4166 C C . ARG B 1 230 ? 35.69440 4.23160 36.33448 1.000 22.69911 221 ARG B C 1
ATOM 4167 O O . ARG B 1 230 ? 36.31156 4.78367 35.41727 1.000 22.54405 221 ARG B O 1
ATOM 4175 N N . THR B 1 231 ? 34.48196 4.63066 36.74248 1.000 20.62661 222 THR B N 1
ATOM 4176 C CA . THR B 1 231 ? 33.89542 5.85821 36.21029 1.000 21.36869 222 THR B CA 1
ATOM 4177 C C . THR B 1 231 ? 34.85112 7.04296 36.39199 1.000 22.46580 222 THR B C 1
ATOM 4178 O O . THR B 1 231 ? 35.05020 7.84203 35.46824 1.000 23.94840 222 THR B O 1
ATOM 4182 N N . VAL B 1 232 ? 35.49135 7.14639 37.55919 1.000 21.01033 223 VAL B N 1
ATOM 4183 C CA . VAL B 1 232 ? 36.40997 8.26465 37.79585 1.000 24.31023 223 VAL B CA 1
ATOM 4184 C C . VAL B 1 232 ? 37.60213 8.22520 36.83677 1.000 25.57104 223 VAL B C 1
ATOM 4185 O O . VAL B 1 232 ? 38.09313 9.27520 36.39639 1.000 25.01220 223 VAL B O 1
ATOM 4189 N N . ASP B 1 233 ? 38.09906 7.02647 36.50665 1.000 23.46484 224 ASP B N 1
ATOM 4190 C CA . ASP B 1 233 ? 39.20028 6.92959 35.54456 1.000 22.87168 224 ASP B CA 1
ATOM 4191 C C . ASP B 1 233 ? 38.78115 7.47358 34.18590 1.000 23.44007 224 ASP B C 1
ATOM 4192 O O . ASP B 1 233 ? 39.53344 8.21185 33.53478 1.000 25.95234 224 ASP B O 1
ATOM 4197 N N . ILE B 1 234 ? 37.58858 7.08489 33.72714 1.000 22.38838 225 ILE B N 1
ATOM 4198 C CA . ILE B 1 234 ? 37.08463 7.56290 32.44323 1.000 20.80180 225 ILE B CA 1
ATOM 4199 C C . ILE B 1 234 ? 36.99068 9.08199 32.44211 1.000 21.36667 225 ILE B C 1
ATOM 4200 O O . ILE B 1 234 ? 37.36250 9.74290 31.46329 1.000 24.26178 225 ILE B O 1
ATOM 4205 N N . GLN B 1 235 ? 36.50390 9.66148 33.53936 1.000 20.91372 226 GLN B N 1
ATOM 4206 C CA . GLN B 1 235 ? 36.38476 11.11539 33.61995 1.000 23.27170 226 GLN B CA 1
ATOM 4207 C C . GLN B 1 235 ? 37.75158 11.78957 33.53823 1.000 23.57179 226 GLN B C 1
ATOM 4208 O O . GLN B 1 235 ? 37.93982 12.75630 32.78769 1.000 24.30764 226 GLN B O 1
ATOM 4214 N N . LYS B 1 236 ? 38.72203 11.28779 34.30462 1.000 21.97317 227 LYS B N 1
ATOM 4215 C CA . LYS B 1 236 ? 40.04850 11.89578 34.33308 1.000 23.65937 227 LYS B CA 1
ATOM 4216 C C . LYS B 1 236 ? 40.77845 11.72053 33.00520 1.000 25.74600 227 LYS B C 1
ATOM 4217 O O . LYS B 1 236 ? 41.44890 12.65060 32.53459 1.000 26.73318 227 LYS B O 1
ATOM 4223 N N . PHE B 1 237 ? 40.68504 10.53161 32.39480 1.000 23.70295 228 PHE B N 1
ATOM 4224 C CA . PHE B 1 237 ? 41.30938 10.32329 31.09151 1.000 23.58436 228 PHE B CA 1
ATOM 4225 C C . PHE B 1 237 ? 40.73014 11.28316 30.06028 1.000 22.44562 228 PHE B C 1
ATOM 4226 O O . PHE B 1 237 ? 41.47000 11.90841 29.28815 1.000 23.51113 228 PHE B O 1
ATOM 4234 N N . GLY B 1 238 ? 39.39888 11.40696 30.03233 1.000 23.77171 229 GLY B N 1
ATOM 4235 C CA . GLY B 1 238 ? 38.76374 12.26711 29.04690 1.000 22.02089 229 GLY B CA 1
ATOM 4236 C C . GLY B 1 238 ? 39.18839 13.71750 29.16650 1.000 23.83614 229 GLY B C 1
ATOM 4237 O O . GLY B 1 238 ? 39.44070 14.38432 28.15925 1.000 24.58454 229 GLY B O 1
ATOM 4238 N N . ASP B 1 239 ? 39.27467 14.22653 30.39925 1.000 24.43154 230 ASP B N 1
ATOM 4239 C CA . ASP B 1 239 ? 39.66346 15.61884 30.60410 1.000 25.96564 230 ASP B CA 1
ATOM 4240 C C . ASP B 1 239 ? 41.11247 15.86936 30.19158 1.000 27.06053 230 ASP B C 1
ATOM 4241 O O . ASP B 1 239 ? 41.44115 16.96091 29.70967 1.000 30.21738 230 ASP B O 1
ATOM 4246 N N . ALA B 1 240 ? 41.99148 14.88335 30.36959 1.000 24.25456 231 ALA B N 1
ATOM 4247 C CA . ALA B 1 240 ? 43.37676 15.06252 29.94973 1.000 24.24927 231 ALA B CA 1
ATOM 4248 C C . ALA B 1 240 ? 43.48809 15.07869 28.43402 1.000 21.22198 231 ALA B C 1
ATOM 4249 O O . ALA B 1 240 ? 44.29695 15.82536 27.87026 1.000 24.74853 231 ALA B O 1
ATOM 4251 N N . PHE B 1 241 ? 42.71195 14.22894 27.76419 1.000 20.83252 232 PHE B N 1
ATOM 4252 C CA . PHE B 1 241 ? 42.75273 14.13955 26.30507 1.000 23.20403 232 PHE B CA 1
ATOM 4253 C C . PHE B 1 241 ? 42.05853 15.33599 25.66175 1.000 23.71165 232 PHE B C 1
ATOM 4254 O O . PHE B 1 241 ? 42.46709 15.78435 24.58372 1.000 22.16265 232 PHE B O 1
ATOM 4262 N N . LEU B 1 242 ? 41.03207 15.88059 26.31745 1.000 22.55654 233 LEU B N 1
ATOM 4263 C CA . LEU B 1 242 ? 40.15396 16.89810 25.73289 1.000 20.75449 233 LEU B CA 1
ATOM 4264 C C . LEU B 1 242 ? 40.01687 18.08401 26.68357 1.000 23.55943 233 LEU B C 1
ATOM 4265 O O . LEU B 1 242 ? 38.95635 18.29206 27.28853 1.000 25.59756 233 LEU B O 1
ATOM 4270 N N . PRO B 1 243 ? 41.06357 18.89978 26.80931 1.000 26.90097 234 PRO B N 1
ATOM 4271 C CA . PRO B 1 243 ? 41.08933 19.99217 27.79942 1.000 26.71500 234 PRO B CA 1
ATOM 4272 C C . PRO B 1 243 ? 40.68856 21.36996 27.27664 1.000 29.02829 234 PRO B C 1
ATOM 4273 O O . PRO B 1 243 ? 40.72983 22.33098 28.06145 1.000 30.94750 234 PRO B O 1
ATOM 4277 N N . ASN B 1 244 ? 40.30960 21.50565 26.00270 1.000 29.32458 235 ASN B N 1
ATOM 4278 C CA . ASN B 1 244 ? 40.14181 22.81648 25.38050 1.000 32.29032 235 ASN B CA 1
ATOM 4279 C C . ASN B 1 244 ? 38.69394 23.13474 25.00909 1.000 32.43927 235 ASN B C 1
ATOM 4280 O O . ASN B 1 244 ? 38.44658 23.94945 24.11463 1.000 33.19761 235 ASN B O 1
ATOM 4285 N N . GLY B 1 245 ? 37.72984 22.52284 25.69421 1.000 29.41219 236 GLY B N 1
ATOM 4286 C CA . GLY B 1 245 ? 36.33142 22.80145 25.41374 1.000 29.43727 236 GLY B CA 1
ATOM 4287 C C . GLY B 1 245 ? 35.80187 22.18120 24.14076 1.000 30.43778 236 GLY B C 1
ATOM 4288 O O . GLY B 1 245 ? 34.79396 22.65600 23.60395 1.000 30.14217 236 GLY B O 1
ATOM 4289 N N . GLU B 1 246 ? 36.45993 21.13530 23.63790 1.000 28.64190 237 GLU B N 1
ATOM 4290 C CA . GLU B 1 246 ? 36.02162 20.46009 22.42346 1.000 27.65233 237 GLU B CA 1
ATOM 4291 C C . GLU B 1 246 ? 34.62711 19.86014 22.59830 1.000 26.61037 237 GLU B C 1
ATOM 4292 O O . GLU B 1 246 ? 34.22621 19.46455 23.69516 1.000 27.88359 237 GLU B O 1
ATOM 4298 N N . ASP B 1 247 ? 33.88340 19.79831 21.49354 1.000 26.15778 238 ASP B N 1
ATOM 4299 C CA . ASP B 1 247 ? 32.58747 19.12238 21.45074 1.000 25.11297 238 ASP B CA 1
ATOM 4300 C C . ASP B 1 247 ? 32.83048 17.61752 21.47016 1.000 25.83371 238 ASP B C 1
ATOM 4301 O O . ASP B 1 247 ? 33.34195 17.05224 20.49855 1.000 26.76112 238 ASP B O 1
ATOM 4306 N N . ARG B 1 248 ? 32.47627 16.95848 22.57113 1.000 22.50185 239 ARG B N 1
ATOM 4307 C CA . ARG B 1 248 ? 32.80760 15.54601 22.71290 1.000 23.11277 239 ARG B CA 1
ATOM 4308 C C . ARG B 1 248 ? 31.89367 14.62304 21.91927 1.000 25.89803 239 ARG B C 1
ATOM 4309 O O . ARG B 1 248 ? 32.07179 13.40132 21.97988 1.000 28.26042 239 ARG B O 1
ATOM 4317 N N . ARG B 1 249 ? 30.93895 15.15965 21.16556 1.000 23.38629 240 ARG B N 1
ATOM 4318 C CA . ARG B 1 249 ? 30.19321 14.35307 20.20762 1.000 24.90415 240 ARG B CA 1
ATOM 4319 C C . ARG B 1 249 ? 30.65466 14.58203 18.77060 1.000 24.25960 240 ARG B C 1
ATOM 4320 O O . ARG B 1 249 ? 30.04109 14.05423 17.83752 1.000 26.36642 240 ARG B O 1
ATOM 4328 N N . ASP B 1 250 ? 31.72699 15.34372 18.57511 1.000 21.31919 241 ASP B N 1
ATOM 4329 C CA . ASP B 1 250 ? 32.28013 15.50938 17.23842 1.000 23.80646 241 ASP B CA 1
ATOM 4330 C C . ASP B 1 250 ? 32.74088 14.15336 16.70352 1.000 22.28428 241 ASP B C 1
ATOM 4331 O O . ASP B 1 250 ? 33.33750 13.36751 17.44320 1.000 22.38440 241 ASP B O 1
ATOM 4336 N N . PRO B 1 251 ? 32.47600 13.83729 15.43152 1.000 21.71718 242 PRO B N 1
ATOM 4337 C CA . PRO B 1 251 ? 32.76126 12.47287 14.94736 1.000 21.86355 242 PRO B CA 1
ATOM 4338 C C . PRO B 1 251 ? 34.23692 12.09701 14.91064 1.000 25.87302 242 PRO B C 1
ATOM 4339 O O . PRO B 1 251 ? 34.53848 10.89692 14.90750 1.000 24.48759 242 PRO B O 1
ATOM 4343 N N . ASP B 1 252 ? 35.16253 13.06067 14.87161 1.000 23.36135 243 ASP B N 1
ATOM 4344 C CA . ASP B 1 252 ? 36.57795 12.72344 14.94254 1.000 23.69847 243 ASP B CA 1
ATOM 4345 C C . ASP B 1 252 ? 37.03026 12.45661 16.37107 1.000 22.45383 243 ASP B C 1
ATOM 4346 O O . ASP B 1 252 ? 38.09869 11.87092 16.57889 1.000 28.02144 243 ASP B O 1
ATOM 4351 N N . ILE B 1 253 ? 36.24545 12.88669 17.35091 1.000 21.03356 244 ILE B N 1
ATOM 4352 C CA . ILE B 1 253 ? 36.52228 12.64154 18.75861 1.000 21.47800 244 ILE B CA 1
ATOM 4353 C C . ILE B 1 253 ? 35.77813 11.41070 19.27008 1.000 24.04556 244 ILE B C 1
ATOM 4354 O O . ILE B 1 253 ? 36.34423 10.58762 19.99484 1.000 22.28971 244 ILE B O 1
ATOM 4359 N N . SER B 1 254 ? 34.51335 11.26582 18.88190 1.000 20.56313 245 SER B N 1
ATOM 4360 C CA . SER B 1 254 ? 33.68959 10.11353 19.25533 1.000 19.19487 245 SER B CA 1
ATOM 4361 C C . SER B 1 254 ? 33.26187 9.39335 17.98813 1.000 17.02647 245 SER B C 1
ATOM 4362 O O . SER B 1 254 ? 32.26987 9.79383 17.34693 1.000 17.82781 245 SER B O 1
ATOM 4365 N N . PRO B 1 255 ? 33.96823 8.33318 17.58847 1.000 17.95698 246 PRO B N 1
ATOM 4366 C CA . PRO B 1 255 ? 33.61428 7.63770 16.34056 1.000 21.51810 246 PRO B CA 1
ATOM 4367 C C . PRO B 1 255 ? 32.20923 7.08357 16.33556 1.000 17.71694 246 PRO B C 1
ATOM 4368 O O . PRO B 1 255 ? 31.66446 6.83028 15.25609 1.000 20.82386 246 PRO B O 1
ATOM 4372 N N . LEU B 1 256 ? 31.59842 6.88824 17.50308 1.000 17.90713 247 LEU B N 1
ATOM 4373 C CA . LEU B 1 256 ? 30.21537 6.43591 17.52511 1.000 16.98836 247 LEU B CA 1
ATOM 4374 C C . LEU B 1 256 ? 29.29181 7.38452 16.76085 1.000 17.59711 247 LEU B C 1
ATOM 4375 O O . LEU B 1 256 ? 28.23700 6.95263 16.28193 1.000 20.64644 247 LEU B O 1
ATOM 4380 N N . TYR B 1 257 ? 29.66019 8.66005 16.63236 1.000 17.73016 248 TYR B N 1
ATOM 4381 C CA . TYR B 1 257 ? 28.82055 9.64331 15.95852 1.000 18.27907 248 TYR B CA 1
ATOM 4382 C C . TYR B 1 257 ? 29.16018 9.83384 14.48298 1.000 16.62606 248 TYR B C 1
ATOM 4383 O O . TYR B 1 257 ? 28.49937 10.63362 13.80019 1.000 21.54578 248 TYR B O 1
ATOM 4392 N N . ALA B 1 258 ? 30.15047 9.12072 13.96647 1.000 20.80115 249 ALA B N 1
ATOM 4393 C CA . ALA B 1 258 ? 30.54582 9.30288 12.57741 1.000 20.61293 249 ALA B CA 1
ATOM 4394 C C . ALA B 1 258 ? 29.65039 8.48649 11.65148 1.000 20.99409 249 ALA B C 1
ATOM 4395 O O . ALA B 1 258 ? 28.96143 7.55605 12.07620 1.000 21.01258 249 ALA B O 1
ATOM 4397 N N A ASN B 1 259 ? 29.65754 8.86146 10.36835 0.600 19.43646 250 ASN B N 1
ATOM 4398 N N B ASN B 1 259 ? 29.66947 8.84668 10.36857 0.400 20.47764 250 ASN B N 1
ATOM 4399 C CA A ASN B 1 259 ? 29.05829 8.03593 9.32535 0.600 18.74551 250 ASN B CA 1
ATOM 4400 C CA B ASN B 1 259 ? 29.04199 8.02210 9.34424 0.400 19.95217 250 ASN B CA 1
ATOM 4401 C C A ASN B 1 259 ? 30.01742 6.88634 9.03775 0.600 19.07146 250 ASN B C 1
ATOM 4402 C C B ASN B 1 259 ? 29.99667 6.88679 8.99879 0.400 19.59031 250 ASN B C 1
ATOM 4403 O O A ASN B 1 259 ? 31.18181 7.12075 8.69368 0.600 21.29530 250 ASN B O 1
ATOM 4404 O O B ASN B 1 259 ? 31.13238 7.13170 8.57530 0.400 20.86465 250 ASN B O 1
ATOM 4413 N N . LEU B 1 260 ? 29.54223 5.64850 9.18718 1.000 18.86795 251 LEU B N 1
ATOM 4414 C CA . LEU B 1 260 ? 30.41176 4.47517 9.14902 1.000 17.64240 251 LEU B CA 1
ATOM 4415 C C . LEU B 1 260 ? 30.39438 3.73370 7.80980 1.000 19.33671 251 LEU B C 1
ATOM 4416 O O . LEU B 1 260 ? 30.74716 2.55028 7.76139 1.000 21.73486 251 LEU B O 1
ATOM 4421 N N . HIS B 1 261 ? 30.02179 4.39866 6.71996 1.000 18.61290 252 HIS B N 1
ATOM 4422 C CA . HIS B 1 261 ? 29.97722 3.69818 5.43954 1.000 20.41776 252 HIS B CA 1
ATOM 4423 C C . HIS B 1 261 ? 31.37462 3.24497 5.01202 1.000 20.75992 252 HIS B C 1
ATOM 4424 O O . HIS B 1 261 ? 32.38507 3.88874 5.31404 1.000 22.01879 252 HIS B O 1
ATOM 4431 N N . ASP B 1 262 ? 31.42234 2.11559 4.29465 1.000 20.04263 253 ASP B N 1
ATOM 4432 C CA . ASP B 1 262 ? 32.65109 1.62309 3.65352 1.000 21.75934 253 ASP B CA 1
ATOM 4433 C C . ASP B 1 262 ? 33.75438 1.30291 4.65975 1.000 20.84120 253 ASP B C 1
ATOM 4434 O O . ASP B 1 262 ? 34.94182 1.55061 4.40822 1.000 24.98059 253 ASP B O 1
ATOM 4439 N N . MET B 1 263 ? 33.36688 0.72143 5.79754 1.000 19.72892 254 MET B N 1
ATOM 4440 C CA . MET B 1 263 ? 34.34301 0.28127 6.78681 1.000 20.64126 254 MET B CA 1
ATOM 4441 C C . MET B 1 263 ? 34.66160 -1.19141 6.58684 1.000 21.52310 254 MET B C 1
ATOM 4442 O O . MET B 1 263 ? 33.87298 -1.93210 5.98829 1.000 23.38204 254 MET B O 1
ATOM 4447 N N . PRO B 1 264 ? 35.82406 -1.64974 7.04943 1.000 21.51446 255 PRO B N 1
ATOM 4448 C CA . PRO B 1 264 ? 36.17960 -3.06526 6.89710 1.000 22.57856 255 PRO B CA 1
ATOM 4449 C C . PRO B 1 264 ? 35.39996 -3.92331 7.87467 1.000 20.01388 255 PRO B C 1
ATOM 4450 O O . PRO B 1 264 ? 34.83410 -3.40494 8.85177 1.000 20.96800 255 PRO B O 1
ATOM 4454 N N . PRO B 1 265 ? 35.36564 -5.23905 7.65227 1.000 21.09067 256 PRO B N 1
ATOM 4455 C CA . PRO B 1 265 ? 34.84669 -6.15275 8.67812 1.000 20.12570 256 PRO B CA 1
ATOM 4456 C C . PRO B 1 265 ? 35.53998 -5.90562 10.00967 1.000 20.06368 256 PRO B C 1
ATOM 4457 O O . PRO B 1 265 ? 36.74711 -5.65577 10.06501 1.000 20.68612 256 PRO B O 1
ATOM 4461 N N . ALA B 1 266 ? 34.77528 -6.00183 11.09543 1.000 18.46183 257 ALA B N 1
ATOM 4462 C CA . ALA B 1 266 ? 35.30193 -5.73506 12.42664 1.000 19.57179 257 ALA B CA 1
ATOM 4463 C C . ALA B 1 266 ? 34.99437 -6.89387 13.36628 1.000 21.13630 257 ALA B C 1
ATOM 4464 O O . ALA B 1 266 ? 33.98119 -7.58920 13.22226 1.000 23.88780 257 ALA B O 1
ATOM 4466 N N . LEU B 1 267 ? 35.88286 -7.09890 14.33301 1.000 18.90381 258 LEU B N 1
ATOM 4467 C CA . LEU B 1 267 ? 35.62537 -7.97089 15.47176 1.000 18.27966 258 LEU B CA 1
ATOM 4468 C C . LEU B 1 267 ? 35.57036 -7.09162 16.71611 1.000 17.52048 258 LEU B C 1
ATOM 4469 O O . LEU B 1 267 ? 36.52495 -6.36467 17.00547 1.000 19.86686 258 LEU B O 1
ATOM 4474 N N . PHE B 1 268 ? 34.45180 -7.13485 17.43317 1.000 19.18808 259 PHE B N 1
ATOM 4475 C CA . PHE B 1 268 ? 34.30021 -6.41764 18.69449 1.000 16.79420 259 PHE B CA 1
ATOM 4476 C C . PHE B 1 268 ? 34.35614 -7.42709 19.83585 1.000 16.93743 259 PHE B C 1
ATOM 4477 O O . PHE B 1 268 ? 33.58131 -8.39530 19.84525 1.000 20.98683 259 PHE B O 1
ATOM 4485 N N . THR B 1 269 ? 35.26120 -7.20102 20.79751 1.000 20.07908 260 THR B N 1
ATOM 4486 C CA . THR B 1 269 ? 35.44969 -8.07166 21.95665 1.000 19.19188 260 THR B CA 1
ATOM 4487 C C . THR B 1 269 ? 35.17255 -7.27728 23.22687 1.000 23.07364 260 THR B C 1
ATOM 4488 O O . THR B 1 269 ? 35.67410 -6.15518 23.37601 1.000 20.79460 260 THR B O 1
ATOM 4492 N N . VAL B 1 270 ? 34.38846 -7.84754 24.14532 1.000 19.70388 261 VAL B N 1
ATOM 4493 C CA . VAL B 1 270 ? 34.11873 -7.16275 25.40945 1.000 19.20193 261 VAL B CA 1
ATOM 4494 C C . VAL B 1 270 ? 33.73342 -8.17152 26.48140 1.000 18.06471 261 VAL B C 1
ATOM 4495 O O . VAL B 1 270 ? 33.12402 -9.20826 26.19572 1.000 20.24305 261 VAL B O 1
ATOM 4499 N N . GLY B 1 271 ? 34.07402 -7.84359 27.74003 1.000 19.83746 262 GLY B N 1
ATOM 4500 C CA . GLY B 1 271 ? 33.61514 -8.59349 28.88955 1.000 20.28424 262 GLY B CA 1
ATOM 4501 C C . GLY B 1 271 ? 32.39239 -7.93807 29.52199 1.000 20.30343 262 GLY B C 1
ATOM 4502 O O . GLY B 1 271 ? 32.15871 -6.73803 29.36570 1.000 22.79428 262 GLY B O 1
ATOM 4503 N N . THR B 1 272 ? 31.59697 -8.73889 30.23811 1.000 21.39941 263 THR B N 1
ATOM 4504 C CA . THR B 1 272 ? 30.31960 -8.23944 30.75261 1.000 21.18506 263 THR B CA 1
ATOM 4505 C C . THR B 1 272 ? 30.45979 -7.36816 31.99391 1.000 22.50178 263 THR B C 1
ATOM 4506 O O . THR B 1 272 ? 29.45907 -6.77783 32.42980 1.000 25.22419 263 THR B O 1
ATOM 4510 N N . ARG B 1 273 ? 31.65389 -7.27699 32.58094 1.000 22.68661 264 ARG B N 1
ATOM 4511 C CA . ARG B 1 273 ? 31.89123 -6.45041 33.76294 1.000 23.81447 264 ARG B CA 1
ATOM 4512 C C . ARG B 1 273 ? 32.80906 -5.27254 33.43938 1.000 23.30959 264 ARG B C 1
ATOM 4513 O O . ARG B 1 273 ? 33.63308 -4.85180 34.25559 1.000 27.86359 264 ARG B O 1
ATOM 4521 N N . ASP B 1 274 ? 32.63768 -4.71595 32.24303 1.000 24.07866 265 ASP B N 1
ATOM 4522 C CA . ASP B 1 274 ? 33.43273 -3.60934 31.72426 1.000 20.82018 265 ASP B CA 1
ATOM 4523 C C . ASP B 1 274 ? 32.56598 -2.34992 31.71153 1.000 22.30235 265 ASP B C 1
ATOM 4524 O O . ASP B 1 274 ? 31.42307 -2.38406 31.23534 1.000 23.00037 265 ASP B O 1
ATOM 4529 N N . ALA B 1 275 ? 33.10157 -1.24129 32.23963 1.000 20.56926 266 ALA B N 1
ATOM 4530 C CA . ALA B 1 275 ? 32.39824 0.03766 32.13415 1.000 18.62709 266 ALA B CA 1
ATOM 4531 C C . ALA B 1 275 ? 32.08360 0.40700 30.68594 1.000 19.25133 266 ALA B C 1
ATOM 4532 O O . ALA B 1 275 ? 31.15041 1.17657 30.43374 1.000 20.11894 266 ALA B O 1
ATOM 4534 N N . LEU B 1 276 ? 32.86599 -0.09609 29.72986 1.000 18.70904 267 LEU B N 1
ATOM 4535 C CA . LEU B 1 276 ? 32.70218 0.23757 28.32018 1.000 17.54538 267 LEU B CA 1
ATOM 4536 C C . LEU B 1 276 ? 31.82468 -0.76052 27.55567 1.000 19.19514 267 LEU B C 1
ATOM 4537 O O . LEU B 1 276 ? 31.85595 -0.76089 26.32036 1.000 18.97146 267 LEU B O 1
ATOM 4542 N N A VAL B 1 277 ? 31.02265 -1.57260 28.24962 0.500 19.31214 268 VAL B N 1
ATOM 4543 N N B VAL B 1 277 ? 31.04360 -1.59121 28.26069 0.500 16.05173 268 VAL B N 1
ATOM 4544 C CA A VAL B 1 277 ? 30.20703 -2.56563 27.54636 0.500 19.56655 268 VAL B CA 1
ATOM 4545 C CA B VAL B 1 277 ? 30.16170 -2.55834 27.59473 0.500 17.53453 268 VAL B CA 1
ATOM 4546 C C A VAL B 1 277 ? 29.28281 -1.90189 26.52777 0.500 20.51342 268 VAL B C 1
ATOM 4547 C C B VAL B 1 277 ? 29.32569 -1.87191 26.52344 0.500 19.04985 268 VAL B C 1
ATOM 4548 O O A VAL B 1 277 ? 29.13904 -2.38844 25.39891 0.500 21.02493 268 VAL B O 1
ATOM 4549 O O B VAL B 1 277 ? 29.28257 -2.30849 25.36562 0.500 18.07490 268 VAL B O 1
ATOM 4556 N N . ASP B 1 278 ? 28.64727 -0.78159 26.89793 1.000 18.53781 269 ASP B N 1
ATOM 4557 C CA . ASP B 1 278 ? 27.74572 -0.11100 25.95592 1.000 16.33572 269 ASP B CA 1
ATOM 4558 C C . ASP B 1 278 ? 28.49443 0.41672 24.73957 1.000 16.97448 269 ASP B C 1
ATOM 4559 O O . ASP B 1 278 ? 27.96393 0.38720 23.62388 1.000 18.75442 269 ASP B O 1
ATOM 4564 N N . ASP B 1 279 ? 29.72766 0.90658 24.92555 1.000 18.38863 270 ASP B N 1
ATOM 4565 C CA . ASP B 1 279 ? 30.49395 1.36514 23.76732 1.000 14.43108 270 ASP B CA 1
ATOM 4566 C C . ASP B 1 279 ? 30.65269 0.25901 22.72728 1.000 16.42654 270 ASP B C 1
ATOM 4567 O O . ASP B 1 279 ? 30.49664 0.49753 21.52229 1.000 17.62648 270 ASP B O 1
ATOM 4572 N N . THR B 1 280 ? 30.98642 -0.95382 23.16647 1.000 16.99217 271 THR B N 1
ATOM 4573 C CA . THR B 1 280 ? 31.12762 -2.05122 22.21538 1.000 15.60311 271 THR B CA 1
ATOM 4574 C C . THR B 1 280 ? 29.78632 -2.41094 21.58832 1.000 16.58373 271 THR B C 1
ATOM 4575 O O . THR B 1 280 ? 29.68181 -2.53247 20.36182 1.000 17.57928 271 THR B O 1
ATOM 4579 N N . LEU B 1 281 ? 28.73934 -2.56605 22.40852 1.000 16.57153 272 LEU B N 1
ATOM 4580 C CA . LEU B 1 281 ? 27.45431 -2.98486 21.84880 1.000 16.95109 272 LEU B CA 1
ATOM 4581 C C . LEU B 1 281 ? 26.88607 -1.92198 20.91517 1.000 15.45870 272 LEU B C 1
ATOM 4582 O O . LEU B 1 281 ? 26.30099 -2.24647 19.86654 1.000 17.55696 272 LEU B O 1
ATOM 4587 N N . PHE B 1 282 ? 27.05717 -0.64692 21.27038 1.000 16.18557 273 PHE B N 1
ATOM 4588 C CA . PHE B 1 282 ? 26.52963 0.42956 20.43925 1.000 14.89231 273 PHE B CA 1
ATOM 4589 C C . PHE B 1 282 ? 27.31583 0.54592 19.13642 1.000 15.29303 273 PHE B C 1
ATOM 4590 O O . PHE B 1 282 ? 26.73172 0.70369 18.05804 1.000 17.53016 273 PHE B O 1
ATOM 4598 N N . MET B 1 283 ? 28.64931 0.52235 19.21637 1.000 15.29517 274 MET B N 1
ATOM 4599 C CA . MET B 1 283 ? 29.46261 0.62967 18.00502 1.000 15.49475 274 MET B CA 1
ATOM 4600 C C . MET B 1 283 ? 29.23909 -0.56058 17.07421 1.000 17.78748 274 MET B C 1
ATOM 4601 O O . MET B 1 283 ? 29.18344 -0.39663 15.84520 1.000 16.90819 274 MET B O 1
ATOM 4606 N N . HIS B 1 284 ? 29.12251 -1.76667 17.64303 1.000 16.28025 275 HIS B N 1
ATOM 4607 C CA . HIS B 1 284 ? 28.76394 -2.95165 16.86418 1.000 16.86961 275 HIS B CA 1
ATOM 4608 C C . HIS B 1 284 ? 27.44280 -2.73887 16.12816 1.000 18.32256 275 HIS B C 1
ATOM 4609 O O . HIS B 1 284 ? 27.33024 -3.01407 14.92367 1.000 18.22432 275 HIS B O 1
ATOM 4616 N N . ALA B 1 285 ? 26.42776 -2.24169 16.83917 1.000 18.21297 276 ALA B N 1
ATOM 4617 C CA . ALA B 1 285 ? 25.13166 -1.99211 16.21346 1.000 18.17717 276 ALA B CA 1
ATOM 4618 C C . ALA B 1 285 ? 25.24578 -1.00817 15.05452 1.000 16.93719 276 ALA B C 1
ATOM 4619 O O . ALA B 1 285 ? 24.68258 -1.24450 13.97683 1.000 17.05364 276 ALA B O 1
ATOM 4621 N N . ARG B 1 286 ? 25.95471 0.11174 15.25781 1.000 17.52720 277 ARG B N 1
ATOM 4622 C CA . ARG B 1 286 ? 26.08694 1.09499 14.17975 1.000 16.66684 277 ARG B CA 1
ATOM 4623 C C . ARG B 1 286 ? 26.92970 0.57070 13.02412 1.000 17.31565 277 ARG B C 1
ATOM 4624 O O . ARG B 1 286 ? 26.68681 0.93321 11.86592 1.000 17.43302 277 ARG B O 1
ATOM 4632 N N . TRP B 1 287 ? 27.93769 -0.24539 13.32459 1.000 16.40355 278 TRP B N 1
ATOM 4633 C CA . TRP B 1 287 ? 28.77725 -0.81940 12.27772 1.000 16.46475 278 TRP B CA 1
ATOM 4634 C C . TRP B 1 287 ? 27.92741 -1.63266 11.31413 1.000 19.50232 278 TRP B C 1
ATOM 4635 O O . TRP B 1 287 ? 28.03917 -1.49124 10.08572 1.000 18.20280 278 TRP B O 1
ATOM 4646 N N . ILE B 1 288 ? 27.03570 -2.45927 11.86660 1.000 17.76783 279 ILE B N 1
ATOM 4647 C CA . ILE B 1 288 ? 26.13750 -3.27332 11.05196 1.000 17.69967 279 ILE B CA 1
ATOM 4648 C C . ILE B 1 288 ? 25.09509 -2.40085 10.36392 1.000 19.81820 279 ILE B C 1
ATOM 4649 O O . ILE B 1 288 ? 24.77210 -2.60384 9.18340 1.000 20.10279 279 ILE B O 1
ATOM 4654 N N . ALA B 1 289 ? 24.54376 -1.42404 11.08767 1.000 17.73655 280 ALA B N 1
ATOM 4655 C CA . ALA B 1 289 ? 23.50902 -0.57140 10.50954 1.000 18.23716 280 ALA B CA 1
ATOM 4656 C C . ALA B 1 289 ? 24.02603 0.24017 9.33245 1.000 19.55066 280 ALA B C 1
ATOM 4657 O O . ALA B 1 289 ? 23.22285 0.68240 8.50322 1.000 21.10529 280 ALA B O 1
ATOM 4659 N N . ALA B 1 290 ? 25.34216 0.44297 9.23544 1.000 19.13517 281 ALA B N 1
ATOM 4660 C CA . ALA B 1 290 ? 25.94967 1.10262 8.08605 1.000 19.88681 281 ALA B CA 1
ATOM 4661 C C . ALA B 1 290 ? 26.23546 0.12864 6.94743 1.000 20.83861 281 ALA B C 1
ATOM 4662 O O . ALA B 1 290 ? 26.82042 0.52859 5.92669 1.000 23.44917 281 ALA B O 1
ATOM 4664 N N . GLY B 1 291 ? 25.83402 -1.13394 7.09613 1.000 19.86195 282 GLY B N 1
ATOM 4665 C CA . GLY B 1 291 ? 26.00903 -2.12215 6.04788 1.000 22.20227 282 GLY B CA 1
ATOM 4666 C C . GLY B 1 291 ? 27.33524 -2.84803 6.05575 1.000 20.91396 282 GLY B C 1
ATOM 4667 O O . GLY B 1 291 ? 27.68183 -3.47712 5.04951 1.000 24.18430 282 GLY B O 1
ATOM 4668 N N . ASN B 1 292 ? 28.09444 -2.77451 7.14769 1.000 20.30014 283 ASN B N 1
ATOM 4669 C CA . ASN B 1 292 ? 29.40078 -3.41525 7.24628 1.000 19.97788 283 ASN B CA 1
ATOM 4670 C C . ASN B 1 292 ? 29.29010 -4.73748 8.00034 1.000 20.70117 283 ASN B C 1
ATOM 4671 O O . ASN B 1 292 ? 28.38066 -4.94439 8.80541 1.000 24.15212 283 ASN B O 1
ATOM 4676 N N . GLU B 1 293 ? 30.23998 -5.63254 7.74048 1.000 19.46261 284 GLU B N 1
ATOM 4677 C CA . GLU B 1 293 ? 30.30387 -6.89848 8.46641 1.000 18.36555 284 GLU B CA 1
ATOM 4678 C C . GLU B 1 293 ? 30.88389 -6.66442 9.85726 1.000 19.39643 284 GLU B C 1
ATOM 4679 O O . GLU B 1 293 ? 31.82066 -5.87789 10.03107 1.000 21.70131 284 GLU B O 1
ATOM 4685 N N . ALA B 1 294 ? 30.32279 -7.34989 10.85352 1.000 20.56292 285 ALA B N 1
ATOM 4686 C CA . ALA B 1 294 ? 30.85561 -7.27090 12.20799 1.000 20.34127 285 ALA B CA 1
ATOM 4687 C C . ALA B 1 294 ? 30.61275 -8.57643 12.94824 1.000 22.24035 285 ALA B C 1
ATOM 4688 O O . ALA B 1 294 ? 29.56179 -9.21619 12.79911 1.000 26.87849 285 ALA B O 1
ATOM 4690 N N . GLU B 1 295 ? 31.59562 -8.95089 13.75040 1.000 20.42687 286 GLU B N 1
ATOM 4691 C CA . GLU B 1 295 ? 31.54718 -10.12118 14.60994 1.000 20.68184 286 GLU B CA 1
ATOM 4692 C C . GLU B 1 295 ? 31.65698 -9.62278 16.03912 1.000 22.06938 286 GLU B C 1
ATOM 4693 O O . GLU B 1 295 ? 32.32785 -8.62132 16.30683 1.000 22.51082 286 GLU B O 1
ATOM 4699 N N . LEU B 1 296 ? 30.98334 -10.31081 16.95596 1.000 20.38700 287 LEU B N 1
ATOM 4700 C CA . LEU B 1 296 ? 30.91857 -9.87042 18.34038 1.000 21.74121 287 LEU B CA 1
ATOM 4701 C C . LEU B 1 296 ? 31.31799 -11.01513 19.25284 1.000 21.21528 287 LEU B C 1
ATOM 4702 O O . LEU B 1 296 ? 30.79750 -12.12701 19.11686 1.000 26.94534 287 LEU B O 1
ATOM 4707 N N . GLY B 1 297 ? 32.23315 -10.74451 20.18047 1.000 21.08371 288 GLY B N 1
ATOM 4708 C CA . GLY B 1 297 ? 32.55865 -11.70989 21.21317 1.000 20.78151 288 GLY B CA 1
ATOM 4709 C C . GLY B 1 297 ? 32.32322 -11.14088 22.59797 1.000 21.13545 288 GLY B C 1
ATOM 4710 O O . GLY B 1 297 ? 32.94888 -10.14926 22.98018 1.000 24.62537 288 GLY B O 1
ATOM 4711 N N . VAL B 1 298 ? 31.40368 -11.73576 23.34983 1.000 22.28015 289 VAL B N 1
ATOM 4712 C CA . VAL B 1 298 ? 31.04365 -11.27766 24.68870 1.000 22.71685 289 VAL B CA 1
ATOM 4713 C C . VAL B 1 298 ? 31.46517 -12.34376 25.68732 1.000 22.34597 289 VAL B C 1
ATOM 4714 O O . VAL B 1 298 ? 31.11491 -13.52202 25.53123 1.000 24.81971 289 VAL B O 1
ATOM 4718 N N . PHE B 1 299 ? 32.19741 -11.93820 26.72140 1.000 22.37245 290 PHE B N 1
ATOM 4719 C CA . PHE B 1 299 ? 32.79275 -12.91422 27.62570 1.000 22.98451 290 PHE B CA 1
ATOM 4720 C C . PHE B 1 299 ? 32.29715 -12.76361 29.06307 1.000 22.83271 290 PHE B C 1
ATOM 4721 O O . PHE B 1 299 ? 32.54108 -11.72398 29.70181 1.000 22.28697 290 PHE B O 1
ATOM 4729 N N . PRO B 1 300 ? 31.60473 -13.76536 29.60705 1.000 23.18118 291 PRO B N 1
ATOM 4730 C CA . PRO B 1 300 ? 30.92312 -13.59394 30.90670 1.000 25.15791 291 PRO B CA 1
ATOM 4731 C C . PRO B 1 300 ? 31.89624 -13.28423 32.03473 1.000 24.09050 291 PRO B C 1
ATOM 4732 O O . PRO B 1 300 ? 32.84545 -14.03641 32.29180 1.000 26.80580 291 PRO B O 1
ATOM 4736 N N . GLY B 1 301 ? 31.63375 -12.18026 32.73283 1.000 22.81375 292 GLY B N 1
ATOM 4737 C CA . GLY B 1 301 ? 32.43939 -11.77545 33.85837 1.000 24.37124 292 GLY B CA 1
ATOM 4738 C C . GLY B 1 301 ? 33.68827 -11.00446 33.50353 1.000 25.17586 292 GLY B C 1
ATOM 4739 O O . GLY B 1 301 ? 34.38064 -10.52610 34.41039 1.000 27.86061 292 GLY B O 1
ATOM 4740 N N . GLY B 1 302 ? 34.00310 -10.85679 32.22354 1.000 24.82163 293 GLY B N 1
ATOM 4741 C CA . GLY B 1 302 ? 35.23265 -10.19103 31.84725 1.000 22.30679 293 GLY B CA 1
ATOM 4742 C C . GLY B 1 302 ? 35.35148 -8.75047 32.30838 1.000 22.79627 293 GLY B C 1
ATOM 4743 O O . GLY B 1 302 ? 34.44071 -7.93653 32.10687 1.000 24.25522 293 GLY B O 1
ATOM 4744 N N . ALA B 1 303 ? 36.47852 -8.42530 32.93868 1.000 22.74065 294 ALA B N 1
ATOM 4745 C CA . ALA B 1 303 ? 36.77214 -7.04575 33.28071 1.000 22.56924 294 ALA B CA 1
ATOM 4746 C C . ALA B 1 303 ? 37.22166 -6.28357 32.03336 1.000 23.37770 294 ALA B C 1
ATOM 4747 O O . ALA B 1 303 ? 37.56186 -6.86588 30.99595 1.000 23.44640 294 ALA B O 1
ATOM 4749 N N . HIS B 1 304 ? 37.24221 -4.95916 32.13877 1.000 22.71750 295 HIS B N 1
ATOM 4750 C CA . HIS B 1 304 ? 38.01621 -4.19712 31.17152 1.000 23.68342 295 HIS B CA 1
ATOM 4751 C C . HIS B 1 304 ? 39.45143 -4.71793 31.18668 1.000 25.18960 295 HIS B C 1
ATOM 4752 O O . HIS B 1 304 ? 40.01365 -5.00169 32.24795 1.000 26.92433 295 HIS B O 1
ATOM 4759 N N . GLY B 1 305 ? 40.03896 -4.87515 30.00395 1.000 24.35312 296 GLY B N 1
ATOM 4760 C CA . GLY B 1 305 ? 41.39677 -5.38325 29.93831 1.000 23.88984 296 GLY B CA 1
ATOM 4761 C C . GLY B 1 305 ? 41.55519 -6.86016 30.21915 1.000 25.40923 296 GLY B C 1
ATOM 4762 O O . GLY B 1 305 ? 42.68560 -7.31615 30.42425 1.000 27.20939 296 GLY B O 1
ATOM 4763 N N . PHE B 1 306 ? 40.46800 -7.63622 30.19844 1.000 23.63185 297 PHE B N 1
ATOM 4764 C CA . PHE B 1 306 ? 40.53408 -9.01578 30.68116 1.000 23.34069 297 PHE B CA 1
ATOM 4765 C C . PHE B 1 306 ? 41.49207 -9.88080 29.86620 1.000 27.04757 297 PHE B C 1
ATOM 4766 O O . PHE B 1 306 ? 42.02536 -10.86781 30.38856 1.000 27.67297 297 PHE B O 1
ATOM 4774 N N . VAL B 1 307 ? 41.71941 -9.54204 28.59364 1.000 28.15586 298 VAL B N 1
ATOM 4775 C CA . VAL B 1 307 ? 42.58464 -10.35962 27.74695 1.000 30.25341 298 VAL B CA 1
ATOM 4776 C C . VAL B 1 307 ? 44.03053 -10.37831 28.21984 1.000 32.94356 298 VAL B C 1
ATOM 4777 O O . VAL B 1 307 ? 44.81846 -11.21976 27.75834 1.000 36.46077 298 VAL B O 1
ATOM 4781 N N . ALA B 1 308 ? 44.40722 -9.47444 29.12280 1.000 31.99894 299 ALA B N 1
ATOM 4782 C CA . ALA B 1 308 ? 45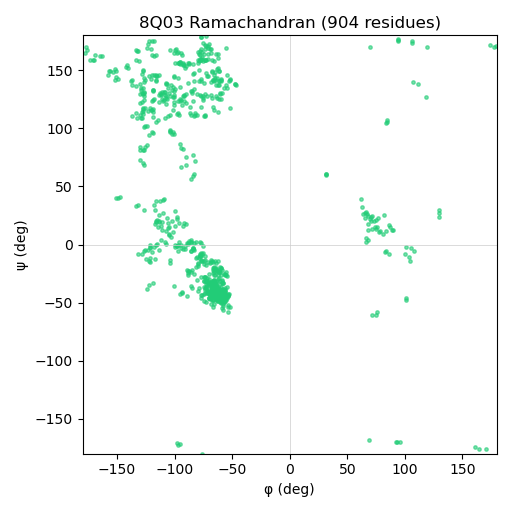.77265 -9.42334 29.63035 1.000 33.58411 299 ALA B CA 1
ATOM 4783 C C . ALA B 1 308 ? 46.01649 -10.36702 30.80168 1.000 36.63872 299 ALA B C 1
ATOM 4784 O O . ALA B 1 308 ? 47.16456 -10.49908 31.24350 1.000 37.91943 299 ALA B O 1
ATOM 4786 N N . PHE B 1 309 ? 44.98080 -11.03315 31.30331 1.000 34.37146 300 PHE B N 1
ATOM 4787 C CA . PHE B 1 309 ? 45.10403 -11.84409 32.49763 1.000 35.82712 300 PHE B CA 1
ATOM 4788 C C . PHE B 1 309 ? 44.84897 -13.31453 32.18584 1.000 38.51636 300 PHE B C 1
ATOM 4789 O O . PHE B 1 309 ? 44.02631 -13.63916 31.32925 1.000 42.01985 300 PHE B O 1
ATOM 4797 N N . PRO B 1 310 ? 45.53138 -14.22645 32.87246 1.000 36.60362 301 PRO B N 1
ATOM 4798 C CA . PRO B 1 310 ? 45.35014 -15.65550 32.58882 1.000 37.73262 301 PRO B CA 1
ATOM 4799 C C . PRO B 1 310 ? 43.88993 -16.06742 32.69773 1.000 39.46768 301 PRO B C 1
ATOM 4800 O O . PRO B 1 310 ? 43.02355 -15.30538 33.13704 1.000 48.78903 301 PRO B O 1
ATOM 4804 N N . GLY B 1 311 ? 43.60554 -17.27760 32.23762 1.000 37.34278 302 GLY B N 1
ATOM 4805 C CA . GLY B 1 311 ? 42.29292 -17.87169 32.39330 1.000 36.22280 302 GLY B CA 1
ATOM 4806 C C . GLY B 1 311 ? 41.62814 -18.18697 31.06405 1.000 32.25384 302 GLY B C 1
ATOM 4807 O O . GLY B 1 311 ? 42.06241 -17.76868 29.99193 1.000 30.80265 302 GLY B O 1
ATOM 4808 N N . GLU B 1 312 ? 40.52342 -18.92934 31.17468 1.000 29.43332 303 GLU B N 1
ATOM 4809 C CA . GLU B 1 312 ? 39.85985 -19.45396 29.98512 1.000 27.56898 303 GLU B CA 1
ATOM 4810 C C . GLU B 1 312 ? 39.29137 -18.34762 29.09704 1.000 27.17933 303 GLU B C 1
ATOM 4811 O O . GLU B 1 312 ? 39.40155 -18.42047 27.86543 1.000 28.37146 303 GLU B O 1
ATOM 4817 N N . ILE B 1 313 ? 38.65642 -17.32996 29.68445 1.000 26.57991 304 ILE B N 1
ATOM 4818 C CA . ILE B 1 313 ? 37.98248 -16.34447 28.83715 1.000 23.96534 304 ILE B CA 1
ATOM 4819 C C . ILE B 1 313 ? 38.99460 -15.50135 28.06844 1.000 24.49336 304 ILE B C 1
ATOM 4820 O O . ILE B 1 313 ? 38.75797 -15.12750 26.91302 1.000 24.35919 304 ILE B O 1
ATOM 4825 N N . ALA B 1 314 ? 40.14187 -15.19985 28.68428 1.000 25.04693 305 ALA B N 1
ATOM 4826 C CA . ALA B 1 314 ? 41.20336 -14.50610 27.95995 1.000 25.75410 305 ALA B CA 1
ATOM 4827 C C . ALA B 1 314 ? 41.71986 -15.35478 26.80300 1.000 25.18487 305 ALA B C 1
ATOM 4828 O O . ALA B 1 314 ? 41.88665 -14.85741 25.68152 1.000 25.52450 305 ALA B O 1
ATOM 4830 N N . ARG B 1 315 ? 42.00539 -16.63885 27.06028 1.000 24.14511 306 ARG B N 1
ATOM 4831 C CA . ARG B 1 315 ? 42.45591 -17.51658 25.98008 1.000 25.03944 306 ARG B CA 1
ATOM 4832 C C . ARG B 1 315 ? 41.42605 -17.58285 24.86128 1.000 26.84876 306 ARG B C 1
ATOM 4833 O O . ARG B 1 315 ? 41.77964 -17.52572 23.67684 1.000 27.69793 306 ARG B O 1
ATOM 4841 N N . ALA B 1 316 ? 40.14472 -17.70303 25.21725 1.000 25.31420 307 ALA B N 1
ATOM 4842 C CA . ALA B 1 316 ? 39.11115 -17.83244 24.19770 1.000 26.80536 307 ALA B CA 1
ATOM 4843 C C . ALA B 1 316 ? 38.98578 -16.55577 23.37552 1.000 23.82800 307 ALA B C 1
ATOM 4844 O O . ALA B 1 316 ? 38.85159 -16.61266 22.14558 1.000 26.09538 307 ALA B O 1
ATOM 4846 N N . ALA B 1 317 ? 39.04418 -15.39249 24.03429 1.000 22.71413 308 ALA B N 1
ATOM 4847 C CA . ALA B 1 317 ? 38.94270 -14.12936 23.30706 1.000 23.79669 308 ALA B CA 1
ATOM 4848 C C . ALA B 1 317 ? 40.14228 -13.90691 22.38956 1.000 23.76722 308 ALA B C 1
ATOM 4849 O O . ALA B 1 317 ? 39.98209 -13.44816 21.24913 1.000 24.24846 308 ALA B O 1
ATOM 4851 N N . ASN B 1 318 ? 41.35378 -14.20767 22.86891 1.000 25.13610 309 ASN B N 1
ATOM 4852 C CA . ASN B 1 318 ? 42.53090 -14.06297 22.01980 1.000 24.48290 309 ASN B CA 1
ATOM 4853 C C . ASN B 1 318 ? 42.48100 -15.02038 20.83800 1.000 25.72201 309 ASN B C 1
ATOM 4854 O O . ASN B 1 318 ? 42.90844 -14.66996 19.72731 1.000 23.92431 309 ASN B O 1
ATOM 4859 N N . ALA B 1 319 ? 41.95850 -16.23317 21.05480 1.000 23.94796 310 ALA B N 1
ATOM 4860 C CA . ALA B 1 319 ? 41.80405 -17.18176 19.95465 1.000 25.90824 310 ALA B CA 1
ATOM 4861 C C . ALA B 1 319 ? 40.81498 -16.66923 18.91396 1.000 25.67387 310 ALA B C 1
ATOM 4862 O O . ALA B 1 319 ? 41.02043 -16.86143 17.70989 1.000 25.99174 310 ALA B O 1
ATOM 4864 N N . GLN B 1 320 ? 39.74188 -16.00408 19.35784 1.000 25.20743 311 GLN B N 1
ATOM 4865 C CA . GLN B 1 320 ? 38.77014 -15.44331 18.42090 1.000 23.61774 311 GLN B CA 1
ATOM 4866 C C . GLN B 1 320 ? 39.39659 -14.33672 17.57617 1.000 22.81462 311 GLN B C 1
ATOM 4867 O O . GLN B 1 320 ? 39.12219 -14.23319 16.37258 1.000 24.69185 311 GLN B O 1
ATOM 4873 N N . ALA B 1 321 ? 40.25434 -13.50769 18.18164 1.000 23.45842 312 ALA B N 1
ATOM 4874 C CA . ALA B 1 321 ? 40.95274 -12.47934 17.41075 1.000 23.23986 312 ALA B CA 1
ATOM 4875 C C . ALA B 1 321 ? 41.90855 -13.08602 16.38536 1.000 21.24115 312 ALA B C 1
ATOM 4876 O O . ALA B 1 321 ? 41.97896 -12.61257 15.24133 1.000 24.17344 312 ALA B O 1
ATOM 4878 N N . ASP B 1 322 ? 42.67274 -14.11238 16.78014 1.000 22.82805 313 ASP B N 1
ATOM 4879 C CA . ASP B 1 322 ? 43.58628 -14.76699 15.84376 1.000 25.99779 313 ASP B CA 1
ATOM 4880 C C . ASP B 1 322 ? 42.82885 -15.33887 14.65369 1.000 25.22603 313 ASP B C 1
ATOM 4881 O O . ASP B 1 322 ? 43.28003 -15.23185 13.50684 1.000 25.67688 313 ASP B O 1
ATOM 4886 N N . ALA B 1 323 ? 41.68219 -15.96903 14.91164 1.000 23.71568 314 ALA B N 1
ATOM 4887 C CA . ALA B 1 323 ? 40.89631 -16.55995 13.83098 1.000 22.47410 314 ALA B CA 1
ATOM 4888 C C . ALA B 1 323 ? 40.32361 -15.48741 12.91328 1.000 22.75243 314 ALA B C 1
ATOM 4889 O O . ALA B 1 323 ? 40.25995 -15.67474 11.68846 1.000 25.09795 314 ALA B O 1
ATOM 4891 N N . PHE B 1 324 ? 39.88522 -14.36595 13.48913 1.000 21.95616 315 PHE B N 1
ATOM 4892 C CA . PHE B 1 324 ? 39.38838 -13.25515 12.68390 1.000 20.50670 315 PHE B CA 1
ATOM 4893 C C . PHE B 1 324 ? 40.47271 -12.72748 11.75661 1.000 21.23902 315 PHE B C 1
ATOM 4894 O O . PHE B 1 324 ? 40.24158 -12.53746 10.55548 1.000 22.21281 315 PHE B O 1
ATOM 4902 N N . LEU B 1 325 ? 41.67097 -12.49380 12.29635 1.000 20.53394 316 LEU B N 1
ATOM 4903 C CA . LEU B 1 325 ? 42.74744 -11.93501 11.48225 1.000 21.65832 316 LEU B CA 1
ATOM 4904 C C . LEU B 1 325 ? 43.15277 -12.88819 10.36546 1.000 18.79098 316 LEU B C 1
ATOM 4905 O O . LEU B 1 325 ? 43.46559 -12.44861 9.25047 1.000 23.26986 316 LEU B O 1
ATOM 4910 N N . ARG B 1 326 ? 43.16269 -14.19502 10.63952 1.000 21.84630 317 ARG B N 1
ATOM 4911 C CA . ARG B 1 326 ? 43.41878 -15.16184 9.57423 1.000 24.48468 317 ARG B CA 1
ATOM 4912 C C . ARG B 1 326 ? 42.33769 -15.09419 8.50006 1.000 25.42294 317 ARG B C 1
ATOM 4913 O O . ARG B 1 326 ? 42.63835 -15.12063 7.29796 1.000 25.36557 317 ARG B O 1
ATOM 4921 N N . ARG B 1 327 ? 41.07169 -14.99271 8.91720 1.000 23.16162 318 ARG B N 1
ATOM 4922 C CA . ARG B 1 327 ? 39.96224 -15.00008 7.96641 1.000 22.71926 318 ARG B CA 1
ATOM 4923 C C . ARG B 1 327 ? 40.03776 -13.81467 7.01117 1.000 22.42543 318 ARG B C 1
ATOM 4924 O O . ARG B 1 327 ? 39.91811 -13.97947 5.79013 1.000 24.88276 318 ARG B O 1
ATOM 4932 N N . VAL B 1 328 ? 40.23163 -12.60698 7.54886 1.000 22.38455 319 VAL B N 1
ATOM 4933 C CA . VAL B 1 328 ? 40.22155 -11.40764 6.71239 1.000 24.11480 319 VAL B CA 1
ATOM 4934 C C . VAL B 1 328 ? 41.47042 -11.28692 5.84017 1.000 22.59540 319 VAL B C 1
ATOM 4935 O O . VAL B 1 328 ? 41.46883 -10.52029 4.86524 1.000 27.33560 319 VAL B O 1
ATOM 4939 N N . THR B 1 329 ? 42.54390 -12.00818 6.16028 1.000 25.71781 320 THR B N 1
ATOM 4940 C CA . THR B 1 329 ? 43.73722 -12.01820 5.32216 1.000 26.50011 320 THR B CA 1
ATOM 4941 C C . THR B 1 329 ? 43.77274 -13.20858 4.36612 1.000 30.46885 320 THR B C 1
ATOM 4942 O O . THR B 1 329 ? 44.84007 -13.54550 3.83288 1.000 31.75129 320 THR B O 1
ATOM 4946 N N . GLY B 1 330 ? 42.62509 -13.84385 4.13358 1.000 27.74644 321 GLY B N 1
ATOM 4947 C CA . GLY B 1 330 ? 42.50731 -14.88112 3.12637 1.000 26.57750 321 GLY B CA 1
ATOM 4948 C C . GLY B 1 330 ? 42.93767 -16.26133 3.55418 1.000 27.99126 321 GLY B C 1
ATOM 4949 O O . GLY B 1 330 ? 43.08064 -17.14017 2.69486 1.000 29.83532 321 GLY B O 1
ATOM 4950 N N . GLN B 1 331 ? 43.15477 -16.48056 4.84269 1.000 27.41034 322 GLN B N 1
ATOM 4951 C CA . GLN B 1 331 ? 43.65725 -17.75774 5.34309 1.000 30.63481 322 GLN B CA 1
ATOM 4952 C C . GLN B 1 331 ? 42.55526 -18.59551 5.99565 1.000 36.49926 322 GLN B C 1
ATOM 4953 O O . GLN B 1 331 ? 41.37655 -18.23619 6.00200 1.000 36.51846 322 GLN B O 1
ATOM 4960 N N . LEU C 2 7 ? -17.33291 -16.83107 68.75208 1.000 54.53305 7 LEU C N 1
ATOM 4961 C CA . LEU C 2 7 ? -17.42758 -15.81293 69.79501 1.000 49.27864 7 LEU C CA 1
ATOM 4962 C C . LEU C 2 7 ? -18.41431 -16.24253 70.87780 1.000 42.92001 7 LEU C C 1
ATOM 4963 O O . LEU C 2 7 ? -19.62443 -16.12580 70.71141 1.000 37.16264 7 LEU C O 1
ATOM 4968 N N . ASP C 2 8 ? -17.87495 -16.73472 71.99285 1.000 41.77270 8 ASP C N 1
ATOM 4969 C CA . ASP C 2 8 ? -18.66563 -17.34764 73.05136 1.000 35.20830 8 ASP C CA 1
ATOM 4970 C C . ASP C 2 8 ? -18.86064 -16.33735 74.16927 1.000 29.11192 8 ASP C C 1
ATOM 4971 O O . ASP C 2 8 ? -17.86468 -15.84600 74.72785 1.000 27.85907 8 ASP C O 1
ATOM 4976 N N . PRO C 2 9 ? -20.09770 -16.00129 74.54053 1.000 24.51253 9 PRO C N 1
ATOM 4977 C CA . PRO C 2 9 ? -20.28746 -15.02614 75.62338 1.000 23.01120 9 PRO C CA 1
ATOM 4978 C C . PRO C 2 9 ? -19.71007 -15.47921 76.94054 1.000 22.85471 9 PRO C C 1
ATOM 4979 O O . PRO C 2 9 ? -19.41228 -14.63248 77.78943 1.000 23.67257 9 PRO C O 1
ATOM 4983 N N . ALA C 2 10 ? -19.53618 -16.78691 77.13750 1.000 22.73052 10 ALA C N 1
ATOM 4984 C CA . ALA C 2 10 ? -18.94963 -17.27858 78.38060 1.000 25.06505 10 ALA C CA 1
ATOM 4985 C C . ALA C 2 10 ? -17.55342 -16.71213 78.60163 1.000 25.74119 10 ALA C C 1
ATOM 4986 O O . ALA C 2 10 ? -17.15493 -16.47140 79.75123 1.000 26.03102 10 ALA C O 1
ATOM 4988 N N . LEU C 2 11 ? -16.80143 -16.48012 77.52171 1.000 25.17777 11 LEU C N 1
ATOM 4989 C CA . LEU C 2 11 ? -15.45362 -15.93277 77.65630 1.000 25.72129 11 LEU C CA 1
ATOM 4990 C C . LEU C 2 11 ? -15.44710 -14.54093 78.27358 1.000 23.90013 11 LEU C C 1
ATOM 4991 O O . LEU C 2 11 ? -14.41735 -14.12373 78.81692 1.000 24.05666 11 LEU C O 1
ATOM 4996 N N . PHE C 2 12 ? -16.55858 -13.80986 78.18732 1.000 24.10800 12 PHE C N 1
ATOM 4997 C CA . PHE C 2 12 ? -16.63278 -12.43384 78.65476 1.000 24.44514 12 PHE C CA 1
ATOM 4998 C C . PHE C 2 12 ? -17.21651 -12.31096 80.05431 1.000 27.57310 12 PHE C C 1
ATOM 4999 O O . PHE C 2 12 ? -17.30741 -11.19527 80.57985 1.000 29.31935 12 PHE C O 1
ATOM 5007 N N . ARG C 2 13 ? -17.58677 -13.42006 80.67265 1.000 25.22339 13 ARG C N 1
ATOM 5008 C CA . ARG C 2 13 ? -18.16724 -13.38505 82.00256 1.000 27.79892 13 ARG C CA 1
ATOM 5009 C C . ARG C 2 13 ? -17.08121 -13.55757 83.06196 1.000 29.06229 13 ARG C C 1
ATOM 5010 O O . ARG C 2 13 ? -16.02171 -14.13170 82.78842 1.000 27.54811 13 ARG C O 1
ATOM 5018 N N . PRO C 2 14 ? -17.33480 -13.05976 84.27649 1.000 32.50702 14 PRO C N 1
ATOM 5019 C CA . PRO C 2 14 ? -16.29784 -13.10296 85.32485 1.000 34.50201 14 PRO C CA 1
ATOM 5020 C C . PRO C 2 14 ? -15.72868 -14.48902 85.59435 1.000 33.72721 14 PRO C C 1
ATOM 5021 O O . PRO C 2 14 ? -14.52419 -14.61537 85.86077 1.000 35.33121 14 PRO C O 1
ATOM 5025 N N . ASP C 2 15 ? -16.55768 -15.53480 85.52780 1.000 34.81520 15 ASP C N 1
ATOM 5026 C CA . ASP C 2 15 ? -16.11591 -16.87932 85.89373 1.000 36.28761 15 ASP C CA 1
ATOM 5027 C C . ASP C 2 15 ? -15.05176 -17.43640 84.96016 1.000 31.77669 15 ASP C C 1
ATOM 5028 O O . ASP C 2 15 ? -14.36356 -18.39284 85.33320 1.000 33.27658 15 ASP C O 1
ATOM 5033 N N . ALA C 2 16 ? -14.91936 -16.88840 83.75448 1.000 31.10049 16 ALA C N 1
ATOM 5034 C CA . ALA C 2 16 ? -13.94627 -17.38429 82.79105 1.000 29.93066 16 ALA C CA 1
ATOM 5035 C C . ALA C 2 16 ? -12.52346 -16.94067 83.10239 1.000 28.95184 16 ALA C C 1
ATOM 5036 O O . ALA C 2 16 ? -11.57607 -17.49368 82.52543 1.000 32.13653 16 ALA C O 1
ATOM 5038 N N . ILE C 2 17 ? -12.34666 -15.96321 83.98493 1.000 27.86768 17 ILE C N 1
ATOM 5039 C CA . ILE C 2 17 ? -11.01946 -15.42886 84.26907 1.000 28.17434 17 ILE C CA 1
ATOM 5040 C C . ILE C 2 17 ? -10.35348 -16.30891 85.31727 1.000 28.05938 17 ILE C C 1
ATOM 5041 O O . ILE C 2 17 ? -10.96349 -16.64787 86.33792 1.000 30.01111 17 ILE C O 1
ATOM 5046 N N . SER C 2 18 ? -9.10744 -16.69754 85.06343 1.000 28.89286 18 SER C N 1
ATOM 5047 C CA . SER C 2 18 ? -8.38308 -17.50581 86.03188 1.000 28.08117 18 SER C CA 1
ATOM 5048 C C . SER C 2 18 ? -7.91724 -16.64513 87.20420 1.000 30.51788 18 SER C C 1
ATOM 5049 O O . SER C 2 18 ? -7.79423 -15.42426 87.10298 1.000 29.69033 18 SER C O 1
ATOM 5052 N N . ASP C 2 19 ? -7.66680 -17.30206 88.34107 1.000 31.27615 19 ASP C N 1
ATOM 5053 C CA . ASP C 2 19 ? -7.09405 -16.58699 89.48105 1.000 33.11881 19 ASP C CA 1
ATOM 5054 C C . ASP C 2 19 ? -5.74476 -15.97140 89.12815 1.000 31.23721 19 ASP C C 1
ATOM 5055 O O . ASP C 2 19 ? -5.40687 -14.88207 89.61102 1.000 29.38000 19 ASP C O 1
ATOM 5060 N N . GLU C 2 20 ? -4.94853 -16.66251 88.30456 1.000 29.48623 20 GLU C N 1
ATOM 5061 C CA . GLU C 2 20 ? -3.64633 -16.12663 87.91454 1.000 27.41930 20 GLU C CA 1
ATOM 5062 C C . GLU C 2 20 ? -3.80709 -14.83037 87.13451 1.000 26.35697 20 GLU C C 1
ATOM 5063 O O . GLU C 2 20 ? -3.10001 -13.84747 87.38239 1.000 27.92917 20 GLU C O 1
ATOM 5069 N N . THR C 2 21 ? -4.73485 -14.80944 86.17785 1.000 26.69152 21 THR C N 1
ATOM 5070 C CA . THR C 2 21 ? -4.94672 -13.58862 85.41133 1.000 25.40102 21 THR C CA 1
ATOM 5071 C C . THR C 2 21 ? -5.41256 -12.45100 86.31592 1.000 27.62772 21 THR C C 1
ATOM 5072 O O . THR C 2 21 ? -4.94632 -11.31627 86.18200 1.000 24.97376 21 THR C O 1
ATOM 5076 N N . ARG C 2 22 ? -6.30753 -12.74105 87.26521 1.000 28.10787 22 ARG C N 1
ATOM 5077 C CA . ARG C 2 22 ? -6.75381 -11.70698 88.19472 1.000 28.16565 22 ARG C CA 1
ATOM 5078 C C . ARG C 2 22 ? -5.59071 -11.14567 89.00012 1.000 27.27096 22 ARG C C 1
ATOM 5079 O O . ARG C 2 22 ? -5.49775 -9.92966 89.20431 1.000 26.68648 22 ARG C O 1
ATOM 5087 N N . GLY C 2 23 ? -4.70545 -12.02162 89.48101 1.000 29.55917 23 GLY C N 1
ATOM 5088 C CA . GLY C 2 23 ? -3.55353 -11.56247 90.23744 1.000 29.71869 23 GLY C CA 1
ATOM 5089 C C . GLY C 2 23 ? -2.56299 -10.78879 89.38946 1.000 27.58510 23 GLY C C 1
ATOM 5090 O O . GLY C 2 23 ? -1.99858 -9.78955 89.84061 1.000 28.87342 23 GLY C O 1
ATOM 5091 N N . ILE C 2 24 ? -2.34238 -11.23210 88.14793 1.000 25.69994 24 ILE C N 1
ATOM 5092 C CA . ILE C 2 24 ? -1.49334 -10.47811 87.22963 1.000 26.15216 24 ILE C CA 1
ATOM 5093 C C . ILE C 2 24 ? -2.05149 -9.07474 87.01638 1.000 28.24325 24 ILE C C 1
ATOM 5094 O O . ILE C 2 24 ? -1.31193 -8.08230 87.02972 1.000 27.78790 24 ILE C O 1
ATOM 5099 N N . ASN C 2 25 ? -3.36638 -8.96992 86.79978 1.000 26.92810 25 ASN C N 1
ATOM 5100 C CA . ASN C 2 25 ? -3.95777 -7.65445 86.57989 1.000 26.41435 25 ASN C CA 1
ATOM 5101 C C . ASN C 2 25 ? -3.79239 -6.75669 87.80081 1.000 28.95449 25 ASN C C 1
ATOM 5102 O O . ASN C 2 25 ? -3.55548 -5.55024 87.66296 1.000 26.85044 25 ASN C O 1
ATOM 5107 N N . ASP C 2 26 ? -3.91355 -7.32154 89.00692 1.000 28.15880 26 ASP C N 1
ATOM 5108 C CA . ASP C 2 26 ? -3.64011 -6.53467 90.20481 1.000 32.20739 26 ASP C CA 1
ATOM 5109 C C . ASP C 2 26 ? -2.20403 -6.02715 90.19682 1.000 33.63737 26 ASP C C 1
ATOM 5110 O O . ASP C 2 26 ? -1.94448 -4.86082 90.51629 1.000 34.80785 26 ASP C O 1
ATOM 5115 N N . PHE C 2 27 ? -1.25768 -6.90072 89.84068 1.000 30.09079 27 PHE C N 1
ATOM 5116 C CA . PHE C 2 27 ? 0.15295 -6.52442 89.78464 1.000 32.08124 27 PHE C CA 1
ATOM 5117 C C . PHE C 2 27 ? 0.39585 -5.42224 88.75430 1.000 33.38164 27 PHE C C 1
ATOM 5118 O O . PHE C 2 27 ? 1.16528 -4.48311 89.00150 1.000 31.73832 27 PHE C O 1
ATOM 5126 N N . ILE C 2 28 ? -0.26241 -5.51920 87.59686 1.000 30.03552 28 ILE C N 1
ATOM 5127 C CA . ILE C 2 28 ? -0.09511 -4.53172 86.53391 1.000 30.40321 28 ILE C CA 1
ATOM 5128 C C . ILE C 2 28 ? -0.61874 -3.17042 86.97222 1.000 31.25326 28 ILE C C 1
ATOM 5129 O O . ILE C 2 28 ? 0.01419 -2.13604 86.73552 1.000 33.76664 28 ILE C O 1
ATOM 5134 N N . ILE C 2 29 ? -1.80566 -3.14300 87.57642 1.000 32.58661 29 ILE C N 1
ATOM 5135 C CA . ILE C 2 29 ? -2.36086 -1.87304 88.03390 1.000 34.79042 29 ILE C CA 1
ATOM 5136 C C . ILE C 2 29 ? -1.38939 -1.16962 88.97899 1.000 38.85956 29 ILE C C 1
ATOM 5137 O O . ILE C 2 29 ? -1.13839 0.03701 88.85448 1.000 40.64974 29 ILE C O 1
ATOM 5142 N N . LYS C 2 30 ? -0.80937 -1.91415 89.92218 1.000 38.33682 30 LYS C N 1
ATOM 5143 C CA . LYS C 2 30 ? 0.14606 -1.31091 90.84460 1.000 42.17372 30 LYS C CA 1
ATOM 5144 C C . LYS C 2 30 ? 1.36700 -0.77752 90.10496 1.000 43.41459 30 LYS C C 1
ATOM 5145 O O . LYS C 2 30 ? 1.86092 0.31378 90.41063 1.000 45.29926 30 LYS C O 1
ATOM 5151 N N . ALA C 2 31 ? 1.86116 -1.52712 89.11834 1.000 42.55396 31 ALA C N 1
ATOM 5152 C CA . ALA C 2 31 ? 3.04061 -1.09105 88.37784 1.000 45.47580 31 ALA C CA 1
ATOM 5153 C C . ALA C 2 31 ? 2.77968 0.20751 87.62261 1.000 47.52724 31 ALA C C 1
ATOM 5154 O O . ALA C 2 31 ? 3.62324 1.11266 87.61685 1.000 50.55986 31 ALA C O 1
ATOM 5156 N N . PHE C 2 32 ? 1.62119 0.31824 86.96899 1.000 45.30640 32 PHE C N 1
ATOM 5157 C CA . PHE C 2 32 ? 1.36395 1.50305 86.15641 1.000 39.77663 32 PHE C CA 1
ATOM 5158 C C . PHE C 2 32 ? 1.06087 2.72858 87.00856 1.000 42.33744 32 PHE C C 1
ATOM 5159 O O . PHE C 2 32 ? 1.32971 3.85765 86.58389 1.000 44.22181 32 PHE C O 1
ATOM 5167 N N . GLU C 2 33 ? 0.52103 2.53828 88.21063 1.000 41.70470 33 GLU C N 1
ATOM 5168 C CA . GLU C 2 33 ? 0.15510 3.69387 89.01681 1.000 42.39627 33 GLU C CA 1
ATOM 5169 C C . GLU C 2 33 ? 1.36955 4.49348 89.46131 1.000 49.03955 33 GLU C C 1
ATOM 5170 O O . GLU C 2 33 ? 1.23079 5.67473 89.79719 1.000 49.81546 33 GLU C O 1
ATOM 5176 N N . ALA C 2 34 ? 2.55349 3.88582 89.44313 1.000 49.66603 34 ALA C N 1
ATOM 5177 C CA . ALA C 2 34 ? 3.78182 4.56293 89.83008 1.000 49.24258 34 ALA C CA 1
ATOM 5178 C C . ALA C 2 34 ? 4.39393 5.37210 88.69715 1.000 49.49330 34 ALA C C 1
ATOM 5179 O O . ALA C 2 34 ? 5.39956 6.05065 88.91803 1.000 50.39167 34 ALA C O 1
ATOM 5181 N N . VAL C 2 35 ? 3.82486 5.31863 87.49838 1.000 47.30031 35 VAL C N 1
ATOM 5182 C CA . VAL C 2 35 ? 4.42285 5.97253 86.33653 1.000 45.19901 35 VAL C CA 1
ATOM 5183 C C . VAL C 2 35 ? 3.85183 7.37595 86.17809 1.000 41.68851 35 VAL C C 1
ATOM 5184 O O . VAL C 2 35 ? 2.62459 7.54494 86.14426 1.000 44.23627 35 VAL C O 1
ATOM 5188 N N . PRO C 2 36 ? 4.69123 8.40343 86.07257 1.000 41.93538 36 PRO C N 1
ATOM 5189 C CA . PRO C 2 36 ? 4.17427 9.74706 85.80384 1.000 39.61299 36 PRO C CA 1
ATOM 5190 C C . PRO C 2 36 ? 3.46323 9.78527 84.45978 1.000 41.35460 36 PRO C C 1
ATOM 5191 O O . PRO C 2 36 ? 3.60323 8.88913 83.62401 1.000 42.70714 36 PRO C O 1
ATOM 5195 N N . GLU C 2 37 ? 2.67410 10.83893 84.26644 1.000 40.35066 37 GLU C N 1
ATOM 5196 C CA . GLU C 2 37 ? 1.96214 11.03245 83.01136 1.000 40.29431 37 GLU C CA 1
ATOM 5197 C C . GLU C 2 37 ? 2.88652 11.73005 82.02365 1.000 35.75286 37 GLU C C 1
ATOM 5198 O O . GLU C 2 37 ? 3.50640 12.74508 82.35270 1.000 37.88888 37 GLU C O 1
ATOM 5204 N N . TRP C 2 38 ? 2.98968 11.18795 80.80810 1.000 33.83764 38 TRP C N 1
ATOM 5205 C CA . TRP C 2 38 ? 3.89551 11.81481 79.85166 1.000 34.88703 38 TRP C CA 1
ATOM 5206 C C . TRP C 2 38 ? 3.42888 13.21097 79.44716 1.000 35.02636 38 TRP C C 1
ATOM 5207 O O . TRP C 2 38 ? 4.25757 14.05373 79.08235 1.000 37.11167 38 TRP C O 1
ATOM 5218 N N . TRP C 2 39 ? 2.12459 13.48480 79.51490 1.000 36.58914 39 TRP C N 1
ATOM 5219 C CA . TRP C 2 39 ? 1.62990 14.81149 79.16267 1.000 38.05779 39 TRP C CA 1
ATOM 5220 C C . TRP C 2 39 ? 1.83993 15.84280 80.26273 1.000 40.08911 39 TRP C C 1
ATOM 5221 O O . TRP C 2 39 ? 1.66099 17.03910 80.01025 1.000 42.30745 39 TRP C O 1
ATOM 5232 N N . GLU C 2 40 ? 2.20708 15.41867 81.46777 1.000 40.51426 40 GLU C N 1
ATOM 5233 C CA . GLU C 2 40 ? 2.55659 16.34709 82.53358 1.000 41.26952 40 GLU C CA 1
ATOM 5234 C C . GLU C 2 40 ? 4.05881 16.50307 82.70194 1.000 39.64677 40 GLU C C 1
ATOM 5235 O O . GLU C 2 40 ? 4.53509 17.60599 82.98516 1.000 42.98259 40 GLU C O 1
ATOM 5241 N N . ILE C 2 41 ? 4.81905 15.42642 82.51246 1.000 42.45355 41 ILE C N 1
ATOM 5242 C CA . ILE C 2 41 ? 6.26136 15.46878 82.72140 1.000 42.38132 41 ILE C CA 1
ATOM 5243 C C . ILE C 2 41 ? 7.05357 15.50288 81.41625 1.000 40.29708 41 ILE C C 1
ATOM 5244 O O . ILE C 2 41 ? 8.24614 15.84302 81.44102 1.000 40.96639 41 ILE C O 1
ATOM 5249 N N . GLY C 2 42 ? 6.43527 15.17572 80.29324 1.000 34.66402 42 GLY C N 1
ATOM 5250 C CA . GLY C 2 42 ? 7.10135 15.18792 79.00118 1.000 37.55918 42 GLY C CA 1
ATOM 5251 C C . GLY C 2 42 ? 7.37710 13.78414 78.49661 1.000 37.66653 42 GLY C C 1
ATOM 5252 O O . GLY C 2 42 ? 7.76470 12.89303 79.26113 1.000 38.72030 42 GLY C O 1
ATOM 5253 N N . ALA C 2 43 ? 7.18232 13.58682 77.18794 1.000 35.77672 43 ALA C N 1
ATOM 5254 C CA . ALA C 2 43 ? 7.37797 12.26901 76.59172 1.000 38.26798 43 ALA C CA 1
ATOM 5255 C C . ALA C 2 43 ? 8.83018 11.81289 76.67945 1.000 39.34473 43 ALA C C 1
ATOM 5256 O O . ALA C 2 43 ? 9.09803 10.61297 76.82898 1.000 40.99378 43 ALA C O 1
ATOM 5258 N N . ALA C 2 44 ? 9.78235 12.74409 76.58975 1.000 40.99787 44 ALA C N 1
ATOM 5259 C CA . ALA C 2 44 ? 11.18710 12.34927 76.61678 1.000 43.69660 44 ALA C CA 1
ATOM 5260 C C . ALA C 2 44 ? 11.51022 11.56476 77.88342 1.000 46.95841 44 ALA C C 1
ATOM 5261 O O . ALA C 2 44 ? 12.13452 10.49834 77.83048 1.000 50.17072 44 ALA C O 1
ATOM 5263 N N . THR C 2 45 ? 11.06451 12.06453 79.03353 1.000 47.84042 45 THR C N 1
ATOM 5264 C CA . THR C 2 45 ? 11.37998 11.39882 80.29284 1.000 48.39110 45 THR C CA 1
ATOM 5265 C C . THR C 2 45 ? 10.69406 10.04397 80.39506 1.000 48.55355 45 THR C C 1
ATOM 5266 O O . THR C 2 45 ? 11.30050 9.06891 80.85307 1.000 49.16747 45 THR C O 1
ATOM 5270 N N . VAL C 2 46 ? 9.43076 9.96226 79.97597 1.000 44.95453 46 VAL C N 1
ATOM 5271 C CA . VAL C 2 46 ? 8.71188 8.69451 80.04050 1.000 43.16654 46 VAL C CA 1
ATOM 5272 C C . VAL C 2 46 ? 9.30248 7.68773 79.06285 1.000 43.67158 46 VAL C C 1
ATOM 5273 O O . VAL C 2 46 ? 9.35352 6.48447 79.34721 1.000 45.54505 46 VAL C O 1
ATOM 5277 N N . ARG C 2 47 ? 9.75790 8.15961 77.89912 1.000 42.09330 47 ARG C N 1
ATOM 5278 C CA . ARG C 2 47 ? 10.39797 7.26928 76.93786 1.000 44.02251 47 ARG C CA 1
ATOM 5279 C C . ARG C 2 47 ? 11.59963 6.57665 77.55905 1.000 49.38434 47 ARG C C 1
ATOM 5280 O O . ARG C 2 47 ? 11.70932 5.34650 77.51968 1.000 50.43330 47 ARG C O 1
ATOM 5288 N N . GLU C 2 48 ? 12.51977 7.35589 78.13277 1.000 54.39442 48 GLU C N 1
ATOM 5289 C CA . GLU C 2 48 ? 13.65703 6.76058 78.82298 1.000 60.83466 48 GLU C CA 1
ATOM 5290 C C . GLU C 2 48 ? 13.20469 5.84612 79.95364 1.000 60.33317 48 GLU C C 1
ATOM 5291 O O . GLU C 2 48 ? 13.87540 4.85242 80.25318 1.000 62.25941 48 GLU C O 1
ATOM 5297 N N . ALA C 2 49 ? 12.06874 6.15569 80.58342 1.000 57.54854 49 ALA C N 1
ATOM 5298 C CA . ALA C 2 49 ? 11.54012 5.28911 81.63197 1.000 55.72830 49 ALA C CA 1
ATOM 5299 C C . ALA C 2 49 ? 11.03403 3.97148 81.05666 1.000 57.82727 49 ALA C C 1
ATOM 5300 O O . ALA C 2 49 ? 11.33430 2.89522 81.58719 1.000 58.31079 49 ALA C O 1
ATOM 5302 N N . ARG C 2 50 ? 10.25132 4.03181 79.97599 1.000 57.45893 50 ARG C N 1
ATOM 5303 C CA . ARG C 2 50 ? 9.79829 2.79327 79.35237 1.000 59.47602 50 ARG C CA 1
ATOM 5304 C C . ARG C 2 50 ? 10.96900 1.97706 78.82069 1.000 58.70322 50 ARG C C 1
ATOM 5305 O O . ARG C 2 50 ? 10.91209 0.74259 78.81703 1.000 59.16285 50 ARG C O 1
ATOM 5313 N N . ALA C 2 51 ? 12.04517 2.64500 78.39455 1.000 58.60158 51 ALA C N 1
ATOM 5314 C CA . ALA C 2 51 ? 13.20252 1.93438 77.85816 1.000 59.12854 51 ALA C CA 1
ATOM 5315 C C . ALA C 2 51 ? 13.82373 1.01151 78.89745 1.000 63.84434 51 ALA C C 1
ATOM 5316 O O . ALA C 2 51 ? 14.18547 -0.12919 78.58578 1.000 68.16249 51 ALA C O 1
ATOM 5318 N N . ARG C 2 52 ? 13.96262 1.48646 80.13607 1.000 64.23581 52 ARG C N 1
ATOM 5319 C CA . ARG C 2 52 ? 14.62336 0.73705 81.19643 1.000 64.52726 52 ARG C CA 1
ATOM 5320 C C . ARG C 2 52 ? 13.67124 -0.14576 81.99766 1.000 59.06067 52 ARG C C 1
ATOM 5321 O O . ARG C 2 52 ? 14.02618 -0.57333 83.10222 1.000 56.36977 52 ARG C O 1
ATOM 5329 N N . GLY C 2 53 ? 12.48501 -0.43643 81.46615 1.000 56.93492 53 GLY C N 1
ATOM 5330 C CA . GLY C 2 53 ? 11.53137 -1.26690 82.17486 1.000 55.84496 53 GLY C CA 1
ATOM 5331 C C . GLY C 2 53 ? 10.85587 -0.60089 83.35073 1.000 58.55307 53 GLY C C 1
ATOM 5332 O O . GLY C 2 53 ? 10.33420 -1.29527 84.22586 1.000 57.39662 53 GLY C O 1
ATOM 5333 N N . GLU C 2 54 ? 10.84637 0.73141 83.39808 1.000 61.04337 54 GLU C N 1
ATOM 5334 C CA . GLU C 2 54 ? 10.27006 1.47585 84.51118 1.000 62.84085 54 GLU C CA 1
ATOM 5335 C C . GLU C 2 54 ? 8.95642 2.15742 84.14840 1.000 58.49645 54 GLU C C 1
ATOM 5336 O O . GLU C 2 54 ? 8.46918 2.99226 84.91938 1.000 58.19801 54 GLU C O 1
ATOM 5342 N N . GLY C 2 55 ? 8.37344 1.82657 82.99881 1.000 54.78367 55 GLY C N 1
ATOM 5343 C CA . GLY C 2 55 ? 7.16070 2.48424 82.55596 1.000 51.05563 55 GLY C CA 1
ATOM 5344 C C . GLY C 2 55 ? 5.95935 1.56604 82.46433 1.000 46.25853 55 GLY C C 1
ATOM 5345 O O . GLY C 2 55 ? 5.13714 1.69677 81.54975 1.000 49.28212 55 GLY C O 1
ATOM 5346 N N . GLY C 2 56 ? 5.84946 0.62520 83.39894 1.000 42.55914 56 GLY C N 1
ATOM 5347 C CA . GLY C 2 56 ? 4.71340 -0.27723 83.42656 1.000 39.70688 56 GLY C CA 1
ATOM 5348 C C . GLY C 2 56 ? 5.00497 -1.64993 82.85716 1.000 40.92099 56 GLY C C 1
ATOM 5349 O O . GLY C 2 56 ? 4.66179 -2.67018 83.46622 1.000 39.73797 56 GLY C O 1
ATOM 5350 N N . PHE C 2 57 ? 5.63745 -1.68803 81.68267 1.000 43.28823 57 PHE C N 1
ATOM 5351 C CA . PHE C 2 57 ? 5.92323 -2.94933 81.01975 1.000 47.12509 57 PHE C CA 1
ATOM 5352 C C . PHE C 2 57 ? 7.25432 -3.51807 81.48945 1.000 48.53065 57 PHE C C 1
ATOM 5353 O O . PHE C 2 57 ? 8.12832 -2.78664 81.96902 1.000 48.58476 57 PHE C O 1
ATOM 5361 N N . PRO C 2 58 ? 7.43421 -4.83123 81.37051 1.000 47.78570 5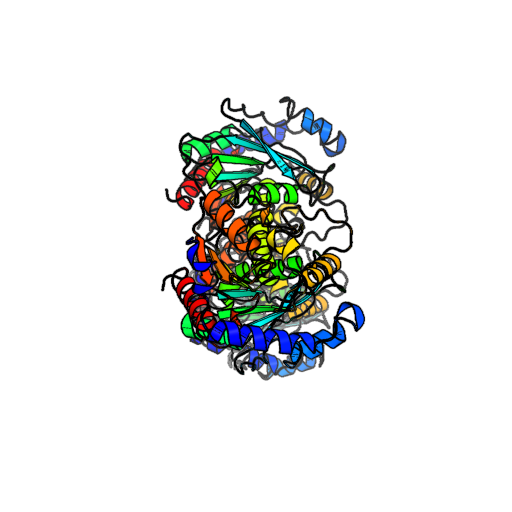8 PRO C N 1
ATOM 5362 C CA . PRO C 2 58 ? 8.70744 -5.44344 81.76733 1.000 47.15600 58 PRO C CA 1
ATOM 5363 C C . PRO C 2 58 ? 9.86826 -4.96225 80.90559 1.000 47.38924 58 PRO C C 1
ATOM 5364 O O . PRO C 2 58 ? 9.69634 -4.39205 79.82538 1.000 47.43481 58 PRO C O 1
ATOM 5368 N N . LEU C 2 59 ? 11.07083 -5.20969 81.40888 1.000 47.28261 59 LEU C N 1
ATOM 5369 C CA . LEU C 2 59 ? 12.28757 -4.88232 80.67835 1.000 49.33272 59 LEU C CA 1
ATOM 5370 C C . LEU C 2 59 ? 12.61759 -6.01788 79.71559 1.000 50.06303 59 LEU C C 1
ATOM 5371 O O . LEU C 2 59 ? 12.74691 -7.16577 80.15230 1.000 51.59956 59 LEU C O 1
ATOM 5376 N N . PRO C 2 60 ? 12.75221 -5.75435 78.42013 1.000 49.44329 60 PRO C N 1
ATOM 5377 C CA . PRO C 2 60 ? 12.98424 -6.83583 77.45648 1.000 47.29984 60 PRO C CA 1
ATOM 5378 C C . PRO C 2 60 ? 14.44836 -6.91334 77.05955 1.000 43.51657 60 PRO C C 1
ATOM 5379 O O . PRO C 2 60 ? 14.98342 -5.98740 76.42923 1.000 40.24760 60 PRO C O 1
ATOM 5383 N N . PRO C 2 61 ? 15.12404 -8.01391 77.38978 1.000 40.77957 61 PRO C N 1
ATOM 5384 C CA . PRO C 2 61 ? 16.55749 -8.12181 77.08811 1.000 41.24933 61 PRO C CA 1
ATOM 5385 C C . PRO C 2 61 ? 16.81545 -8.13053 75.59171 1.000 40.32762 61 PRO C C 1
ATOM 5386 O O . PRO C 2 61 ? 16.07806 -8.74720 74.81850 1.000 39.80645 61 PRO C O 1
ATOM 5390 N N . LYS C 2 62 ? 17.89476 -7.46750 75.18980 1.000 41.27332 62 LYS C N 1
ATOM 5391 C CA . LYS C 2 62 ? 18.19624 -7.32540 73.77300 1.000 42.64447 62 LYS C CA 1
ATOM 5392 C C . LYS C 2 62 ? 18.94809 -8.54113 73.23922 1.000 42.33804 62 LYS C C 1
ATOM 5393 O O . LYS C 2 62 ? 19.74373 -9.17047 73.94193 1.000 43.88116 62 LYS C O 1
ATOM 5399 N N . SER C 2 63 ? 18.68196 -8.86666 71.97718 1.000 41.23780 63 SER C N 1
ATOM 5400 C CA . SER C 2 63 ? 19.32505 -9.99591 71.31983 1.000 42.96912 63 SER C CA 1
ATOM 5401 C C . SER C 2 63 ? 20.69434 -9.58828 70.78698 1.000 42.87221 63 SER C C 1
ATOM 5402 O O . SER C 2 63 ? 20.84108 -8.54172 70.15188 1.000 43.21346 63 SER C O 1
ATOM 5405 N N . GLU C 2 64 ? 21.70289 -10.42641 71.03537 1.000 48.93262 64 GLU C N 1
ATOM 5406 C CA . GLU C 2 64 ? 23.01593 -10.15315 70.46176 1.000 53.94585 64 GLU C CA 1
ATOM 5407 C C . GLU C 2 64 ? 23.04824 -10.37044 68.95337 1.000 49.05734 64 GLU C C 1
ATOM 5408 O O . GLU C 2 64 ? 23.98887 -9.91189 68.29816 1.000 48.28532 64 GLU C O 1
ATOM 5414 N N . ARG C 2 65 ? 22.04437 -11.05232 68.39393 1.000 44.99641 65 ARG C N 1
ATOM 5415 C CA . ARG C 2 65 ? 21.92382 -11.26556 66.95638 1.000 44.18647 65 ARG C CA 1
ATOM 5416 C C . ARG C 2 65 ? 21.42641 -10.03896 66.20303 1.000 38.64024 65 ARG C C 1
ATOM 5417 O O . ARG C 2 65 ? 21.49957 -10.02190 64.96925 1.000 38.93514 65 ARG C O 1
ATOM 5425 N N . ALA C 2 66 ? 20.89870 -9.03493 66.89651 1.000 35.91372 66 ALA C N 1
ATOM 5426 C CA . ALA C 2 66 ? 20.27077 -7.91400 66.21428 1.000 35.85775 66 ALA C CA 1
ATOM 5427 C C . ALA C 2 66 ? 21.29304 -7.12011 65.40799 1.000 38.79326 66 ALA C C 1
ATOM 5428 O O . ALA C 2 66 ? 22.43097 -6.90862 65.84384 1.000 43.24061 66 ALA C O 1
ATOM 5430 N N . ARG C 2 67 ? 20.87776 -6.68500 64.21899 1.000 35.32052 67 ARG C N 1
ATOM 5431 C CA . ARG C 2 67 ? 21.62940 -5.72230 63.42936 1.000 36.70783 67 ARG C CA 1
ATOM 5432 C C . ARG C 2 67 ? 20.66815 -4.65785 62.92359 1.000 34.18702 67 ARG C C 1
ATOM 5433 O O . ARG C 2 67 ? 19.45394 -4.86843 62.86473 1.000 33.50109 67 ARG C O 1
ATOM 5441 N N . THR C 2 68 ? 21.21873 -3.50205 62.56452 1.000 33.39745 68 THR C N 1
ATOM 5442 C CA . THR C 2 68 ? 20.40606 -2.34568 62.21514 1.000 34.96203 68 THR C CA 1
ATOM 5443 C C . THR C 2 68 ? 20.86787 -1.77609 60.88345 1.000 34.76307 68 THR C C 1
ATOM 5444 O O . THR C 2 68 ? 22.07102 -1.60190 60.66348 1.000 37.49246 68 THR C O 1
ATOM 5448 N N . ILE C 2 69 ? 19.91167 -1.50322 59.99756 1.000 32.37965 69 ILE C N 1
ATOM 5449 C CA . ILE C 2 69 ? 20.15599 -0.76623 58.76795 1.000 31.67606 69 ILE C CA 1
ATOM 5450 C C . ILE C 2 69 ? 19.28523 0.48402 58.77487 1.000 30.77485 69 ILE C C 1
ATOM 5451 O O . ILE C 2 69 ? 18.38393 0.63828 59.60192 1.000 35.08653 69 ILE C O 1
ATOM 5456 N N . GLU C 2 70 ? 19.56434 1.38035 57.83463 1.000 32.12056 70 GLU C N 1
ATOM 5457 C CA . GLU C 2 70 ? 18.78698 2.60022 57.67088 1.000 33.19774 70 GLU C CA 1
ATOM 5458 C C . GLU C 2 70 ? 18.36492 2.73445 56.21713 1.000 33.47392 70 GLU C C 1
ATOM 5459 O O . GLU C 2 70 ? 19.18048 2.53753 55.31155 1.000 37.05574 70 GLU C O 1
ATOM 5465 N N . ILE C 2 71 ? 17.09395 3.07155 55.99946 1.000 29.33419 71 ILE C N 1
ATOM 5466 C CA . ILE C 2 71 ? 16.55905 3.29884 54.66478 1.000 28.43572 71 ILE C CA 1
ATOM 5467 C C . ILE C 2 71 ? 16.12908 4.75564 54.55074 1.000 26.77020 71 ILE C C 1
ATOM 5468 O O . ILE C 2 71 ? 15.95653 5.45853 55.54883 1.000 32.15366 71 ILE C O 1
ATOM 5473 N N . GLU C 2 72 ? 15.94534 5.20231 53.31118 1.000 29.32570 72 GLU C N 1
ATOM 5474 C CA . GLU C 2 72 ? 15.56381 6.58365 53.05142 1.000 32.20285 72 GLU C CA 1
ATOM 5475 C C . GLU C 2 72 ? 14.07767 6.78496 53.33090 1.000 30.94522 72 GLU C C 1
ATOM 5476 O O . GLU C 2 72 ? 13.23203 6.05673 52.80116 1.000 31.75103 72 GLU C O 1
ATOM 5482 N N . GLY C 2 73 ? 13.76070 7.79361 54.14875 1.000 31.20618 73 GLY C N 1
ATOM 5483 C CA . GLY C 2 73 ? 12.39027 8.15325 54.43527 1.000 29.70005 73 GLY C CA 1
ATOM 5484 C C . GLY C 2 73 ? 11.91020 9.33167 53.59231 1.000 34.08666 73 GLY C C 1
ATOM 5485 O O . GLY C 2 73 ? 12.68130 10.01751 52.91704 1.000 36.60201 73 GLY C O 1
ATOM 5486 N N . LYS C 2 74 ? 10.59698 9.54757 53.63758 1.000 33.66866 74 LYS C N 1
ATOM 5487 C CA . LYS C 2 74 ? 9.97772 10.62898 52.88044 1.000 37.00921 74 LYS C CA 1
ATOM 5488 C C . LYS C 2 74 ? 10.46057 11.97077 53.41702 1.000 40.59763 74 LYS C C 1
ATOM 5489 O O . LYS C 2 74 ? 10.18260 12.32718 54.56695 1.000 42.91270 74 LYS C O 1
ATOM 5495 N N . GLY C 2 75 ? 11.17017 12.72230 52.58343 1.000 40.47366 75 GLY C N 1
ATOM 5496 C CA . GLY C 2 75 ? 11.73879 13.98376 53.00272 1.000 40.43333 75 GLY C CA 1
ATOM 5497 C C . GLY C 2 75 ? 13.21245 13.93988 53.33385 1.000 43.24284 75 GLY C C 1
ATOM 5498 O O . GLY C 2 75 ? 13.78250 14.98403 53.67808 1.000 45.00427 75 GLY C O 1
ATOM 5499 N N . GLY C 2 76 ? 13.84610 12.77065 53.25638 1.000 41.34359 76 GLY C N 1
ATOM 5500 C CA . GLY C 2 76 ? 15.28603 12.67092 53.34767 1.000 41.82292 76 GLY C CA 1
ATOM 5501 C C . GLY C 2 76 ? 15.83167 12.17367 54.67024 1.000 38.77020 76 GLY C C 1
ATOM 5502 O O . GLY C 2 76 ? 17.03628 11.90425 54.75437 1.000 41.80512 76 GLY C O 1
ATOM 5503 N N . HIS C 2 77 ? 15.00798 12.06724 55.70833 1.000 33.63614 77 HIS C N 1
ATOM 5504 C CA . HIS C 2 77 ? 15.49097 11.48163 56.95021 1.000 32.18100 77 HIS C CA 1
ATOM 5505 C C . HIS C 2 77 ? 15.70213 9.98068 56.76764 1.000 34.36522 77 HIS C C 1
ATOM 5506 O O . HIS C 2 77 ? 15.21092 9.37046 55.81457 1.000 37.35862 77 HIS C O 1
ATOM 5513 N N . LYS C 2 78 ? 16.44408 9.38463 57.69775 1.000 30.98158 78 LYS C N 1
ATOM 5514 C CA . LYS C 2 78 ? 16.72215 7.95294 57.68105 1.000 33.63178 78 LYS C CA 1
ATOM 5515 C C . LYS C 2 78 ? 15.78762 7.22574 58.64263 1.000 31.89884 78 LYS C C 1
ATOM 5516 O O . LYS C 2 78 ? 15.61484 7.64839 59.79171 1.000 33.16949 78 LYS C O 1
ATOM 5522 N N . VAL C 2 79 ? 15.20577 6.12348 58.17622 1.000 30.17164 79 VAL C N 1
ATOM 5523 C CA . VAL C 2 79 ? 14.32853 5.28094 58.98377 1.000 27.75207 79 VAL C CA 1
ATOM 5524 C C . VAL C 2 79 ? 15.11813 4.03396 59.37820 1.000 30.44950 79 VAL C C 1
ATOM 5525 O O . VAL C 2 79 ? 15.42130 3.20945 58.50256 1.000 29.94584 79 VAL C O 1
ATOM 5529 N N . PRO C 2 80 ? 15.46470 3.85218 60.65117 1.000 31.31373 80 PRO C N 1
ATOM 5530 C CA . PRO C 2 80 ? 16.16408 2.62244 61.04909 1.000 28.92782 80 PRO C CA 1
ATOM 5531 C C . PRO C 2 80 ? 15.23908 1.41283 61.03439 1.000 25.59994 80 PRO C C 1
ATOM 5532 O O . PRO C 2 80 ? 14.04061 1.51411 61.30745 1.000 28.63638 80 PRO C O 1
ATOM 5536 N N . LEU C 2 81 ? 15.82313 0.25490 60.71618 1.000 26.30368 81 LEU C N 1
ATOM 5537 C CA . LEU C 2 81 ? 15.15369 -1.03942 60.78874 1.000 27.18445 81 LEU C CA 1
ATOM 5538 C C . LEU C 2 81 ? 16.04133 -2.00441 61.55812 1.000 27.51626 81 LEU C C 1
ATOM 5539 O O . LEU C 2 81 ? 17.22974 -2.13793 61.24716 1.000 28.65809 81 LEU C O 1
ATOM 5544 N N . ARG C 2 82 ? 15.46668 -2.68075 62.54736 1.000 25.43806 82 ARG C N 1
ATOM 5545 C CA . ARG C 2 82 ? 16.18371 -3.64088 63.37590 1.000 23.69685 82 ARG C CA 1
ATOM 5546 C C . ARG C 2 82 ? 15.86268 -5.05131 62.89505 1.000 26.11294 82 ARG C C 1
ATOM 5547 O O . ARG C 2 82 ? 14.68654 -5.41658 62.77180 1.000 27.71981 82 ARG C O 1
ATOM 5555 N N . ILE C 2 83 ? 16.90475 -5.84620 62.65326 1.000 25.80856 83 ILE C N 1
ATOM 5556 C CA . ILE C 2 83 ? 16.78646 -7.13262 61.97062 1.000 26.82176 83 ILE C CA 1
ATOM 5557 C C . ILE C 2 83 ? 17.27758 -8.24027 62.89483 1.000 28.74485 83 ILE C C 1
ATOM 5558 O O . ILE C 2 83 ? 18.42213 -8.20544 63.36431 1.000 30.27284 83 ILE C O 1
ATOM 5563 N N . ILE C 2 84 ? 16.41577 -9.22313 63.14473 1.000 28.66649 84 ILE C N 1
ATOM 5564 C CA . ILE C 2 84 ? 16.77337 -10.45798 63.83368 1.000 32.20746 84 ILE C CA 1
ATOM 5565 C C . ILE C 2 84 ? 16.31099 -11.59518 62.93664 1.000 33.61356 84 ILE C C 1
ATOM 5566 O O . ILE C 2 84 ? 15.10336 -11.78240 62.74124 1.000 33.61538 84 ILE C O 1
ATOM 5571 N N . ALA C 2 85 ? 17.26258 -12.34525 62.37667 1.000 36.18849 85 ALA C N 1
ATOM 5572 C CA . ALA C 2 85 ? 16.93823 -13.31125 61.33446 1.000 35.53527 85 ALA C CA 1
ATOM 5573 C C . ALA C 2 85 ? 17.67262 -14.63068 61.52211 1.000 38.23391 85 ALA C C 1
ATOM 5574 O O . ALA C 2 85 ? 18.84787 -14.63827 61.91493 1.000 38.94967 85 ALA C O 1
ATOM 5576 N N . PRO C 2 86 ? 17.01019 -15.75122 61.24323 1.000 38.61257 86 PRO C N 1
ATOM 5577 C CA . PRO C 2 86 ? 17.71572 -17.03550 61.16407 1.000 42.39412 86 PRO C CA 1
ATOM 5578 C C . PRO C 2 86 ? 18.55433 -17.10153 59.89648 1.000 45.02663 86 PRO C C 1
ATOM 5579 O O . PRO C 2 86 ? 18.46206 -16.25102 59.00952 1.000 46.57197 86 PRO C O 1
ATOM 5583 N N . GLU C 2 87 ? 19.39019 -18.13973 59.81440 1.000 49.46321 87 GLU C N 1
ATOM 5584 C CA . GLU C 2 87 ? 20.35572 -18.20100 58.71956 1.000 54.25635 87 GLU C CA 1
ATOM 5585 C C . GLU C 2 87 ? 19.67701 -18.39153 57.36403 1.000 52.75404 87 GLU C C 1
ATOM 5586 O O . GLU C 2 87 ? 20.14032 -17.84447 56.35512 1.000 55.14025 87 GLU C O 1
ATOM 5592 N N . SER C 2 88 ? 18.58845 -19.16529 57.31305 1.000 47.06356 88 SER C N 1
ATOM 5593 C CA . SER C 2 88 ? 17.85475 -19.43543 56.07243 1.000 43.11002 88 SER C CA 1
ATOM 5594 C C . SER C 2 88 ? 16.38735 -19.10291 56.29752 1.000 39.12848 88 SER C C 1
ATOM 5595 O O . SER C 2 88 ? 15.56714 -19.99540 56.55312 1.000 38.11818 88 SER C O 1
ATOM 5598 N N . PRO C 2 89 ? 16.01788 -17.82885 56.19606 1.000 35.94968 89 PRO C N 1
ATOM 5599 C CA . PRO C 2 89 ? 14.64133 -17.43366 56.52086 1.000 31.44625 89 PRO C CA 1
ATOM 5600 C C . PRO C 2 89 ? 13.62324 -18.12000 55.61974 1.000 31.13336 89 PRO C C 1
ATOM 5601 O O . PRO C 2 89 ? 13.83960 -18.29014 54.41991 1.000 31.60783 89 PRO C O 1
ATOM 5605 N N . LYS C 2 90 ? 12.49807 -18.51340 56.20891 1.000 27.49155 90 LYS C N 1
ATOM 5606 C CA . LYS C 2 90 ? 11.37092 -19.01679 55.43683 1.000 28.86656 90 LYS C CA 1
ATOM 5607 C C . LYS C 2 90 ? 10.42017 -17.90567 55.01987 1.000 29.76736 90 LYS C C 1
ATOM 5608 O O . LYS C 2 90 ? 9.40994 -18.17708 54.36193 1.000 30.91918 90 LYS C O 1
ATOM 5614 N N . GLY C 2 91 ? 10.74265 -16.67231 55.37260 1.000 26.88148 91 GLY C N 1
ATOM 5615 C CA . GLY C 2 91 ? 9.90373 -15.52599 55.09862 1.000 27.07149 91 GLY C CA 1
ATOM 5616 C C . GLY C 2 91 ? 10.37392 -14.36771 55.95907 1.000 26.32686 91 GLY C C 1
ATOM 5617 O O . GLY C 2 91 ? 11.36583 -14.47647 56.68319 1.000 27.30060 91 GLY C O 1
ATOM 5618 N N . VAL C 2 92 ? 9.62707 -13.26625 55.87604 1.000 25.04843 92 VAL C N 1
ATOM 5619 C CA . VAL C 2 92 ? 9.93549 -12.03168 56.59485 1.000 22.68972 92 VAL C CA 1
ATOM 5620 C C . VAL C 2 92 ? 8.71470 -11.60552 57.39978 1.000 22.89834 92 VAL C C 1
ATOM 5621 O O . VAL C 2 92 ? 7.58086 -11.70915 56.91962 1.000 22.82352 92 VAL C O 1
ATOM 5625 N N . TYR C 2 93 ? 8.94808 -11.11938 58.62294 1.000 21.84083 93 TYR C N 1
ATOM 5626 C CA . TYR C 2 93 ? 7.90918 -10.55158 59.48337 1.000 20.47623 93 TYR C CA 1
ATOM 5627 C C . TYR C 2 93 ? 8.24387 -9.08239 59.69861 1.000 20.33384 93 TYR C C 1
ATOM 5628 O O . TYR C 2 93 ? 9.18346 -8.75681 60.43813 1.000 24.36379 93 TYR C O 1
ATOM 5637 N N . LEU C 2 94 ? 7.49974 -8.20022 59.03563 1.000 18.95494 94 LEU C N 1
ATOM 5638 C CA . LEU C 2 94 ? 7.62973 -6.75950 59.24050 1.000 19.26905 94 LEU C CA 1
ATOM 5639 C C . LEU C 2 94 ? 6.85113 -6.38478 60.49687 1.000 19.33456 94 LEU C C 1
ATOM 5640 O O . LEU C 2 94 ? 5.61347 -6.46460 60.51992 1.000 21.12579 94 LEU C O 1
ATOM 5645 N N . HIS C 2 95 ? 7.57020 -5.98306 61.54530 1.000 19.63520 95 HIS C N 1
ATOM 5646 C CA . HIS C 2 95 ? 6.98462 -5.70872 62.84995 1.000 19.69634 95 HIS C CA 1
ATOM 5647 C C . HIS C 2 95 ? 6.94009 -4.20973 63.12997 1.000 19.13782 95 HIS C C 1
ATOM 5648 O O . HIS C 2 95 ? 7.90016 -3.48346 62.85121 1.000 22.25187 95 HIS C O 1
ATOM 5655 N N . ILE C 2 96 ? 5.82359 -3.75106 63.69405 1.000 19.27582 96 ILE C N 1
ATOM 5656 C CA . ILE C 2 96 ? 5.64038 -2.34647 64.05187 1.000 18.70280 96 ILE C CA 1
ATOM 5657 C C . ILE C 2 96 ? 5.25524 -2.26411 65.52784 1.000 20.14043 96 ILE C C 1
ATOM 5658 O O . ILE C 2 96 ? 4.18992 -2.75899 65.92616 1.000 20.10085 96 ILE C O 1
ATOM 5663 N N . HIS C 2 97 ? 6.10219 -1.61601 66.33225 1.000 20.33792 97 HIS C N 1
ATOM 5664 C CA . HIS C 2 97 ? 5.87458 -1.55087 67.77053 1.000 21.84684 97 HIS C CA 1
ATOM 5665 C C . HIS C 2 97 ? 4.71772 -0.61128 68.11230 1.000 22.74197 97 HIS C C 1
ATOM 5666 O O . HIS C 2 97 ? 4.33810 0.27055 67.33156 1.000 22.39271 97 HIS C O 1
ATOM 5673 N N . GLY C 2 98 ? 4.15307 -0.81792 69.30510 1.000 24.12317 98 GLY C N 1
ATOM 5674 C CA . GLY C 2 98 ? 3.12347 0.04543 69.84069 1.000 23.05997 98 GLY C CA 1
ATOM 5675 C C . GLY C 2 98 ? 3.67396 1.08347 70.81058 1.000 23.84773 98 GLY C C 1
ATOM 5676 O O . GLY C 2 98 ? 4.88263 1.27300 70.96120 1.000 24.75971 98 GLY C O 1
ATOM 5677 N N . GLY C 2 99 ? 2.75017 1.78001 71.47038 1.000 23.54509 99 GLY C N 1
ATOM 5678 C CA . GLY C 2 99 ? 3.11596 2.86258 72.36379 1.000 22.48148 99 GLY C CA 1
ATOM 5679 C C . GLY C 2 99 ? 2.35213 4.14598 72.10331 1.000 21.72354 99 GLY C C 1
ATOM 5680 O O . GLY C 2 99 ? 2.86095 5.24059 72.35574 1.000 24.05266 99 GLY C O 1
ATOM 5681 N N . GLY C 2 100 ? 1.12091 4.02732 71.61027 1.000 24.42363 100 GLY C N 1
ATOM 5682 C CA . GLY C 2 100 ? 0.26809 5.19079 71.45036 1.000 24.27026 100 GLY C CA 1
ATOM 5683 C C . GLY C 2 100 ? 0.74293 6.20997 70.44134 1.000 24.60344 100 GLY C C 1
ATOM 5684 O O . GLY C 2 100 ? 0.34043 7.37516 70.51947 1.000 24.07141 100 GLY C O 1
ATOM 5685 N N . TRP C 2 101 ? 1.58068 5.80671 69.48439 1.000 23.40357 101 TRP C N 1
ATOM 5686 C CA . TRP C 2 101 ? 2.18557 6.68363 68.48515 1.000 22.33980 101 TRP C CA 1
ATOM 5687 C C . TRP C 2 101 ? 3.19204 7.65275 69.09858 1.000 24.82303 101 TRP C C 1
ATOM 5688 O O . TRP C 2 101 ? 3.75028 8.48639 68.36542 1.000 25.68644 101 TRP C O 1
ATOM 5699 N N . VAL C 2 102 ? 3.46975 7.54456 70.40538 1.000 25.03915 102 VAL C N 1
ATOM 5700 C CA . VAL C 2 102 ? 4.24156 8.51728 71.18633 1.000 26.72321 102 VAL C CA 1
ATOM 5701 C C . VAL C 2 102 ? 5.46463 7.87751 71.84222 1.000 27.29207 102 VAL C C 1
ATOM 5702 O O . VAL C 2 102 ? 6.51868 8.51597 71.97671 1.000 29.32523 102 VAL C O 1
ATOM 5706 N N . LEU C 2 103 ? 5.33526 6.61952 72.25560 1.000 25.21175 103 LEU C N 1
ATOM 5707 C CA . LEU C 2 103 ? 6.33017 5.89739 73.04274 1.000 24.38215 103 LEU C CA 1
ATOM 5708 C C . LEU C 2 103 ? 6.79729 4.66437 72.27235 1.000 26.75518 103 LEU C C 1
ATOM 5709 O O . LEU C 2 103 ? 6.26576 4.33164 71.21164 1.000 25.27854 103 LEU C O 1
ATOM 5714 N N . GLY C 2 104 ? 7.78880 3.96677 72.83153 1.000 28.01940 104 GLY C N 1
ATOM 5715 C CA . GLY C 2 104 ? 8.25795 2.72190 72.24997 1.000 27.88358 104 GLY C CA 1
ATOM 5716 C C . GLY C 2 104 ? 9.43781 2.90809 71.31746 1.000 26.09360 104 GLY C C 1
ATOM 5717 O O . GLY C 2 104 ? 9.89952 4.01945 71.05055 1.000 26.80427 104 GLY C O 1
ATOM 5718 N N . ALA C 2 105 ? 9.93972 1.78244 70.80736 1.000 27.52102 105 ALA C N 1
ATOM 5719 C CA . ALA C 2 105 ? 11.08901 1.80572 69.90872 1.000 26.79053 105 ALA C CA 1
ATOM 5720 C C . ALA C 2 105 ? 11.26617 0.42636 69.29066 1.000 28.13519 105 ALA C C 1
ATOM 5721 O O . ALA C 2 105 ? 10.72678 -0.57090 69.78482 1.000 27.83076 105 ALA C O 1
ATOM 5723 N N . CYS C 2 106 ? 12.04077 0.38190 68.20210 1.000 25.95503 106 CYS C N 1
ATOM 5724 C CA . CYS C 2 106 ? 12.23573 -0.86499 67.47171 1.000 25.35212 106 CYS C CA 1
ATOM 5725 C C . CYS C 2 106 ? 13.01314 -1.91219 68.25912 1.000 27.72780 106 CYS C C 1
ATOM 5726 O O . CYS C 2 106 ? 12.99324 -3.08456 67.86760 1.000 30.32198 106 CYS C O 1
ATOM 5729 N N . ASP C 2 107 ? 13.68104 -1.53080 69.35314 1.000 29.62357 107 ASP C N 1
ATOM 5730 C CA . ASP C 2 107 ? 14.55384 -2.43009 70.10392 1.000 31.66664 107 ASP C CA 1
ATOM 5731 C C . ASP C 2 107 ? 14.02928 -2.73926 71.50466 1.000 30.77454 107 ASP C C 1
ATOM 5732 O O . ASP C 2 107 ? 14.79805 -3.17177 72.37010 1.000 30.46002 107 ASP C O 1
ATOM 5737 N N . GLN C 2 108 ? 12.73210 -2.54484 71.74813 1.000 30.83577 108 GLN C N 1
ATOM 5738 C CA . GLN C 2 108 ? 12.15614 -2.79725 73.06425 1.000 30.26761 108 GLN C CA 1
ATOM 5739 C C . GLN C 2 108 ? 11.31466 -4.06967 73.11322 1.000 29.68965 108 GLN C C 1
ATOM 5740 O O . GLN C 2 108 ? 10.51507 -4.24649 74.03993 1.000 34.30513 108 GLN C O 1
ATOM 5746 N N . GLN C 2 109 ? 11.48803 -4.96988 72.14644 1.000 27.93492 109 GLN C N 1
ATOM 5747 C CA . GLN C 2 109 ? 10.75327 -6.22951 72.16481 1.000 26.09967 109 GLN C CA 1
ATOM 5748 C C . GLN C 2 109 ? 11.55487 -7.33859 71.48518 1.000 27.51745 109 GLN C C 1
ATOM 5749 O O . GLN C 2 109 ? 10.99672 -8.17241 70.76218 1.000 27.68984 109 GLN C O 1
ATOM 5755 N N . ASP C 2 110 ? 12.87151 -7.36663 71.71352 1.000 28.87158 110 ASP C N 1
ATOM 5756 C CA . ASP C 2 110 ? 13.68567 -8.43041 71.12815 1.000 30.56191 110 ASP C CA 1
ATOM 5757 C C . ASP C 2 110 ? 13.21720 -9.82814 71.51489 1.000 33.40652 110 ASP C C 1
ATOM 5758 O O . ASP C 2 110 ? 13.27080 -10.72442 70.65455 1.000 33.45624 110 ASP C O 1
ATOM 5763 N N . PRO C 2 111 ? 12.77479 -10.09439 72.74845 1.000 34.50130 111 PRO C N 1
ATOM 5764 C CA . PRO C 2 111 ? 12.27769 -11.44728 73.06046 1.000 35.67344 111 PRO C CA 1
ATOM 5765 C C . PRO C 2 111 ? 11.19551 -11.92958 72.10904 1.000 32.74364 111 PRO C C 1
ATOM 5766 O O . PRO C 2 111 ? 11.23376 -13.08349 71.65791 1.000 32.20195 111 PRO C O 1
ATOM 5770 N N . MET C 2 112 ? 10.22763 -11.06774 71.78927 1.000 28.63969 112 MET C N 1
ATOM 5771 C CA . MET C 2 112 ? 9.16622 -11.45406 70.86653 1.000 28.57483 112 MET C CA 1
ATOM 5772 C C . MET C 2 112 ? 9.71937 -11.69722 69.46711 1.000 27.52892 112 MET C C 1
ATOM 5773 O O . MET C 2 112 ? 9.30141 -12.63882 68.77928 1.000 26.82203 112 MET C O 1
ATOM 5778 N N . LEU C 2 113 ? 10.66336 -10.86279 69.02658 1.000 27.59529 113 LEU C N 1
ATOM 5779 C CA . LEU C 2 113 ? 11.24153 -11.05812 67.70101 1.000 26.20593 113 LEU C CA 1
ATOM 5780 C C . LEU C 2 113 ? 12.03310 -12.35835 67.63878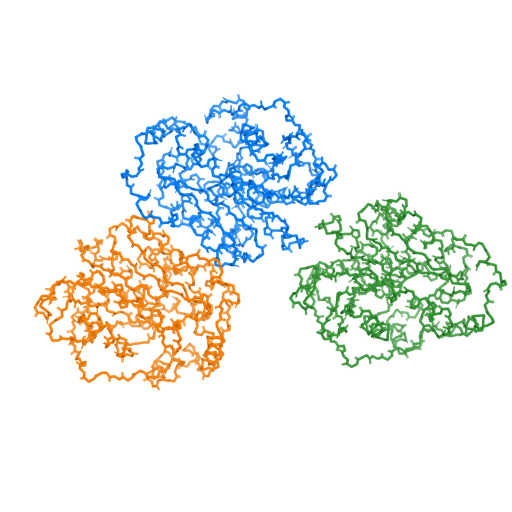 1.000 27.15402 113 LEU C C 1
ATOM 5781 O O . LEU C 2 113 ? 11.95182 -13.09880 66.65140 1.000 28.25536 113 LEU C O 1
ATOM 5786 N N . GLU C 2 114 ? 12.81373 -12.64712 68.68041 1.000 27.80125 114 GLU C N 1
ATOM 5787 C CA . GLU C 2 114 ? 13.52607 -13.91654 68.73603 1.000 27.93290 114 GLU C CA 1
ATOM 5788 C C . GLU C 2 114 ? 12.55652 -15.09324 68.76456 1.000 28.62057 114 GLU C C 1
ATOM 5789 O O . GLU C 2 114 ? 12.83274 -16.14401 68.17660 1.000 30.15864 114 GLU C O 1
ATOM 5795 N N . ARG C 2 115 ? 11.41619 -14.93903 69.44591 1.000 29.50490 115 ARG C N 1
ATOM 5796 C CA . ARG C 2 115 ? 10.42547 -16.01420 69.49978 1.000 30.64107 115 ARG C CA 1
ATOM 5797 C C . ARG C 2 115 ? 9.90654 -16.35369 68.10494 1.000 28.59341 115 ARG C C 1
ATOM 5798 O O . ARG C 2 115 ? 9.80742 -17.52916 67.73006 1.000 30.08953 115 ARG C O 1
ATOM 5806 N N . ILE C 2 116 ? 9.57838 -15.32938 67.31752 1.000 27.62038 116 ILE C N 1
ATOM 5807 C CA . ILE C 2 116 ? 9.05688 -15.55293 65.97579 1.000 28.38422 116 ILE C CA 1
ATOM 5808 C C . ILE C 2 116 ? 10.14011 -16.10237 65.05308 1.000 28.34185 116 ILE C C 1
ATOM 5809 O O . ILE C 2 116 ? 9.89207 -17.02409 64.26724 1.000 28.90545 116 ILE C O 1
ATOM 5814 N N . ALA C 2 117 ? 11.35825 -15.56125 65.13524 1.000 29.26443 117 ALA C N 1
ATOM 5815 C CA . ALA C 2 117 ? 12.44954 -16.09508 64.32221 1.000 28.57229 117 ALA C CA 1
ATOM 5816 C C . ALA C 2 117 ? 12.70809 -17.56263 64.63874 1.000 31.16254 117 ALA C C 1
ATOM 5817 O O . ALA C 2 117 ? 12.93101 -18.37384 63.73260 1.000 29.99230 117 ALA C O 1
ATOM 5819 N N . GLN C 2 118 ? 12.66943 -17.92694 65.91918 1.000 31.56808 118 GLN C N 1
ATOM 5820 C CA . GLN C 2 118 ? 12.96359 -19.30248 66.30375 1.000 33.00316 118 GLN C CA 1
ATOM 5821 C C . GLN C 2 118 ? 11.80606 -20.24503 65.99965 1.000 32.27387 118 GLN C C 1
ATOM 5822 O O . GLN C 2 118 ? 12.02753 -21.34590 65.48091 1.000 35.01506 118 GLN C O 1
ATOM 5828 N N . ASN C 2 119 ? 10.57060 -19.83232 66.30150 1.000 32.37349 119 ASN C N 1
ATOM 5829 C CA . ASN C 2 119 ? 9.42143 -20.72456 66.20817 1.000 30.45694 119 ASN C CA 1
ATOM 5830 C C . ASN C 2 119 ? 8.75208 -20.73070 64.84050 1.000 30.97017 119 ASN C C 1
ATOM 5831 O O . ASN C 2 119 ? 8.05196 -21.69960 64.51877 1.000 35.66961 119 ASN C O 1
ATOM 5836 N N . ALA C 2 120 ? 8.92799 -19.68239 64.03805 1.000 29.92368 120 ALA C N 1
ATOM 5837 C CA . ALA C 2 120 ? 8.35075 -19.62886 62.70087 1.000 28.97145 120 ALA C CA 1
ATOM 5838 C C . ALA C 2 120 ? 9.38254 -19.45869 61.59532 1.000 30.84090 120 ALA C C 1
ATOM 5839 O O . ALA C 2 120 ? 9.00109 -19.40285 60.41988 1.000 32.20152 120 ALA C O 1
ATOM 5841 N N . GLY C 2 121 ? 10.66838 -19.36886 61.93185 1.000 29.90222 121 GLY C N 1
ATOM 5842 C CA . GLY C 2 121 ? 11.71088 -19.32523 60.92554 1.000 31.05095 121 GLY C CA 1
ATOM 5843 C C . GLY C 2 121 ? 11.76501 -18.06219 60.09979 1.000 32.68123 121 GLY C C 1
ATOM 5844 O O . GLY C 2 121 ? 12.31579 -18.08180 58.99632 1.000 34.97999 121 GLY C O 1
ATOM 5845 N N . LEU C 2 122 ? 11.22197 -16.95692 60.60057 1.000 28.78182 122 LEU C N 1
ATOM 5846 C CA . LEU C 2 122 ? 11.09361 -15.73629 59.81735 1.000 27.17997 122 LEU C CA 1
ATOM 5847 C C . LEU C 2 122 ? 12.19519 -14.75383 60.18180 1.000 26.31928 122 LEU C C 1
ATOM 5848 O O . LEU C 2 122 ? 12.60025 -14.65933 61.34335 1.000 31.67836 122 LEU C O 1
ATOM 5853 N N . ALA C 2 123 ? 12.67578 -14.02111 59.18282 1.000 26.52497 123 ALA C N 1
ATOM 5854 C CA . ALA C 2 123 ? 13.50711 -12.85496 59.44228 1.000 25.75959 123 ALA C CA 1
ATOM 5855 C C . ALA C 2 123 ? 12.59846 -11.73680 59.93272 1.000 25.10225 123 ALA C C 1
ATOM 5856 O O . ALA C 2 123 ? 11.61841 -11.39098 59.26472 1.000 27.69867 123 ALA C O 1
ATOM 5858 N N . CYS C 2 124 ? 12.90514 -11.18493 61.10111 1.000 27.35403 124 CYS C N 1
ATOM 5859 C CA . CYS C 2 124 ? 12.08210 -10.15052 61.71221 1.000 27.17748 124 CYS C CA 1
ATOM 5860 C C . CYS C 2 124 ? 12.71668 -8.78879 61.46789 1.000 28.26928 124 CYS C C 1
ATOM 5861 O O . CYS C 2 124 ? 13.92132 -8.60914 61.68744 1.000 28.11242 124 CYS C O 1
ATOM 5864 N N . VAL C 2 125 ? 11.90274 -7.83609 61.01729 1.000 22.93251 125 VAL C N 1
ATOM 5865 C CA . VAL C 2 125 ? 12.35072 -6.49211 60.66709 1.000 22.63899 125 VAL C CA 1
ATOM 5866 C C . VAL C 2 125 ? 11.42528 -5.53132 61.39286 1.000 22.51174 125 VAL C C 1
ATOM 5867 O O . VAL C 2 125 ? 10.25587 -5.39863 61.01431 1.000 24.37004 125 VAL C O 1
ATOM 5871 N N . SER C 2 126 ? 11.93846 -4.84369 62.41475 1.000 23.66486 126 SER C N 1
ATOM 5872 C CA . SER C 2 126 ? 11.11595 -3.98901 63.26818 1.000 21.95006 126 SER C CA 1
ATOM 5873 C C . SER C 2 126 ? 11.42468 -2.52241 62.97126 1.000 22.20098 126 SER C C 1
ATOM 5874 O O . SER C 2 126 ? 12.59347 -2.11756 62.97675 1.000 23.91331 126 SER C O 1
ATOM 5877 N N . VAL C 2 127 ? 10.37770 -1.73208 62.71868 1.000 23.25326 127 VAL C N 1
ATOM 5878 C CA . VAL C 2 127 ? 10.49892 -0.39363 62.14400 1.000 23.36776 127 VAL C CA 1
ATOM 5879 C C . VAL C 2 127 ? 10.64449 0.64343 63.24910 1.000 24.62338 127 VAL C C 1
ATOM 5880 O O . VAL C 2 127 ? 9.82678 0.69913 64.17430 1.000 23.23642 127 VAL C O 1
ATOM 5884 N N . GLU C 2 128 ? 11.65416 1.50413 63.12927 1.000 25.00523 128 GLU C N 1
ATOM 5885 C CA . GLU C 2 128 ? 11.81912 2.63822 64.03943 1.000 26.83645 128 GLU C CA 1
ATOM 5886 C C . GLU C 2 128 ? 11.17199 3.84903 63.36925 1.000 26.74250 128 GLU C C 1
ATOM 5887 O O . GLU C 2 128 ? 11.82643 4.63064 62.67919 1.000 26.91597 128 GLU C O 1
ATOM 5893 N N . TYR C 2 129 ? 9.86697 4.00028 63.57636 1.000 24.57523 129 TYR C N 1
ATOM 5894 C CA . TYR C 2 129 ? 9.10850 5.07720 62.95502 1.000 23.91004 129 TYR C CA 1
ATOM 5895 C C . TYR C 2 129 ? 9.10022 6.32225 63.84643 1.000 25.80999 129 TYR C C 1
ATOM 5896 O O . TYR C 2 129 ? 9.28554 6.24159 65.06032 1.000 26.67366 129 TYR C O 1
ATOM 5905 N N . ARG C 2 130 ? 8.93885 7.49097 63.22209 1.000 25.27639 130 ARG C N 1
ATOM 5906 C CA . ARG C 2 130 ? 8.95833 8.73989 63.97852 1.000 26.71874 130 ARG C CA 1
ATOM 5907 C C . ARG C 2 130 ? 7.73932 8.84380 64.88841 1.000 26.05242 130 ARG C C 1
ATOM 5908 O O . ARG C 2 130 ? 6.65877 8.34675 64.56596 1.000 25.41462 130 ARG C O 1
ATOM 5916 N N . LEU C 2 131 ? 7.91915 9.52373 66.02477 1.000 26.45683 131 LEU C N 1
ATOM 5917 C CA . LEU C 2 131 ? 6.96979 9.50200 67.12889 1.000 26.46702 131 LEU C CA 1
ATOM 5918 C C . LEU C 2 131 ? 6.38772 10.89305 67.34315 1.000 27.02352 131 LEU C C 1
ATOM 5919 O O . LEU C 2 131 ? 7.07443 11.91575 67.18509 1.000 28.26318 131 LEU C O 1
ATOM 5924 N N . ALA C 2 132 ? 5.07307 10.92485 67.64238 1.000 31.03355 132 ALA C N 1
ATOM 5925 C CA . ALA C 2 132 ? 4.39449 12.11703 68.13008 1.000 33.25869 132 ALA C CA 1
ATOM 5926 C C . ALA C 2 132 ? 4.75313 12.33598 69.60397 1.000 43.19902 132 ALA C C 1
ATOM 5927 O O . ALA C 2 132 ? 5.22147 11.40964 70.29145 1.000 47.44932 132 ALA C O 1
ATOM 5929 N N . PRO C 2 133 ? 4.59085 13.56457 70.12286 1.000 34.44228 133 PRO C N 1
ATOM 5930 C CA . PRO C 2 133 ? 3.99177 14.73377 69.50028 1.000 33.01385 133 PRO C CA 1
ATOM 5931 C C . PRO C 2 133 ? 4.94539 15.45759 68.56260 1.000 31.42945 133 PRO C C 1
ATOM 5932 O O . PRO C 2 133 ? 4.49767 16.28587 67.81222 1.000 31.74655 133 PRO C O 1
ATOM 5936 N N . GLU C 2 134 ? 6.24169 15.13391 68.54474 1.000 34.62118 134 GLU C N 1
ATOM 5937 C CA . GLU C 2 134 ? 7.19872 15.86644 67.72160 1.000 33.44221 134 GLU C CA 1
ATOM 5938 C C . GLU C 2 134 ? 6.91442 15.65978 66.24558 1.000 30.86012 134 GLU C C 1
ATOM 5939 O O . GLU C 2 134 ? 7.09237 16.57819 65.44899 1.000 33.85526 134 GLU C O 1
ATOM 5945 N N . HIS C 2 135 ? 6.49636 14.45612 65.86291 1.000 29.92119 135 HIS C N 1
ATOM 5946 C CA . HIS C 2 135 ? 6.21769 14.09976 64.47153 1.000 28.67708 135 HIS C CA 1
ATOM 5947 C C . HIS C 2 135 ? 4.84651 13.44771 64.38061 1.000 26.78609 135 HIS C C 1
ATOM 5948 O O . HIS C 2 135 ? 4.73420 12.21233 64.36217 1.000 27.93618 135 HIS C O 1
ATOM 5955 N N . PRO C 2 136 ? 3.78476 14.24078 64.29139 1.000 27.24601 136 PRO C N 1
ATOM 5956 C CA . PRO C 2 136 ? 2.42728 13.68824 64.26369 1.000 28.38354 136 PRO C CA 1
ATOM 5957 C C . PRO C 2 136 ? 2.10690 13.09539 62.89300 1.000 26.36072 136 PRO C C 1
ATOM 5958 O O . PRO C 2 136 ? 2.92501 13.09366 61.97006 1.000 26.34421 136 PRO C O 1
ATOM 5962 N N . TYR C 2 137 ? 0.89104 12.57605 62.78505 1.000 23.34748 137 TYR C N 1
ATOM 5963 C CA . TYR C 2 137 ? 0.40022 12.05495 61.51987 1.000 24.31424 137 TYR C CA 1
ATOM 5964 C C . TYR C 2 137 ? 0.68671 13.06362 60.40888 1.000 25.33567 137 TYR C C 1
ATOM 5965 O O . TYR C 2 137 ? 0.46858 14.27255 60.59563 1.000 25.67463 137 TYR C O 1
ATOM 5974 N N . PRO C 2 138 ? 1.14062 12.60808 59.22774 1.000 25.21726 138 PRO C N 1
ATOM 5975 C CA . PRO C 2 138 ? 1.30939 11.20968 58.79692 1.000 24.75021 138 PRO C CA 1
ATOM 5976 C C . PRO C 2 138 ? 2.73574 10.65710 58.94098 1.000 24.75252 138 PRO C C 1
ATOM 5977 O O . PRO C 2 138 ? 3.07045 9.68883 58.26803 1.000 25.31683 138 PRO C O 1
ATOM 5981 N N . ALA C 2 139 ? 3.58990 11.22292 59.79975 1.000 24.70292 139 ALA C N 1
ATOM 5982 C CA . ALA C 2 139 ? 4.99262 10.81139 59.83897 1.000 23.41514 139 ALA C CA 1
ATOM 5983 C C . ALA C 2 139 ? 5.14231 9.31622 60.10981 1.000 22.23601 139 ALA C C 1
ATOM 5984 O O . ALA C 2 139 ? 5.89341 8.62158 59.41299 1.000 25.06637 139 ALA C O 1
ATOM 5986 N N . GLY C 2 140 ? 4.45979 8.80680 61.14169 1.000 23.34280 140 GLY C N 1
ATOM 5987 C CA . GLY C 2 140 ? 4.54593 7.40961 61.49635 1.000 21.97509 140 GLY C CA 1
ATOM 5988 C C . GLY C 2 140 ? 4.13878 6.50205 60.35415 1.000 21.93619 140 GLY C C 1
ATOM 5989 O O . GLY C 2 140 ? 4.89320 5.61865 59.93216 1.000 22.81023 140 GLY C O 1
ATOM 5990 N N . PRO C 2 141 ? 2.92321 6.69500 59.83567 1.000 22.71854 141 PRO C N 1
ATOM 5991 C CA . PRO C 2 141 ? 2.51007 5.90656 58.66229 1.000 22.97096 141 PRO C CA 1
ATOM 5992 C C . PRO C 2 141 ? 3.45360 6.04632 57.47504 1.000 22.23342 141 PRO C C 1
ATOM 5993 O O . PRO C 2 141 ? 3.69219 5.05764 56.76572 1.000 20.47500 141 PRO C O 1
ATOM 5997 N N . ASP C 2 142 ? 3.99586 7.24738 57.23314 1.000 21.93232 142 ASP C N 1
ATOM 5998 C CA . ASP C 2 142 ? 4.92083 7.42359 56.11427 1.000 22.73814 142 ASP C CA 1
ATOM 5999 C C . ASP C 2 142 ? 6.15648 6.54507 56.28286 1.000 24.59287 142 ASP C C 1
ATOM 6000 O O . ASP C 2 142 ? 6.67472 5.99155 55.30166 1.000 24.70360 142 ASP C O 1
ATOM 6005 N N . ASP C 2 143 ? 6.64726 6.40642 57.52198 1.000 23.02329 143 ASP C N 1
ATOM 6006 C CA . ASP C 2 143 ? 7.83959 5.59258 57.74952 1.000 23.77845 143 ASP C CA 1
ATOM 6007 C C . ASP C 2 143 ? 7.53139 4.10863 57.59935 1.000 22.23396 143 ASP C C 1
ATOM 6008 O O . ASP C 2 143 ? 8.34597 3.34955 57.05666 1.000 23.59879 143 ASP C O 1
ATOM 6013 N N . CYS C 2 144 ? 6.36307 3.67415 58.07212 1.000 21.56530 144 CYS C N 1
ATOM 6014 C CA . CYS C 2 144 ? 5.99546 2.27004 57.93241 1.000 20.08259 144 CYS C CA 1
ATOM 6015 C C . CYS C 2 144 ? 5.76207 1.90905 56.46887 1.000 19.48579 144 CYS C C 1
ATOM 6016 O O . CYS C 2 144 ? 6.11561 0.80648 56.03272 1.000 21.62696 144 CYS C O 1
ATOM 6019 N N . GLU C 2 145 ? 5.16942 2.82441 55.69196 1.000 20.75748 145 GLU C N 1
ATOM 6020 C CA . GLU C 2 145 ? 4.99550 2.58889 54.25799 1.000 20.13360 145 GLU C CA 1
ATOM 6021 C C . GLU C 2 145 ? 6.34325 2.47760 53.55216 1.000 21.62219 145 GLU C C 1
ATOM 6022 O O . GLU C 2 145 ? 6.54566 1.59299 52.71037 1.000 22.11289 145 GLU C O 1
ATOM 6028 N N . ALA C 2 146 ? 7.27962 3.36917 53.88199 1.000 23.67873 146 ALA C N 1
ATOM 6029 C CA . ALA C 2 146 ? 8.60499 3.30043 53.27354 1.000 22.36749 146 ALA C CA 1
ATOM 6030 C C . ALA C 2 146 ? 9.27873 1.97066 53.59147 1.000 23.68497 146 ALA C C 1
ATOM 6031 O O . ALA C 2 146 ? 9.94895 1.38141 52.73230 1.000 25.53902 146 ALA C O 1
ATOM 6033 N N . ALA C 2 147 ? 9.11465 1.48378 54.82595 1.000 23.51963 147 ALA C N 1
ATOM 6034 C CA . ALA C 2 147 ? 9.69119 0.19581 55.19720 1.000 22.19978 147 ALA C CA 1
ATOM 6035 C C . ALA C 2 147 ? 9.05273 -0.95198 54.41618 1.000 21.70359 147 ALA C C 1
ATOM 6036 O O . ALA C 2 147 ? 9.75931 -1.84426 53.93371 1.000 24.39757 147 ALA C O 1
ATOM 6038 N N . ALA C 2 148 ? 7.71566 -0.96680 54.30212 1.000 20.75159 148 ALA C N 1
ATOM 6039 C CA . ALA C 2 148 ? 7.06064 -2.03559 53.54906 1.000 21.10259 148 ALA C CA 1
ATOM 6040 C C . ALA C 2 148 ? 7.47927 -2.02053 52.08062 1.000 19.97492 148 ALA C C 1
ATOM 6041 O O . ALA C 2 148 ? 7.74036 -3.07502 51.49318 1.000 19.95893 148 ALA C O 1
ATOM 6043 N N . LEU C 2 149 ? 7.53736 -0.83546 51.46587 1.000 20.74637 149 LEU C N 1
ATOM 6044 C CA . LEU C 2 149 ? 7.93427 -0.75710 50.06022 1.000 21.68615 149 LEU C CA 1
ATOM 6045 C C . LEU C 2 149 ? 9.38205 -1.19179 49.86683 1.000 21.65799 149 LEU C C 1
ATOM 6046 O O . LEU C 2 149 ? 9.70340 -1.89172 48.89420 1.000 22.93369 149 LEU C O 1
ATOM 6051 N N . TRP C 2 150 ? 10.27194 -0.77825 50.77848 1.000 23.35928 150 TRP C N 1
ATOM 6052 C CA . TRP C 2 150 ? 11.65839 -1.23801 50.72826 1.000 20.80651 150 TRP C CA 1
ATOM 6053 C C . TRP C 2 150 ? 11.72830 -2.75759 50.79858 1.000 21.72530 150 TRP C C 1
ATOM 6054 O O . TRP C 2 150 ? 12.51580 -3.39136 50.08273 1.000 23.74827 150 TRP C O 1
ATOM 6065 N N . LEU C 2 151 ? 10.89886 -3.36188 51.64920 1.000 22.91154 151 LEU C N 1
ATOM 6066 C CA . LEU C 2 151 ? 10.92196 -4.80817 51.80084 1.000 23.09348 151 LEU C CA 1
ATOM 6067 C C . LEU C 2 151 ? 10.42644 -5.49584 50.53624 1.000 21.44861 151 LEU C C 1
ATOM 6068 O O . LEU C 2 151 ? 11.00242 -6.49473 50.10151 1.000 23.12897 151 LEU C O 1
ATOM 6073 N N . VAL C 2 152 ? 9.34615 -4.99066 49.93945 1.000 23.53075 152 VAL C N 1
ATOM 6074 C CA . VAL C 2 152 ? 8.87003 -5.57109 48.68639 1.000 21.44591 152 VAL C CA 1
ATOM 6075 C C . VAL C 2 152 ? 9.99503 -5.58020 47.65181 1.000 24.23853 152 VAL C C 1
ATOM 6076 O O . VAL C 2 152 ? 10.23195 -6.58485 46.96765 1.000 26.91544 152 VAL C O 1
ATOM 6080 N N . LYS C 2 153 ? 10.72300 -4.46493 47.54004 1.000 22.31284 153 LYS C N 1
ATOM 6081 C CA . LYS C 2 153 ? 11.75725 -4.33142 46.51581 1.000 23.20213 153 LYS C CA 1
ATOM 6082 C C . LYS C 2 153 ? 13.04146 -5.08080 46.85092 1.000 25.09081 153 LYS C C 1
ATOM 6083 O O . LYS C 2 153 ? 13.76440 -5.47998 45.93203 1.000 29.69442 153 LYS C O 1
ATOM 6089 N N . ASN C 2 154 ? 13.35912 -5.27496 48.13494 1.000 24.96162 154 ASN C N 1
ATOM 6090 C CA . ASN C 2 154 ? 14.69123 -5.72838 48.52752 1.000 24.62364 154 ASN C CA 1
ATOM 6091 C C . ASN C 2 154 ? 14.73815 -7.05844 49.26872 1.000 26.11686 154 ASN C C 1
ATOM 6092 O O . ASN C 2 154 ? 15.84237 -7.56160 49.52072 1.000 27.30925 154 ASN C O 1
ATOM 6097 N N . ALA C 2 155 ? 13.59253 -7.64518 49.62080 1.000 26.34354 155 ALA C N 1
ATOM 6098 C CA . ALA C 2 155 ? 13.60149 -8.84409 50.45534 1.000 29.12064 155 ALA C CA 1
ATOM 6099 C C . ALA C 2 155 ? 14.33335 -9.99989 49.78197 1.000 29.73492 155 ALA C C 1
ATOM 6100 O O . ALA C 2 155 ? 15.05805 -10.75131 50.44466 1.000 28.57586 155 ALA C O 1
ATOM 6102 N N . LYS C 2 156 ? 14.15420 -10.17046 48.46891 1.000 27.19761 156 LYS C N 1
ATOM 6103 C CA . LYS C 2 156 ? 14.83900 -11.25953 47.78025 1.000 30.76429 156 LYS C CA 1
ATOM 6104 C C . LYS C 2 156 ? 16.35114 -11.16228 47.97156 1.000 30.90422 156 LYS C C 1
ATOM 6105 O O . LYS C 2 156 ? 17.00429 -12.13663 48.36198 1.000 32.32942 156 LYS C O 1
ATOM 6111 N N . LYS C 2 157 ? 16.92337 -9.98157 47.72487 1.000 31.16352 157 LYS C N 1
ATOM 6112 C CA . LYS C 2 157 ? 18.36961 -9.82241 47.86233 1.000 33.29317 157 LYS C CA 1
ATOM 6113 C C . LYS C 2 157 ? 18.80304 -9.92645 49.31887 1.000 33.29311 157 LYS C C 1
ATOM 6114 O O . LYS C 2 157 ? 19.84198 -10.52482 49.62476 1.000 33.49713 157 LYS C O 1
ATOM 6120 N N . GLU C 2 158 ? 18.02046 -9.34997 50.23185 1.000 33.04843 158 GLU C N 1
ATOM 6121 C CA . GLU C 2 158 ? 18.46433 -9.22251 51.61587 1.000 32.58220 158 GLU C CA 1
ATOM 6122 C C . GLU C 2 158 ? 18.28248 -10.51925 52.40134 1.000 31.70988 158 GLU C C 1
ATOM 6123 O O . GLU C 2 158 ? 19.15149 -10.88408 53.20306 1.000 33.30614 158 GLU C O 1
ATOM 6129 N N . PHE C 2 159 ? 17.17187 -11.23126 52.18386 1.000 30.25465 159 PHE C N 1
ATOM 6130 C CA . PHE C 2 159 ? 16.82299 -12.39428 52.98960 1.000 29.78425 159 PHE C CA 1
ATOM 6131 C C . PHE C 2 159 ? 16.65792 -13.67855 52.18767 1.000 31.98568 159 PHE C C 1
ATOM 6132 O O . PHE C 2 159 ? 16.40982 -14.73295 52.78400 1.000 34.23237 159 PHE C O 1
ATOM 6140 N N . GLY C 2 160 ? 16.77798 -13.62628 50.86339 1.000 30.42815 160 GLY C N 1
ATOM 6141 C CA . GLY C 2 160 ? 16.62640 -14.80546 50.03873 1.000 30.26608 160 GLY C CA 1
ATOM 6142 C C . GLY C 2 160 ? 15.20344 -15.26600 49.84331 1.000 31.10313 160 GLY C C 1
ATOM 6143 O O . GLY C 2 160 ? 14.99503 -16.39804 49.38842 1.000 32.28425 160 GLY C O 1
ATOM 6144 N N . THR C 2 161 ? 14.21873 -14.42646 50.16255 1.000 30.70267 161 THR C N 1
ATOM 6145 C CA . THR C 2 161 ? 12.81747 -14.81114 50.08562 1.000 29.79188 161 THR C CA 1
ATOM 6146 C C . THR C 2 161 ? 11.96667 -13.56691 49.85272 1.000 31.22278 161 THR C C 1
ATOM 6147 O O . THR C 2 161 ? 12.31158 -12.46921 50.29890 1.000 33.09652 161 THR C O 1
ATOM 6151 N N . GLU C 2 162 ? 10.85132 -13.74626 49.14289 1.000 28.43479 162 GLU C N 1
ATOM 6152 C CA . GLU C 2 162 ? 9.86373 -12.68880 48.95283 1.000 30.98622 162 GLU C CA 1
ATOM 6153 C C . GLU C 2 162 ? 8.55150 -12.96671 49.68685 1.000 27.97055 162 GLU C C 1
ATOM 6154 O O . GLU C 2 162 ? 7.55112 -12.28633 49.43889 1.000 28.51344 162 GLU C O 1
ATOM 6160 N N . VAL C 2 163 ? 8.53941 -13.94332 50.58846 1.000 24.54077 163 VAL C N 1
ATOM 6161 C CA . VAL C 2 163 ? 7.36474 -14.27157 51.39146 1.000 26.35233 163 VAL C CA 1
ATOM 6162 C C . VAL C 2 163 ? 7.32490 -13.30625 52.57604 1.000 24.75010 163 VAL C C 1
ATOM 6163 O O . VAL C 2 163 ? 8.18538 -13.36139 53.45708 1.000 27.88362 163 VAL C O 1
ATOM 6167 N N . LEU C 2 164 ? 6.31388 -12.43250 52.61346 1.000 20.96309 164 LEU C N 1
ATOM 6168 C CA . LEU C 2 164 ? 6.25123 -11.34672 53.58471 1.000 19.64187 164 LEU C CA 1
ATOM 6169 C C . LEU C 2 164 ? 4.99737 -11.46416 54.44344 1.000 20.09191 164 LEU C C 1
ATOM 6170 O O . LEU C 2 164 ? 3.92655 -11.84106 53.95209 1.000 19.67310 164 LEU C O 1
ATOM 6175 N N . THR C 2 165 ? 5.14365 -11.13749 55.72973 1.000 19.69091 165 THR C N 1
ATOM 6176 C CA . THR C 2 165 ? 4.04408 -10.98105 56.67284 1.000 20.04275 165 THR C CA 1
ATOM 6177 C C . THR C 2 165 ? 4.23600 -9.66206 57.41835 1.000 18.93159 165 THR C C 1
ATOM 6178 O O . THR C 2 165 ? 5.30896 -9.04871 57.36391 1.000 20.19597 165 THR C O 1
ATOM 6182 N N . ILE C 2 166 ? 3.18466 -9.21582 58.11776 1.000 17.72870 166 ILE C N 1
ATOM 6183 C CA . ILE C 2 166 ? 3.20701 -7.95271 58.85581 1.000 17.59980 166 ILE C CA 1
ATOM 6184 C C . ILE C 2 166 ? 2.46085 -8.12624 60.17531 1.000 17.34260 166 ILE C C 1
ATOM 6185 O O . ILE C 2 166 ? 1.58379 -8.98195 60.29919 1.000 18.86050 166 ILE C O 1
ATOM 6190 N N . GLY C 2 167 ? 2.80948 -7.31415 61.16877 1.000 19.45679 167 GLY C N 1
ATOM 6191 C CA . GLY C 2 167 ? 2.12746 -7.40515 62.45038 1.000 18.02592 167 GLY C CA 1
ATOM 6192 C C . GLY C 2 167 ? 2.63092 -6.37153 63.43762 1.000 17.87661 167 GLY C C 1
ATOM 6193 O O . GLY C 2 167 ? 3.69106 -5.76485 63.25571 1.000 19.78813 167 GLY C O 1
ATOM 6194 N N . GLY C 2 168 ? 1.85354 -6.19510 64.50204 1.000 18.53690 168 GLY C N 1
ATOM 6195 C CA . GLY C 2 168 ? 2.22554 -5.25115 65.54223 1.000 17.75729 168 GLY C CA 1
ATOM 6196 C C . GLY C 2 168 ? 1.16286 -5.18896 66.61350 1.000 18.20530 168 GLY C C 1
ATOM 6197 O O . GLY C 2 168 ? 0.04698 -5.70212 66.44710 1.000 20.15111 168 GLY C O 1
ATOM 6198 N N . GLU C 2 169 ? 1.52002 -4.51294 67.71243 1.000 19.83266 169 GLU C N 1
ATOM 6199 C CA . GLU C 2 169 ? 0.69282 -4.41410 68.91340 1.000 18.99073 169 GLU C CA 1
ATOM 6200 C C . GLU C 2 169 ? 0.15970 -2.99564 69.09076 1.000 19.12637 169 GLU C C 1
ATOM 6201 O O . GLU C 2 169 ? 0.91621 -2.02613 68.98747 1.000 21.11042 169 GLU C O 1
ATOM 6207 N N A SER C 2 170 ? -1.13399 -2.87500 69.39775 0.500 20.79739 170 SER C N 1
ATOM 6208 N N B SER C 2 170 ? -1.14591 -2.88059 69.34394 0.500 20.40642 170 SER C N 1
ATOM 6209 C CA A SER C 2 170 ? -1.73023 -1.59818 69.81182 0.500 20.51384 170 SER C CA 1
ATOM 6210 C CA B SER C 2 170 ? -1.76930 -1.61651 69.75100 0.500 20.51449 170 SER C CA 1
ATOM 6211 C C A SER C 2 170 ? -1.58097 -0.58574 68.68270 0.500 20.09326 170 SER C C 1
ATOM 6212 C C B SER C 2 170 ? -1.58677 -0.57783 68.64997 0.500 19.98743 170 SER C C 1
ATOM 6213 O O A SER C 2 170 ? -2.11494 -0.82150 67.58447 0.500 20.07284 170 SER C O 1
ATOM 6214 O O B SER C 2 170 ? -2.10531 -0.78468 67.53850 0.500 19.33745 170 SER C O 1
ATOM 6219 N N . ALA C 2 171 ? -0.89214 0.53984 68.89073 1.000 18.28581 171 ALA C N 1
ATOM 6220 C CA . ALA C 2 171 ? -0.65572 1.48980 67.80634 1.000 19.43857 171 ALA C CA 1
ATOM 6221 C C . ALA C 2 171 ? 0.09408 0.83713 66.64795 1.000 18.02289 171 ALA C C 1
ATOM 6222 O O . ALA C 2 171 ? -0.04930 1.26404 65.49309 1.000 20.08112 171 ALA C O 1
ATOM 6224 N N . GLY C 2 172 ? 0.87916 -0.20715 66.93666 1.000 20.22022 172 GLY C N 1
ATOM 6225 C CA . GLY C 2 172 ? 1.54092 -0.96178 65.88514 1.000 17.38693 172 GLY C CA 1
ATOM 6226 C C . GLY C 2 172 ? 0.59193 -1.85404 65.10436 1.000 16.64062 172 GLY C C 1
ATOM 6227 O O . GLY C 2 172 ? 0.83159 -2.14629 63.92490 1.000 18.55727 172 GLY C O 1
ATOM 6228 N N . GLY C 2 173 ? -0.49756 -2.29996 65.73762 1.000 16.30120 173 GLY C N 1
ATOM 6229 C CA . GLY C 2 173 ? -1.54565 -2.96793 64.97820 1.000 18.18816 173 GLY C CA 1
ATOM 6230 C C . GLY C 2 173 ? -2.29719 -1.99984 64.08198 1.000 17.45377 173 GLY C C 1
ATOM 6231 O O . GLY C 2 173 ? -2.62641 -2.32123 62.93511 1.000 18.40148 173 GLY C O 1
ATOM 6232 N N . HIS C 2 174 ? -2.58326 -0.80480 64.60010 1.000 18.24888 174 HIS C N 1
ATOM 6233 C CA . HIS C 2 174 ? -3.14119 0.26753 63.78774 1.000 17.00230 174 HIS C CA 1
ATOM 6234 C C . HIS C 2 174 ? -2.26915 0.52555 62.56594 1.000 18.95736 174 HIS C C 1
ATOM 6235 O O . HIS C 2 174 ? -2.75417 0.52775 61.42662 1.000 18.20731 174 HIS C O 1
ATOM 6242 N N . LEU C 2 175 ? -0.96474 0.73222 62.78611 1.000 17.30171 175 LEU C N 1
ATOM 6243 C CA . LEU C 2 175 ? -0.06762 1.06345 61.68057 1.000 17.70771 175 LEU C CA 1
ATOM 6244 C C . LEU C 2 175 ? 0.09920 -0.09746 60.70337 1.000 16.54321 175 LEU C C 1
ATOM 6245 O O . LEU C 2 175 ? 0.30774 0.13327 59.50264 1.000 19.56345 175 LEU C O 1
ATOM 6250 N N . SER C 2 176 ? 0.02671 -1.34095 61.18661 1.000 16.71196 176 SER C N 1
ATOM 6251 C CA . SER C 2 176 ? 0.05597 -2.48778 60.27954 1.000 15.40641 176 SER C CA 1
ATOM 6252 C C . SER C 2 176 ? -1.11203 -2.44810 59.29787 1.000 17.91641 176 SER C C 1
ATOM 6253 O O . SER C 2 176 ? -0.93200 -2.65777 58.09063 1.000 18.52586 176 SER C O 1
ATOM 6256 N N . ALA C 2 177 ? -2.32252 -2.19695 59.80663 1.000 17.37236 177 ALA C N 1
ATOM 6257 C CA . ALA C 2 177 ? -3.49270 -2.09789 58.93726 1.000 16.92147 177 ALA C CA 1
ATOM 6258 C C . ALA C 2 177 ? -3.37967 -0.90963 57.98010 1.000 16.32909 177 ALA C C 1
ATOM 6259 O O . ALA C 2 177 ? -3.68314 -1.03382 56.78324 1.000 17.36524 177 ALA C O 1
ATOM 6261 N N . VAL C 2 178 ? -2.94661 0.25196 58.48202 1.000 17.19876 178 VAL C N 1
ATOM 6262 C CA . VAL C 2 178 ? -2.76195 1.41397 57.61064 1.000 16.77095 178 VAL C CA 1
ATOM 6263 C C . VAL C 2 178 ? -1.77408 1.08637 56.49209 1.000 18.17509 178 VAL C C 1
ATOM 6264 O O . VAL C 2 178 ? -1.97650 1.45636 55.32615 1.000 19.81299 178 VAL C O 1
ATOM 6268 N N . THR C 2 179 ? -0.68914 0.38855 56.83636 1.000 18.27781 179 THR C N 1
ATOM 6269 C CA . THR C 2 179 ? 0.34542 0.04210 55.86303 1.000 17.61712 179 THR C CA 1
ATOM 6270 C C . THR C 2 179 ? -0.17552 -0.94014 54.81641 1.000 16.25076 179 THR C C 1
ATOM 6271 O O . THR C 2 179 ? 0.07659 -0.76382 53.61750 1.000 18.67028 179 THR C O 1
ATOM 6275 N N . LEU C 2 180 ? -0.91084 -1.97478 55.24189 1.000 17.96181 180 LEU C N 1
ATOM 6276 C CA . LEU C 2 180 ? -1.50668 -2.90344 54.28033 1.000 15.31995 180 LEU C CA 1
ATOM 6277 C C . LEU C 2 180 ? -2.36280 -2.16005 53.26522 1.000 17.89845 180 LEU C C 1
ATOM 6278 O O . LEU C 2 180 ? -2.29863 -2.42894 52.05617 1.000 16.86554 180 LEU C O 1
ATOM 6283 N N . LEU C 2 181 ? -3.19110 -1.23119 53.75112 1.000 16.80546 181 LEU C N 1
ATOM 6284 C CA . LEU C 2 181 ? -4.09744 -0.50023 52.87247 1.000 17.37086 181 LEU C CA 1
ATOM 6285 C C . LEU C 2 181 ? -3.34092 0.44049 51.93693 1.000 16.65121 181 LEU C C 1
ATOM 6286 O O . LEU C 2 181 ? -3.67532 0.53889 50.74887 1.000 19.14757 181 LEU C O 1
ATOM 6291 N N . ARG C 2 182 ? -2.31759 1.13577 52.44635 1.000 15.72292 182 ARG C N 1
ATOM 6292 C CA . ARG C 2 182 ? -1.49694 1.98538 51.58037 1.000 17.48914 182 ARG C CA 1
ATOM 6293 C C . ARG C 2 182 ? -0.74198 1.17955 50.52333 1.000 20.18433 182 ARG C C 1
ATOM 6294 O O . ARG C 2 182 ? -0.60966 1.62791 49.37443 1.000 19.13122 182 ARG C O 1
ATOM 6302 N N . MET C 2 183 ? -0.18089 0.01707 50.89548 1.000 16.57862 183 MET C N 1
ATOM 6303 C CA . MET C 2 183 ? 0.52138 -0.78412 49.89418 1.000 16.08589 183 MET C CA 1
ATOM 6304 C C . MET C 2 183 ? -0.41968 -1.19538 48.76826 1.000 15.79369 183 MET C C 1
ATOM 6305 O O . MET C 2 183 ? -0.04029 -1.18181 47.59073 1.000 18.39948 183 MET C O 1
ATOM 6310 N N . ARG C 2 184 ? -1.65953 -1.54200 49.11038 1.000 16.62290 184 ARG C N 1
ATOM 6311 C CA . ARG C 2 184 ? -2.64406 -1.86467 48.08185 1.000 16.84181 184 ARG C CA 1
ATOM 6312 C C . ARG C 2 184 ? -2.99228 -0.63615 47.24356 1.000 18.77604 184 ARG C C 1
ATOM 6313 O O . ARG C 2 184 ? -2.91066 -0.67210 46.00593 1.000 20.16235 184 ARG C O 1
ATOM 6321 N N . ASP C 2 185 ? -3.39243 0.45926 47.90613 1.000 19.15090 185 ASP C N 1
ATOM 6322 C CA . ASP C 2 185 ? -3.95175 1.62855 47.22478 1.000 18.95635 185 ASP C CA 1
ATOM 6323 C C . ASP C 2 185 ? -2.89411 2.45438 46.49623 1.000 19.50579 185 ASP C C 1
ATOM 6324 O O . ASP C 2 185 ? -3.13330 2.91970 45.37523 1.000 21.53247 185 ASP C O 1
ATOM 6329 N N . ARG C 2 186 ? -1.73726 2.67233 47.11638 1.000 20.36257 186 ARG C N 1
ATOM 6330 C CA . ARG C 2 186 ? -0.71482 3.53694 46.53597 1.000 18.63734 186 ARG C CA 1
ATOM 6331 C C . ARG C 2 186 ? 0.24638 2.80099 45.61925 1.000 21.38890 186 ARG C C 1
ATOM 6332 O O . ARG C 2 186 ? 0.82423 3.42792 44.71972 1.000 20.02631 186 ARG C O 1
ATOM 6340 N N . HIS C 2 187 ? 0.40723 1.48862 45.79809 1.000 19.01073 187 HIS C N 1
ATOM 6341 C CA . HIS C 2 187 ? 1.42163 0.74363 45.06945 1.000 18.82750 187 HIS C CA 1
ATOM 6342 C C . HIS C 2 187 ? 0.90085 -0.48977 44.34944 1.000 19.80435 187 HIS C C 1
ATOM 6343 O O . HIS C 2 187 ? 1.65866 -1.08873 43.58171 1.000 22.92115 187 HIS C O 1
ATOM 6350 N N . GLY C 2 188 ? -0.35627 -0.88353 44.55310 1.000 18.06882 188 GLY C N 1
ATOM 6351 C CA . GLY C 2 188 ? -0.86418 -2.09026 43.92741 1.000 20.02292 188 GLY C CA 1
ATOM 6352 C C . GLY C 2 188 ? -0.31645 -3.38732 44.48631 1.000 21.33993 188 GLY C C 1
ATOM 6353 O O . GLY C 2 188 ? -0.48045 -4.43609 43.85452 1.000 23.38869 188 GLY C O 1
ATOM 6354 N N . TYR C 2 189 ? 0.34123 -3.35450 45.64284 1.000 19.64261 189 TYR C N 1
ATOM 6355 C CA . TYR C 2 189 ? 0.90938 -4.55412 46.24333 1.000 20.58448 189 TYR C CA 1
ATOM 6356 C C . TYR C 2 189 ? -0.11968 -5.19581 47.17084 1.000 19.25865 189 TYR C C 1
ATOM 6357 O O . TYR C 2 189 ? -0.61141 -4.55668 48.11624 1.000 20.76724 189 TYR C O 1
ATOM 6366 N N . LYS C 2 190 ? -0.45975 -6.45335 46.88967 1.000 19.77193 190 LYS C N 1
ATOM 6367 C CA . LYS C 2 190 ? -1.40401 -7.19939 47.71136 1.000 19.01920 190 LYS C CA 1
ATOM 6368 C C . LYS C 2 190 ? -0.85128 -8.57898 48.05326 1.000 18.29624 190 LYS C C 1
ATOM 6369 O O . LYS C 2 190 ? -1.60270 -9.55521 48.17477 1.000 22.37191 190 LYS C O 1
ATOM 6375 N N . GLY C 2 191 ? 0.46460 -8.66473 48.23023 1.000 19.90474 191 GLY C N 1
ATOM 6376 C CA . GLY C 2 191 ? 1.14809 -9.92866 48.37383 1.000 19.86154 191 GLY C CA 1
ATOM 6377 C C . GLY C 2 191 ? 1.46934 -10.40100 49.77707 1.000 19.46057 191 GLY C C 1
ATOM 6378 O O . GLY C 2 191 ? 2.04345 -11.48608 49.91455 1.000 21.43373 191 GLY C O 1
ATOM 6379 N N . PHE C 2 192 ? 1.14492 -9.63374 50.82318 1.000 17.78708 192 PHE C N 1
ATOM 6380 C CA . PHE C 2 192 ? 1.41141 -10.12652 52.17158 1.000 19.21875 192 PHE C CA 1
ATOM 6381 C C . PHE C 2 192 ? 0.66163 -11.43414 52.40208 1.000 19.79714 192 PHE C C 1
ATOM 6382 O O . PHE C 2 192 ? -0.47153 -11.60730 51.94639 1.000 20.43964 192 PHE C O 1
ATOM 6390 N N . LYS C 2 193 ? 1.31263 -12.37464 53.08602 1.000 18.41038 193 LYS C N 1
ATOM 6391 C CA . LYS C 2 193 ? 0.70511 -13.67202 53.36552 1.000 17.49402 193 LYS C CA 1
ATOM 6392 C C . LYS C 2 193 ? -0.17394 -13.65613 54.60487 1.000 18.19360 193 LYS C C 1
ATOM 6393 O O . LYS C 2 193 ? -1.03833 -14.52599 54.74495 1.000 19.76511 193 LYS C O 1
ATOM 6399 N N . GLY C 2 194 ? 0.03688 -12.70984 55.51072 1.000 18.13048 194 GLY C N 1
ATOM 6400 C CA . GLY C 2 194 ? -0.75517 -12.65467 56.72125 1.000 20.14348 194 GLY C CA 1
ATOM 6401 C C . GLY C 2 194 ? -0.44562 -11.40709 57.51573 1.000 16.79103 194 GLY C C 1
ATOM 6402 O O . GLY C 2 194 ? 0.62269 -10.79600 57.36748 1.000 18.36338 194 GLY C O 1
ATOM 6403 N N . ALA C 2 195 ? -1.40042 -11.04427 58.37798 1.000 17.47693 195 ALA C N 1
ATOM 6404 C CA . ALA C 2 195 ? -1.29980 -9.88909 59.26336 1.000 18.25577 195 ALA C CA 1
ATOM 6405 C C . ALA C 2 195 ? -1.57373 -10.35332 60.68869 1.000 17.97087 195 ALA C C 1
ATOM 6406 O O . ALA C 2 195 ? -2.62464 -10.94530 60.96068 1.000 18.70914 195 ALA C O 1
ATOM 6408 N N . ASN C 2 196 ? -0.63485 -10.08535 61.59230 1.000 17.04005 196 ASN C N 1
ATOM 6409 C CA . ASN C 2 196 ? -0.75478 -10.44715 63.00949 1.000 17.11750 196 ASN C CA 1
ATOM 6410 C C . ASN C 2 196 ? -1.13752 -9.17401 63.75934 1.000 17.32974 196 ASN C C 1
ATOM 6411 O O . ASN C 2 196 ? -0.27341 -8.36567 64.12042 1.000 20.45382 196 ASN C O 1
ATOM 6416 N N . LEU C 2 197 ? -2.43772 -8.98174 63.98583 1.000 16.93449 197 LEU C N 1
ATOM 6417 C CA . LEU C 2 197 ? -2.94989 -7.72192 64.52138 1.000 17.37170 197 LEU C CA 1
ATOM 6418 C C . LEU C 2 197 ? -3.30308 -7.91231 65.99613 1.000 16.39624 197 LEU C C 1
ATOM 6419 O O . LEU C 2 197 ? -4.37718 -8.41913 66.33885 1.000 17.31600 197 LEU C O 1
ATOM 6424 N N . VAL C 2 198 ? -2.39059 -7.49878 66.87046 1.000 16.79222 198 VAL C N 1
ATOM 6425 C CA . VAL C 2 198 ? -2.46217 -7.78830 68.30093 1.000 18.60636 198 VAL C CA 1
ATOM 6426 C C . VAL C 2 198 ? -3.06563 -6.56998 68.98969 1.000 17.82345 198 VAL C C 1
ATOM 6427 O O . VAL C 2 198 ? -2.42254 -5.51505 69.08162 1.000 19.03896 198 VAL C O 1
ATOM 6431 N N . PHE C 2 199 ? -4.28054 -6.73693 69.51983 1.000 16.72909 199 PHE C N 1
ATOM 6432 C CA . PHE C 2 199 ? -5.07291 -5.66467 70.13406 1.000 16.91288 199 PHE C CA 1
ATOM 6433 C C . PHE C 2 199 ? -4.83189 -4.29072 69.50619 1.000 18.19154 199 PHE C C 1
ATOM 6434 O O . PHE C 2 199 ? -4.42916 -3.33837 70.18535 1.000 17.83007 199 PHE C O 1
ATOM 6442 N N . GLY C 2 200 ? -5.12145 -4.17212 68.21612 1.000 16.43549 200 GLY C N 1
ATOM 6443 C CA . GLY C 2 200 ? -4.90384 -2.92087 67.52625 1.000 18.83474 200 GLY C CA 1
ATOM 6444 C C . GLY C 2 200 ? -5.98241 -1.88466 67.79532 1.000 15.52976 200 GLY C C 1
ATOM 6445 O O . GLY C 2 200 ? -7.10202 -2.18045 68.23275 1.000 18.53073 200 GLY C O 1
ATOM 6446 N N . ALA C 2 201 ? -5.61574 -0.63131 67.55441 1.000 16.79934 201 ALA C N 1
ATOM 6447 C CA . ALA C 2 201 ? -6.57153 0.46900 67.51141 1.000 18.22016 201 ALA C CA 1
ATOM 6448 C C . ALA C 2 201 ? -6.95937 0.69006 66.05148 1.000 19.10957 201 ALA C C 1
ATOM 6449 O O . ALA C 2 201 ? -6.08865 0.89286 65.20366 1.000 22.26231 201 ALA C O 1
ATOM 6451 N N . PHE C 2 202 ? -8.25308 0.62380 65.74591 1.000 18.65463 202 PHE C N 1
ATOM 6452 C CA . PHE C 2 202 ? -8.69826 0.78948 64.36486 1.000 17.26255 202 PHE C CA 1
ATOM 6453 C C . PHE C 2 202 ? -9.67848 1.93694 64.15854 1.000 18.96289 202 PHE C C 1
ATOM 6454 O O . PHE C 2 202 ? -9.90292 2.33695 63.00501 1.000 18.74459 202 PHE C O 1
ATOM 6462 N N . ASP C 2 203 ? -10.22132 2.50945 65.22965 1.000 19.78847 203 ASP C N 1
ATOM 6463 C CA . ASP C 2 203 ? -11.16843 3.62114 65.14636 1.000 20.51360 203 ASP C CA 1
ATOM 6464 C C . ASP C 2 203 ? -10.65345 4.76356 66.01955 1.000 23.30150 203 ASP C C 1
ATOM 6465 O O . ASP C 2 203 ? -10.81636 4.73511 67.24536 1.000 21.29430 203 ASP C O 1
ATOM 6470 N N . MET C 2 204 ? -10.05295 5.77526 65.38717 1.000 23.62620 204 MET C N 1
ATOM 6471 C CA . MET C 2 204 ? -9.54277 6.94047 66.10365 1.000 20.81334 204 MET C CA 1
ATOM 6472 C C . MET C 2 204 ? -10.63834 7.89932 66.55269 1.000 21.78961 204 MET C C 1
ATOM 6473 O O . MET C 2 204 ? -10.34034 8.85804 67.27315 1.000 24.64382 204 MET C O 1
ATOM 6478 N N . SER C 2 205 ? -11.88726 7.67777 66.14510 1.000 21.51574 205 SER C N 1
ATOM 6479 C CA . SER C 2 205 ? -12.99974 8.44773 66.69118 1.000 22.74081 205 SER C CA 1
ATOM 6480 C C . SER C 2 205 ? -13.51004 7.87503 68.00959 1.000 21.50053 205 SER C C 1
ATOM 6481 O O . SER C 2 205 ? -14.40812 8.46420 68.61626 1.000 24.15062 205 SER C O 1
ATOM 6484 N N . MET C 2 206 ? -12.94866 6.74908 68.45374 1.000 20.84873 206 MET C N 1
ATOM 6485 C CA . MET C 2 206 ? -13.23136 6.08404 69.72597 1.000 22.81552 206 MET C CA 1
ATOM 6486 C C . MET C 2 206 ? -14.46293 5.18703 69.66902 1.000 20.29017 206 MET C C 1
ATOM 6487 O O . MET C 2 206 ? -15.59888 5.67243 69.66341 1.000 22.26501 206 MET C O 1
ATOM 6492 N N . SER C 2 207 ? -14.23515 3.87473 69.61835 1.000 19.17604 207 SER C N 1
ATOM 6493 C CA . SER C 2 207 ? -15.30700 2.89768 69.61411 1.000 17.30970 207 SER C CA 1
ATOM 6494 C C . SER C 2 207 ? -15.98782 2.87479 70.97996 1.000 19.29599 207 SER C C 1
ATOM 6495 O O . SER C 2 207 ? -15.48947 3.45672 71.94338 1.000 19.88627 207 SER C O 1
ATOM 6498 N N . PRO C 2 208 ? -17.14136 2.20812 71.09728 1.000 18.52176 208 PRO C N 1
ATOM 6499 C CA . PRO C 2 208 ? -17.87058 2.26476 72.38119 1.000 20.15665 208 PRO C CA 1
ATOM 6500 C C . PRO C 2 208 ? -17.05977 1.80443 73.58402 1.000 18.47539 208 PRO C C 1
ATOM 6501 O O . PRO C 2 208 ? -17.10366 2.46016 74.63895 1.000 19.92271 208 PRO C O 1
ATOM 6505 N N . SER C 2 209 ? -16.30288 0.70928 73.46295 1.000 18.96406 209 SER C N 1
ATOM 6506 C CA . SER C 2 209 ? -15.56160 0.22223 74.62680 1.000 19.41198 209 SER C CA 1
ATOM 6507 C C . SER C 2 209 ? -14.46838 1.19542 75.05361 1.000 19.69428 209 SER C C 1
ATOM 6508 O O . SER C 2 209 ? -14.15039 1.27717 76.24825 1.000 18.94356 209 SER C O 1
ATOM 6511 N N . GLN C 2 210 ? -13.88382 1.93072 74.09896 1.000 19.68278 210 GLN C N 1
ATOM 6512 C CA . GLN C 2 210 ? -12.85417 2.91249 74.43350 1.000 21.20940 210 GLN C CA 1
ATOM 6513 C C . GLN C 2 210 ? -13.41843 4.00866 75.32427 1.000 22.96466 210 GLN C C 1
ATOM 6514 O O . GLN C 2 210 ? -12.74185 4.49855 76.24173 1.000 21.53826 210 GLN C O 1
ATOM 6520 N N . ARG C 2 211 ? -14.65925 4.41418 75.05628 1.000 21.90149 211 ARG C N 1
ATOM 6521 C CA . ARG C 2 211 ? -15.23971 5.56443 75.73576 1.000 22.78778 211 ARG C CA 1
ATOM 6522 C C . ARG C 2 211 ? -15.59756 5.25617 77.18409 1.000 24.31718 211 ARG C C 1
ATOM 6523 O O . ARG C 2 211 ? -15.53938 6.15380 78.03430 1.000 26.59163 211 ARG C O 1
ATOM 6531 N N . VAL C 2 212 ? -15.96622 4.01030 77.49172 1.000 22.63186 212 VAL C N 1
ATOM 6532 C CA . VAL C 2 212 ? -16.50485 3.67515 78.80730 1.000 22.87314 212 VAL C CA 1
ATOM 6533 C C . VAL C 2 212 ? -15.54333 2.87396 79.66707 1.000 23.25733 212 VAL C C 1
ATOM 6534 O O . VAL C 2 212 ? -15.88840 2.54611 80.80967 1.000 25.87910 212 VAL C O 1
ATOM 6538 N N . PHE C 2 213 ? -14.34320 2.56110 79.17410 1.000 22.75426 213 PHE C N 1
ATOM 6539 C CA . PHE C 2 213 ? -13.42740 1.74936 79.97067 1.000 22.92295 213 PHE C CA 1
ATOM 6540 C C . PHE C 2 213 ? -13.11372 2.40141 81.31112 1.000 26.02306 213 PHE C C 1
ATOM 6541 O O . PHE C 2 213 ? -13.07943 1.72485 82.35037 1.000 25.72232 213 PHE C O 1
ATOM 6549 N N . GLY C 2 214 ? -12.85724 3.69914 81.31225 1.000 25.62728 214 GLY C N 1
ATOM 6550 C CA . GLY C 2 214 ? -12.57035 4.40176 82.55009 1.000 27.55946 214 GLY C CA 1
ATOM 6551 C C . GLY C 2 214 ? -11.08698 4.53326 82.82413 1.000 26.84228 214 GLY C C 1
ATOM 6552 O O . GLY C 2 214 ? -10.22040 4.24970 81.98828 1.000 27.14814 214 GLY C O 1
ATOM 6553 N N . ASN C 2 215 ? -10.79077 4.98698 84.04184 1.000 28.36258 215 ASN C N 1
ATOM 6554 C CA . ASN C 2 215 ? -9.42856 5.40299 84.34387 1.000 31.93555 215 ASN C CA 1
ATOM 6555 C C . ASN C 2 215 ? -8.75026 4.55977 85.41860 1.000 30.65975 215 ASN C C 1
ATOM 6556 O O . ASN C 2 215 ? -7.75047 4.99566 85.99238 1.000 33.37256 215 ASN C O 1
ATOM 6561 N N . GLU C 2 216 ? -9.23265 3.34459 85.67633 1.000 28.72113 216 GLU C N 1
ATOM 6562 C CA . GLU C 2 216 ? -8.41095 2.39421 86.41626 1.000 30.59938 216 GLU C CA 1
ATOM 6563 C C . GLU C 2 216 ? -7.23735 1.99345 85.53202 1.000 28.87147 216 GLU C C 1
ATOM 6564 O O . GLU C 2 216 ? -7.42559 1.61306 84.37073 1.000 29.65120 216 GLU C O 1
ATOM 6570 N N . ARG C 2 217 ? -6.02321 2.08464 86.06872 1.000 28.92257 217 ARG C N 1
ATOM 6571 C CA . ARG C 2 217 ? -4.82660 2.06707 85.22322 1.000 30.66835 217 ARG C CA 1
ATOM 6572 C C . ARG C 2 217 ? -4.35509 0.64309 84.90792 1.000 29.86536 217 ARG C C 1
ATOM 6573 O O . ARG C 2 217 ? -3.20732 0.25954 85.15173 1.000 28.14728 217 ARG C O 1
ATOM 6581 N N . LEU C 2 218 ? -5.26511 -0.14277 84.32583 1.000 24.91368 218 LEU C N 1
ATOM 6582 C CA . LEU C 2 218 ? -4.91260 -1.45942 83.79614 1.000 25.86054 218 LEU C CA 1
ATOM 6583 C C . LEU C 2 218 ? -4.31853 -1.27568 82.39608 1.000 27.75251 218 LEU C C 1
ATOM 6584 O O . LEU C 2 218 ? -4.92830 -1.57702 81.36872 1.000 28.61742 218 LEU C O 1
ATOM 6589 N N . VAL C 2 219 ? -3.10043 -0.73012 82.38416 1.000 28.48952 219 VAL C N 1
ATOM 6590 C CA . VAL C 2 219 ? -2.31396 -0.45303 81.18187 1.000 28.57289 219 VAL C CA 1
ATOM 6591 C C . VAL C 2 219 ? -2.81187 0.76523 80.40749 1.000 26.73816 219 VAL C C 1
ATOM 6592 O O . VAL C 2 219 ? -2.05996 1.72270 80.19369 1.000 31.17870 219 VAL C O 1
ATOM 6596 N N . LEU C 2 220 ? -4.06319 0.73013 79.94419 1.000 26.83234 220 LEU C N 1
ATOM 6597 C CA . LEU C 2 220 ? -4.55726 1.71937 78.98537 1.000 25.54570 220 LEU C CA 1
ATOM 6598 C C . LEU C 2 220 ? -5.91523 2.23290 79.44426 1.000 26.11590 220 LEU C C 1
ATOM 6599 O O . LEU C 2 220 ? -6.91069 1.50389 79.37043 1.000 26.86137 220 LEU C O 1
ATOM 6604 N N . ARG C 2 221 ? -5.95870 3.48612 79.89230 1.000 25.76919 221 ARG C N 1
ATOM 6605 C CA . ARG C 2 221 ? -7.18416 4.12851 80.34717 1.000 25.49534 221 ARG C CA 1
ATOM 6606 C C . ARG C 2 221 ? -7.83087 4.90972 79.20917 1.000 24.88950 221 ARG C C 1
ATOM 6607 O O . ARG C 2 221 ? -7.20244 5.21187 78.19043 1.000 24.68454 221 ARG C O 1
ATOM 6615 N N . THR C 2 222 ? -9.11281 5.24633 79.40303 1.000 23.48601 222 THR C N 1
ATOM 6616 C CA . THR C 2 222 ? -9.77975 6.14983 78.46893 1.000 24.61769 222 THR C CA 1
ATOM 6617 C C . THR C 2 222 ? -8.98010 7.44049 78.28884 1.000 24.59251 222 THR C C 1
ATOM 6618 O O . THR C 2 222 ? -8.79860 7.91148 77.15927 1.000 26.00962 222 THR C O 1
ATOM 6622 N N . VAL C 2 223 ? -8.45876 8.00750 79.38543 1.000 24.65238 223 VAL C N 1
ATOM 6623 C CA . VAL C 2 223 ? -7.67859 9.24192 79.26850 1.000 28.51097 223 VAL C CA 1
ATOM 6624 C C . VAL C 2 223 ? -6.40928 9.01463 78.44795 1.000 27.72108 223 VAL C C 1
ATOM 6625 O O . VAL C 2 223 ? -5.97389 9.89996 77.70471 1.000 27.71564 223 VAL C O 1
ATOM 6629 N N . ASP C 2 224 ? -5.79625 7.83089 78.56100 1.000 25.02892 224 ASP C N 1
ATOM 6630 C CA . ASP C 2 224 ? -4.61200 7.54528 77.75246 1.000 24.80262 224 ASP C CA 1
ATOM 6631 C C . ASP C 2 224 ? -4.94592 7.58991 76.26689 1.000 26.18418 224 ASP C C 1
ATOM 6632 O O . ASP C 2 224 ? -4.19686 8.15832 75.46456 1.000 25.90025 224 ASP C O 1
ATOM 6637 N N . ILE C 2 225 ? -6.05726 6.95981 75.87938 1.000 25.30014 225 ILE C N 1
ATOM 6638 C CA . ILE C 2 225 ? -6.46744 6.94710 74.47654 1.000 23.35284 225 ILE C CA 1
ATOM 6639 C C . ILE C 2 225 ? -6.69337 8.36591 73.98212 1.000 24.86848 225 ILE C C 1
ATOM 6640 O O . ILE C 2 225 ? -6.26600 8.73459 72.87788 1.000 24.24840 225 ILE C O 1
ATOM 6645 N N . GLN C 2 226 ? -7.35607 9.18656 74.80230 1.000 27.55611 226 GLN C N 1
ATOM 6646 C CA . GLN C 2 226 ? -7.61561 10.57312 74.43743 1.000 28.40960 226 GLN C CA 1
ATOM 6647 C C . GLN C 2 226 ? -6.31149 11.33438 74.21833 1.000 28.73902 226 GLN C C 1
ATOM 6648 O O . GLN C 2 226 ? -6.14928 12.03198 73.21106 1.000 27.96051 226 GLN C O 1
ATOM 6654 N N . LYS C 2 227 ? -5.35399 11.18582 75.13985 1.000 27.26216 227 LYS C N 1
ATOM 6655 C CA . LYS C 2 227 ? -4.10964 11.95023 75.04681 1.000 28.53750 227 LYS C CA 1
ATOM 6656 C C . LYS C 2 227 ? -3.23879 11.47510 73.88717 1.000 27.40335 227 LYS C C 1
ATOM 6657 O O . LYS C 2 227 ? -2.63437 12.29523 73.18491 1.000 27.15421 227 LYS C O 1
ATOM 6663 N N . PHE C 2 228 ? -3.12248 10.15670 73.70209 1.000 25.11661 228 PHE C N 1
ATOM 6664 C CA . PHE C 2 228 ? -2.37323 9.62043 72.56840 1.000 25.16257 228 PHE C CA 1
ATOM 6665 C C . PHE C 2 228 ? -2.97228 10.09937 71.24903 1.000 25.56452 228 PHE C C 1
ATOM 6666 O O . PHE C 2 228 ? -2.24842 10.52027 70.33683 1.000 24.00079 228 PHE C O 1
ATOM 6674 N N . GLY C 2 229 ? -4.29876 10.00539 71.11492 1.000 27.71418 229 GLY C N 1
ATOM 6675 C CA . GLY C 2 229 ? -4.93024 10.39159 69.86269 1.000 26.93594 229 GLY C CA 1
ATOM 6676 C C . GLY C 2 229 ? -4.72495 11.85917 69.53819 1.000 27.89433 229 GLY C C 1
ATOM 6677 O O . GLY C 2 229 ? -4.50181 12.22511 68.38071 1.000 28.37597 229 GLY C O 1
ATOM 6678 N N . ASP C 2 230 ? -4.78093 12.71842 70.55955 1.000 28.32947 230 ASP C N 1
ATOM 6679 C CA . ASP C 2 230 ? -4.57201 14.14603 70.34240 1.000 31.18478 230 ASP C CA 1
ATOM 6680 C C . ASP C 2 230 ? -3.12748 14.45877 69.95948 1.000 30.96291 230 ASP C C 1
ATOM 6681 O O . ASP C 2 230 ? -2.88013 15.40668 69.20619 1.000 33.77358 230 ASP C O 1
ATOM 6686 N N . ALA C 2 231 ? -2.16389 13.68471 70.46511 1.000 26.90768 231 ALA C N 1
ATOM 6687 C CA . ALA C 2 231 ? -0.77279 13.89795 70.08030 1.000 28.74869 231 ALA C CA 1
ATOM 6688 C C . ALA C 2 231 ? -0.53050 13.48077 68.63275 1.000 25.94081 231 ALA C C 1
ATOM 6689 O O . ALA C 2 231 ? 0.17574 14.16974 67.88415 1.000 27.01627 231 ALA C O 1
ATOM 6691 N N . PHE C 2 232 ? -1.09809 12.34446 68.23320 1.000 24.18757 232 PHE C N 1
ATOM 6692 C CA . PHE C 2 232 ? -0.92568 11.82035 66.88318 1.000 22.98709 232 PHE C CA 1
ATOM 6693 C C . PHE C 2 232 ? -1.69192 12.65476 65.86182 1.000 26.17965 232 PHE C C 1
ATOM 6694 O O . PHE C 2 232 ? -1.21943 12.84455 64.73333 1.000 25.70550 232 PHE C O 1
ATOM 6702 N N . LEU C 2 233 ? -2.85758 13.17743 66.24419 1.000 24.46789 233 LEU C N 1
ATOM 6703 C CA . LEU C 2 233 ? -3.76901 13.87572 65.33569 1.000 26.04216 233 LEU C CA 1
ATOM 6704 C C . LEU C 2 233 ? -4.10959 15.24217 65.91628 1.000 29.14330 233 LEU C C 1
ATOM 6705 O O . LEU C 2 233 ? -5.25375 15.50486 66.30762 1.000 30.69566 233 LEU C O 1
ATOM 6710 N N . PRO C 2 234 ? -3.13218 16.14841 65.96804 1.000 31.11512 234 PRO C N 1
ATOM 6711 C CA . PRO C 2 234 ? -3.33416 17.44323 66.62938 1.000 34.43119 234 PRO C CA 1
ATOM 6712 C C . PRO C 2 234 ? -3.94714 18.53612 65.76819 1.000 37.69571 234 PRO C C 1
ATOM 6713 O O . PRO C 2 234 ? -4.24295 19.61248 66.30522 1.000 41.88414 234 PRO C O 1
ATOM 6717 N N . ASN C 2 235 ? -4.15398 18.30877 64.47167 1.000 40.89236 235 ASN C N 1
ATOM 6718 C CA . ASN C 2 235 ? -4.47734 19.38390 63.54075 1.000 46.19183 235 ASN C CA 1
ATOM 6719 C C . ASN C 2 235 ? -5.91769 19.33694 63.03548 1.000 42.93919 235 ASN C C 1
ATOM 6720 O O . ASN C 2 235 ? -6.20902 19.82652 61.94273 1.000 44.10617 235 ASN C O 1
ATOM 6725 N N . GLY C 2 236 ? -6.83008 18.76692 63.81442 1.000 44.00660 236 GLY C N 1
ATOM 6726 C CA . GLY C 2 236 ? -8.21631 18.70672 63.38813 1.000 43.12418 236 GLY C CA 1
ATOM 6727 C C . GLY C 2 236 ? -8.48386 17.83246 62.17771 1.000 43.26689 236 GLY C C 1
ATOM 6728 O O . GLY C 2 236 ? -9.44233 18.08558 61.44079 1.000 42.60700 236 GLY C O 1
ATOM 6729 N N . GLU C 2 237 ? -7.67115 16.80491 61.94851 1.000 37.99784 237 GLU C N 1
ATOM 6730 C CA . GLU C 2 237 ? -7.97455 15.88811 60.86312 1.000 34.91794 237 GLU C CA 1
ATOM 6731 C C . GLU C 2 237 ? -9.27229 15.13289 61.15419 1.000 32.91705 237 GLU C C 1
ATOM 6732 O O . GLU C 2 237 ? -9.71781 15.02007 62.30094 1.000 35.83110 237 GLU C O 1
ATOM 6738 N N . ASP C 2 238 ? -9.89137 14.63017 60.08810 1.000 35.20214 238 ASP C N 1
ATOM 6739 C CA . ASP C 2 238 ? -11.12209 13.85001 60.19661 1.000 30.86886 238 ASP C CA 1
ATOM 6740 C C . ASP C 2 238 ? -10.78029 12.47437 60.75237 1.000 28.58162 238 ASP C C 1
ATOM 6741 O O . ASP C 2 238 ? -10.14549 11.66107 60.07393 1.000 29.82478 238 ASP C O 1
ATOM 6746 N N . ARG C 2 239 ? -11.20880 12.19526 61.97860 1.000 26.22287 239 ARG C N 1
ATOM 6747 C CA . ARG C 2 239 ? -10.80111 10.95173 62.61784 1.000 24.19911 239 ARG C CA 1
ATOM 6748 C C . ARG C 2 239 ? -11.52200 9.72299 62.07855 1.000 27.01758 239 ARG C C 1
ATOM 6749 O O . ARG C 2 239 ? -11.22646 8.61151 62.52354 1.000 30.00696 239 ARG C O 1
ATOM 6757 N N . ARG C 2 240 ? -12.44258 9.87988 61.12855 1.000 24.26112 240 ARG C N 1
ATOM 6758 C CA . ARG C 2 240 ? -13.01730 8.73450 60.43587 1.000 23.32629 240 ARG C CA 1
ATOM 6759 C C . ARG C 2 240 ? -12.47590 8.57676 59.01618 1.000 24.66800 240 ARG C C 1
ATOM 6760 O O . ARG C 2 240 ? -12.96252 7.72383 58.26613 1.000 25.66254 240 ARG C O 1
ATOM 6768 N N . ASP C 2 241 ? -11.45562 9.34738 58.64501 1.000 22.95624 241 ASP C N 1
ATOM 6769 C CA . ASP C 2 241 ? -10.83424 9.17124 57.34072 1.000 22.85524 241 ASP C CA 1
ATOM 6770 C C . ASP C 2 241 ? -10.19025 7.78779 57.26610 1.000 21.76634 241 ASP C C 1
ATOM 6771 O O . ASP C 2 241 ? -9.54054 7.35183 58.22560 1.000 20.93216 241 ASP C O 1
ATOM 6776 N N . PRO C 2 242 ? -10.33375 7.07807 56.14440 1.000 23.24613 242 PRO C N 1
ATOM 6777 C CA . PRO C 2 242 ? -9.86299 5.68251 56.08417 1.000 24.02204 242 PRO C CA 1
ATOM 6778 C C . PRO C 2 242 ? -8.36975 5.50170 56.28046 1.000 22.07353 242 PRO C C 1
ATOM 6779 O O . PRO C 2 242 ? -7.95772 4.39622 56.65252 1.000 21.57741 242 PRO C O 1
ATOM 6783 N N . ASP C 2 243 ? -7.54455 6.52244 56.01407 1.000 24.05317 243 ASP C N 1
ATOM 6784 C CA . ASP C 2 243 ? -6.10562 6.39837 56.23562 1.000 21.27518 243 ASP C CA 1
ATOM 6785 C C . ASP C 2 243 ? -5.73710 6.62586 57.69199 1.000 22.83329 243 ASP C C 1
ATOM 6786 O O . ASP C 2 243 ? -4.65265 6.20676 58.11885 1.000 27.50064 243 ASP C O 1
ATOM 6791 N N . ILE C 2 244 ? -6.61706 7.27397 58.45357 1.000 20.99133 244 ILE C N 1
ATOM 6792 C CA . ILE C 2 244 ? -6.41185 7.48552 59.88059 1.000 24.07820 244 ILE C CA 1
ATOM 6793 C C . ILE C 2 244 ? -7.07903 6.39157 60.70127 1.000 22.66936 244 ILE C C 1
ATOM 6794 O O . ILE C 2 244 ? -6.50182 5.89894 61.67593 1.000 21.97037 244 ILE C O 1
ATOM 6799 N N . SER C 2 245 ? -8.29543 6.00489 60.31690 1.000 20.24019 245 SER C N 1
ATOM 6800 C CA . SER C 2 245 ? -9.04602 4.94543 60.98848 1.000 18.25252 245 SER C CA 1
ATOM 6801 C C . SER C 2 245 ? -9.30646 3.83223 59.99168 1.000 18.07623 245 SER C C 1
ATOM 6802 O O . SER C 2 245 ? -10.28310 3.90649 59.21951 1.000 18.81564 245 SER C O 1
ATOM 6805 N N . PRO C 2 246 ? -8.47448 2.78510 59.97373 1.000 17.51334 246 PRO C N 1
ATOM 6806 C CA . PRO C 2 246 ? -8.67327 1.69154 59.00607 1.000 17.95435 246 PRO C CA 1
ATOM 6807 C C . PRO C 2 246 ? -10.01781 0.99540 59.11464 1.000 18.02140 246 PRO C C 1
ATOM 6808 O O . PRO C 2 246 ? -10.43572 0.35557 58.13650 1.000 16.91240 246 PRO C O 1
ATOM 6812 N N . LEU C 2 247 ? -10.70072 1.07654 60.26613 1.000 15.58445 247 LEU C N 1
ATOM 6813 C CA . LEU C 2 247 ? -12.04422 0.51675 60.36202 1.000 17.95846 247 LEU C CA 1
ATOM 6814 C C . LEU C 2 247 ? -12.98760 1.07244 59.29468 1.000 18.25962 247 LEU C C 1
ATOM 6815 O O . LEU C 2 247 ? -13.98025 0.40948 58.95560 1.000 17.99883 247 LEU C O 1
ATOM 6820 N N . TYR C 2 248 ? -12.71033 2.26728 58.75904 1.000 16.16565 248 TYR C N 1
ATOM 6821 C CA . TYR C 2 248 ? -13.57921 2.89997 57.77214 1.000 17.13823 248 TYR C CA 1
ATOM 6822 C C . TYR C 2 248 ? -13.15872 2.62877 56.33018 1.000 19.38183 248 TYR C C 1
ATOM 6823 O O . TYR C 2 248 ? -13.86504 3.05018 55.39911 1.000 19.10588 248 TYR C O 1
ATOM 6832 N N . ALA C 2 249 ? -12.04563 1.92897 56.11837 1.000 19.31603 249 ALA C N 1
ATOM 6833 C CA . ALA C 2 249 ? -11.54091 1.67081 54.77848 1.000 16.01828 249 ALA C CA 1
ATOM 6834 C C . ALA C 2 249 ? -12.30337 0.52450 54.11378 1.000 18.73614 249 ALA C C 1
ATOM 6835 O O . ALA C 2 249 ? -12.89219 -0.33276 54.78121 1.000 20.84128 249 ALA C O 1
ATOM 6837 N N . ASN C 2 250 ? -12.29458 0.52137 52.77371 1.000 16.44624 250 ASN C N 1
ATOM 6838 C CA . ASN C 2 250 ? -12.73099 -0.66090 52.04047 1.000 18.70647 250 ASN C CA 1
ATOM 6839 C C . ASN C 2 250 ? -11.65583 -1.73631 52.16304 1.000 17.22897 250 ASN C C 1
ATOM 6840 O O . ASN C 2 250 ? -10.47729 -1.46641 51.92664 1.000 20.32068 250 ASN C O 1
ATOM 6845 N N . LEU C 2 251 ? -12.04862 -2.95271 52.55040 1.000 16.63922 251 LEU C N 1
ATOM 6846 C CA . LEU C 2 251 ? -11.07802 -3.97484 52.94082 1.000 16.63550 251 LEU C CA 1
ATOM 6847 C C . LEU C 2 251 ? -10.89248 -5.08767 51.90666 1.000 18.69667 251 LEU C C 1
ATOM 6848 O O . LEU C 2 251 ? -10.43817 -6.18339 52.25811 1.000 19.57343 251 LEU C O 1
ATOM 6853 N N . HIS C 2 252 ? -11.20465 -4.83244 50.63878 1.000 18.45504 252 HIS C N 1
ATOM 6854 C CA . HIS C 2 252 ? -10.96876 -5.84323 49.61269 1.000 18.10881 252 HIS C CA 1
ATOM 6855 C C . HIS C 2 252 ? -9.48010 -6.17737 49.49476 1.000 16.85205 252 HIS C C 1
ATOM 6856 O O . HIS C 2 252 ? -8.60086 -5.35266 49.76762 1.000 19.59716 252 HIS C O 1
ATOM 6863 N N . ASP C 2 253 ? -9.19635 -7.40591 49.06481 1.000 18.56264 253 ASP C N 1
ATOM 6864 C CA . ASP C 2 253 ? -7.83268 -7.80722 48.71507 1.000 19.18595 253 ASP C CA 1
ATOM 6865 C C . ASP C 2 253 ? -6.87963 -7.81126 49.91185 1.000 19.72804 253 ASP C C 1
ATOM 6866 O O . ASP C 2 253 ? -5.67315 -7.63536 49.73526 1.000 23.14059 253 ASP C O 1
ATOM 6871 N N . MET C 2 254 ? -7.38635 -8.02096 51.13768 1.000 18.64895 254 MET C N 1
ATOM 6872 C CA . MET C 2 254 ? -6.52351 -8.06060 52.31483 1.000 17.93537 254 MET C CA 1
ATOM 6873 C C . MET C 2 254 ? -6.07695 -9.48860 52.60495 1.000 20.10102 254 MET C C 1
ATOM 6874 O O . MET C 2 254 ? -6.75197 -10.44894 52.22341 1.000 19.74988 254 MET C O 1
ATOM 6879 N N . PRO C 2 255 ? -4.93468 -9.66261 53.27119 1.000 18.68162 255 PRO C N 1
ATOM 6880 C CA . PRO C 2 255 ? -4.43851 -11.00877 53.56606 1.000 19.56248 255 PRO C CA 1
ATOM 6881 C C . PRO C 2 255 ? -5.18630 -11.62525 54.73575 1.000 18.83520 255 PRO C C 1
ATOM 6882 O O . PRO C 2 255 ? -5.89460 -10.92831 55.48306 1.000 19.88665 255 PRO C O 1
ATOM 6886 N N . PRO C 2 256 ? -5.04056 -12.93371 54.94176 1.000 19.31079 256 PRO C N 1
ATOM 6887 C CA . PRO C 2 256 ? -5.53332 -13.54065 56.18532 1.000 18.66515 256 PRO C CA 1
ATOM 6888 C C . PRO C 2 256 ? -4.99125 -12.79048 57.39135 1.000 16.85459 256 PRO C C 1
ATOM 6889 O O . PRO C 2 256 ? -3.83180 -12.37227 57.41560 1.000 17.91927 256 PRO C O 1
ATOM 6893 N N . ALA C 2 257 ? -5.83225 -12.63480 58.41368 1.000 18.10647 257 ALA C N 1
ATOM 6894 C CA . ALA C 2 257 ? -5.43977 -11.90701 59.61049 1.000 18.08061 257 ALA C CA 1
ATOM 6895 C C . ALA C 2 257 ? -5.72587 -12.74181 60.85143 1.000 20.00458 257 ALA C C 1
ATOM 6896 O O . ALA C 2 257 ? -6.68776 -13.51821 60.89781 1.000 25.50599 257 ALA C O 1
ATOM 6898 N N . LEU C 2 258 ? -4.86846 -12.58208 61.85541 1.000 16.88429 258 LEU C N 1
ATOM 6899 C CA . LEU C 2 258 ? -5.11641 -13.06809 63.20827 1.000 17.69081 258 LEU C CA 1
ATOM 6900 C C . LEU C 2 258 ? -5.34698 -11.85002 64.09527 1.000 15.85992 258 LEU C C 1
ATOM 6901 O O . LEU C 2 258 ? -4.49730 -10.95862 64.14945 1.000 18.10037 258 LEU C O 1
ATOM 6906 N N . PHE C 2 259 ? -6.49605 -11.79756 64.76551 1.000 17.07044 259 PHE C N 1
ATOM 6907 C CA . PHE C 2 259 ? -6.81710 -10.73838 65.71434 1.000 16.94822 259 PHE C CA 1
ATOM 6908 C C . PHE C 2 259 ? -6.75514 -11.32368 67.12171 1.000 18.70452 259 PHE C C 1
ATOM 6909 O O . PHE C 2 259 ? -7.41134 -12.33689 67.39570 1.000 21.08021 259 PHE C O 1
ATOM 6917 N N . THR C 2 260 ? -5.96545 -10.69346 68.00106 1.000 18.55652 260 THR C N 1
ATOM 6918 C CA . THR C 2 260 ? -5.76748 -11.12677 69.38366 1.000 19.41030 260 THR C CA 1
ATOM 6919 C C . THR C 2 260 ? -6.23783 -10.02090 70.31869 1.000 18.79364 260 THR C C 1
ATOM 6920 O O . THR C 2 260 ? -5.84927 -8.85947 70.14245 1.000 18.52297 260 THR C O 1
ATOM 6924 N N . VAL C 2 261 ? -7.04147 -10.36813 71.32730 1.000 17.17746 261 VAL C N 1
ATOM 6925 C CA . VAL C 2 261 ? -7.49300 -9.35794 72.28366 1.000 17.42044 261 VAL C CA 1
ATOM 6926 C C . VAL C 2 261 ? -7.90987 -10.01206 73.59387 1.000 19.49483 261 VAL C C 1
ATOM 6927 O O . VAL C 2 261 ? -8.43095 -11.13021 73.61336 1.000 19.64107 261 VAL C O 1
ATOM 6931 N N . GLY C 2 262 ? -7.67234 -9.30170 74.70129 1.000 20.63014 262 GLY C N 1
ATOM 6932 C CA . GLY C 2 262 ? -8.16763 -9.71006 75.99776 1.000 19.47792 262 GLY C CA 1
ATOM 6933 C C . GLY C 2 262 ? -9.48029 -9.02096 76.33773 1.000 22.41730 262 GLY C C 1
ATOM 6934 O O . GLY C 2 262 ? -9.78781 -7.94494 75.82287 1.000 20.50365 262 GLY C O 1
ATOM 6935 N N . THR C 2 263 ? -10.26746 -9.65477 77.21177 1.000 19.03717 263 THR C N 1
ATOM 6936 C CA . THR C 2 263 ? -11.61117 -9.13757 77.46030 1.000 20.30018 263 THR C CA 1
ATOM 6937 C C . THR C 2 263 ? -11.63146 -7.92687 78.38001 1.000 20.89121 263 THR C C 1
ATOM 6938 O O . THR C 2 263 ? -12.69077 -7.31055 78.53008 1.000 23.60168 263 THR C O 1
ATOM 6942 N N . ARG C 2 264 ? -10.51588 -7.58299 79.02110 1.000 21.19902 264 ARG C N 1
ATOM 6943 C CA . ARG C 2 264 ? -10.45460 -6.40917 79.88804 1.000 20.19060 264 ARG C CA 1
ATOM 6944 C C . ARG C 2 264 ? -9.61490 -5.29708 79.26278 1.000 20.60611 264 ARG C C 1
ATOM 6945 O O . ARG C 2 264 ? -8.87451 -4.58997 79.94706 1.000 26.24324 264 ARG C O 1
ATOM 6953 N N . ASP C 2 265 ? -9.75391 -5.13439 77.94454 1.000 21.41285 265 ASP C N 1
ATOM 6954 C CA . ASP C 2 265 ? -9.01886 -4.16526 77.14028 1.000 20.05610 265 ASP C CA 1
ATOM 6955 C C . ASP C 2 265 ? -10.00079 -3.09810 76.66978 1.000 20.27458 265 ASP C C 1
ATOM 6956 O O . ASP C 2 265 ? -11.08556 -3.42799 76.16729 1.000 20.69447 265 ASP C O 1
ATOM 6961 N N . ALA C 2 266 ? -9.62791 -1.82478 76.84667 1.000 19.41417 266 ALA C N 1
ATOM 6962 C CA . ALA C 2 266 ? -10.43910 -0.72262 76.32414 1.000 17.29191 266 ALA C CA 1
ATOM 6963 C C . ALA C 2 266 ? -10.66513 -0.84294 74.82090 1.000 20.63606 266 ALA C C 1
ATOM 6964 O O . ALA C 2 266 ? -11.65890 -0.32272 74.29756 1.000 19.91684 266 ALA C O 1
ATOM 6966 N N . LEU C 2 267 ? -9.75722 -1.50569 74.10786 1.000 17.30709 267 LEU C N 1
ATOM 6967 C CA . LEU C 2 267 ? -9.85598 -1.63897 72.65861 1.000 17.63801 267 LEU C CA 1
ATOM 6968 C C . LEU C 2 267 ? -10.54497 -2.92624 72.22233 1.000 18.82749 267 LEU C C 1
ATOM 6969 O O . LEU C 2 267 ? -10.37329 -3.34190 71.07057 1.000 18.80994 267 LEU C O 1
ATOM 6974 N N A VAL C 2 268 ? -11.33444 -3.55528 73.09324 0.600 18.07931 268 VAL C N 1
ATOM 6975 N N B VAL C 2 268 ? -11.30265 -3.57547 73.11475 0.400 17.64622 268 VAL C N 1
ATOM 6976 C CA A VAL C 2 268 ? -11.96022 -4.82016 72.71156 0.600 15.85013 268 VAL C CA 1
ATOM 6977 C CA B VAL C 2 268 ? -12.01108 -4.80148 72.73797 0.400 15.94739 268 VAL C CA 1
ATOM 6978 C C A VAL C 2 268 ? -12.87981 -4.63960 71.50099 0.600 17.58280 268 VAL C C 1
ATOM 6979 C C B VAL C 2 268 ? -12.81619 -4.58266 71.46505 0.400 16.94919 268 VAL C C 1
ATOM 6980 O O A VAL C 2 268 ? -12.89853 -5.48144 70.59393 0.600 18.11349 268 VAL C O 1
ATOM 6981 O O B VAL C 2 268 ? -12.70307 -5.34073 70.49418 0.400 16.97325 268 VAL C O 1
ATOM 6988 N N . ASP C 2 269 ? -13.65122 -3.54285 71.45537 1.000 17.47623 269 ASP C N 1
ATOM 6989 C CA . ASP C 2 269 ? -14.54544 -3.33838 70.31321 1.000 18.60230 269 ASP C CA 1
ATOM 6990 C C . ASP C 2 269 ? -13.76728 -3.13037 69.02207 1.000 16.45591 269 ASP C C 1
ATOM 6991 O O . ASP C 2 269 ? -14.21228 -3.56340 67.95219 1.000 17.54215 269 ASP C O 1
ATOM 6996 N N . ASP C 2 270 ? -12.62440 -2.43665 69.08358 1.000 17.22458 270 ASP C N 1
ATOM 6997 C CA . ASP C 2 270 ? -11.82294 -2.26517 67.87126 1.000 15.44592 270 ASP C CA 1
ATOM 6998 C C . ASP C 2 270 ? -11.48925 -3.60909 67.23353 1.000 14.21735 270 ASP C C 1
ATOM 6999 O O . ASP C 2 270 ? -11.61013 -3.77549 66.00898 1.000 16.47201 270 ASP C O 1
ATOM 7004 N N . THR C 2 271 ? -11.05560 -4.58486 68.04552 1.000 14.63964 271 THR C N 1
ATOM 7005 C CA . THR C 2 271 ? -10.74807 -5.90776 67.49811 1.000 15.66974 271 THR C CA 1
ATOM 7006 C C . THR C 2 271 ? -12.00370 -6.60154 66.98512 1.000 15.26266 271 THR C C 1
ATOM 7007 O O . THR C 2 271 ? -12.00854 -7.13556 65.87112 1.000 16.43100 271 THR C O 1
ATOM 7011 N N . LEU C 2 272 ? -13.08305 -6.61685 67.78181 1.000 15.16950 272 LEU C N 1
ATOM 7012 C CA . LEU C 2 272 ? -14.28471 -7.31764 67.33166 1.000 16.01200 272 LEU C CA 1
ATOM 7013 C C . LEU C 2 272 ? -14.86176 -6.67932 66.06965 1.000 17.00692 272 LEU C C 1
ATOM 7014 O O . LEU C 2 272 ? -15.31209 -7.38912 65.15533 1.000 15.38454 272 LEU C O 1
ATOM 7019 N N . PHE C 2 273 ? -14.84791 -5.34312 65.99844 1.000 14.79424 273 PHE C N 1
ATOM 7020 C CA . PHE C 2 273 ? -15.38380 -4.64368 64.82732 1.000 13.46402 273 PHE C CA 1
ATOM 7021 C C . PHE C 2 273 ? -14.51002 -4.87245 63.59726 1.000 13.66768 273 PHE C C 1
ATOM 7022 O O . PHE C 2 273 ? -15.02140 -5.12879 62.49921 1.000 15.08635 273 PHE C O 1
ATOM 7030 N N . MET C 2 274 ? -13.18513 -4.74181 63.74840 1.000 14.58471 274 MET C N 1
ATOM 7031 C CA . MET C 2 274 ? -12.29807 -4.89403 62.59305 1.000 14.00441 274 MET C CA 1
ATOM 7032 C C . MET C 2 274 ? -12.32522 -6.32418 62.07015 1.000 15.28488 274 MET C C 1
ATOM 7033 O O . MET C 2 274 ? -12.32028 -6.54320 60.84826 1.000 15.44413 274 MET C O 1
ATOM 7038 N N . HIS C 2 275 ? -12.35948 -7.30597 62.98633 1.000 16.29215 275 HIS C N 1
ATOM 7039 C CA . HIS C 2 275 ? -12.53524 -8.71067 62.60941 1.000 15.07575 275 HIS C CA 1
ATOM 7040 C C . HIS C 2 275 ? -13.81495 -8.90755 61.79128 1.000 18.04343 275 HIS C C 1
ATOM 7041 O O . HIS C 2 275 ? -13.79541 -9.53836 60.72496 1.000 18.25060 275 HIS C O 1
ATOM 7048 N N . ALA C 2 276 ? -14.93765 -8.35530 62.26708 1.000 16.21750 276 ALA C N 1
ATOM 7049 C CA . ALA C 2 276 ? -16.20141 -8.46776 61.52809 1.000 15.23720 276 ALA C CA 1
ATOM 7050 C C . ALA C 2 276 ? -16.08904 -7.87864 60.12042 1.000 16.54774 276 ALA C C 1
ATOM 7051 O O . ALA C 2 276 ? -16.55942 -8.48039 59.14275 1.000 17.72190 276 ALA C O 1
ATOM 7053 N N . ARG C 2 277 ? -15.48780 -6.68662 59.99247 1.000 16.09525 277 ARG C N 1
ATOM 7054 C CA . ARG C 2 277 ? -15.39527 -6.07238 58.66513 1.000 16.41615 277 ARG C CA 1
ATOM 7055 C C . ARG C 2 277 ? -14.42063 -6.82358 57.76339 1.000 15.62947 277 ARG C C 1
ATOM 7056 O O . ARG C 2 277 ? -14.61926 -6.88138 56.53820 1.000 16.65939 277 ARG C O 1
ATOM 7064 N N . TRP C 2 278 ? -13.35850 -7.38779 58.34543 1.000 16.42705 278 TRP C N 1
ATOM 7065 C CA . TRP C 2 278 ? -12.40673 -8.17444 57.56813 1.000 15.99245 278 TRP C CA 1
ATOM 7066 C C . TRP C 2 278 ? -13.11275 -9.35003 56.90235 1.000 16.75580 278 TRP C C 1
ATOM 7067 O O . TRP C 2 278 ? -12.93489 -9.60553 55.69798 1.000 17.50266 278 TRP C O 1
ATOM 7078 N N . ILE C 2 279 ? -13.95232 -10.05347 57.67603 1.000 18.06021 279 ILE C N 1
ATOM 7079 C CA . ILE C 2 279 ? -14.73154 -11.17776 57.15772 1.000 16.40645 279 ILE C CA 1
ATOM 7080 C C . ILE C 2 279 ? -15.78796 -10.69288 56.17306 1.000 18.37833 279 ILE C C 1
ATOM 7081 O O . ILE C 2 279 ? -16.02574 -11.32432 55.13137 1.000 17.97082 279 ILE C O 1
ATOM 7086 N N . ALA C 2 280 ? -16.46044 -9.58349 56.50120 1.000 18.50588 280 ALA C N 1
ATOM 7087 C CA . ALA C 2 280 ? -17.52426 -9.06251 55.64377 1.000 19.64842 280 ALA C CA 1
ATOM 7088 C C . ALA C 2 280 ? -17.00769 -8.63971 54.27617 1.000 18.11204 280 ALA C C 1
ATOM 7089 O O . ALA C 2 280 ? -17.79904 -8.57409 53.32231 1.000 21.37595 280 ALA C O 1
ATOM 7091 N N . ALA C 2 281 ? -15.71397 -8.33379 54.15804 1.000 16.69900 281 ALA C N 1
ATOM 7092 C CA . ALA C 2 281 ? -15.08458 -8.03473 52.87618 1.000 18.77573 281 ALA C CA 1
ATOM 7093 C C . ALA C 2 281 ? -14.62139 -9.28777 52.13949 1.000 18.63253 281 ALA C C 1
ATOM 7094 O O . ALA C 2 281 ? -14.01490 -9.17726 51.05650 1.000 21.65145 281 ALA C O 1
ATOM 7096 N N . GLY C 2 282 ? -14.88167 -10.46913 52.69984 1.000 18.13644 282 GLY C N 1
ATOM 7097 C CA . GLY C 2 282 ? -14.53696 -11.71817 52.04814 1.000 19.67931 282 GLY C CA 1
ATOM 7098 C C . GLY C 2 282 ? -13.15075 -12.24663 52.34268 1.000 19.06795 282 GLY C C 1
ATOM 7099 O O . GLY C 2 282 ? -12.69903 -13.16969 51.65008 1.000 22.48797 282 GLY C O 1
ATOM 7100 N N . ASN C 2 283 ? -12.45976 -11.69005 53.33451 1.000 18.17124 283 ASN C N 1
ATOM 7101 C CA . ASN C 2 283 ? -11.10737 -12.09762 53.67881 1.000 17.67297 283 ASN C CA 1
ATOM 7102 C C . ASN C 2 283 ? -11.13515 -13.12514 54.80146 1.000 18.75984 283 ASN C C 1
ATOM 7103 O O . ASN C 2 283 ? -12.07644 -13.18978 55.59893 1.000 21.59822 283 ASN C O 1
ATOM 7108 N N . GLU C 2 284 ? -10.05939 -13.90459 54.88783 1.000 18.97558 284 GLU C N 1
ATOM 7109 C CA . GLU C 2 284 ? -9.92674 -14.86156 55.97291 1.000 19.45869 284 GLU C CA 1
ATOM 7110 C C . GLU C 2 284 ? -9.47024 -14.15225 57.24352 1.000 20.19126 284 GLU C C 1
ATOM 7111 O O . GLU C 2 284 ? -8.64614 -13.22490 57.21028 1.000 19.01705 284 GLU C O 1
ATOM 7117 N N . ALA C 2 285 ? -10.02502 -14.57700 58.37127 1.000 22.87280 285 ALA C N 1
ATOM 7118 C CA . ALA C 2 285 ? -9.63284 -13.99830 59.64822 1.000 22.20418 285 ALA C CA 1
ATOM 7119 C C . ALA C 2 285 ? -9.80496 -15.03693 60.74181 1.000 23.13951 285 ALA C C 1
ATOM 7120 O O . ALA C 2 285 ? -10.73795 -15.84451 60.70420 1.000 26.06334 285 ALA C O 1
ATOM 7122 N N . GLU C 2 286 ? -8.89279 -15.01030 61.70170 1.000 21.17631 286 GLU C N 1
ATOM 7123 C CA . GLU C 2 286 ? -8.92898 -15.84118 62.89221 1.000 20.76069 286 GLU C CA 1
ATOM 7124 C C . GLU C 2 286 ? -8.99187 -14.90364 64.09325 1.000 19.61877 286 GLU C C 1
ATOM 7125 O O . GLU C 2 286 ? -8.43994 -13.79627 64.06363 1.000 21.01404 286 GLU C O 1
ATOM 7131 N N . LEU C 2 287 ? -9.69769 -15.32320 65.13889 1.000 19.31060 287 LEU C N 1
ATOM 7132 C CA . LEU C 2 287 ? -9.90951 -14.47831 66.30765 1.000 21.10704 287 LEU C CA 1
ATOM 7133 C C . LEU C 2 287 ? -9.50109 -15.24963 67.55180 1.000 23.21389 287 LEU C C 1
ATOM 7134 O O . LEU C 2 287 ? -9.92752 -16.39178 67.74801 1.000 26.79698 287 LEU C O 1
ATOM 7139 N N . GLY C 2 288 ? -8.67469 -14.62907 68.38357 1.000 19.51774 288 GLY C N 1
ATOM 7140 C CA . GLY C 2 288 ? -8.33068 -15.19319 69.67346 1.000 19.78282 288 GLY C CA 1
ATOM 7141 C C . GLY C 2 288 ? -8.72821 -14.23224 70.77477 1.000 19.98015 288 GLY C C 1
ATOM 7142 O O . GLY C 2 288 ? -8.19990 -13.11918 70.84083 1.000 21.45012 288 GLY C O 1
ATOM 7143 N N . VAL C 2 289 ? -9.66514 -14.63564 71.63101 1.000 20.75569 289 VAL C N 1
ATOM 7144 C CA . VAL C 2 289 ? -10.15061 -13.81284 72.73298 1.000 21.00192 289 VAL C CA 1
ATOM 7145 C C . VAL C 2 289 ? -9.71412 -14.47369 74.02989 1.000 18.55828 289 VAL C C 1
ATOM 7146 O O . VAL C 2 289 ? -9.92616 -15.67663 74.21745 1.000 21.18405 289 VAL C O 1
ATOM 7150 N N . PHE C 2 290 ? -9.10732 -13.69640 74.92168 1.000 18.73055 290 PHE C N 1
ATOM 7151 C CA . PHE C 2 290 ? -8.51267 -14.24822 76.14024 1.000 19.90081 290 PHE C CA 1
ATOM 7152 C C . PHE C 2 290 ? -9.16236 -13.69294 77.41003 1.000 22.52021 290 PHE C C 1
ATOM 7153 O O . PHE C 2 290 ? -9.06010 -12.48023 77.68343 1.000 20.52629 290 PHE C O 1
ATOM 7161 N N . PRO C 2 291 ? -9.85406 -14.53125 78.18720 1.000 20.72510 291 PRO C N 1
ATOM 7162 C CA . PRO C 2 291 ? -10.64389 -14.03433 79.32833 1.000 23.65526 291 PRO C CA 1
ATOM 7163 C C . PRO C 2 291 ? -9.78130 -13.31185 80.35145 1.000 24.27602 291 PRO C C 1
ATOM 7164 O O . PRO C 2 291 ? -8.80906 -13.86400 80.88017 1.000 25.20439 291 PRO C O 1
ATOM 7168 N N . GLY C 2 292 ? -10.17060 -12.07662 80.65645 1.000 23.40240 292 GLY C N 1
ATOM 7169 C CA . GLY C 2 292 ? -9.49490 -11.28060 81.65360 1.000 23.49479 292 GLY C CA 1
ATOM 7170 C C . GLY C 2 292 ? -8.30593 -10.50696 81.14607 1.000 21.87443 292 GLY C C 1
ATOM 7171 O O . GLY C 2 292 ? -7.76950 -9.68022 81.88775 1.000 24.98730 292 GLY C O 1
ATOM 7172 N N . GLY C 2 293 ? -7.88346 -10.73777 79.90640 1.000 22.78975 293 GLY C N 1
ATOM 7173 C CA . GLY C 2 293 ? -6.67499 -10.12402 79.39695 1.000 22.88299 293 GLY C CA 1
ATOM 7174 C C . GLY C 2 293 ? -6.70641 -8.60959 79.37755 1.000 19.82232 293 GLY C C 1
ATOM 7175 O O . GLY C 2 293 ? -7.66962 -8.00102 78.89121 1.000 21.37635 293 GLY C O 1
ATOM 7176 N N . ALA C 2 294 ? -5.65966 -7.99340 79.92153 1.000 24.83445 294 ALA C N 1
ATOM 7177 C CA . ALA C 2 294 ? -5.48271 -6.55583 79.83724 1.000 23.26635 294 ALA C CA 1
ATOM 7178 C C . ALA C 2 294 ? -5.00956 -6.17344 78.43899 1.000 20.18856 294 ALA C C 1
ATOM 7179 O O . ALA C 2 294 ? -4.51093 -7.00234 77.67289 1.000 21.67105 294 ALA C O 1
ATOM 7181 N N . HIS C 2 295 ? -5.16664 -4.90025 78.10606 1.000 20.43046 295 HIS C N 1
ATOM 7182 C CA . HIS C 2 295 ? -4.39306 -4.36655 76.99881 1.000 21.33645 295 HIS C CA 1
ATOM 7183 C C . HIS C 2 295 ? -2.91325 -4.62749 77.26592 1.000 22.46087 295 HIS C C 1
ATOM 7184 O O . HIS C 2 295 ? -2.43075 -4.44423 78.38560 1.000 25.40554 295 HIS C O 1
ATOM 7191 N N . GLY C 2 296 ? -2.19629 -5.09520 76.24631 1.000 22.48322 296 GLY C N 1
ATOM 7192 C CA . GLY C 2 296 ? -0.78625 -5.40503 76.40410 1.000 24.99643 296 GLY C CA 1
ATOM 7193 C C . GLY C 2 296 ? -0.47846 -6.71485 77.09594 1.000 23.87842 296 GLY C C 1
ATOM 7194 O O . GLY C 2 296 ? 0.68985 -6.95599 77.42983 1.000 26.32466 296 GLY C O 1
ATOM 7195 N N . PHE C 2 297 ? -1.47700 -7.58960 77.28518 1.000 22.91776 297 PHE C N 1
ATOM 7196 C CA . PHE C 2 297 ? -1.30594 -8.74388 78.16793 1.000 22.87450 297 PHE C CA 1
ATOM 7197 C C . PHE C 2 297 ? -0.19897 -9.68543 77.70138 1.000 23.90028 297 PHE C C 1
ATOM 7198 O O . PHE C 2 297 ? 0.41260 -10.37681 78.52849 1.000 24.61721 297 PHE C O 1
ATOM 7206 N N . VAL C 2 298 ? 0.06382 -9.73975 76.39140 1.000 23.89991 298 VAL C N 1
ATOM 7207 C CA . VAL C 2 298 ? 1.03390 -10.68816 75.84951 1.000 25.67342 298 VAL C CA 1
ATOM 7208 C C . VAL C 2 298 ? 2.46232 -10.38156 76.28180 1.000 27.24575 298 VAL C C 1
ATOM 7209 O O . VAL C 2 298 ? 3.35061 -11.23143 76.11818 1.000 28.66894 298 VAL C O 1
ATOM 7213 N N . ALA C 2 299 ? 2.71888 -9.19012 76.82155 1.000 24.85517 299 ALA C N 1
ATOM 7214 C CA . ALA C 2 299 ? 4.06031 -8.84961 77.28933 1.000 29.21566 299 ALA C CA 1
ATOM 7215 C C . ALA C 2 299 ? 4.37777 -9.39998 78.67621 1.000 27.91718 299 ALA C C 1
ATOM 7216 O O . ALA C 2 299 ? 5.54325 -9.35353 79.09458 1.000 34.05474 299 ALA C O 1
ATOM 7218 N N . PHE C 2 300 ? 3.38910 -9.90392 79.39410 1.000 26.62613 300 PHE C N 1
ATOM 7219 C CA . PHE C 2 300 ? 3.55488 -10.37028 80.76011 1.000 27.02201 300 PHE C CA 1
ATOM 7220 C C . PHE C 2 300 ? 3.59584 -11.88790 80.81332 1.000 26.78110 300 PHE C C 1
ATOM 7221 O O . PHE C 2 300 ? 3.28690 -12.57353 79.83496 1.000 27.14634 300 PHE C O 1
ATOM 7229 N N . PRO C 2 301 ? 4.00552 -12.45500 81.95080 1.000 28.17899 301 PRO C N 1
ATOM 7230 C CA . PRO C 2 301 ? 4.02433 -13.91802 82.08461 1.000 29.87037 301 PRO C CA 1
ATOM 7231 C C . PRO C 2 301 ? 2.62382 -14.48646 82.22059 1.000 27.54693 301 PRO C C 1
ATOM 7232 O O . PRO C 2 301 ? 1.64127 -13.73388 82.20956 1.000 28.09598 301 PRO C O 1
ATOM 7236 N N . GLY C 2 302 ? 2.51120 -15.80136 82.33307 1.000 28.23669 302 GLY C N 1
ATOM 7237 C CA . GLY C 2 302 ? 1.23911 -16.43511 82.62170 1.000 27.32169 302 GLY C CA 1
ATOM 7238 C C . GLY C 2 302 ? 0.63784 -17.13747 81.41194 1.000 28.04680 302 GLY C C 1
ATOM 7239 O O . GLY C 2 302 ? 1.10030 -17.01603 80.27481 1.000 27.69997 302 GLY C O 1
ATOM 7240 N N . GLU C 2 303 ? -0.45828 -17.85103 81.69369 1.000 27.37532 303 GLU C N 1
ATOM 7241 C CA . GLU C 2 303 ? -1.01268 -18.81017 80.73977 1.000 27.83892 303 GLU C CA 1
ATOM 7242 C C . GLU C 2 303 ? -1.63040 -18.12376 79.52864 1.000 26.63456 303 GLU C C 1
ATOM 7243 O O . GLU C 2 303 ? -1.42310 -18.56365 78.39109 1.000 27.58747 303 GLU C O 1
ATOM 7249 N N . ILE C 2 304 ? -2.42771 -17.07033 79.74218 1.000 24.42456 304 ILE C N 1
ATOM 7250 C CA . ILE C 2 304 ? -3.10066 -16.48615 78.58208 1.000 23.26384 304 ILE C CA 1
ATOM 7251 C C . ILE C 2 304 ? -2.09669 -15.81997 77.64751 1.000 25.05520 304 ILE C C 1
ATOM 7252 O O . ILE C 2 304 ? -2.27026 -15.84527 76.42501 1.000 25.32635 304 ILE C O 1
ATOM 7257 N N . ALA C 2 305 ? -1.03182 -15.22390 78.19738 1.000 24.63846 305 ALA C N 1
ATOM 7258 C CA . ALA C 2 305 ? 0.01822 -14.65846 77.35593 1.000 24.63639 305 ALA C CA 1
ATOM 7259 C C . ALA C 2 305 ? 0.71808 -15.74892 76.55442 1.000 25.73892 305 ALA C C 1
ATOM 7260 O O . ALA C 2 305 ? 0.94196 -15.60268 75.34430 1.000 24.42864 305 ALA C O 1
ATOM 7262 N N . ARG C 2 306 ? 1.07838 -16.85168 77.21739 1.000 24.50913 306 ARG C N 1
ATOM 7263 C CA . ARG C 2 306 ? 1.68551 -17.97746 76.51031 1.000 28.47531 306 ARG C CA 1
ATOM 7264 C C . ARG C 2 306 ? 0.77109 -18.48741 75.41117 1.000 27.81940 306 ARG C C 1
ATOM 7265 O O . ARG C 2 306 ? 1.22176 -18.74749 74.29073 1.000 28.33064 306 ARG C O 1
ATOM 7273 N N . ALA C 2 307 ? -0.52438 -18.62078 75.70859 1.000 25.17662 307 ALA C N 1
ATOM 7274 C CA . ALA C 2 307 ? -1.46256 -19.15154 74.72322 1.000 26.95370 307 ALA C CA 1
ATOM 7275 C C . ALA C 2 307 ? -1.60374 -18.22152 73.52021 1.000 26.54813 307 ALA C C 1
ATOM 7276 O O . ALA C 2 307 ? -1.63260 -18.67891 72.37120 1.000 26.31620 307 ALA C O 1
ATOM 7278 N N . ALA C 2 308 ? -1.69992 -16.91398 73.76538 1.000 21.43338 308 ALA C N 1
ATOM 7279 C CA . ALA C 2 308 ? -1.85012 -15.96205 72.67151 1.000 21.48178 308 ALA C CA 1
ATOM 7280 C C . ALA C 2 308 ? -0.59173 -15.89180 71.81438 1.000 20.59755 308 ALA C C 1
ATOM 7281 O O . ALA C 2 308 ? -0.67719 -15.78563 70.58331 1.000 22.54022 308 ALA C O 1
ATOM 7283 N N . ASN C 2 309 ? 0.58577 -15.91819 72.43988 1.000 24.47600 309 ASN C N 1
ATOM 7284 C CA . ASN C 2 309 ? 1.81743 -15.90152 71.65786 1.000 23.06541 309 ASN C CA 1
ATOM 7285 C C . ASN C 2 309 ? 1.98477 -17.18826 70.85818 1.000 26.77867 309 ASN C C 1
ATOM 7286 O O . ASN C 2 309 ? 2.52063 -17.15948 69.73925 1.000 22.32551 309 ASN C O 1
ATOM 7291 N N . ALA C 2 310 ? 1.53702 -18.32208 71.41160 1.000 26.59559 310 ALA C N 1
ATOM 7292 C CA . ALA C 2 310 ? 1.58768 -19.57863 70.66834 1.000 23.11150 310 ALA C CA 1
ATOM 7293 C C . ALA C 2 310 ? 0.65515 -19.54270 69.46337 1.000 24.11729 310 ALA C C 1
ATOM 7294 O O . ALA C 2 310 ? 0.99058 -20.07498 68.39941 1.000 24.63188 310 ALA C O 1
ATOM 7296 N N . GLN C 2 311 ? -0.52144 -18.92540 69.61289 1.000 25.72047 311 GLN C N 1
ATOM 7297 C CA . GLN C 2 311 ? -1.44564 -18.81146 68.48847 1.000 24.10206 311 GLN C CA 1
ATOM 7298 C C . GLN C 2 311 ? -0.85219 -17.95933 67.37000 1.000 23.15443 311 GLN C C 1
ATOM 7299 O O . GLN C 2 311 ? -1.05713 -18.24485 66.18238 1.000 23.61786 311 GLN C O 1
ATOM 7305 N N . ALA C 2 312 ? -0.12700 -16.89908 67.72900 1.000 22.46755 312 ALA C N 1
ATOM 7306 C CA . ALA C 2 312 ? 0.51005 -16.06170 66.71812 1.000 20.67634 312 ALA C CA 1
ATOM 7307 C C . ALA C 2 312 ? 1.59607 -16.82768 65.96466 1.000 22.96437 312 ALA C C 1
ATOM 7308 O O . ALA C 2 312 ? 1.66572 -16.75442 64.72880 1.000 22.20972 312 ALA C O 1
ATOM 7310 N N . ASP C 2 313 ? 2.44154 -17.57620 66.68606 1.000 22.11814 313 ASP C N 1
ATOM 7311 C CA . ASP C 2 313 ? 3.48995 -18.36655 66.04011 1.000 25.04053 313 ASP C CA 1
ATOM 7312 C C . ASP C 2 313 ? 2.89303 -19.34990 65.04134 1.000 24.04202 313 ASP C C 1
ATOM 7313 O O . ASP C 2 313 ? 3.38662 -19.48821 63.91223 1.000 23.78080 313 ASP C O 1
ATOM 7318 N N . ALA C 2 314 ? 1.83396 -20.05939 65.45035 1.000 23.73315 314 ALA C N 1
ATOM 7319 C CA . ALA C 2 314 ? 1.20801 -21.03986 64.56660 1.000 24.67675 314 ALA C CA 1
ATOM 7320 C C . ALA C 2 314 ? 0.58458 -20.36893 63.34973 1.000 23.84883 314 ALA C C 1
ATOM 7321 O O . ALA C 2 314 ? 0.64741 -20.90222 62.23461 1.000 25.50852 314 ALA C O 1
ATOM 7323 N N . PHE C 2 315 ? -0.03423 -19.20380 63.54336 1.000 20.57077 315 PHE C N 1
ATOM 7324 C CA . PHE C 2 315 ? -0.59387 -18.47249 62.41141 1.000 20.18775 315 PHE C CA 1
ATOM 7325 C C . PHE C 2 315 ? 0.49821 -18.11138 61.41004 1.000 23.74713 315 PHE C C 1
ATOM 7326 O O . PHE C 2 315 ? 0.35103 -18.32810 60.19767 1.000 21.72983 315 PHE C O 1
ATOM 7334 N N . LEU C 2 316 ? 1.60246 -17.54618 61.90236 1.000 22.62445 316 LEU C N 1
ATOM 7335 C CA . LEU C 2 316 ? 2.68486 -17.14522 61.01224 1.000 23.46322 316 LEU C CA 1
ATOM 7336 C C . LEU C 2 316 ? 3.27873 -18.35030 60.29005 1.000 24.83878 316 LEU C C 1
ATOM 7337 O O . LEU C 2 316 ? 3.60969 -18.26734 59.10379 1.000 24.09499 316 LEU C O 1
ATOM 7342 N N . ARG C 2 317 ? 3.39857 -19.49045 60.97331 1.000 23.04258 317 ARG C N 1
ATOM 7343 C CA . ARG C 2 317 ? 3.83384 -20.70039 60.27919 1.000 24.06425 317 ARG C CA 1
ATOM 7344 C C . ARG C 2 317 ? 2.84116 -21.09788 59.19250 1.000 26.55614 317 ARG C C 1
ATOM 7345 O O . ARG C 2 317 ? 3.23212 -21.42696 58.06679 1.000 26.09215 317 ARG C O 1
ATOM 7353 N N A ARG C 2 318 ? 1.54592 -21.09484 59.51603 0.600 22.78194 318 ARG C N 1
ATOM 7354 N N B ARG C 2 318 ? 1.54529 -21.06299 59.51512 0.400 24.63721 318 ARG C N 1
ATOM 7355 C CA A ARG C 2 318 ? 0.55737 -21.56772 58.55292 0.600 26.59532 318 ARG C CA 1
ATOM 7356 C CA B ARG C 2 318 ? 0.52996 -21.55157 58.58805 0.400 27.15819 318 ARG C CA 1
ATOM 7357 C C A ARG C 2 318 ? 0.59048 -20.73476 57.27590 0.600 26.64844 318 ARG C C 1
ATOM 7358 C C B ARG C 2 318 ? 0.50833 -20.73401 57.29979 0.400 26.34411 318 ARG C C 1
ATOM 7359 O O A ARG C 2 318 ? 0.63264 -21.27972 56.16437 0.600 25.46785 318 ARG C O 1
ATOM 7360 O O B ARG C 2 318 ? 0.42977 -21.29610 56.19931 0.400 25.98978 318 ARG C O 1
ATOM 7375 N N . VAL C 2 319 ? 0.58196 -19.40577 57.41350 1.000 22.94595 319 VAL C N 1
ATOM 7376 C CA . VAL C 2 319 ? 0.50103 -18.54652 56.23215 1.000 23.25624 319 VAL C CA 1
ATOM 7377 C C . VAL C 2 319 ? 1.78800 -18.52677 55.40799 1.000 27.18036 319 VAL C C 1
ATOM 7378 O O . VAL C 2 319 ? 1.76247 -18.09370 54.24910 1.000 28.17661 319 VAL C O 1
ATOM 7382 N N . THR C 2 320 ? 2.91552 -18.97751 55.96043 1.000 26.07815 320 THR C N 1
ATOM 7383 C CA . THR C 2 320 ? 4.15128 -19.04902 55.19265 1.000 26.96921 320 THR C CA 1
ATOM 7384 C C . THR C 2 320 ? 4.43655 -20.45420 54.67128 1.000 29.45140 320 THR C C 1
ATOM 7385 O O . THR C 2 320 ? 5.56897 -20.74368 54.27140 1.000 34.27930 320 THR C O 1
ATOM 7389 N N . GLY C 2 321 ? 3.43568 -21.33198 54.67764 1.000 28.59779 321 GLY C N 1
ATOM 7390 C CA . GLY C 2 321 ? 3.57602 -22.63070 54.05102 1.000 31.67792 321 GLY C CA 1
ATOM 7391 C C . GLY C 2 321 ? 4.18489 -23.70848 54.90986 1.000 32.60633 321 GLY C C 1
ATOM 7392 O O . GLY C 2 321 ? 4.60918 -24.73825 54.37735 1.000 35.82793 321 GLY C O 1
ATOM 7393 N N . GLN C 2 322 ? 4.23305 -23.51942 56.22231 1.000 31.68784 322 GLN C N 1
ATOM 7394 C CA . GLN C 2 322 ? 4.84825 -24.51762 57.09232 1.000 33.69794 322 GLN C CA 1
ATOM 7395 C C . GLN C 2 322 ? 3.83546 -25.40560 57.81203 1.000 39.85201 322 GLN C C 1
ATOM 7396 O O . GLN C 2 322 ? 2.62819 -25.15224 57.82244 1.000 40.55108 322 GLN C O 1
#

Sequence (952 aa):
TPLDPALFRPDDAISDETRGINDFIIKAFEAVPEWWEIGAATVREARRARGEGGFPLPPKSERARTIEIEGKGGHKVPLRIIAPESPKGVYLHIHGGGWVLGACDQQDPMLERIAQNAGLACVSVEYRLAPEHPYPAGPDDCEAAALWLLVKNAKKEFGTEVLTIGGESSAGGHLSAVTLLRMRDRHGYKGFKGANLVFGAFDMSMSPSQRVFGNERLVLRTVDIQKFGDAFLPNGEDRRDPDISPLYANNLHDMPPALFTVGTRDALVDDTLFMHARWIAAGNEAELGVFPGGAHGFVAFPGEIARAANAQADAFLRRVTGQTPLDPALFRPDAISDETRGINDFFIIKAFEAVPEWWEIGAATVREARARGEGGFPLPPKSERARRTIEIEGKGGHKVPLRIIAPESPKGVYLHIHGGGWVLGACDQQDPMLERIAQNAGLACVSVEYRLAPEHPYPAGPDDCEAAALWLVKNAKKKEFGTEVLTIGGESSAGGHLSAVTLLRMRDRHGYKGFKGANLVFGAFDMSMSPSQRVFGNERLVLRTVDIQKFGDAFLPNGEDRRDPDISPLYANNLHDMPPALFTVGTRDALVVDDTLFMHARWIAAGNEAELGVFPGGAHGFVAFPGEIARAANAQADAFLRRVTGQLDPALFRPDAISDETRGINDFIIKAFEAVPEWWEIGAATVREARARGEGGFPLPPKSERARTIEIEGKGGHKVPLRIIAPESPKGVYLHIHGGGWVLGACDQQDPMLERIAQNAGLACVSVEYRLAPEHPYPAGPDDCEAAALWLVKNAKKEFGTEVLTIGGESSAGGHLSAVTLLRMRDRHGYKGFKGANLVFGAFDMSMSPSQRVFGNERLVLRTVDIQKFGDAFLPNGEDRRDPDISPLYANLHDMPPALFTVGTRDALVVDDTLFMHARWIAAGNEAELGVFPGGAHGFVAFPGEIARAANAQADAFLRRRVTGQ

B-factor: mean 30.68, std 14.43, range [11.83, 129.05]